Protein AF-0000000084527710 (afdb_homodimer)

Solvent-accessible surface area (backbone atoms only — not comparable to full-atom values): 75187 Å² total; per-residue (Å²): 84,29,57,52,81,48,73,66,50,50,49,49,43,54,51,50,48,59,47,60,75,67,56,60,97,62,52,63,65,54,36,20,74,70,44,63,38,11,31,56,35,61,63,93,45,42,30,55,54,53,66,53,49,28,44,54,30,17,50,41,19,40,65,64,58,66,73,47,54,51,47,24,29,40,29,30,45,31,48,43,70,74,40,33,41,74,66,53,33,68,66,42,50,63,37,30,23,61,55,77,37,37,40,14,48,37,66,59,42,85,50,50,75,76,73,76,24,35,43,43,81,47,101,88,44,32,27,29,35,37,62,26,60,66,18,55,38,38,63,71,33,53,29,33,41,36,53,26,30,37,97,90,40,59,36,42,27,43,36,51,74,81,38,61,46,50,46,77,45,71,44,41,32,59,56,36,65,11,11,32,39,37,32,54,64,15,63,32,42,69,42,40,87,59,72,44,66,66,59,50,53,52,24,49,44,45,28,48,21,31,48,40,22,16,48,42,18,33,45,51,39,44,52,52,52,41,53,54,46,28,62,64,43,55,52,86,90,36,38,45,55,72,40,53,50,54,28,41,51,52,23,50,41,51,44,42,49,52,40,33,46,21,22,23,50,49,10,35,71,20,58,88,36,83,90,45,18,63,32,31,28,20,26,21,43,22,48,33,36,56,42,46,52,50,43,42,52,49,36,29,57,78,47,36,74,59,27,49,17,62,86,41,72,54,32,60,47,42,34,38,53,52,44,56,30,50,54,97,51,32,27,68,54,19,37,52,47,18,45,72,55,51,60,59,77,61,47,71,75,86,66,40,75,38,87,40,58,90,83,46,65,40,53,24,32,32,63,70,56,42,49,48,43,51,48,50,44,52,47,50,72,72,67,58,50,67,68,47,34,49,39,31,71,39,41,42,56,87,56,37,57,66,72,58,18,36,53,53,33,34,56,30,31,76,75,39,60,55,40,53,87,36,54,50,92,78,59,15,65,56,55,52,71,65,52,44,50,42,49,48,33,46,39,31,62,70,36,56,52,46,40,86,42,51,30,58,55,25,46,41,59,44,34,72,73,50,34,50,73,66,53,38,69,66,44,47,63,36,30,54,46,39,75,44,36,41,15,56,32,64,32,24,96,79,6,62,93,37,50,65,66,50,72,28,32,37,43,81,55,88,68,22,25,38,27,38,41,54,29,34,72,14,50,46,43,87,74,24,53,27,30,47,30,60,31,30,64,44,86,59,78,59,65,48,49,10,18,20,32,37,52,40,62,49,81,41,69,45,52,46,75,42,85,40,49,30,55,48,58,44,73,50,33,18,35,37,38,30,53,62,24,74,33,53,53,86,38,40,44,57,51,87,36,41,18,45,64,51,48,57,59,30,51,51,38,71,74,38,93,67,75,58,44,25,44,55,33,32,52,49,21,55,41,42,56,53,28,64,32,80,46,45,87,41,41,40,49,73,37,68,67,50,39,52,52,53,32,51,50,49,38,49,48,52,14,48,37,36,47,52,48,37,41,48,32,34,39,75,72,71,45,76,66,54,69,51,54,54,32,44,52,50,46,48,50,23,52,51,53,34,50,51,28,45,53,38,23,77,61,52,32,58,60,63,40,78,79,67,68,66,52,58,78,48,82,88,67,58,68,66,60,49,50,32,63,30,24,44,34,22,30,52,38,32,64,48,49,48,37,57,88,61,28,45,67,55,33,30,47,54,35,20,37,72,74,72,98,86,28,57,54,80,47,70,66,50,50,49,49,42,54,54,50,48,57,46,61,74,67,54,60,95,62,51,65,64,56,37,20,74,70,44,61,38,11,31,56,36,61,63,93,45,44,31,55,53,54,65,52,49,29,43,53,28,17,51,41,20,38,66,64,60,68,74,46,53,52,46,23,31,40,28,27,45,33,48,42,71,74,40,34,41,72,68,55,33,68,65,43,51,62,37,31,22,62,56,76,36,37,40,13,48,36,67,58,43,85,51,50,76,76,73,76,25,36,41,43,82,46,103,89,43,31,25,30,34,38,63,26,61,66,18,55,38,39,64,71,32,53,28,33,40,36,52,24,29,37,97,91,40,58,37,40,25,44,35,51,74,80,37,62,48,50,48,76,44,72,46,40,32,61,56,38,66,11,12,30,39,38,32,54,65,14,63,32,41,71,41,41,84,61,72,44,64,64,57,50,51,52,24,49,45,46,26,48,21,32,48,40,22,17,48,43,18,33,45,51,38,43,51,52,51,41,52,55,45,28,64,66,43,55,51,86,90,37,38,45,55,73,40,52,50,55,29,41,50,52,23,49,42,51,44,43,48,52,41,32,45,21,22,23,49,49,11,34,70,20,57,87,36,83,90,45,19,63,33,32,28,20,26,21,42,22,48,33,34,56,42,46,53,50,44,41,52,48,37,29,56,76,48,39,73,61,27,49,17,63,85,41,71,54,32,60,47,43,32,39,52,53,44,56,29,51,55,98,51,33,26,67,54,19,38,52,48,18,45,70,55,52,60,58,77,62,48,71,73,85,67,40,75,39,89,40,59,90,84,48,67,42,52,23,31,32,63,69,56,43,50,48,41,51,50,50,46,52,48,48,70,72,66,57,51,66,68,50,35,49,37,33,72,37,41,42,55,86,58,37,56,66,74,57,20,37,54,52,34,34,57,30,31,76,73,39,59,53,39,53,86,37,53,50,93,78,59,14,65,56,56,53,72,67,53,43,51,42,49,48,33,44,40,31,62,68,35,56,52,46,39,87,42,51,28,57,54,26,46,42,59,44,34,72,73,52,33,50,71,67,55,37,69,68,44,46,62,36,29,54,46,39,76,43,36,40,14,57,32,64,31,26,95,78,7,61,93,38,49,62,66,49,70,28,32,38,44,82,55,88,68,23,26,39,28,37,42,52,28,32,74,15,51,46,45,89,73,25,53,28,30,46,29,58,32,28,66,45,86,57,77,60,64,48,48,10,18,20,32,38,52,38,61,50,81,40,70,45,52,43,76,41,84,39,50,30,54,48,58,44,74,51,33,18,36,37,38,32,53,62,24,75,32,52,53,86,37,42,46,58,51,88,34,43,16,44,64,51,48,56,58,30,50,52,37,70,76,37,92,67,75,59,46,26,46,54,34,31,52,49,22,54,40,42,57,54,27,63,33,78,46,46,86,39,41,40,49,74,38,69,68,52,39,50,52,53,32,52,51,48,38,50,48,52,14,50,36,36,48,52,48,36,40,48,30,33,39,74,73,70,44,74,68,53,68,51,55,52,32,42,50,51,46,49,51,23,51,50,52,34,48,53,28,44,50,35,23,76,61,50,32,57,60,64,39,77,79,64,71,67,50,58,77,47,81,89,66,58,68,66,60,49,51,33,63,32,24,45,33,21,30,53,37,33,62,49,51,47,37,57,90,60,26,45,69,55,34,29,48,53,36,20,38,73,75,71,97

InterPro domains:
  IPR006091 Acyl-CoA dehydrogenase/oxidase, middle domain [PF02770] (487-569)
  IPR009075 Acyl-CoA dehydrogenase/oxidase, C-terminal [PF00441] (202-334)
  IPR009075 Acyl-CoA dehydrogenase/oxidase, C-terminal [PF00441] (593-756)
  IPR009100 Acyl-CoA dehydrogenase/oxidase, N-terminal and middle domain superfamily [SSF56645] (1-182)
  IPR009100 Acyl-CoA dehydrogenase/oxidase, N-terminal and middle domain superfamily [SSF56645] (360-604)
  IPR013786 Acyl-CoA dehydrogenase/oxidase, N-terminal [PF02771] (22-99)
  IPR013786 Acyl-CoA dehydrogenase/oxidase, N-terminal [PF02771] (371-482)
  IPR036250 Acyl-CoA dehydrogenase-like, C-terminal [SSF47203] (207-340)
  IPR036250 Acyl-CoA dehydrogenase-like, C-terminal [SSF47203] (593-757)
  IPR037069 Acyl-CoA dehydrogenase/oxidase, N-terminal domain superfamily [G3DSA:1.10.540.10] (2-101)
  IPR037069 Acyl-CoA dehydrogenase/oxidase, N-terminal domain superfamily [G3DSA:1.10.540.10] (362-482)
  IPR046373 Acyl-CoA oxidase/dehydrogenase, middle domain superfamily [G3DSA:2.40.110.10] (104-199)
  IPR046373 Acyl-CoA oxidase/dehydrogenase, middle domain superfamily [G3DSA:2.40.110.10] (487-596)
  IPR052161 Mycobacterial Acyl-CoA Dehydrogenase [PTHR43292] (361-757)

pLDDT: mean 94.31, std 5.54, range [59.81, 98.88]

Sequence (1514 aa):
MRLVPTEAQVLLRDTLRRRLESPPADLWPALAEMGLLGLALPEAHGGASPAEIAVVAEELGRAVRREPWIATCILAAPLIAALGTKEQQAALLPEIAAGRVRPALAHDENPAGALATRAAPDSAGWRLSGTKPLIPGGAEAGLFLVTAATSAGPALFLVRPGAPGLTLTPCQAVDGPAADLTLAGTPAERLGDADPTDALSLAHDRANAAACADAVGTMDALLAATIAHLTTREQFGKPLSAFQALRHRVAEMAVMCREARASTLLATLSVHDPATRARAVSGARAKVGRLARQVAHEAIQLHGAMGVTEELPLGRALRRLYAFERRWGTTDGHLSGYADALDPVVADGLVRAGPADDEEMNLEIGPADAAFGDEVRAFLSASLPDELHRAERLTPGFLAEPAVGRRWQAILAAKGWAAPAWPAEHGGPGWSLTRRYLFDQECERAGEPHFRSAGLKMLAPVLMRYGTKDQQARHLPGILSGADLWAQGYSEPGAGSDLASLKTRAVRDGDDYVVTGTKIWTTHAHAASRMFALVRTSDEGKRQAGLSFLLIAMDAPGVTVRPITSIDGSHEFNQVFLDGVRVPVAERVGDEGQGWQIARYLLEFERGGSFAGGLLRALHARAHRLLAAPGPAGRPFDDPLVRARFARIGTDIDANDMLELTALGEAEAGGAPGAVAASVMKIERSRIRQAIAELTAHAAGDLRWEPHRPLHDLPPEDPLDEARKVAVPAYLASRAQSIFGGTNEIQLEIIARALLGMRLVPTEAQVLLRDTLRRRLESPPADLWPALAEMGLLGLALPEAHGGASPAEIAVVAEELGRAVRREPWIATCILAAPLIAALGTKEQQAALLPEIAAGRVRPALAHDENPAGALATRAAPDSAGWRLSGTKPLIPGGAEAGLFLVTAATSAGPALFLVRPGAPGLTLTPCQAVDGPAADLTLAGTPAERLGDADPTDALSLAHDRANAAACADAVGTMDALLAATIAHLTTREQFGKPLSAFQALRHRVAEMAVMCREARASTLLATLSVHDPATRARAVSGARAKVGRLARQVAHEAIQLHGAMGVTEELPLGRALRRLYAFERRWGTTDGHLSGYADALDPVVADGLVRAGPADDEEMNLEIGPADAAFGDEVRAFLSASLPDELHRAERLTPGFLAEPAVGRRWQAILAAKGWAAPAWPAEHGGPGWSLTRRYLFDQECERAGEPHFRSAGLKMLAPVLMRYGTKDQQARHLPGILSGADLWAQGYSEPGAGSDLASLKTRAVRDGDDYVVTGTKIWTTHAHAASRMFALVRTSDEGKRQAGLSFLLIAMDAPGVTVRPITSIDGSHEFNQVFLDGVRVPVAERVGDEGQGWQIARYLLEFERGGSFAGGLLRALHARAHRLLAAPGPAGRPFDDPLVRARFARIGTDIDANDMLELTALGEAEAGGAPGAVAASVMKIERSRIRQAIAELTAHAAGDLRWEPHRPLHDLPPEDPLDEARKVAVPAYLASRAQSIFGGTNEIQLEIIARALLG

Nearest PDB structures (foldseek):
  6wy8-assembly1_D  TM=8.794E-01  e=1.538E-23  Thermomonospora curvata DSM 43183
  6wy9-assembly1_A-2  TM=8.418E-01  e=7.696E-23  Thermomonospora curvata DSM 43183
  8hk0-assembly1_A  TM=8.622E-01  e=1.650E-19  Streptomyces ficellus
  8hk0-assembly1_B  TM=8.697E-01  e=6.683E-19  Streptomyces ficellus
  1rx0-assembly1_C  TM=7.602E-01  e=5.256E-17  Homo sapiens

Foldseek 3Di:
DFQDDDPVLVVLLVVVLVCLVDDDPDNLQVCLVVLNQQCCPPVVLSHHALSSLLSNLLSCLLSLHQDPSLQFRQQFLVLLVVAAD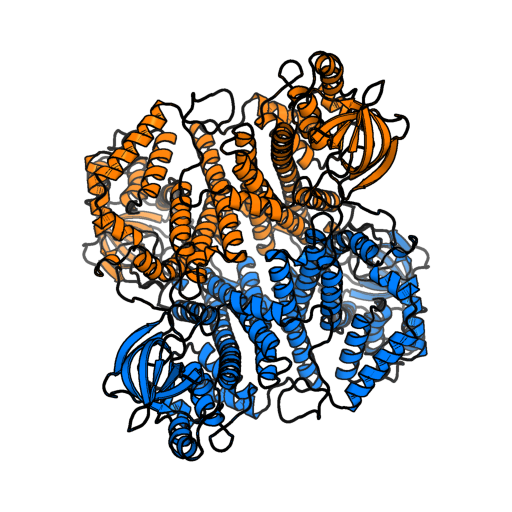PVSCVPPSNCRSNSNFTEWEQEADVPGDDFPWAWDADPVAIFIFDKGPFTRVQVVGQWYWYWHAYPVGIFTWIAGPPFPQWDWAWDADLQGITIMIGGDRGDIHTGHDDDCVVVNVLSLLSSLLSLLSSLLSLLVNLLVVLLVQQLPDDDPHHGNLVDLVLLLLSLVSVLLSLLLVLLSVLLSQCSPPPLCNQQSSLLSLLSSLVSSLVSLVSSLVSNPPVSPDVPDCSSSSNSSSVCSCPPSAHSLRSLVSNLVSDDLQDLDASADDDCDDPPDDHRHDYPVLVVLLVVLLVCLVPQPDPLLLLQLLLDLAQAGDLVSLLVLLQSCLVVLDNQQPDDVVLRHPHDALSSLQSNQLSCLLSRGGHHCALLRQFVLVLCVVFNDPVCSVPRSVCSNNSVFGEWEFQADPVPDPNSLPDAFAWEDDPQKTFTFDKGWQTFPLVPGQKYWHKHFHDPDDDSLQRIWIFIGGCPFPQWDWAWDAAPLQDTGIIMIGGDRGIGGPSRTGHDGRCRNVSVVRSLCRVLDDHQCLSNLSSLLSLLCVQQQDADPVGRLCPDPVLSSLSSSLVSLSSSLSSLVVSQSSQVSVVHHPDLLSSLSSLLSSLVSQLSSLVSSCVRRADPDADNDPPPSVDDDDDPNVSSNRSSVSSNRNSVCSQPPSAHNSRSSVVSSVVSND/DFQDDDPVLVVLLVVVLVCLVDDDPDNLQVCLVVLNQQCCPPVVLSHHALSSLLSNLLSCLLSLHQDPSLQFRQQFLVLLVVAADPVSCVPPSNCRSNSNFTEWEQEADVPGDDFPWAWDADPVAIFIFDKGPFTRVQVVGQWYWYWHAYPVGIFTWIAGPPFPQWDWAWDADLQGITIMIGGDRGDIHTGHDDDCVVVNVLSLLSSLLSLLSSLLSLLVSLLVVLLVQQLPDDDPHHGNLVDLVLLLLSLVSVLLSLLLVLLSVLLSQCSPPPLCNQQSSLLSLLSSLVSSLVSLVSSLVSNPPVSPDVPDCSSSSNSSSVCSCPPSAHSLRSLVSNLVSDPLQDLDASADDDCDDPPDDHRHDYPVLVVLLVVLLVCLVPQPDPLLLLQLLLDLAQAGDLVSQLVLLQSCLVVLDNAQPDDVVLRHPRDALSSLQSNQLSCLLSRGGHHCALLRQFVLVLCVVFNDPVVSVPRSVCSNNSVFGEWEFQADPVPDPNSLQDAFAWEDDPQKTFTFDKGWFTFPLVPGQKYWHKHFHDPDDDSLQRIWIFIAGCPFPQWDWAWDAAPLQDTGIIMIGGDRGIGGPSRTGHDRRCRNVSVVRRLCRVLDDHQCLSNLSSLLSLLCVQQQDADPVGRLCPDPVLSSLSSSLVSLSSSLSSLVVSQSSQVSVVHHPDLLSSLSSLLSSLVSQLSSLVSSCVRREDPDADNDPPPSVDDDDDPNVSSNRSSVSSNSNSVCSQPPSAHNSRSSVVSSVVSND

Structure (mmCIF, N/CA/C/O backbone):
data_AF-0000000084527710-model_v1
#
loop_
_entity.id
_entity.type
_entity.pdbx_description
1 polymer 'Acyl-CoA dehydrogenase'
#
loop_
_atom_site.group_PDB
_atom_site.id
_atom_site.type_symbol
_atom_site.label_atom_id
_atom_site.label_alt_id
_atom_site.label_comp_id
_atom_site.label_asym_id
_atom_site.label_entity_id
_atom_site.label_seq_id
_atom_site.pdbx_PDB_ins_code
_atom_site.Cartn_x
_atom_site.Cartn_y
_atom_site.Cartn_z
_atom_site.occupancy
_atom_site.B_iso_or_equiv
_atom_site.auth_seq_id
_atom_site.auth_comp_id
_atom_site.auth_asym_id
_atom_site.auth_atom_id
_atom_site.pdbx_PDB_model_num
ATOM 1 N N . MET A 1 1 ? 31.016 -12.25 -15.148 1 86.94 1 MET A N 1
ATOM 2 C CA . MET A 1 1 ? 30.188 -11.43 -14.273 1 86.94 1 MET A CA 1
ATOM 3 C C . MET A 1 1 ? 30.797 -11.312 -12.883 1 86.94 1 MET A C 1
ATOM 5 O O . MET A 1 1 ? 31.203 -12.312 -12.297 1 86.94 1 MET A O 1
ATOM 9 N N . ARG A 1 2 ? 31.016 -10.195 -12.43 1 85.81 2 ARG A N 1
ATOM 10 C CA . ARG A 1 2 ? 31.547 -9.914 -11.094 1 85.81 2 ARG A CA 1
ATOM 11 C C . ARG A 1 2 ? 30.672 -8.898 -10.367 1 85.81 2 ARG A C 1
ATOM 13 O O . ARG A 1 2 ? 30.547 -7.75 -10.812 1 85.81 2 ARG A O 1
ATOM 20 N N . LEU A 1 3 ? 30.125 -9.312 -9.258 1 90.62 3 LEU A N 1
ATOM 21 C CA . LEU A 1 3 ? 29.203 -8.414 -8.562 1 90.62 3 LEU A CA 1
ATOM 22 C C . LEU A 1 3 ? 29.609 -8.258 -7.102 1 90.62 3 LEU A C 1
ATOM 24 O O . LEU A 1 3 ? 28.828 -7.777 -6.281 1 90.62 3 LEU A O 1
ATOM 28 N N . VAL A 1 4 ? 30.781 -8.648 -6.805 1 89.06 4 VAL A N 1
ATOM 29 C CA . VAL A 1 4 ? 31.375 -8.422 -5.492 1 89.06 4 VAL A CA 1
ATOM 30 C C . VAL A 1 4 ? 32.312 -7.227 -5.551 1 89.06 4 VAL A C 1
ATOM 32 O O . VAL A 1 4 ? 33.094 -7.082 -6.508 1 89.06 4 VAL A O 1
ATOM 35 N N . PRO A 1 5 ? 32.25 -6.402 -4.609 1 90.88 5 PRO A N 1
ATOM 36 C CA . PRO A 1 5 ? 33.156 -5.25 -4.625 1 90.88 5 PRO A CA 1
ATOM 37 C C . PRO A 1 5 ? 34.625 -5.652 -4.609 1 90.88 5 PRO A C 1
ATOM 39 O O . PRO A 1 5 ? 35 -6.641 -3.967 1 90.88 5 PRO A O 1
ATOM 42 N N . THR A 1 6 ? 35.438 -4.934 -5.277 1 91.62 6 THR A N 1
ATOM 43 C CA . THR A 1 6 ? 36.906 -5.145 -5.246 1 91.62 6 THR A CA 1
ATOM 44 C C . THR A 1 6 ? 37.469 -4.711 -3.9 1 91.62 6 THR A C 1
ATOM 46 O O . THR A 1 6 ? 36.812 -4.012 -3.129 1 91.62 6 THR A O 1
ATOM 49 N N . GLU A 1 7 ? 38.656 -5.176 -3.672 1 91.38 7 GLU A N 1
ATOM 50 C CA . GLU A 1 7 ? 39.344 -4.762 -2.453 1 91.38 7 GLU A CA 1
ATOM 51 C C . GLU A 1 7 ? 39.531 -3.246 -2.4 1 91.38 7 GLU A C 1
ATOM 53 O O . GLU A 1 7 ? 39.406 -2.639 -1.333 1 91.38 7 GLU A O 1
ATOM 58 N N . ALA A 1 8 ? 39.812 -2.686 -3.523 1 92.25 8 ALA A N 1
ATOM 59 C CA . ALA A 1 8 ? 39.969 -1.239 -3.605 1 92.25 8 ALA A CA 1
ATOM 60 C C . ALA A 1 8 ? 38.688 -0.506 -3.252 1 92.25 8 ALA A C 1
ATOM 62 O O . ALA A 1 8 ? 38.719 0.521 -2.568 1 92.25 8 ALA A O 1
ATOM 63 N N . GLN A 1 9 ? 37.625 -0.976 -3.73 1 94.19 9 GLN A N 1
ATOM 64 C CA . GLN A 1 9 ? 36.344 -0.375 -3.457 1 94.19 9 GLN A CA 1
ATOM 65 C C . GLN A 1 9 ? 35.969 -0.488 -1.978 1 94.19 9 GLN A C 1
ATOM 67 O O . GLN A 1 9 ? 35.438 0.456 -1.388 1 94.19 9 GLN A O 1
ATOM 72 N N . VAL A 1 10 ? 36.25 -1.63 -1.391 1 95.5 10 VAL A N 1
ATOM 73 C CA . VAL A 1 10 ? 36 -1.844 0.031 1 95.5 10 VAL A CA 1
ATOM 74 C C . VAL A 1 10 ? 36.875 -0.896 0.857 1 95.5 10 VAL A C 1
ATOM 76 O O . VAL A 1 10 ? 36.406 -0.292 1.821 1 95.5 10 VAL A O 1
ATOM 79 N N . LEU A 1 11 ? 38.094 -0.852 0.465 1 96.31 11 LEU A N 1
ATOM 80 C CA . LEU A 1 11 ? 39.031 0.039 1.162 1 96.31 11 LEU A CA 1
ATOM 81 C C . LEU A 1 11 ? 38.562 1.489 1.049 1 96.31 11 LEU A C 1
ATOM 83 O O . LEU A 1 11 ? 38.656 2.246 2.02 1 96.31 11 LEU A O 1
ATOM 87 N N . LEU A 1 12 ? 38.156 1.9 -0.086 1 96.5 12 LEU A N 1
ATOM 88 C CA . LEU A 1 12 ? 37.625 3.248 -0.304 1 96.5 12 LEU A CA 1
ATOM 89 C C . LEU A 1 12 ? 36.438 3.527 0.608 1 96.5 12 LEU A C 1
ATOM 91 O O . LEU A 1 12 ? 36.375 4.578 1.251 1 96.5 12 LEU A O 1
ATOM 95 N N . ARG A 1 13 ? 35.469 2.645 0.631 1 97.19 13 ARG A N 1
ATOM 96 C CA . ARG A 1 13 ? 34.312 2.766 1.482 1 97.19 13 ARG A CA 1
ATOM 97 C C . ARG A 1 13 ? 34.688 2.951 2.943 1 97.19 13 ARG A C 1
ATOM 99 O O . ARG A 1 13 ? 34.25 3.889 3.602 1 97.19 13 ARG A O 1
ATOM 106 N N . ASP A 1 14 ? 35.562 2.053 3.443 1 97.19 14 ASP A N 1
ATOM 107 C CA . ASP A 1 14 ? 35.938 2.045 4.855 1 97.19 14 ASP A CA 1
ATOM 108 C C . ASP A 1 14 ? 36.688 3.307 5.23 1 97.19 14 ASP A C 1
ATOM 110 O O . ASP A 1 14 ? 36.5 3.869 6.309 1 97.19 14 ASP A O 1
ATOM 114 N N . THR A 1 15 ? 37.531 3.688 4.348 1 96.44 15 THR A N 1
ATOM 115 C CA . THR A 1 15 ? 38.344 4.891 4.586 1 96.44 15 THR A CA 1
ATOM 116 C C . THR A 1 15 ? 37.438 6.125 4.645 1 96.44 15 THR A C 1
ATOM 118 O O . THR A 1 15 ? 37.562 6.945 5.559 1 96.44 15 THR A O 1
ATOM 121 N N . LEU A 1 16 ? 36.594 6.25 3.688 1 96.94 16 LEU A N 1
ATOM 122 C CA . LEU A 1 16 ? 35.719 7.41 3.656 1 96.94 16 LEU A CA 1
ATOM 123 C C . LEU A 1 16 ? 34.75 7.387 4.844 1 96.94 16 LEU A C 1
ATOM 125 O O . LEU A 1 16 ? 34.5 8.43 5.441 1 96.94 16 LEU A O 1
ATOM 129 N N . ARG A 1 17 ? 34.219 6.246 5.16 1 96.06 17 ARG A N 1
ATOM 130 C CA . ARG A 1 17 ? 33.312 6.113 6.301 1 96.06 17 ARG A CA 1
ATOM 131 C C . ARG A 1 17 ? 33.969 6.602 7.582 1 96.06 17 ARG A C 1
ATOM 133 O O . ARG A 1 17 ? 33.375 7.348 8.359 1 96.06 17 ARG A O 1
ATOM 140 N N . ARG A 1 18 ? 35.188 6.188 7.801 1 94.88 18 ARG A N 1
ATOM 141 C CA . ARG A 1 18 ? 35.938 6.609 8.984 1 94.88 18 ARG A CA 1
ATOM 142 C C . ARG A 1 18 ? 36.156 8.117 8.984 1 94.88 18 ARG A C 1
ATOM 144 O O . ARG A 1 18 ? 36.031 8.766 10.031 1 94.88 18 ARG A O 1
ATOM 151 N N . ARG A 1 19 ? 36.406 8.594 7.832 1 94.56 19 ARG A N 1
ATOM 152 C CA . ARG A 1 19 ? 36.625 10.023 7.715 1 94.56 19 ARG A CA 1
ATOM 153 C C . ARG A 1 19 ? 35.344 10.812 8.031 1 94.56 19 ARG A C 1
ATOM 155 O O . ARG A 1 19 ? 35.406 11.906 8.594 1 94.56 19 ARG A O 1
ATOM 162 N N . LEU A 1 20 ? 34.25 10.305 7.633 1 95.5 20 LEU A N 1
ATOM 163 C CA . LEU A 1 20 ? 32.969 11 7.77 1 95.5 20 LEU A CA 1
ATOM 164 C C . LEU A 1 20 ? 32.406 10.844 9.18 1 95.5 20 LEU A C 1
ATOM 166 O O . LEU A 1 20 ? 31.484 11.547 9.57 1 95.5 20 LEU A O 1
ATOM 170 N N . GLU A 1 21 ? 32.875 9.945 9.977 1 91.62 21 GLU A N 1
ATOM 171 C CA . GLU A 1 21 ? 32.5 9.812 11.375 1 91.62 21 GLU A CA 1
ATOM 172 C C . GLU A 1 21 ? 32.938 11.016 12.195 1 91.62 21 GLU A C 1
ATOM 174 O O . GLU A 1 21 ? 32.281 11.383 13.18 1 91.62 21 GLU A O 1
ATOM 179 N N . SER A 1 22 ? 34.062 11.586 11.891 1 90 22 SER A N 1
ATOM 180 C CA . SER A 1 22 ? 34.562 12.836 12.461 1 90 22 SER A CA 1
ATOM 181 C C . SER A 1 22 ? 35 13.805 11.375 1 90 22 SER A C 1
ATOM 183 O O . SER A 1 22 ? 36.188 14.078 11.234 1 90 22 SER A O 1
ATOM 185 N N . PRO A 1 23 ? 34 14.297 10.734 1 84.38 23 PRO A N 1
ATOM 186 C CA . PRO A 1 23 ? 34.375 15.117 9.57 1 84.38 23 PRO A CA 1
ATOM 187 C C . PRO A 1 23 ? 34.969 16.469 9.953 1 84.38 23 PRO A C 1
ATOM 189 O O . PRO A 1 23 ? 34.594 17.047 10.977 1 84.38 23 PRO A O 1
ATOM 192 N N . PRO A 1 24 ? 35.844 16.922 9.102 1 85.88 24 PRO A N 1
ATOM 193 C CA . PRO A 1 24 ? 36.312 18.297 9.305 1 85.88 24 PRO A CA 1
ATOM 194 C C . PRO A 1 24 ? 35.219 19.344 9.062 1 85.88 24 PRO A C 1
ATOM 196 O O . PRO A 1 24 ? 34.156 19.016 8.531 1 85.88 24 PRO A O 1
ATOM 199 N N . ALA A 1 25 ? 35.531 20.531 9.531 1 83.75 25 ALA A N 1
ATOM 200 C CA . ALA A 1 25 ? 34.562 21.625 9.359 1 83.75 25 ALA A CA 1
ATOM 201 C C . ALA A 1 25 ? 34.281 21.875 7.887 1 83.75 25 ALA A C 1
ATOM 203 O O . ALA A 1 25 ? 33.156 22.109 7.496 1 83.75 25 ALA A O 1
ATOM 204 N N . ASP A 1 26 ? 35.344 21.844 7.145 1 88.5 26 ASP A N 1
ATOM 205 C CA . ASP A 1 26 ? 35.219 21.938 5.695 1 88.5 26 ASP A CA 1
ATOM 206 C C . ASP A 1 26 ? 35.594 20.625 5.02 1 88.5 26 ASP A C 1
ATOM 208 O O . ASP A 1 26 ? 36.75 20.234 4.977 1 88.5 26 ASP A O 1
ATOM 212 N N . LEU A 1 27 ? 34.656 19.984 4.473 1 93.69 27 LEU A N 1
ATOM 213 C CA . LEU A 1 27 ? 34.844 18.641 3.959 1 93.69 27 LEU A CA 1
ATOM 214 C C . LEU A 1 27 ? 35.406 18.656 2.547 1 93.69 27 LEU A C 1
ATOM 216 O O . LEU A 1 27 ? 36.062 17.703 2.111 1 93.69 27 LEU A O 1
ATOM 220 N N . TRP A 1 28 ? 35.219 19.75 1.805 1 94.81 28 TRP A N 1
ATOM 221 C CA . TRP A 1 28 ? 35.531 19.797 0.384 1 94.81 28 TRP A CA 1
ATOM 222 C C . TRP A 1 28 ? 37.031 19.625 0.159 1 94.81 28 TRP A C 1
ATOM 224 O O . TRP A 1 28 ? 37.438 18.766 -0.625 1 94.81 28 TRP A O 1
ATOM 234 N N . PRO A 1 29 ? 37.906 20.328 0.923 1 94.62 29 PRO A N 1
ATOM 235 C CA . PRO A 1 29 ? 39.344 20.094 0.761 1 94.62 29 PRO A CA 1
ATOM 236 C C . PRO A 1 29 ? 39.75 18.672 1.12 1 94.62 29 PRO A C 1
ATOM 238 O O . PRO A 1 29 ? 40.688 18.125 0.517 1 94.62 29 PRO A O 1
ATOM 241 N N . ALA A 1 30 ? 39.094 18.141 2.102 1 94.69 30 ALA A N 1
ATOM 242 C CA . ALA A 1 30 ? 39.406 16.781 2.5 1 94.69 30 ALA A CA 1
ATOM 243 C C . ALA A 1 30 ? 39.062 15.789 1.38 1 94.69 30 ALA A C 1
ATOM 245 O O . ALA A 1 30 ? 39.812 14.844 1.14 1 94.69 30 ALA A O 1
ATOM 246 N N . LEU A 1 31 ? 37.969 16 0.681 1 96.44 31 LEU A N 1
ATOM 247 C CA . LEU A 1 31 ? 37.594 15.156 -0.448 1 96.44 31 LEU A CA 1
ATOM 248 C C . LEU A 1 31 ? 38.594 15.297 -1.59 1 96.44 31 LEU A C 1
ATOM 250 O O . LEU A 1 31 ? 38.906 14.32 -2.268 1 96.44 31 LEU A O 1
ATOM 254 N N . ALA A 1 32 ? 39.094 16.5 -1.789 1 96.31 32 ALA A N 1
ATOM 255 C CA . ALA A 1 32 ? 40.094 16.75 -2.807 1 96.31 32 ALA A CA 1
ATOM 256 C C . ALA A 1 32 ? 41.375 15.984 -2.496 1 96.31 32 ALA A C 1
ATOM 258 O O . ALA A 1 32 ? 41.969 15.367 -3.383 1 96.31 32 ALA A O 1
ATOM 259 N N . GLU A 1 33 ? 41.75 16.047 -1.249 1 94.69 33 GLU A N 1
ATOM 260 C CA . GLU A 1 33 ? 42.969 15.367 -0.809 1 94.69 33 GLU A CA 1
ATOM 261 C C . GLU A 1 33 ? 42.875 13.859 -1.013 1 94.69 33 GLU A C 1
ATOM 263 O O . GLU A 1 33 ? 43.844 13.188 -1.297 1 94.69 33 GLU A O 1
ATOM 268 N N . MET A 1 34 ? 41.656 13.406 -0.893 1 94.62 34 MET A N 1
ATOM 269 C CA . MET A 1 34 ? 41.438 11.977 -1.057 1 94.62 34 MET A CA 1
ATOM 270 C C . MET A 1 34 ? 41.25 11.617 -2.529 1 94.62 34 MET A C 1
ATOM 272 O O . MET A 1 34 ? 41.062 10.453 -2.871 1 94.62 34 MET A O 1
ATOM 276 N N . GLY A 1 35 ? 41.281 12.641 -3.383 1 95.5 35 GLY A N 1
ATOM 277 C CA . GLY A 1 35 ? 41.156 12.406 -4.812 1 95.5 35 GLY A CA 1
ATOM 278 C C . GLY A 1 35 ? 39.75 12.086 -5.25 1 95.5 35 GLY A C 1
ATOM 279 O O . GLY A 1 35 ? 39.531 11.43 -6.27 1 95.5 35 GLY A O 1
ATOM 280 N N . LEU A 1 36 ? 38.75 12.531 -4.52 1 97.56 36 LEU A N 1
ATOM 281 C CA . LEU A 1 36 ? 37.406 12.078 -4.738 1 97.56 36 LEU A CA 1
ATOM 282 C C . LEU A 1 36 ? 36.625 13.078 -5.602 1 97.56 36 LEU A C 1
ATOM 284 O O . LEU A 1 36 ? 35.469 12.828 -5.98 1 97.56 36 LEU A O 1
ATOM 288 N N . LEU A 1 37 ? 37.219 14.195 -6.016 1 97.81 37 LEU A N 1
ATOM 289 C CA . LEU A 1 37 ? 36.5 15.234 -6.742 1 97.81 37 LEU A CA 1
ATOM 290 C C . LEU A 1 37 ? 36.594 15.016 -8.25 1 97.81 37 LEU A C 1
ATOM 292 O O . LEU A 1 37 ? 35.844 15.609 -9.016 1 97.81 37 LEU A O 1
ATOM 296 N N . GLY A 1 38 ? 37.531 14.195 -8.719 1 97.38 38 GLY A N 1
ATOM 297 C CA . GLY A 1 38 ? 37.75 13.984 -10.141 1 97.38 38 GLY A CA 1
ATOM 298 C C . GLY A 1 38 ? 37.25 12.633 -10.625 1 97.38 38 GLY A C 1
ATOM 299 O O . GLY A 1 38 ? 37.625 12.195 -11.719 1 97.38 38 GLY A O 1
ATOM 300 N N . LEU A 1 39 ? 36.438 11.93 -9.906 1 96.5 39 LEU A N 1
ATOM 301 C CA . LEU A 1 39 ? 36.094 10.531 -10.164 1 96.5 39 LEU A CA 1
ATOM 302 C C . LEU A 1 39 ? 35.406 10.367 -11.508 1 96.5 39 LEU A C 1
ATOM 304 O O . LEU A 1 39 ? 35.5 9.32 -12.148 1 96.5 39 LEU A O 1
ATOM 308 N N . ALA A 1 40 ? 34.656 11.391 -11.914 1 96.25 40 ALA A N 1
ATOM 309 C CA . ALA A 1 40 ? 33.906 11.289 -13.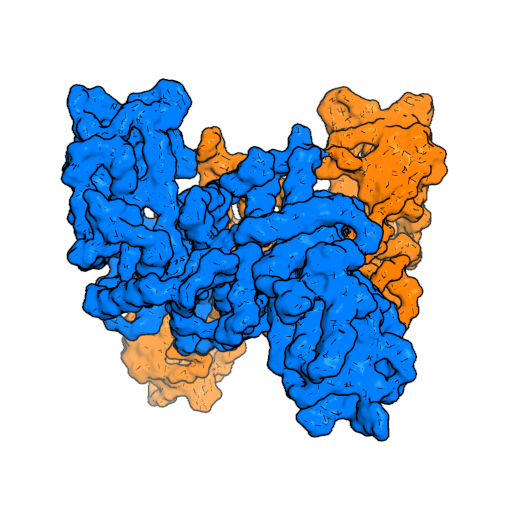18 1 96.25 40 ALA A CA 1
ATOM 310 C C . ALA A 1 40 ? 34.688 11.938 -14.312 1 96.25 40 ALA A C 1
ATOM 312 O O . ALA A 1 40 ? 34.156 12.109 -15.422 1 96.25 40 ALA A O 1
ATOM 313 N N . LEU A 1 41 ? 35.906 12.344 -14.062 1 97.25 41 LEU A N 1
ATOM 314 C CA . LEU A 1 41 ? 36.812 12.906 -15.07 1 97.25 41 LEU A CA 1
ATOM 315 C C . LEU A 1 41 ? 37.656 11.82 -15.711 1 97.25 41 LEU A C 1
ATOM 317 O O . LEU A 1 41 ? 37.625 10.664 -15.281 1 97.25 41 LEU A O 1
ATOM 321 N N . PRO A 1 42 ? 38.344 12.195 -16.812 1 94.81 42 PRO A N 1
ATOM 322 C CA . PRO A 1 42 ? 39.281 11.219 -17.406 1 94.81 42 PRO A CA 1
ATOM 323 C C . PRO A 1 42 ? 40.312 10.727 -16.406 1 94.81 42 PRO A C 1
ATOM 325 O O . PRO A 1 42 ? 40.625 11.43 -15.445 1 94.81 42 PRO A O 1
ATOM 328 N N . GLU A 1 43 ? 40.844 9.633 -16.656 1 92.69 43 GLU A N 1
ATOM 329 C CA . GLU A 1 43 ? 41.781 8.945 -15.758 1 92.69 43 GLU A CA 1
ATOM 330 C C . GLU A 1 43 ? 42.938 9.852 -15.359 1 92.69 43 GLU A C 1
ATOM 332 O O . GLU A 1 43 ? 43.438 9.781 -14.227 1 92.69 43 GLU A O 1
ATOM 337 N N . ALA A 1 44 ? 43.344 10.641 -16.281 1 91.69 44 ALA A N 1
ATOM 338 C CA . ALA A 1 44 ? 44.469 11.539 -16.031 1 91.69 44 ALA A CA 1
ATOM 339 C C . ALA A 1 44 ? 44.156 12.531 -14.914 1 91.69 44 ALA A C 1
ATOM 341 O O . ALA A 1 44 ? 45.062 13.133 -14.336 1 91.69 44 ALA A O 1
ATOM 342 N N . HIS A 1 45 ? 42.938 12.633 -14.594 1 92.5 45 HIS A N 1
ATOM 343 C CA . HIS A 1 45 ? 42.5 13.602 -13.586 1 92.5 45 HIS A CA 1
ATOM 344 C C . HIS A 1 45 ? 41.781 12.914 -12.438 1 92.5 45 HIS A C 1
ATOM 346 O O . HIS A 1 45 ? 40.969 13.539 -11.742 1 92.5 45 HIS A O 1
ATOM 352 N N . GLY A 1 46 ? 41.969 11.562 -12.273 1 88.19 46 GLY A N 1
ATOM 353 C CA . GLY A 1 46 ? 41.406 10.867 -11.125 1 88.19 46 GLY A CA 1
ATOM 354 C C . GLY A 1 46 ? 40.219 9.969 -11.484 1 88.19 46 GLY A C 1
ATOM 355 O O . GLY A 1 46 ? 39.531 9.453 -10.594 1 88.19 46 GLY A O 1
ATOM 356 N N . GLY A 1 47 ? 39.969 9.844 -12.688 1 92.62 47 GLY A N 1
ATOM 357 C CA . GLY A 1 47 ? 38.844 9.07 -13.148 1 92.62 47 GLY A CA 1
ATOM 358 C C . GLY A 1 47 ? 38.75 7.695 -12.523 1 92.62 47 GLY A C 1
ATOM 359 O O . GLY A 1 47 ? 39.781 7.043 -12.305 1 92.62 47 GLY A O 1
ATOM 360 N N . ALA A 1 48 ? 37.469 7.316 -12.172 1 91.75 48 ALA A N 1
ATOM 361 C CA . ALA A 1 48 ? 37.188 6.031 -11.523 1 91.75 48 ALA A CA 1
ATOM 362 C C . ALA A 1 48 ? 35.969 5.344 -12.156 1 91.75 48 ALA A C 1
ATOM 364 O O . ALA A 1 48 ? 35.312 5.914 -13.023 1 91.75 48 ALA A O 1
ATOM 365 N N . SER A 1 49 ? 35.75 4.152 -11.758 1 91.12 49 SER A N 1
ATOM 366 C CA . SER A 1 49 ? 34.625 3.375 -12.266 1 91.12 49 SER A CA 1
ATOM 367 C C . SER A 1 49 ? 33.312 3.861 -11.672 1 91.12 49 SER A C 1
ATOM 369 O O . SER A 1 49 ? 33.312 4.504 -10.625 1 91.12 49 SER A O 1
ATOM 371 N N . PRO A 1 50 ? 32.188 3.572 -12.344 1 94 50 PRO A N 1
ATOM 372 C CA . PRO A 1 50 ? 30.891 3.904 -11.781 1 94 50 PRO A CA 1
ATOM 373 C C . PRO A 1 50 ? 30.672 3.297 -10.398 1 94 50 PRO A C 1
ATOM 375 O O . PRO A 1 50 ? 30.016 3.908 -9.547 1 94 50 PRO A O 1
ATOM 378 N N . ALA A 1 51 ? 31.203 2.154 -10.156 1 95 51 ALA A N 1
ATOM 379 C CA . ALA A 1 51 ? 31.062 1.5 -8.859 1 95 51 ALA A CA 1
ATOM 380 C C . ALA A 1 51 ? 31.75 2.305 -7.758 1 95 51 ALA A C 1
ATOM 382 O O . ALA A 1 51 ? 31.234 2.404 -6.645 1 95 51 ALA A O 1
ATOM 383 N N . GLU A 1 52 ? 32.906 2.797 -8.055 1 95.94 52 GLU A N 1
ATOM 384 C CA . GLU A 1 52 ? 33.625 3.621 -7.078 1 95.94 52 GLU A CA 1
ATOM 385 C C . GLU A 1 52 ? 32.875 4.918 -6.801 1 95.94 52 GLU A C 1
ATOM 387 O O . GLU A 1 52 ? 32.812 5.379 -5.66 1 95.94 52 GLU A O 1
ATOM 392 N N . ILE A 1 53 ? 32.312 5.508 -7.852 1 97.5 53 ILE A N 1
ATOM 393 C CA . ILE A 1 53 ? 31.469 6.691 -7.688 1 97.5 53 ILE A CA 1
ATOM 394 C C . ILE A 1 53 ? 30.297 6.375 -6.762 1 97.5 53 ILE A C 1
ATOM 396 O O . ILE A 1 53 ? 29.984 7.152 -5.859 1 97.5 53 ILE A O 1
ATOM 400 N N . ALA A 1 54 ? 29.688 5.25 -6.98 1 97.94 54 ALA A N 1
ATOM 401 C CA . ALA A 1 54 ? 28.547 4.836 -6.168 1 97.94 54 ALA A CA 1
ATOM 402 C C . ALA A 1 54 ? 28.953 4.664 -4.707 1 97.94 54 ALA A C 1
ATOM 404 O O . ALA A 1 54 ? 28.188 5.008 -3.801 1 97.94 54 ALA A O 1
ATOM 405 N N . VAL A 1 55 ? 30.125 4.117 -4.469 1 97.75 55 VAL A N 1
ATOM 406 C CA . VAL A 1 55 ? 30.609 3.92 -3.109 1 97.75 55 VAL A CA 1
ATOM 407 C C . VAL A 1 55 ? 30.703 5.266 -2.393 1 97.75 55 VAL A C 1
ATOM 409 O O . VAL A 1 55 ? 30.234 5.402 -1.259 1 97.75 55 VAL A O 1
ATOM 412 N N . VAL A 1 56 ? 31.281 6.223 -3.031 1 98.12 56 VAL A N 1
ATOM 413 C CA . VAL A 1 56 ? 31.453 7.543 -2.438 1 98.12 56 VAL A CA 1
ATOM 414 C C . VAL A 1 56 ? 30.094 8.188 -2.199 1 98.12 56 VAL A C 1
ATOM 416 O O . VAL A 1 56 ? 29.828 8.719 -1.116 1 98.12 56 VAL A O 1
ATOM 419 N N . ALA A 1 57 ? 29.219 8.141 -3.213 1 98.5 57 ALA A N 1
ATOM 420 C CA . ALA A 1 57 ? 27.875 8.711 -3.09 1 98.5 57 ALA A CA 1
ATOM 421 C C . ALA A 1 57 ? 27.125 8.094 -1.915 1 98.5 57 ALA A C 1
ATOM 423 O O . ALA A 1 57 ? 26.453 8.805 -1.155 1 98.5 57 ALA A O 1
ATOM 424 N N . GLU A 1 58 ? 27.188 6.781 -1.784 1 98.38 58 GLU A N 1
ATOM 425 C CA . GLU A 1 58 ? 26.484 6.074 -0.717 1 98.38 58 GLU A CA 1
ATOM 426 C C . GLU A 1 58 ? 26.969 6.531 0.658 1 98.38 58 GLU A C 1
ATOM 428 O O . GLU A 1 58 ? 26.156 6.746 1.563 1 98.38 58 GLU A O 1
ATOM 433 N N . GLU A 1 59 ? 28.297 6.648 0.806 1 98 59 GLU A N 1
ATOM 434 C CA . GLU A 1 59 ? 28.844 7.047 2.1 1 98 59 GLU A CA 1
ATOM 435 C C . GLU A 1 59 ? 28.484 8.492 2.426 1 98 59 GLU A C 1
ATOM 437 O O . GLU A 1 59 ? 28.25 8.836 3.584 1 98 59 GLU A O 1
ATOM 442 N N . LEU A 1 60 ? 28.484 9.344 1.455 1 97.5 60 LEU A N 1
ATOM 443 C CA . LEU A 1 60 ? 28.062 10.727 1.671 1 97.5 60 LEU A CA 1
ATOM 444 C C . LEU A 1 60 ? 26.594 10.789 2.057 1 97.5 60 LEU A C 1
ATOM 446 O O . LEU A 1 60 ? 26.203 11.578 2.918 1 97.5 60 LEU A O 1
ATOM 450 N N . GLY A 1 61 ? 25.781 9.977 1.4 1 97.44 61 GLY A N 1
ATOM 451 C CA . GLY A 1 61 ? 24.375 9.875 1.761 1 97.44 61 GLY A CA 1
ATOM 452 C C . GLY A 1 61 ? 24.156 9.367 3.174 1 97.44 61 GLY A C 1
ATOM 453 O O . GLY A 1 61 ? 23.328 9.906 3.91 1 97.44 61 GLY A O 1
ATOM 454 N N . ARG A 1 62 ? 24.875 8.352 3.512 1 97.38 62 ARG A N 1
ATOM 455 C CA . ARG A 1 62 ? 24.766 7.758 4.84 1 97.38 62 ARG A CA 1
ATOM 456 C C . ARG A 1 62 ? 25.078 8.789 5.926 1 97.38 62 ARG A C 1
ATOM 458 O O . ARG A 1 62 ? 24.438 8.797 6.977 1 97.38 62 ARG A O 1
ATOM 465 N N . ALA A 1 63 ? 26.047 9.664 5.648 1 95.88 63 ALA A N 1
ATOM 466 C CA . ALA A 1 63 ? 26.438 10.695 6.602 1 95.88 63 ALA A CA 1
ATOM 467 C C . ALA A 1 63 ? 25.547 11.93 6.48 1 95.88 63 ALA A C 1
ATOM 469 O O . ALA A 1 63 ? 25.719 12.898 7.215 1 95.88 63 ALA A O 1
ATOM 470 N N . VAL A 1 64 ? 24.625 11.953 5.543 1 93.19 64 VAL A N 1
ATOM 471 C CA . VAL A 1 64 ? 23.672 13.031 5.281 1 93.19 64 VAL A CA 1
ATOM 472 C C . VAL A 1 64 ? 24.438 14.336 5.066 1 93.19 64 VAL A C 1
ATOM 474 O O . VAL A 1 64 ? 24.141 15.352 5.699 1 93.19 64 VAL A O 1
ATOM 477 N N . ARG A 1 65 ? 25.422 14.25 4.309 1 90.25 65 ARG A N 1
ATOM 478 C CA . ARG A 1 65 ? 26.266 15.414 4.031 1 90.25 65 ARG A CA 1
ATOM 479 C C . ARG A 1 65 ? 25.578 16.359 3.047 1 90.25 65 ARG A C 1
ATOM 481 O O . ARG A 1 65 ? 24.812 15.922 2.184 1 90.25 65 ARG A O 1
ATOM 488 N N . ARG A 1 66 ? 25.969 17.609 3.041 1 87.06 66 ARG A N 1
ATOM 489 C CA . ARG A 1 66 ? 25.266 18.625 2.275 1 87.06 66 ARG A CA 1
ATOM 490 C C . ARG A 1 66 ? 26.094 19.094 1.084 1 87.06 66 ARG A C 1
ATOM 492 O O . ARG A 1 66 ? 25.594 19.859 0.247 1 87.06 66 ARG A O 1
ATOM 499 N N . GLU A 1 67 ? 27.344 18.672 1.018 1 90.88 67 GLU A N 1
ATOM 500 C CA . GLU A 1 67 ? 28.188 19.094 -0.096 1 90.88 67 GLU A CA 1
ATOM 501 C C . GLU A 1 67 ? 27.562 18.734 -1.437 1 90.88 67 GLU A C 1
ATOM 503 O O . GLU A 1 67 ? 27 17.641 -1.59 1 90.88 67 GLU A O 1
ATOM 508 N N . PRO A 1 68 ? 27.656 19.609 -2.375 1 93.94 68 PRO A N 1
ATOM 509 C CA . PRO A 1 68 ? 27.047 19.328 -3.676 1 93.94 68 PRO A CA 1
ATOM 510 C C . PRO A 1 68 ? 27.938 18.453 -4.559 1 93.94 68 PRO A C 1
ATOM 512 O O . PRO A 1 68 ? 28.109 18.75 -5.746 1 93.94 68 PRO A O 1
ATOM 515 N N . TRP A 1 69 ? 28.438 17.406 -4.023 1 97 69 TRP A N 1
ATOM 516 C CA . TRP A 1 69 ? 29.406 16.531 -4.676 1 97 69 TRP A CA 1
ATOM 517 C C . TRP A 1 69 ? 28.844 15.984 -5.98 1 97 69 TRP A C 1
ATOM 519 O O . TRP A 1 69 ? 29.516 16.016 -7.016 1 97 69 TRP A O 1
ATOM 529 N N . ILE A 1 70 ? 27.594 15.547 -6.027 1 97.88 70 ILE A N 1
ATOM 530 C CA . ILE A 1 70 ? 27 14.961 -7.227 1 97.88 70 ILE A CA 1
ATOM 531 C C . ILE A 1 70 ? 26.766 16.047 -8.273 1 97.88 70 ILE A C 1
ATOM 533 O O . ILE A 1 70 ? 27.125 15.875 -9.445 1 97.88 70 ILE A O 1
ATOM 537 N N . ALA A 1 71 ? 26.203 17.172 -7.887 1 97.25 71 ALA A N 1
ATOM 538 C CA . ALA A 1 71 ? 25.891 18.266 -8.812 1 97.25 71 ALA A CA 1
ATOM 539 C C . ALA A 1 71 ? 27.156 18.828 -9.453 1 97.25 71 ALA A C 1
ATOM 541 O O . ALA A 1 71 ? 27.172 19.141 -10.641 1 97.25 71 ALA A O 1
ATOM 542 N N . THR A 1 72 ? 28.25 18.875 -8.664 1 97.25 72 THR A N 1
ATOM 543 C CA . THR A 1 72 ? 29.469 19.5 -9.117 1 97.25 72 THR A CA 1
ATOM 544 C C . THR A 1 72 ? 30.375 18.5 -9.828 1 97.25 72 THR A C 1
ATOM 546 O O . THR A 1 72 ? 30.75 18.719 -10.984 1 97.25 72 THR A O 1
ATOM 549 N N . CYS A 1 73 ? 30.641 17.391 -9.188 1 97.75 73 CYS A N 1
ATOM 550 C CA . CYS A 1 73 ? 31.688 16.5 -9.625 1 97.75 73 CYS A CA 1
ATOM 551 C C . CYS A 1 73 ? 31.156 15.469 -10.617 1 97.75 73 CYS A C 1
ATOM 553 O O . CYS A 1 73 ? 31.891 15 -11.492 1 97.75 73 CYS A O 1
ATOM 555 N N . ILE A 1 74 ? 29.906 15.086 -10.461 1 98.06 74 ILE A N 1
ATOM 556 C CA . ILE A 1 74 ? 29.375 13.984 -11.25 1 98.06 74 ILE A CA 1
ATOM 557 C C . ILE A 1 74 ? 28.547 14.523 -12.414 1 98.06 74 ILE A C 1
ATOM 559 O O . ILE A 1 74 ? 28.516 13.93 -13.492 1 98.06 74 ILE A O 1
ATOM 563 N N . LEU A 1 75 ? 27.875 15.625 -12.188 1 98.06 75 LEU A N 1
ATOM 564 C CA . LEU A 1 75 ? 26.984 16.188 -13.203 1 98.06 75 LEU A CA 1
ATOM 565 C C . LEU A 1 75 ? 27.719 17.25 -14.039 1 98.06 75 LEU A C 1
ATOM 567 O O . LEU A 1 75 ? 27.938 17.047 -15.234 1 98.06 75 LEU A O 1
ATOM 571 N N . ALA A 1 76 ? 28.281 18.281 -13.469 1 98.25 76 ALA A N 1
ATOM 572 C CA . ALA A 1 76 ? 28.781 19.469 -14.18 1 98.25 76 ALA A CA 1
ATOM 573 C C . ALA A 1 76 ? 30.172 19.219 -14.75 1 98.25 76 ALA A C 1
ATOM 575 O O . ALA A 1 76 ? 30.406 19.438 -15.938 1 98.25 76 ALA A O 1
ATOM 576 N N . ALA A 1 77 ? 31.094 18.703 -13.992 1 98.06 77 ALA A N 1
ATOM 577 C CA . ALA A 1 77 ? 32.5 18.625 -14.336 1 98.06 77 ALA A CA 1
ATOM 578 C C . ALA A 1 77 ? 32.719 17.781 -15.586 1 98.06 77 ALA A C 1
ATOM 580 O O . ALA A 1 77 ? 33.469 18.172 -16.484 1 98.06 77 ALA A O 1
ATOM 581 N N . PRO A 1 78 ? 32.031 16.656 -15.672 1 97.44 78 PRO A N 1
ATOM 582 C CA . PRO A 1 78 ? 32.312 15.812 -16.844 1 97.44 78 PRO A CA 1
ATOM 583 C C . PRO A 1 78 ? 31.859 16.469 -18.141 1 97.44 78 PRO A C 1
ATOM 585 O O . PRO A 1 78 ? 32.312 16.047 -19.219 1 97.44 78 PRO A O 1
ATOM 588 N N . LEU A 1 79 ? 31 17.406 -18.094 1 98.38 79 LEU A N 1
ATOM 589 C CA . LEU A 1 79 ? 30.594 18.109 -19.297 1 98.38 79 LEU A CA 1
ATOM 590 C C . LEU A 1 79 ? 31.766 18.859 -19.922 1 98.38 79 LEU A C 1
ATOM 592 O O . LEU A 1 79 ? 31.828 19 -21.141 1 98.38 79 LEU A O 1
ATOM 596 N N . ILE A 1 80 ? 32.656 19.359 -19.109 1 98.44 80 ILE A N 1
ATOM 597 C CA . ILE A 1 80 ? 33.844 20.062 -19.594 1 98.44 80 ILE A CA 1
ATOM 598 C C . ILE A 1 80 ? 34.781 19.062 -20.297 1 98.44 80 ILE A C 1
ATOM 600 O O . ILE A 1 80 ? 35.344 19.391 -21.344 1 98.44 80 ILE A O 1
ATOM 604 N N . ALA A 1 81 ? 34.906 17.922 -19.719 1 97.44 81 ALA A N 1
ATOM 605 C CA . ALA A 1 81 ? 35.719 16.875 -20.328 1 97.44 81 ALA A CA 1
ATOM 606 C C . ALA A 1 81 ? 35.125 16.422 -21.656 1 97.44 81 ALA A C 1
ATOM 608 O O . ALA A 1 81 ? 35.875 16.125 -22.609 1 97.44 81 ALA A O 1
ATOM 609 N N . ALA A 1 82 ? 33.844 16.359 -21.797 1 97.12 82 ALA A N 1
ATOM 610 C CA . ALA A 1 82 ? 33.156 15.812 -22.953 1 97.12 82 ALA A CA 1
ATOM 611 C C . ALA A 1 82 ? 33.062 16.828 -24.078 1 97.12 82 ALA A C 1
ATOM 613 O O . ALA A 1 82 ? 33.125 16.469 -25.266 1 97.12 82 ALA A O 1
ATOM 614 N N . LEU A 1 83 ? 32.938 18.109 -23.734 1 98.06 83 LEU A N 1
ATOM 615 C CA . LEU A 1 83 ? 32.562 19.078 -24.75 1 98.06 83 LEU A CA 1
ATOM 616 C C . LEU A 1 83 ? 33.656 20.125 -24.938 1 98.06 83 LEU A C 1
ATOM 618 O O . LEU A 1 83 ? 33.688 20.828 -25.953 1 98.06 83 LEU A O 1
ATOM 622 N N . GLY A 1 84 ? 34.5 20.328 -23.969 1 98.25 84 GLY A N 1
ATOM 623 C CA . GLY A 1 84 ? 35.469 21.406 -23.969 1 98.25 84 GLY A CA 1
ATOM 624 C C . GLY A 1 84 ? 36.531 21.234 -25.031 1 98.25 84 GLY A C 1
ATOM 625 O O . GLY A 1 84 ? 36.875 20.109 -25.391 1 98.25 84 GLY A O 1
ATOM 626 N N . THR A 1 85 ? 37.125 22.359 -25.453 1 97.56 85 THR A N 1
ATOM 627 C CA . THR A 1 85 ? 38.312 22.328 -26.281 1 97.56 85 THR A CA 1
ATOM 628 C C . THR A 1 85 ? 39.5 21.812 -25.469 1 97.56 85 THR A C 1
ATOM 630 O O . THR A 1 85 ? 39.438 21.75 -24.25 1 97.56 85 THR A O 1
ATOM 633 N N . LYS A 1 86 ? 40.562 21.5 -26.172 1 97.19 86 LYS A N 1
ATOM 634 C CA . LYS A 1 86 ? 41.75 21.062 -25.484 1 97.19 86 LYS A CA 1
ATOM 635 C C . LYS A 1 86 ? 42.281 22.125 -24.516 1 97.19 86 LYS A C 1
ATOM 637 O O . LYS A 1 86 ? 42.75 21.812 -23.438 1 97.19 86 LYS A O 1
ATOM 642 N N . GLU A 1 87 ? 42.156 23.312 -24.906 1 97.44 87 GLU A N 1
ATOM 643 C CA . GLU A 1 87 ? 42.625 24.438 -24.078 1 97.44 87 GLU A CA 1
ATOM 644 C C . GLU A 1 87 ? 41.75 24.578 -22.844 1 97.44 87 GLU A C 1
ATOM 646 O O . GLU A 1 87 ? 42.25 24.781 -21.734 1 97.44 87 GLU A O 1
ATOM 651 N N . GLN A 1 88 ? 40.469 24.5 -23.016 1 97.75 88 GLN A N 1
ATOM 652 C CA . GLN A 1 88 ? 39.531 24.609 -21.922 1 97.75 88 GLN A CA 1
ATOM 653 C C . GLN A 1 88 ? 39.719 23.469 -20.922 1 97.75 88 GLN A C 1
ATOM 655 O O . GLN A 1 88 ? 39.719 23.703 -19.703 1 97.75 88 GLN A O 1
ATOM 660 N N . GLN A 1 89 ? 39.906 22.281 -21.391 1 98.06 89 GLN A N 1
ATOM 661 C CA . GLN A 1 89 ? 40.125 21.125 -20.547 1 98.06 89 GLN A CA 1
ATOM 662 C C . GLN A 1 89 ? 41.406 21.281 -19.734 1 98.06 89 GLN A C 1
ATOM 664 O O . GLN A 1 89 ? 41.406 21.062 -18.516 1 98.06 89 GLN A O 1
ATOM 669 N N . ALA A 1 90 ? 42.406 21.656 -20.453 1 97.5 90 ALA A N 1
ATOM 670 C CA . ALA A 1 90 ? 43.719 21.812 -19.812 1 97.5 90 ALA A CA 1
ATOM 671 C C . ALA A 1 90 ? 43.688 22.859 -18.719 1 97.5 90 ALA A C 1
ATOM 673 O O . ALA A 1 90 ? 44.375 22.734 -17.703 1 97.5 90 ALA A O 1
ATOM 674 N N . ALA A 1 91 ? 42.906 23.812 -18.875 1 97.56 91 ALA A N 1
ATOM 675 C CA . ALA A 1 91 ? 42.812 24.938 -17.953 1 97.56 91 ALA A CA 1
ATOM 676 C C . ALA A 1 91 ? 41.938 24.594 -16.75 1 97.56 91 ALA A C 1
ATOM 678 O O . ALA A 1 91 ? 42.188 25.062 -15.633 1 97.56 91 ALA A O 1
ATOM 679 N N . LEU A 1 92 ? 40.938 23.812 -16.906 1 98.12 92 LEU A N 1
ATOM 680 C CA . LEU A 1 92 ? 39.875 23.719 -15.906 1 98.12 92 LEU A CA 1
ATOM 681 C C . LEU A 1 92 ? 39.938 22.391 -15.172 1 98.12 92 LEU A C 1
ATOM 683 O O . LEU A 1 92 ? 39.719 22.312 -13.969 1 98.12 92 LEU A O 1
ATOM 687 N N . LEU A 1 93 ? 40.188 21.266 -15.82 1 98.19 93 LEU A N 1
ATOM 688 C CA . LEU A 1 93 ? 40 19.922 -15.258 1 98.19 93 LEU A CA 1
ATOM 689 C C . LEU A 1 93 ? 40.938 19.719 -14.07 1 98.19 93 LEU A C 1
ATOM 691 O O . LEU A 1 93 ? 40.531 19.219 -13.023 1 98.19 93 LEU A O 1
ATOM 695 N N . PRO A 1 94 ? 42.25 20.109 -14.156 1 97.19 94 PRO A N 1
ATOM 696 C CA . PRO A 1 94 ? 43.094 19.953 -12.977 1 97.19 94 PRO A CA 1
ATOM 697 C C . PRO A 1 94 ? 42.625 20.781 -11.789 1 97.19 94 PRO A C 1
ATOM 699 O O . PRO A 1 94 ? 42.75 20.344 -10.641 1 97.19 94 PRO A O 1
ATOM 702 N N . GLU A 1 95 ? 42.125 21.984 -12.023 1 97.25 95 GLU A N 1
ATOM 703 C CA . GLU A 1 95 ? 41.656 22.859 -10.969 1 97.25 95 GLU A CA 1
ATOM 704 C C . GLU A 1 95 ? 40.406 22.297 -10.289 1 97.25 95 GLU A C 1
ATOM 706 O O . GLU A 1 95 ? 40.25 22.453 -9.078 1 97.25 95 GLU A O 1
ATOM 711 N N . ILE A 1 96 ? 39.625 21.656 -11.086 1 97.56 96 ILE A N 1
ATOM 712 C CA . ILE A 1 96 ? 38.406 21.016 -10.562 1 97.56 96 ILE A CA 1
ATOM 713 C C . ILE A 1 96 ? 38.812 19.812 -9.711 1 97.56 96 ILE A C 1
ATOM 715 O O . ILE A 1 96 ? 38.312 19.641 -8.594 1 97.56 96 ILE A O 1
ATOM 719 N N . ALA A 1 97 ? 39.656 18.969 -10.172 1 97.56 97 ALA A N 1
ATOM 720 C CA . ALA A 1 97 ? 40.125 17.781 -9.453 1 97.56 97 ALA A CA 1
ATOM 721 C C . ALA A 1 97 ? 40.781 18.156 -8.125 1 97.56 97 ALA A C 1
ATOM 723 O O . ALA A 1 97 ? 40.656 17.422 -7.141 1 97.56 97 ALA A O 1
ATOM 724 N N . ALA A 1 98 ? 41.375 19.344 -8.141 1 96.88 98 ALA A N 1
ATOM 725 C CA . ALA A 1 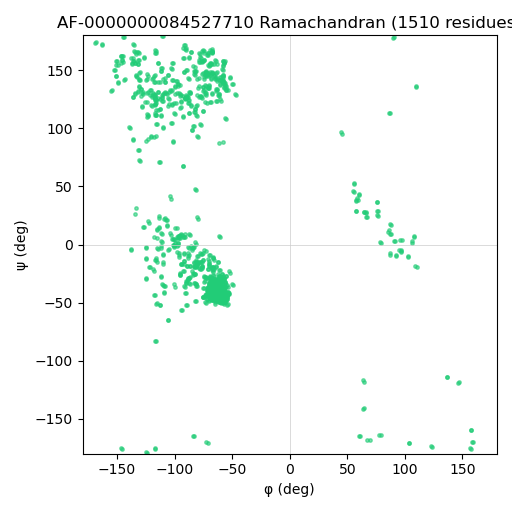98 ? 42.094 19.812 -6.941 1 96.88 98 ALA A CA 1
ATOM 726 C C . ALA A 1 98 ? 41.156 20.547 -6.004 1 96.88 98 ALA A C 1
ATOM 728 O O . ALA A 1 98 ? 41.5 20.875 -4.875 1 96.88 98 ALA A O 1
ATOM 729 N N . GLY A 1 99 ? 39.969 20.797 -6.41 1 96.38 99 GLY A N 1
ATOM 730 C CA . GLY A 1 99 ? 38.969 21.422 -5.578 1 96.38 99 GLY A CA 1
ATOM 731 C C . GLY A 1 99 ? 39.031 22.938 -5.59 1 96.38 99 GLY A C 1
ATOM 732 O O . GLY A 1 99 ? 38.312 23.594 -4.832 1 96.38 99 GLY A O 1
ATOM 733 N N . ARG A 1 100 ? 39.781 23.5 -6.473 1 96.62 100 ARG A N 1
ATOM 734 C CA . ARG A 1 100 ? 39.969 24.953 -6.508 1 96.62 100 ARG A CA 1
ATOM 735 C C . ARG A 1 100 ? 38.875 25.625 -7.32 1 96.62 100 ARG A C 1
ATOM 737 O O . ARG A 1 100 ? 38.562 26.797 -7.109 1 96.62 100 ARG A O 1
ATOM 744 N N . VAL A 1 101 ? 38.312 24.922 -8.281 1 96.88 101 VAL A N 1
ATOM 745 C CA . VAL A 1 101 ? 37.156 25.406 -9.047 1 96.88 101 VAL A CA 1
ATOM 746 C C . VAL A 1 101 ? 35.969 24.453 -8.875 1 96.88 101 VAL A C 1
ATOM 748 O O . VAL A 1 101 ? 36.125 23.234 -9.039 1 96.88 101 VAL A O 1
ATOM 751 N N . ARG A 1 102 ? 34.906 25 -8.508 1 97.19 102 ARG A N 1
ATOM 752 C CA . ARG A 1 102 ? 33.656 24.234 -8.367 1 97.19 102 ARG A CA 1
ATOM 753 C C . ARG A 1 102 ? 32.656 24.609 -9.453 1 97.19 102 ARG A C 1
ATOM 755 O O . ARG A 1 102 ? 31.938 25.609 -9.328 1 97.19 102 ARG A O 1
ATOM 762 N N . PRO A 1 103 ? 32.562 23.812 -10.453 1 98.06 103 PRO A N 1
ATOM 763 C CA . PRO A 1 103 ? 31.578 24.125 -11.477 1 98.06 103 PRO A CA 1
ATOM 764 C C . PRO A 1 103 ? 30.141 23.797 -11.039 1 98.06 103 PRO A C 1
ATOM 766 O O . PRO A 1 103 ? 29.938 22.844 -10.281 1 98.06 103 PRO A O 1
ATOM 769 N N . ALA A 1 104 ? 29.172 24.5 -11.445 1 98.12 104 ALA A N 1
ATOM 770 C CA . ALA A 1 104 ? 27.734 24.25 -11.258 1 98.12 104 ALA A CA 1
ATOM 771 C C . ALA A 1 104 ? 26.984 24.344 -12.578 1 98.12 104 ALA A C 1
ATOM 773 O O . ALA A 1 104 ? 27.219 25.281 -13.359 1 98.12 104 ALA A O 1
ATOM 774 N N . LEU A 1 105 ? 26.141 23.391 -12.828 1 98 105 LEU A N 1
ATOM 775 C CA . LEU A 1 105 ? 25.359 23.391 -14.062 1 98 105 LEU A CA 1
ATOM 776 C C . LEU A 1 105 ? 24.094 24.219 -13.891 1 98 105 LEU A C 1
ATOM 778 O O . LEU A 1 105 ? 23.281 23.938 -13 1 98 105 LEU A O 1
ATOM 782 N N . ALA A 1 106 ? 23.922 25.219 -14.648 1 97.5 106 ALA A N 1
ATOM 783 C CA . ALA A 1 106 ? 22.703 26.016 -14.75 1 97.5 106 ALA A CA 1
ATOM 784 C C . ALA A 1 106 ? 21.906 25.625 -15.992 1 97.5 106 ALA A C 1
ATOM 786 O O . ALA A 1 106 ? 22.031 26.266 -17.047 1 97.5 106 ALA A O 1
ATOM 787 N N . HIS A 1 107 ? 21.078 24.688 -15.82 1 95.38 107 HIS A N 1
ATOM 788 C CA . HIS A 1 107 ? 20.375 24.078 -16.953 1 95.38 107 HIS A CA 1
ATOM 789 C C . HIS A 1 107 ? 18.859 24.281 -16.828 1 95.38 107 HIS A C 1
ATOM 791 O O . HIS A 1 107 ? 18.203 24.656 -17.797 1 95.38 107 HIS A O 1
ATOM 797 N N . ASP A 1 108 ? 18.297 24.094 -15.648 1 89.94 108 ASP A N 1
ATOM 798 C CA . ASP A 1 108 ? 16.859 24.078 -15.422 1 89.94 108 ASP A CA 1
ATOM 799 C C . ASP A 1 108 ? 16.281 25.5 -15.477 1 89.94 108 ASP A C 1
ATOM 801 O O . ASP A 1 108 ? 16.953 26.453 -15.078 1 89.94 108 ASP A O 1
ATOM 805 N N . GLU A 1 109 ? 15.117 25.578 -16.031 1 90.81 109 GLU A N 1
ATOM 806 C CA . GLU A 1 109 ? 14.391 26.844 -16.078 1 90.81 109 GLU A CA 1
ATOM 807 C C . GLU A 1 109 ? 12.945 26.656 -15.633 1 90.81 109 GLU A C 1
ATOM 809 O O . GLU A 1 109 ? 12.492 25.531 -15.406 1 90.81 109 GLU A O 1
ATOM 814 N N . ASN A 1 110 ? 12.227 27.672 -15.336 1 78.31 110 ASN A N 1
ATOM 815 C CA . ASN A 1 110 ? 10.82 27.688 -14.945 1 78.31 110 ASN A CA 1
ATOM 816 C C . ASN A 1 110 ? 10 28.594 -15.859 1 78.31 110 ASN A C 1
ATOM 818 O O . ASN A 1 110 ? 10.148 29.828 -15.82 1 78.31 110 ASN A O 1
ATOM 822 N N . PRO A 1 111 ? 9.125 27.906 -16.625 1 73 111 PRO A N 1
ATOM 823 C CA . PRO A 1 111 ? 8.75 26.5 -16.641 1 73 111 PRO A CA 1
ATOM 824 C C . PRO A 1 111 ? 9.781 25.625 -17.359 1 73 111 PRO A C 1
ATOM 826 O O . PRO A 1 111 ? 10.578 26.125 -18.156 1 73 111 PRO A O 1
ATOM 829 N N . ALA A 1 112 ? 9.633 24.328 -16.938 1 69.19 112 ALA A N 1
ATOM 830 C CA . ALA A 1 112 ? 10.539 23.359 -17.562 1 69.19 112 ALA A CA 1
ATOM 831 C C . ALA A 1 112 ? 10.188 23.156 -19.031 1 69.19 112 ALA A C 1
ATOM 833 O O . ALA A 1 112 ? 9.039 23.344 -19.438 1 69.19 112 ALA A O 1
ATOM 834 N N . GLY A 1 113 ? 11.195 22.875 -19.875 1 67.75 113 GLY A N 1
ATOM 835 C CA . GLY A 1 113 ? 10.961 22.594 -21.281 1 67.75 113 GLY A CA 1
ATOM 836 C C . GLY A 1 113 ? 11.945 23.281 -22.203 1 67.75 113 GLY A C 1
ATOM 837 O O . GLY A 1 113 ? 13.156 23.25 -21.984 1 67.75 113 GLY A O 1
ATOM 838 N N . ALA A 1 114 ? 11.305 24.219 -22.969 1 72.69 114 ALA A N 1
ATOM 839 C CA . ALA A 1 114 ? 12.086 24.891 -24 1 72.69 114 ALA A CA 1
ATOM 840 C C . ALA A 1 114 ? 13.062 25.891 -23.391 1 72.69 114 ALA A C 1
ATOM 842 O O . ALA A 1 114 ? 12.719 26.609 -22.438 1 72.69 114 ALA A O 1
ATOM 843 N N . LEU A 1 115 ? 14.25 25.859 -23.703 1 87.81 115 LEU A N 1
ATOM 844 C CA . LEU A 1 115 ? 15.32 26.75 -23.266 1 87.81 115 LEU A CA 1
ATOM 845 C C . LEU A 1 115 ? 14.977 28.203 -23.578 1 87.81 115 LEU A C 1
ATOM 847 O O . LEU A 1 115 ? 14.914 28.609 -24.75 1 87.81 115 LEU A O 1
ATOM 851 N N . ALA A 1 116 ? 14.672 29 -22.516 1 91.25 116 ALA A N 1
ATOM 852 C CA . ALA A 1 116 ? 14.328 30.406 -22.656 1 91.25 116 ALA A CA 1
ATOM 853 C C . ALA A 1 116 ? 15.57 31.297 -22.625 1 91.25 116 ALA A C 1
ATOM 855 O O . ALA A 1 116 ? 15.586 32.375 -23.203 1 91.25 116 ALA A O 1
ATOM 856 N N . THR A 1 117 ? 16.594 30.828 -21.922 1 97.12 117 THR A N 1
ATOM 857 C CA . THR A 1 117 ? 17.859 31.562 -21.906 1 97.12 117 THR A CA 1
ATOM 858 C C . THR A 1 117 ? 18.469 31.609 -23.297 1 97.12 117 THR A C 1
ATOM 860 O O . THR A 1 117 ? 18.578 30.594 -23.969 1 97.12 117 THR A O 1
ATOM 863 N N . ARG A 1 118 ? 18.906 32.844 -23.734 1 97.38 118 ARG A N 1
ATOM 864 C CA . ARG A 1 118 ? 19.406 33.031 -25.078 1 97.38 118 ARG A CA 1
ATOM 865 C C . ARG A 1 118 ? 20.859 33.469 -25.078 1 97.38 118 ARG A C 1
ATOM 867 O O . ARG A 1 118 ? 21.312 34.156 -24.156 1 97.38 118 ARG A O 1
ATOM 874 N N . ALA A 1 119 ? 21.547 33 -26.047 1 97.69 119 ALA A N 1
ATOM 875 C CA . ALA A 1 119 ? 22.922 33.406 -26.297 1 97.69 119 ALA A CA 1
ATOM 876 C C . ALA A 1 119 ? 23.062 34.062 -27.672 1 97.69 119 ALA A C 1
ATOM 878 O O . ALA A 1 119 ? 22.594 33.531 -28.672 1 97.69 119 ALA A O 1
ATOM 879 N N . ALA A 1 120 ? 23.688 35.219 -27.688 1 96.62 120 ALA A N 1
ATOM 880 C CA . ALA A 1 120 ? 23.969 35.938 -28.922 1 96.62 120 ALA A CA 1
ATOM 881 C C . ALA A 1 120 ? 25.453 36.25 -29.062 1 96.62 120 ALA A C 1
ATOM 883 O O . ALA A 1 120 ? 26.125 36.562 -28.078 1 96.62 120 ALA A O 1
ATOM 884 N N . PRO A 1 121 ? 25.938 36.125 -30.344 1 94.38 121 PRO A N 1
ATOM 885 C CA . PRO A 1 121 ? 27.359 36.438 -30.531 1 94.38 121 PRO A CA 1
ATOM 886 C C . PRO A 1 121 ? 27.656 37.938 -30.344 1 94.38 121 PRO A C 1
ATOM 888 O O . PRO A 1 121 ? 26.797 38.781 -30.625 1 94.38 121 PRO A O 1
ATOM 891 N N . ASP A 1 122 ? 28.797 38.125 -29.844 1 88 122 ASP A N 1
ATOM 892 C CA . ASP A 1 122 ? 29.312 39.5 -29.719 1 88 122 ASP A CA 1
ATOM 893 C C . ASP A 1 122 ? 30.766 39.594 -30.172 1 88 122 ASP A C 1
ATOM 895 O O . ASP A 1 122 ? 31.375 38.562 -30.5 1 88 122 ASP A O 1
ATOM 899 N N . SER A 1 123 ? 31.297 40.844 -30.375 1 85.69 123 SER A N 1
ATOM 900 C CA . SER A 1 123 ? 32.656 41.062 -30.875 1 85.69 123 SER A CA 1
ATOM 901 C C . SER A 1 123 ? 33.688 40.312 -30.047 1 85.69 123 SER A C 1
ATOM 903 O O . SER A 1 123 ? 34.719 39.906 -30.562 1 85.69 123 SER A O 1
ATOM 905 N N . ALA A 1 124 ? 33.406 39.969 -28.828 1 83.19 124 ALA A N 1
ATOM 906 C CA . ALA A 1 124 ? 34.375 39.375 -27.938 1 83.19 124 ALA A CA 1
ATOM 907 C C . ALA A 1 124 ? 33.969 37.969 -27.516 1 83.19 124 ALA A C 1
ATOM 909 O O . ALA A 1 124 ? 34.656 37.312 -26.719 1 83.19 124 ALA A O 1
ATOM 910 N N . GLY A 1 125 ? 32.938 37.531 -28.109 1 91.38 125 GLY A N 1
ATOM 911 C CA . GLY A 1 125 ? 32.5 36.219 -27.719 1 91.38 125 GLY A CA 1
ATOM 912 C C . GLY A 1 125 ? 30.984 36.031 -27.781 1 91.38 125 GLY A C 1
ATOM 913 O O . GLY A 1 125 ? 30.391 36.188 -28.844 1 91.38 125 GLY A O 1
ATOM 914 N N . TRP A 1 126 ? 30.359 35.75 -26.625 1 96.88 126 TRP A N 1
ATOM 915 C CA . TRP A 1 126 ? 28.906 35.562 -26.547 1 96.88 126 TRP A CA 1
ATOM 916 C C . TRP A 1 126 ? 28.312 36.375 -25.406 1 96.88 126 TRP A C 1
ATOM 918 O O . TRP A 1 126 ? 29.016 36.719 -24.453 1 96.88 126 TRP A O 1
ATOM 928 N N . ARG A 1 127 ? 27.062 36.719 -25.469 1 97.88 127 ARG A N 1
ATOM 929 C CA . ARG A 1 127 ? 26.266 37.344 -24.406 1 97.88 127 ARG A CA 1
ATOM 930 C C . ARG A 1 127 ? 25.031 36.5 -24.094 1 97.88 127 ARG A C 1
ATOM 932 O O . ARG A 1 127 ? 24.297 36.094 -25 1 97.88 127 ARG A O 1
ATOM 939 N N . LEU A 1 128 ? 24.859 36.281 -22.812 1 98.19 128 LEU A N 1
ATOM 940 C CA . LEU A 1 128 ? 23.734 35.469 -22.391 1 98.19 128 LEU A CA 1
ATOM 941 C C . LEU A 1 128 ? 22.688 36.312 -21.672 1 98.19 128 LEU A C 1
ATOM 943 O O . LEU A 1 128 ? 23.031 37.219 -20.922 1 98.19 128 LEU A O 1
ATOM 947 N N . SER A 1 129 ? 21.391 36.031 -21.875 1 98.31 129 SER A N 1
ATOM 948 C CA . SER A 1 129 ? 20.266 36.656 -21.172 1 98.31 129 SER A CA 1
ATOM 949 C C . SER A 1 129 ? 19.234 35.594 -20.766 1 98.31 129 SER A C 1
ATOM 951 O O . SER A 1 129 ? 18.781 34.812 -21.594 1 98.31 129 SER A O 1
ATOM 953 N N . GLY A 1 130 ? 18.922 35.594 -19.562 1 97.12 130 GLY A N 1
ATOM 954 C CA . GLY A 1 130 ? 17.938 34.656 -19.047 1 97.12 130 GLY A CA 1
ATOM 955 C C . GLY A 1 130 ? 18.078 34.406 -17.562 1 97.12 130 GLY A C 1
ATOM 956 O O . GLY A 1 130 ? 18.766 35.156 -16.859 1 97.12 130 GLY A O 1
ATOM 957 N N . THR A 1 131 ? 17.281 33.469 -17 1 96.12 131 THR A N 1
ATOM 958 C CA . THR A 1 131 ? 17.266 33.125 -15.578 1 96.12 131 THR A CA 1
ATOM 959 C C . THR A 1 131 ? 17.359 31.625 -15.375 1 96.12 131 THR A C 1
ATOM 961 O O . THR A 1 131 ? 16.75 30.859 -16.109 1 96.12 131 THR A O 1
ATOM 964 N N . LYS A 1 132 ? 18.156 31.234 -14.477 1 96.25 132 LYS A N 1
ATOM 965 C CA . LYS A 1 132 ? 18.312 29.859 -14.016 1 96.25 132 LYS A CA 1
ATOM 966 C C . LYS A 1 132 ? 18.078 29.75 -12.516 1 96.25 132 LYS A C 1
ATOM 968 O O . LYS A 1 132 ? 18.891 30.203 -11.719 1 96.25 132 LYS A O 1
ATOM 973 N N . PRO A 1 133 ? 16.984 29.125 -12.125 1 93 133 PRO A N 1
ATOM 974 C CA . PRO A 1 133 ? 16.641 29.109 -10.695 1 93 133 PRO A CA 1
ATOM 975 C C . PRO A 1 133 ? 17.25 27.906 -9.969 1 93 133 PRO A C 1
ATOM 977 O O . PRO A 1 133 ? 17.453 26.844 -10.57 1 93 133 PRO A O 1
ATOM 980 N N . LEU A 1 134 ? 17.547 28.047 -8.727 1 93 134 LEU A N 1
ATOM 981 C CA . LEU A 1 134 ? 17.797 27 -7.734 1 93 134 LEU A CA 1
ATOM 982 C C . LEU A 1 134 ? 18.906 26.062 -8.195 1 93 134 LEU A C 1
ATOM 984 O O . LEU A 1 134 ? 18.719 24.844 -8.242 1 93 134 LEU A O 1
ATOM 988 N N . ILE A 1 135 ? 19.984 26.578 -8.539 1 96.31 135 ILE A N 1
ATOM 989 C CA . ILE A 1 135 ? 21.125 25.812 -9 1 96.31 135 ILE A CA 1
ATOM 990 C C . ILE A 1 135 ? 21.812 25.141 -7.809 1 96.31 135 ILE A C 1
ATOM 992 O O . ILE A 1 135 ? 22.391 25.812 -6.953 1 96.31 135 ILE A O 1
ATOM 996 N N . PRO A 1 136 ? 21.797 23.797 -7.77 1 94.5 136 PRO A N 1
ATOM 997 C CA . PRO A 1 136 ? 22.516 23.141 -6.676 1 94.5 136 PRO A CA 1
ATOM 998 C C . PRO A 1 136 ? 24.016 23.438 -6.688 1 94.5 136 PRO A C 1
ATOM 1000 O O . PRO A 1 136 ? 24.656 23.375 -7.746 1 94.5 136 PRO A O 1
ATOM 1003 N N . GLY A 1 137 ? 24.578 23.859 -5.562 1 91.69 137 GLY A N 1
ATOM 1004 C CA . GLY A 1 137 ? 26 24.203 -5.465 1 91.69 137 GLY A CA 1
ATOM 1005 C C . GLY A 1 137 ? 26.297 25.578 -6.023 1 91.69 137 GLY A C 1
ATOM 1006 O O . GLY A 1 137 ? 27.453 26.016 -6.023 1 91.69 137 GLY A O 1
ATOM 1007 N N . GLY A 1 138 ? 25.297 26.281 -6.477 1 94.5 138 GLY A N 1
ATOM 1008 C CA . GLY A 1 138 ? 25.5 27.562 -7.133 1 94.5 138 GLY A CA 1
ATOM 1009 C C . GLY A 1 138 ? 26.047 28.625 -6.207 1 94.5 138 GLY A C 1
ATOM 1010 O O . GLY A 1 138 ? 26.797 29.516 -6.645 1 94.5 138 GLY A O 1
ATOM 1011 N N . ALA A 1 139 ? 25.734 28.531 -4.988 1 91.88 139 ALA A N 1
ATOM 1012 C CA . ALA A 1 139 ? 26.141 29.547 -4.031 1 91.88 139 ALA A CA 1
ATOM 1013 C C . ALA A 1 139 ? 27.656 29.562 -3.861 1 91.88 139 ALA A C 1
ATOM 1015 O O . ALA A 1 139 ? 28.25 30.594 -3.559 1 91.88 139 ALA A O 1
ATOM 1016 N N . GLU A 1 140 ? 28.297 28.438 -4.098 1 90.88 140 GLU A N 1
ATOM 1017 C CA . GLU A 1 140 ? 29.75 28.312 -3.908 1 90.88 140 GLU A CA 1
ATOM 1018 C C . GLU A 1 1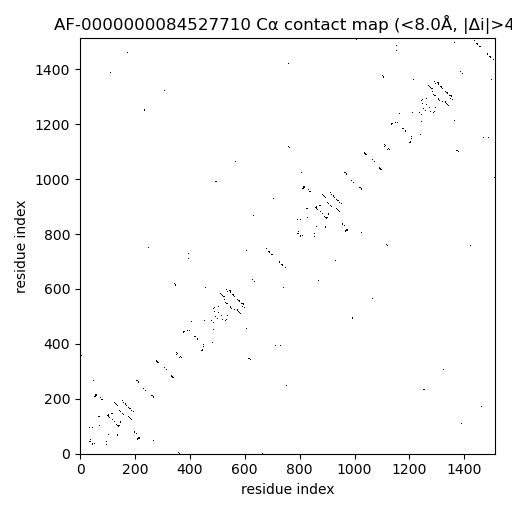40 ? 30.453 28.047 -5.23 1 90.88 140 GLU A C 1
ATOM 1020 O O . GLU A 1 140 ? 31.641 27.703 -5.246 1 90.88 140 GLU A O 1
ATOM 1025 N N . ALA A 1 141 ? 29.766 28.234 -6.238 1 96.38 141 ALA A N 1
ATOM 1026 C CA . ALA A 1 141 ? 30.328 27.875 -7.543 1 96.38 141 ALA A CA 1
ATOM 1027 C C . ALA A 1 141 ? 31.391 28.875 -7.969 1 96.38 141 ALA A C 1
ATOM 1029 O O . ALA A 1 141 ? 31.25 30.094 -7.762 1 96.38 141 ALA A O 1
ATOM 1030 N N . GLY A 1 142 ? 32.469 28.391 -8.492 1 96.75 142 GLY A N 1
ATOM 1031 C CA . GLY A 1 142 ? 33.469 29.234 -9.094 1 96.75 142 GLY A CA 1
ATOM 1032 C C . GLY A 1 142 ? 33.344 29.359 -10.602 1 96.75 142 GLY A C 1
ATOM 1033 O O . GLY A 1 142 ? 34.031 30.172 -11.227 1 96.75 142 GLY A O 1
ATOM 1034 N N . LEU A 1 143 ? 32.5 28.578 -11.133 1 98.06 143 LEU A N 1
ATOM 1035 C CA . LEU A 1 143 ? 32.25 28.531 -12.562 1 98.06 143 LEU A CA 1
ATOM 1036 C C . LEU A 1 143 ? 30.844 28 -12.852 1 98.06 143 LEU A C 1
ATOM 1038 O O . LEU A 1 143 ? 30.422 26.984 -12.281 1 98.06 143 LEU A O 1
ATOM 1042 N N . PHE A 1 144 ? 30.125 28.688 -13.711 1 98.56 144 PHE A N 1
ATOM 1043 C CA . PHE A 1 144 ? 28.812 28.203 -14.133 1 98.56 144 PHE A CA 1
ATOM 1044 C C . PHE A 1 144 ? 28.875 27.672 -15.555 1 98.56 144 PHE A C 1
ATOM 1046 O O . PHE A 1 144 ? 29.469 28.297 -16.438 1 98.56 144 PHE A O 1
ATOM 1053 N N . LEU A 1 145 ? 28.375 26.5 -15.719 1 98.62 145 LEU A N 1
ATOM 1054 C CA . LEU A 1 145 ? 28.016 26 -17.047 1 98.62 145 LEU A CA 1
ATOM 1055 C C . LEU A 1 145 ? 26.562 26.297 -17.359 1 98.62 145 LEU A C 1
ATOM 1057 O O . LEU A 1 145 ? 25.656 25.688 -16.781 1 98.62 145 LEU A O 1
ATOM 1061 N N . VAL A 1 146 ? 26.281 27.188 -18.281 1 98.38 146 VAL A N 1
ATOM 1062 C CA . VAL A 1 146 ? 24.922 27.656 -18.547 1 98.38 146 VAL A CA 1
ATOM 1063 C C . VAL A 1 146 ? 24.453 27.141 -19.906 1 98.38 146 VAL A C 1
ATOM 1065 O O . VAL A 1 146 ? 25.094 27.391 -20.938 1 98.38 146 VAL A O 1
ATOM 1068 N N . THR A 1 147 ? 23.359 26.438 -19.969 1 97.75 147 THR A N 1
ATOM 1069 C CA . THR A 1 147 ? 22.734 26.078 -21.234 1 97.75 147 THR A CA 1
ATOM 1070 C C . THR A 1 147 ? 21.938 27.25 -21.797 1 97.75 147 THR A C 1
ATOM 1072 O O . THR A 1 147 ? 21.203 27.922 -21.062 1 97.75 147 THR A O 1
ATOM 1075 N N . ALA A 1 148 ? 22.062 27.484 -23.047 1 97.5 148 ALA A N 1
ATOM 1076 C CA . ALA A 1 148 ? 21.344 28.578 -23.703 1 97.5 148 ALA A CA 1
ATOM 1077 C C . ALA A 1 148 ? 21.062 28.25 -25.156 1 97.5 148 ALA A C 1
ATOM 1079 O O . ALA A 1 148 ? 21.766 27.453 -25.781 1 97.5 148 ALA A O 1
ATOM 1080 N N . ALA A 1 149 ? 20.047 28.844 -25.703 1 96.75 149 ALA A N 1
ATOM 1081 C CA . ALA A 1 149 ? 19.688 28.672 -27.109 1 96.75 149 ALA A CA 1
ATOM 1082 C C . ALA A 1 149 ? 20.438 29.656 -27.984 1 96.75 149 ALA A C 1
ATOM 1084 O O . ALA A 1 149 ? 20.516 30.859 -27.672 1 96.75 149 ALA A O 1
ATOM 1085 N N . THR A 1 150 ? 21.016 29.141 -29 1 96 150 THR A N 1
ATOM 1086 C CA . THR A 1 150 ? 21.609 29.953 -30.062 1 96 150 THR A CA 1
ATOM 1087 C C . THR A 1 150 ? 20.797 29.828 -31.344 1 96 150 THR A C 1
ATOM 1089 O O . THR A 1 150 ? 19.828 29.062 -31.406 1 96 150 THR A O 1
ATOM 1092 N N . SER A 1 151 ? 21.219 30.531 -32.406 1 93.81 151 SER A N 1
ATOM 1093 C CA . SER A 1 151 ? 20.578 30.422 -33.688 1 93.81 151 SER A CA 1
ATOM 1094 C C . SER A 1 151 ? 20.781 29.031 -34.312 1 93.81 151 SER A C 1
ATOM 1096 O O . SER A 1 151 ? 19.984 28.578 -35.125 1 93.81 151 SER A O 1
ATOM 1098 N N . ALA A 1 152 ? 21.828 28.359 -33.844 1 94.19 152 ALA A N 1
ATOM 1099 C CA . ALA A 1 152 ? 22.156 27.047 -34.406 1 94.19 152 ALA A CA 1
ATOM 1100 C C . ALA A 1 152 ? 21.656 25.922 -33.5 1 94.19 152 ALA A C 1
ATOM 1102 O O . ALA A 1 152 ? 21.844 24.75 -33.781 1 94.19 152 ALA A O 1
ATOM 1103 N N . GLY A 1 153 ? 21.062 26.312 -32.438 1 94.44 153 GLY A N 1
ATOM 1104 C CA . GLY A 1 153 ? 20.609 25.297 -31.484 1 94.44 153 GLY A CA 1
ATOM 1105 C C . GLY A 1 153 ? 21.172 25.516 -30.094 1 94.44 153 GLY A C 1
ATOM 1106 O O . GLY A 1 153 ? 21.828 26.516 -29.828 1 94.44 153 GLY A O 1
ATOM 1107 N N . PRO A 1 154 ? 20.906 24.562 -29.188 1 96.44 154 PRO A N 1
ATOM 1108 C CA . PRO A 1 154 ? 21.406 24.703 -27.812 1 96.44 154 PRO A CA 1
ATOM 1109 C C . PRO A 1 154 ? 22.922 24.609 -27.719 1 96.44 154 PRO A C 1
ATOM 1111 O O . PRO A 1 154 ? 23.562 23.891 -28.5 1 96.44 154 PRO A O 1
ATOM 1114 N N . ALA A 1 155 ? 23.453 25.297 -26.812 1 97.5 155 ALA A N 1
ATOM 1115 C CA . ALA A 1 155 ? 24.891 25.266 -26.516 1 97.5 155 ALA A CA 1
ATOM 1116 C C . ALA A 1 155 ? 25.141 25.469 -25.016 1 97.5 155 ALA A C 1
ATOM 1118 O O . ALA A 1 155 ? 24.234 25.844 -24.281 1 97.5 155 ALA A O 1
ATOM 1119 N N . LEU A 1 156 ? 26.344 25.094 -24.609 1 98.12 156 LEU A N 1
ATOM 1120 C CA . LEU A 1 156 ? 26.797 25.297 -23.234 1 98.12 156 LEU A CA 1
ATOM 1121 C C . LEU A 1 156 ? 27.859 26.391 -23.156 1 98.12 156 LEU A C 1
ATOM 1123 O O . LEU A 1 156 ? 28.75 26.453 -24 1 98.12 156 LEU A O 1
ATOM 1127 N N . PHE A 1 157 ? 27.75 27.203 -22.109 1 98.31 157 PHE A N 1
ATOM 1128 C CA . PHE A 1 157 ? 28.641 28.344 -21.984 1 98.31 157 PHE A CA 1
ATOM 1129 C C . PHE A 1 157 ? 29.266 28.391 -20.594 1 98.31 157 PHE A C 1
ATOM 1131 O O . PHE A 1 157 ? 28.656 27.969 -19.625 1 98.31 157 PHE A O 1
ATOM 1138 N N . LEU A 1 158 ? 30.484 28.891 -20.5 1 98.25 158 LEU A N 1
ATOM 1139 C CA . LEU A 1 158 ? 31.188 29.156 -19.25 1 98.25 158 LEU A CA 1
ATOM 1140 C C . LEU A 1 158 ? 31 30.609 -18.828 1 98.25 158 LEU A C 1
ATOM 1142 O O . LEU A 1 158 ? 31.281 31.531 -19.594 1 98.25 158 LEU A O 1
ATOM 1146 N N . VAL A 1 159 ? 30.5 30.75 -17.641 1 98.06 159 VAL A N 1
ATOM 1147 C CA . VAL A 1 159 ? 30.312 32.062 -17.062 1 98.06 159 VAL A CA 1
ATOM 1148 C C . VAL A 1 159 ? 30.922 32.125 -15.664 1 98.06 159 VAL A C 1
ATOM 1150 O O . VAL A 1 159 ? 30.641 31.25 -14.836 1 98.06 159 VAL A O 1
ATOM 1153 N N . ARG A 1 160 ? 31.734 33.062 -15.367 1 95.75 160 ARG A N 1
ATOM 1154 C CA . ARG A 1 160 ? 32.312 33.188 -14.039 1 95.75 160 ARG A CA 1
ATOM 1155 C C . ARG A 1 160 ? 31.484 34.094 -13.148 1 95.75 160 ARG A C 1
ATOM 1157 O O . ARG A 1 160 ? 30.859 35.031 -13.625 1 95.75 160 ARG A O 1
ATOM 1164 N N . PRO A 1 161 ? 31.578 33.688 -11.859 1 95.44 161 PRO A N 1
ATOM 1165 C CA . PRO A 1 161 ? 30.891 34.594 -10.938 1 95.44 161 PRO A CA 1
ATOM 1166 C C . PRO A 1 161 ? 31.422 36.031 -11.008 1 95.44 161 PRO A C 1
ATOM 1168 O O . PRO A 1 161 ? 32.625 36.219 -11.164 1 95.44 161 PRO A O 1
ATOM 1171 N N . GLY A 1 162 ? 30.594 37.062 -10.914 1 94.06 162 GLY A N 1
ATOM 1172 C CA . GLY A 1 162 ? 31.016 38.438 -10.93 1 94.06 162 GLY A CA 1
ATOM 1173 C C . GLY A 1 162 ? 31.016 39.062 -12.32 1 94.06 162 GLY A C 1
ATOM 1174 O O . GLY A 1 162 ? 31.234 40.25 -12.477 1 94.06 162 GLY A O 1
ATOM 1175 N N . ALA A 1 163 ? 30.828 38.188 -13.305 1 96.44 163 ALA A N 1
ATOM 1176 C CA . ALA A 1 163 ? 30.75 38.719 -14.656 1 96.44 163 ALA A CA 1
ATOM 1177 C C . ALA A 1 163 ? 29.719 39.844 -14.742 1 96.44 163 ALA A C 1
ATOM 1179 O O . ALA A 1 163 ? 28.672 39.781 -14.07 1 96.44 163 ALA A O 1
ATOM 1180 N N . PRO A 1 164 ? 30.031 40.875 -15.57 1 96.69 164 PRO A N 1
ATOM 1181 C CA . PRO A 1 164 ? 29.047 41.969 -15.727 1 96.69 164 PRO A CA 1
ATOM 1182 C C . PRO A 1 164 ? 27.688 41.438 -16.203 1 96.69 164 PRO A C 1
ATOM 1184 O O . PRO A 1 164 ? 27.625 40.625 -17.109 1 96.69 164 PRO A O 1
ATOM 1187 N N . GLY A 1 165 ? 26.688 41.969 -15.531 1 97.62 165 GLY A N 1
ATOM 1188 C CA . GLY A 1 165 ? 25.344 41.594 -15.922 1 97.62 165 GLY A CA 1
ATOM 1189 C C . GLY A 1 165 ? 24.844 40.344 -15.242 1 97.62 165 GLY A C 1
ATOM 1190 O O . GLY A 1 165 ? 23.703 39.938 -15.438 1 97.62 165 GLY A O 1
ATOM 1191 N N . LEU A 1 166 ? 25.734 39.656 -14.531 1 97.81 166 LEU A N 1
ATOM 1192 C CA . LEU A 1 166 ? 25.344 38.438 -13.789 1 97.81 166 LEU A CA 1
ATOM 1193 C C . LEU A 1 166 ? 24.922 38.812 -12.367 1 97.81 166 LEU A C 1
ATOM 1195 O O . LEU A 1 166 ? 25.641 39.5 -11.656 1 97.81 166 LEU A O 1
ATOM 1199 N N . THR A 1 167 ? 23.703 38.406 -11.93 1 98.12 167 THR A N 1
ATOM 1200 C CA . THR A 1 167 ? 23.25 38.5 -10.539 1 98.12 167 THR A CA 1
ATOM 1201 C C . THR A 1 167 ? 23.094 37.094 -9.938 1 98.12 167 THR A C 1
ATOM 1203 O O . THR A 1 167 ? 22.312 36.281 -10.438 1 98.12 167 THR A O 1
ATOM 1206 N N . LEU A 1 168 ? 23.844 36.844 -9 1 97.19 168 LEU A N 1
ATOM 1207 C CA . LEU A 1 168 ? 23.766 35.594 -8.242 1 97.19 168 LEU A CA 1
ATOM 1208 C C . LEU A 1 168 ? 23.062 35.812 -6.902 1 97.19 168 LEU A C 1
ATOM 1210 O O . LEU A 1 168 ? 23.516 36.625 -6.09 1 97.19 168 LEU A O 1
ATOM 1214 N N . THR A 1 169 ? 21.969 35.125 -6.637 1 96.75 169 THR A N 1
ATOM 1215 C CA . THR A 1 169 ? 21.219 35.25 -5.391 1 96.75 169 THR A CA 1
ATOM 1216 C C . THR A 1 169 ? 21.234 33.938 -4.621 1 96.75 169 THR A C 1
ATOM 1218 O O . THR A 1 169 ? 20.516 33 -4.973 1 96.75 169 THR A O 1
ATOM 1221 N N . PRO A 1 170 ? 22.031 33.875 -3.604 1 95.12 170 PRO A N 1
ATOM 1222 C CA . PRO A 1 170 ? 21.984 32.656 -2.773 1 95.12 170 PRO A CA 1
ATOM 1223 C C . PRO A 1 170 ? 20.594 32.406 -2.207 1 95.12 170 PRO A C 1
ATOM 1225 O O . PRO A 1 170 ? 19.875 33.312 -1.843 1 95.12 170 PRO A O 1
ATOM 1228 N N . CYS A 1 171 ? 20.156 31.219 -2.186 1 93.94 171 CYS A N 1
ATOM 1229 C CA . CYS A 1 171 ? 18.875 30.797 -1.626 1 93.94 171 CYS A CA 1
ATOM 1230 C C . CYS A 1 171 ? 18.984 29.422 -0.977 1 93.94 171 CYS A C 1
ATOM 1232 O O . CYS A 1 171 ? 20.078 28.844 -0.902 1 93.94 171 CYS A O 1
ATOM 1234 N N . GLN A 1 172 ? 17.875 28.984 -0.416 1 93.38 172 GLN A N 1
ATOM 1235 C CA . GLN A 1 172 ? 17.859 27.688 0.261 1 93.38 172 GLN A CA 1
ATOM 1236 C C . GLN A 1 172 ? 16.891 26.734 -0.424 1 93.38 172 GLN A C 1
ATOM 1238 O O . GLN A 1 172 ? 15.75 27.094 -0.706 1 93.38 172 GLN A O 1
ATOM 1243 N N . ALA A 1 173 ? 17.422 25.578 -0.747 1 93.94 173 ALA A N 1
ATOM 1244 C CA . ALA A 1 173 ? 16.578 24.453 -1.122 1 93.94 173 ALA A CA 1
ATOM 1245 C C . ALA A 1 173 ? 16.234 23.594 0.091 1 93.94 173 ALA A C 1
ATOM 1247 O O . ALA A 1 173 ? 16.766 23.812 1.183 1 93.94 173 ALA A O 1
ATOM 1248 N N . VAL A 1 174 ? 15.359 22.672 -0.104 1 93.44 174 VAL A N 1
ATOM 1249 C CA . VAL A 1 174 ? 14.867 21.828 0.981 1 93.44 174 VAL A CA 1
ATOM 1250 C C . VAL A 1 174 ? 16.016 21.031 1.574 1 93.44 174 VAL A C 1
ATOM 1252 O O . VAL A 1 174 ? 16.031 20.734 2.771 1 93.44 174 VAL A O 1
ATOM 1255 N N . ASP A 1 175 ? 17.031 20.688 0.779 1 91.31 175 ASP A N 1
ATOM 1256 C CA . ASP A 1 175 ? 18.109 19.812 1.251 1 91.31 175 ASP A CA 1
ATOM 1257 C C . ASP A 1 175 ? 19.422 20.562 1.375 1 91.31 175 ASP A C 1
ATOM 1259 O O . ASP A 1 175 ? 20.484 19.953 1.578 1 91.31 175 ASP A O 1
ATOM 1263 N N . GLY A 1 176 ? 19.422 21.875 1.109 1 88.75 176 GLY A N 1
ATOM 1264 C CA . GLY A 1 176 ? 20.688 22.578 1.281 1 88.75 176 GLY A CA 1
ATOM 1265 C C . GLY A 1 176 ? 20.766 23.875 0.494 1 88.75 176 GLY A C 1
ATOM 1266 O O . GLY A 1 176 ? 19.75 24.344 -0.046 1 88.75 176 GLY A O 1
ATOM 1267 N N . PRO A 1 177 ? 21.969 24.453 0.452 1 92 177 PRO A N 1
ATOM 1268 C CA . PRO A 1 177 ? 22.156 25.734 -0.223 1 92 177 PRO A CA 1
ATOM 1269 C C . PRO A 1 177 ? 22.062 25.625 -1.743 1 92 177 PRO A C 1
ATOM 1271 O O . PRO A 1 177 ? 22.5 24.625 -2.32 1 92 177 PRO A O 1
ATOM 1274 N N . ALA A 1 178 ? 21.531 26.625 -2.395 1 95.62 178 ALA A N 1
ATOM 1275 C CA . ALA A 1 178 ? 21.406 26.797 -3.842 1 95.62 178 ALA A CA 1
ATOM 1276 C C . ALA A 1 178 ? 21.531 28.266 -4.246 1 95.62 178 ALA A C 1
ATOM 1278 O O . ALA A 1 178 ? 21.906 29.109 -3.432 1 95.62 178 ALA A O 1
ATOM 1279 N N . ALA A 1 179 ? 21.359 28.547 -5.523 1 96.75 179 ALA A N 1
ATOM 1280 C CA . ALA A 1 179 ? 21.391 29.938 -5.969 1 96.75 179 ALA A CA 1
ATOM 1281 C C . ALA A 1 179 ? 20.531 30.141 -7.219 1 96.75 179 ALA A C 1
ATOM 1283 O O . ALA A 1 179 ? 20.359 29.203 -8.016 1 96.75 179 ALA A O 1
ATOM 1284 N N . ASP A 1 180 ? 20.031 31.297 -7.332 1 96.5 180 ASP A N 1
ATOM 1285 C CA . ASP A 1 180 ? 19.406 31.766 -8.562 1 96.5 180 ASP A CA 1
ATOM 1286 C C . ASP A 1 180 ? 20.375 32.594 -9.406 1 96.5 180 ASP A C 1
ATOM 1288 O O . ASP A 1 180 ? 21.172 33.375 -8.859 1 96.5 180 ASP A O 1
ATOM 1292 N N . LEU A 1 181 ? 20.297 32.312 -10.672 1 97.19 181 LEU A N 1
ATOM 1293 C CA . LEU A 1 181 ? 21.172 33.031 -11.602 1 97.19 181 LEU A CA 1
ATOM 1294 C C . LEU A 1 181 ? 20.344 33.875 -12.586 1 97.19 181 LEU A C 1
ATOM 1296 O O . LEU A 1 181 ? 19.453 33.344 -13.242 1 97.19 181 LEU A O 1
ATOM 1300 N N . THR A 1 182 ? 20.609 35.156 -12.641 1 98.06 182 THR A N 1
ATOM 1301 C CA . THR A 1 182 ? 20.016 36.031 -13.641 1 98.06 182 THR A CA 1
ATOM 1302 C C . THR A 1 182 ? 21.109 36.625 -14.531 1 98.06 182 THR A C 1
ATOM 1304 O O . THR A 1 182 ? 22.078 37.219 -14.031 1 98.06 182 THR A O 1
ATOM 1307 N N . LEU A 1 183 ? 20.922 36.5 -15.805 1 98.19 183 LEU A N 1
ATOM 1308 C CA . LEU A 1 183 ? 21.891 36.969 -16.797 1 98.19 183 LEU A CA 1
ATOM 1309 C C . LEU A 1 183 ? 21.281 38.062 -17.656 1 98.19 183 LEU A C 1
ATOM 1311 O O . LEU A 1 183 ? 20.234 37.875 -18.297 1 98.19 183 LEU A O 1
ATOM 1315 N N . ALA A 1 184 ? 21.938 39.188 -17.703 1 98.19 184 ALA A N 1
ATOM 1316 C CA . ALA A 1 184 ? 21.516 40.344 -18.516 1 98.19 184 ALA A CA 1
ATOM 1317 C C . ALA A 1 184 ? 22.641 40.781 -19.453 1 98.19 184 ALA A C 1
ATOM 1319 O O . ALA A 1 184 ? 23.375 41.719 -19.172 1 98.19 184 ALA A O 1
ATOM 1320 N N . GLY A 1 185 ? 22.641 40.156 -20.656 1 97.31 185 GLY A N 1
ATOM 1321 C CA . GLY A 1 185 ? 23.734 40.438 -21.578 1 97.31 185 GLY A CA 1
ATOM 1322 C C . GLY A 1 185 ? 25.094 40.094 -21.031 1 97.31 185 GLY A C 1
ATOM 1323 O O . GLY A 1 185 ? 26.047 40.875 -21.172 1 97.31 185 GLY A O 1
ATOM 1324 N N . THR A 1 186 ? 25.203 39.031 -20.328 1 98.06 186 THR A N 1
ATOM 1325 C CA . THR A 1 186 ? 26.406 38.625 -19.609 1 98.06 186 THR A CA 1
ATOM 1326 C C . THR A 1 186 ? 27.422 38 -20.562 1 98.06 186 THR A C 1
ATOM 1328 O O . THR A 1 186 ? 27.094 37.062 -21.312 1 98.06 186 THR A O 1
ATOM 1331 N N . PRO A 1 187 ? 28.641 38.5 -20.547 1 97.69 187 PRO A N 1
ATOM 1332 C CA . PRO A 1 187 ? 29.656 37.875 -21.375 1 97.69 187 PRO A CA 1
ATOM 1333 C C . PRO A 1 187 ? 29.922 36.406 -21 1 97.69 187 PRO A C 1
ATOM 1335 O O . PRO A 1 187 ? 29.938 36.062 -19.828 1 97.69 187 PRO A O 1
ATOM 1338 N N . ALA A 1 188 ? 30.141 35.594 -22 1 97.56 188 ALA A N 1
ATOM 1339 C CA . ALA A 1 188 ? 30.344 34.156 -21.766 1 97.56 188 ALA A CA 1
ATOM 1340 C C . ALA A 1 188 ? 31.25 33.562 -22.844 1 97.56 188 ALA A C 1
ATOM 1342 O O . ALA A 1 188 ? 31.406 34.125 -23.922 1 97.56 188 ALA A O 1
ATOM 1343 N N . GLU A 1 189 ? 31.797 32.5 -22.469 1 96.88 189 GLU A N 1
ATOM 1344 C CA . GLU A 1 189 ? 32.594 31.688 -23.391 1 96.88 189 GLU A CA 1
ATOM 1345 C C . GLU A 1 189 ? 31.891 30.375 -23.75 1 96.88 189 GLU A C 1
ATOM 1347 O O . GLU A 1 189 ? 31.438 29.656 -22.859 1 96.88 189 GLU A O 1
ATOM 1352 N N . ARG A 1 190 ? 31.812 30.094 -25.016 1 97.38 190 ARG A N 1
ATOM 1353 C CA . ARG A 1 190 ? 31.172 28.844 -25.438 1 97.38 190 ARG A CA 1
ATOM 1354 C C . ARG A 1 190 ? 32.031 27.656 -25.062 1 97.38 190 ARG A C 1
ATOM 1356 O O . ARG A 1 190 ? 33.281 27.688 -25.219 1 97.38 190 ARG A O 1
ATOM 1363 N N . LEU A 1 191 ? 31.453 26.641 -24.516 1 98.12 191 LEU A N 1
ATOM 1364 C CA . LEU A 1 191 ? 32.156 25.391 -24.219 1 98.12 191 LEU A CA 1
ATOM 1365 C C . LEU A 1 191 ? 32.188 24.484 -25.438 1 98.12 191 LEU A C 1
ATOM 1367 O O . LEU A 1 191 ? 31.234 23.781 -25.719 1 98.12 191 LEU A O 1
ATOM 1371 N N . GLY A 1 192 ? 33.281 24.531 -26.109 1 96.75 192 GLY A N 1
ATOM 1372 C CA . GLY A 1 192 ? 33.406 23.766 -27.344 1 96.75 192 GLY A CA 1
ATOM 1373 C C . GLY A 1 192 ? 32.375 24.172 -28.391 1 96.75 192 GLY A C 1
ATOM 1374 O O . GLY A 1 192 ? 31.766 25.234 -28.297 1 96.75 192 GLY A O 1
ATOM 1375 N N . ASP A 1 193 ? 32.188 23.281 -29.484 1 93.88 193 ASP A N 1
ATOM 1376 C CA . ASP A 1 193 ? 31.328 23.641 -30.594 1 93.88 193 ASP A CA 1
ATOM 1377 C C . ASP A 1 193 ? 30.25 22.578 -30.812 1 93.88 193 ASP A C 1
ATOM 1379 O O . ASP A 1 193 ? 29.328 22.781 -31.609 1 93.88 193 ASP A O 1
ATOM 1383 N N . ALA A 1 194 ? 30.266 21.516 -30.047 1 94.75 194 ALA A N 1
ATOM 1384 C CA . ALA A 1 194 ? 29.375 20.391 -30.281 1 94.75 194 ALA A CA 1
ATOM 1385 C C . ALA A 1 194 ? 28 20.641 -29.641 1 94.75 194 ALA A C 1
ATOM 1387 O O . ALA A 1 194 ? 27.875 21.453 -28.719 1 94.75 194 ALA A O 1
ATOM 1388 N N . ASP A 1 195 ? 26.953 20.016 -30.203 1 96.06 195 ASP A N 1
ATOM 1389 C CA . ASP A 1 195 ? 25.641 19.969 -29.578 1 96.06 195 ASP A CA 1
ATOM 1390 C C . ASP A 1 195 ? 25.703 19.266 -28.219 1 96.06 195 ASP A C 1
ATOM 1392 O O . ASP A 1 195 ? 26.172 18.125 -28.125 1 96.06 195 ASP A O 1
ATOM 1396 N N . PRO A 1 196 ? 25.234 19.969 -27.219 1 97.06 196 PRO A N 1
ATOM 1397 C CA . PRO A 1 196 ? 25.453 19.438 -25.859 1 97.06 196 PRO A CA 1
ATOM 1398 C C . PRO A 1 196 ? 24.375 18.406 -25.469 1 97.06 196 PRO A C 1
ATOM 1400 O O . PRO A 1 196 ? 24.453 17.828 -24.391 1 97.06 196 PRO A O 1
ATOM 1403 N N . THR A 1 197 ? 23.375 18.109 -26.297 1 94.94 197 THR A N 1
ATOM 1404 C CA . THR A 1 197 ? 22.188 17.344 -25.922 1 94.94 197 THR A CA 1
ATOM 1405 C C . THR A 1 197 ? 22.578 15.961 -25.422 1 94.94 197 THR A C 1
ATOM 1407 O O . THR A 1 197 ? 22.156 15.547 -24.328 1 94.94 197 THR A O 1
ATOM 1410 N N . ASP A 1 198 ? 23.375 15.25 -26.109 1 95 198 ASP A N 1
ATOM 1411 C CA . ASP A 1 198 ? 23.75 13.891 -25.734 1 95 198 ASP A CA 1
ATOM 1412 C C . ASP A 1 198 ? 24.641 13.883 -24.5 1 95 198 ASP A C 1
ATOM 1414 O O . ASP A 1 198 ? 24.484 13.023 -23.625 1 95 198 ASP A O 1
ATOM 1418 N N . ALA A 1 199 ? 25.547 14.828 -24.453 1 96.69 199 ALA A N 1
ATOM 1419 C CA . ALA A 1 199 ? 26.422 14.922 -23.297 1 96.69 199 ALA A CA 1
ATOM 1420 C C . ALA A 1 199 ? 25.641 15.242 -22.031 1 96.69 199 ALA A C 1
ATOM 1422 O O . ALA A 1 199 ? 25.938 14.711 -20.969 1 96.69 199 ALA A O 1
ATOM 1423 N N . LEU A 1 200 ? 24.656 16.094 -22.172 1 96.38 200 LEU A N 1
ATOM 1424 C CA . LEU A 1 200 ? 23.797 16.438 -21.047 1 96.38 200 LEU A CA 1
ATOM 1425 C C . LEU A 1 200 ? 23 15.227 -20.578 1 96.38 200 LEU A C 1
ATOM 1427 O O . LEU A 1 200 ? 22.859 14.992 -19.375 1 96.38 200 LEU A O 1
ATOM 1431 N N . SER A 1 201 ? 22.5 14.508 -21.516 1 95.19 201 SER A N 1
ATOM 1432 C CA . SER A 1 201 ? 21.734 13.305 -21.188 1 95.19 201 SER A CA 1
ATOM 1433 C C . SER A 1 201 ? 22.594 12.312 -20.406 1 95.19 201 SER A C 1
ATOM 1435 O O . SER A 1 201 ? 22.156 11.789 -19.375 1 95.19 201 SER A O 1
ATOM 1437 N N . LEU A 1 202 ? 23.766 12.078 -20.875 1 96.56 202 LEU A N 1
ATOM 1438 C CA . LEU A 1 202 ? 24.672 11.156 -20.188 1 96.56 202 LEU A CA 1
ATOM 1439 C C . LEU A 1 202 ? 25.047 11.672 -18.812 1 96.56 202 LEU A C 1
ATOM 1441 O O . LEU A 1 202 ? 25.078 10.898 -17.844 1 96.56 202 LEU A O 1
ATOM 1445 N N . ALA A 1 203 ? 25.344 12.945 -18.719 1 97.06 203 ALA A N 1
ATOM 1446 C CA . ALA A 1 203 ? 25.703 13.547 -17.438 1 97.06 203 ALA A CA 1
ATOM 1447 C C . ALA A 1 203 ? 24.578 13.398 -16.422 1 97.06 203 ALA A C 1
ATOM 1449 O O . ALA A 1 203 ? 24.812 13.07 -15.258 1 97.06 203 ALA A O 1
ATOM 1450 N N . HIS A 1 204 ? 23.391 13.609 -16.906 1 97 204 HIS A N 1
ATOM 1451 C CA . HIS A 1 204 ? 22.234 13.477 -16.016 1 97 204 HIS A CA 1
ATOM 1452 C C . HIS A 1 204 ? 22.031 12.031 -15.586 1 97 204 HIS A C 1
ATOM 1454 O O . HIS A 1 204 ? 21.688 11.766 -14.43 1 97 204 HIS A O 1
ATOM 1460 N N . ASP A 1 205 ? 22.156 11.133 -16.453 1 97.75 205 ASP A N 1
ATOM 1461 C CA . ASP A 1 205 ? 22.016 9.727 -16.094 1 97.75 205 ASP A CA 1
ATOM 1462 C C . ASP A 1 205 ? 23.062 9.297 -15.07 1 97.75 205 ASP A C 1
ATOM 1464 O O . ASP A 1 205 ? 22.766 8.555 -14.133 1 97.75 205 ASP A O 1
ATOM 1468 N N . ARG A 1 206 ? 24.266 9.75 -15.266 1 97.56 206 ARG A N 1
ATOM 1469 C CA . ARG A 1 206 ? 25.328 9.461 -14.305 1 97.56 206 ARG A CA 1
ATOM 1470 C C . ARG A 1 206 ? 25 10.047 -12.938 1 97.56 206 ARG A C 1
ATOM 1472 O O . ARG A 1 206 ? 25.188 9.391 -11.914 1 97.56 206 ARG A O 1
ATOM 1479 N N . ALA A 1 207 ? 24.547 11.273 -12.961 1 98.12 207 ALA A N 1
ATOM 1480 C CA . ALA A 1 207 ? 24.172 11.945 -11.719 1 98.12 207 ALA A CA 1
ATOM 1481 C C . ALA A 1 207 ? 23.016 11.219 -11.031 1 98.12 207 ALA A C 1
ATOM 1483 O O . ALA A 1 207 ? 23 11.07 -9.812 1 98.12 207 ALA A O 1
ATOM 1484 N N . ASN A 1 208 ? 22.078 10.82 -11.836 1 98.56 208 ASN A N 1
ATOM 1485 C CA . ASN A 1 208 ? 20.922 10.102 -11.297 1 98.56 208 ASN A CA 1
ATOM 1486 C C . ASN A 1 208 ? 21.328 8.766 -10.688 1 98.56 208 ASN A C 1
ATOM 1488 O O . ASN A 1 208 ? 20.812 8.367 -9.641 1 98.56 208 ASN A O 1
ATOM 1492 N N . ALA A 1 209 ? 22.188 8.055 -11.32 1 98.69 209 ALA A N 1
ATOM 1493 C CA . ALA A 1 209 ? 22.703 6.809 -10.742 1 98.69 209 ALA A CA 1
ATOM 1494 C C . ALA A 1 209 ? 23.406 7.062 -9.414 1 98.69 209 ALA A C 1
ATOM 1496 O O . ALA A 1 209 ? 23.172 6.355 -8.438 1 98.69 209 ALA A O 1
ATOM 1497 N N . ALA A 1 210 ? 24.25 8.078 -9.383 1 98.69 210 ALA A N 1
ATOM 1498 C CA . ALA A 1 210 ? 24.938 8.445 -8.148 1 98.69 210 ALA A CA 1
ATOM 1499 C C . ALA A 1 210 ? 23.953 8.883 -7.074 1 98.69 210 ALA A C 1
ATOM 1501 O O . ALA A 1 210 ? 24.125 8.578 -5.891 1 98.69 210 ALA A O 1
ATOM 1502 N N . ALA A 1 211 ? 22.922 9.633 -7.52 1 98.62 211 ALA A N 1
ATOM 1503 C CA . ALA A 1 211 ? 21.891 10.078 -6.582 1 98.62 211 ALA A CA 1
ATOM 1504 C C . ALA A 1 211 ? 21.172 8.891 -5.957 1 98.62 211 ALA A C 1
ATOM 1506 O O . ALA A 1 211 ? 20.797 8.93 -4.785 1 98.62 211 ALA A O 1
ATOM 1507 N N . CYS A 1 212 ? 20.906 7.852 -6.734 1 98.88 212 CYS A N 1
ATOM 1508 C CA . CYS A 1 212 ? 20.328 6.641 -6.18 1 98.88 212 CYS A CA 1
ATOM 1509 C C . CYS A 1 212 ? 21.219 6.043 -5.098 1 98.88 212 CYS A C 1
ATOM 1511 O O . CYS A 1 212 ? 20.719 5.637 -4.039 1 98.88 212 CYS A O 1
ATOM 1513 N N . ALA A 1 213 ? 22.484 6.008 -5.375 1 98.81 213 ALA A N 1
ATOM 1514 C CA . ALA A 1 213 ? 23.422 5.496 -4.375 1 98.81 213 ALA A CA 1
ATOM 1515 C C . ALA A 1 213 ? 23.406 6.352 -3.111 1 98.81 213 ALA A C 1
ATOM 1517 O O . ALA A 1 213 ? 23.406 5.82 -1.998 1 98.81 213 ALA A O 1
ATOM 1518 N N . ASP A 1 214 ? 23.438 7.645 -3.285 1 98.69 214 ASP A N 1
ATOM 1519 C CA . ASP A 1 214 ? 23.328 8.586 -2.174 1 98.69 214 ASP A CA 1
ATOM 1520 C C . ASP A 1 214 ? 22.078 8.328 -1.349 1 98.69 214 ASP A C 1
ATOM 1522 O O . ASP A 1 214 ? 22.125 8.273 -0.119 1 98.69 214 ASP A O 1
ATOM 1526 N N . ALA A 1 215 ? 20.906 8.148 -2.025 1 98.81 215 ALA A N 1
ATOM 1527 C CA . ALA A 1 215 ? 19.641 7.863 -1.363 1 98.81 215 ALA A CA 1
ATOM 1528 C C . ALA A 1 215 ? 19.703 6.555 -0.583 1 98.81 215 ALA A C 1
ATOM 1530 O O . ALA A 1 215 ? 19.188 6.465 0.534 1 98.81 215 ALA A O 1
ATOM 1531 N N . VAL A 1 216 ? 20.328 5.539 -1.154 1 98.81 216 VAL A N 1
ATOM 1532 C CA . VAL A 1 216 ? 20.469 4.254 -0.483 1 98.81 216 VAL A CA 1
ATOM 1533 C C . VAL A 1 216 ? 21.281 4.43 0.805 1 98.81 216 VAL A C 1
ATOM 1535 O O . VAL A 1 216 ? 20.938 3.848 1.839 1 98.81 216 VAL A O 1
ATOM 1538 N N . GLY A 1 217 ? 22.359 5.219 0.736 1 98.69 217 GLY A N 1
ATOM 1539 C CA . GLY A 1 217 ? 23.109 5.535 1.945 1 98.69 217 GLY A CA 1
ATOM 1540 C C . GLY A 1 217 ? 22.266 6.184 3.02 1 98.69 217 GLY A C 1
ATOM 1541 O O . GLY A 1 217 ? 22.344 5.82 4.191 1 98.69 217 GLY A O 1
ATOM 1542 N N . THR A 1 218 ? 21.453 7.141 2.602 1 98.62 218 THR A N 1
ATOM 1543 C CA . THR A 1 218 ? 20.547 7.832 3.521 1 98.62 218 THR A CA 1
ATOM 1544 C C . THR A 1 218 ? 19.531 6.863 4.121 1 98.62 218 THR A C 1
ATOM 1546 O O . THR A 1 218 ? 19.234 6.93 5.316 1 98.62 218 THR A O 1
ATOM 1549 N N . MET A 1 219 ? 18.984 5.965 3.336 1 98.81 219 MET A N 1
ATOM 1550 C CA . MET A 1 219 ? 18.062 4.941 3.801 1 98.81 219 MET A CA 1
ATOM 1551 C C . MET A 1 219 ? 18.703 4.055 4.859 1 98.81 219 MET A C 1
ATOM 1553 O O . MET A 1 219 ? 18.094 3.768 5.891 1 98.81 219 MET A O 1
ATOM 1557 N N . ASP A 1 220 ? 19.922 3.656 4.594 1 98.31 220 ASP A N 1
ATOM 1558 C CA . ASP A 1 220 ? 20.641 2.812 5.543 1 98.31 220 ASP A CA 1
ATOM 1559 C C . ASP A 1 220 ? 20.844 3.537 6.871 1 98.31 220 ASP A C 1
ATOM 1561 O O . ASP A 1 220 ? 20.766 2.924 7.938 1 98.31 220 ASP A O 1
ATOM 1565 N N . ALA A 1 221 ? 21.156 4.789 6.789 1 98.06 221 ALA A N 1
ATOM 1566 C CA . ALA A 1 221 ? 21.312 5.586 8 1 98.06 221 ALA A CA 1
ATOM 1567 C C . ALA A 1 221 ? 20.016 5.641 8.797 1 98.06 221 ALA A C 1
ATOM 1569 O O . ALA A 1 221 ? 20.016 5.551 10.023 1 98.06 221 ALA A O 1
ATOM 1570 N N . LEU A 1 222 ? 18.906 5.832 8.133 1 98.62 222 LEU A N 1
ATOM 1571 C CA . LEU A 1 222 ? 17.594 5.863 8.773 1 98.62 222 LEU A CA 1
ATOM 1572 C C . LEU A 1 222 ? 17.281 4.523 9.43 1 98.62 222 LEU A C 1
ATOM 1574 O O . LEU A 1 222 ? 16.781 4.48 10.555 1 98.62 222 LEU A O 1
ATOM 1578 N N . LEU A 1 223 ? 17.516 3.436 8.719 1 98.56 223 LEU A N 1
ATOM 1579 C CA . LEU A 1 223 ? 17.297 2.107 9.281 1 98.56 223 LEU A CA 1
ATOM 1580 C C . LEU A 1 223 ? 18.141 1.901 10.531 1 98.56 223 LEU A C 1
ATOM 1582 O O . LEU A 1 223 ? 17.641 1.441 11.562 1 98.56 223 LEU A O 1
ATOM 1586 N N . ALA A 1 224 ? 19.438 2.236 10.438 1 98 224 ALA A N 1
ATOM 1587 C CA . ALA A 1 224 ? 20.344 2.08 11.578 1 98 224 ALA A CA 1
ATOM 1588 C C . ALA A 1 224 ? 19.859 2.9 12.773 1 98 224 ALA A C 1
ATOM 1590 O O . ALA A 1 224 ? 19.875 2.418 13.906 1 98 224 ALA A O 1
ATOM 1591 N N . ALA A 1 225 ? 19.484 4.133 12.523 1 97.94 225 ALA A N 1
ATOM 1592 C CA . ALA A 1 225 ? 18.984 4.996 13.586 1 97.94 225 ALA A CA 1
ATOM 1593 C C . ALA A 1 225 ? 17.734 4.41 14.227 1 97.94 225 ALA A C 1
ATOM 1595 O O . ALA A 1 225 ? 17.562 4.484 15.445 1 97.94 225 ALA A O 1
ATOM 1596 N N . THR A 1 226 ? 16.875 3.861 13.453 1 98.5 226 THR A N 1
ATOM 1597 C CA . THR A 1 226 ? 15.625 3.285 13.945 1 98.5 226 THR A CA 1
ATOM 1598 C C . THR A 1 226 ? 15.898 2.057 14.805 1 98.5 226 THR A C 1
ATOM 1600 O O . THR A 1 226 ? 15.305 1.899 15.875 1 98.5 226 THR A O 1
ATOM 1603 N N . ILE A 1 227 ? 16.781 1.194 14.32 1 98.31 227 ILE A N 1
ATOM 1604 C CA . ILE A 1 227 ? 17.172 0.018 15.094 1 98.31 227 ILE A CA 1
ATOM 1605 C C . ILE A 1 227 ? 17.734 0.45 16.438 1 98.31 227 ILE A C 1
ATOM 1607 O O . ILE A 1 227 ? 17.344 -0.079 17.484 1 98.31 227 ILE A O 1
ATOM 1611 N N . ALA A 1 228 ? 18.641 1.441 16.422 1 97.62 228 ALA A N 1
ATOM 1612 C CA . ALA A 1 228 ? 19.234 1.943 17.656 1 97.62 228 ALA A CA 1
ATOM 1613 C C . ALA A 1 228 ? 18.172 2.48 18.609 1 97.62 228 ALA A C 1
ATOM 1615 O O . ALA A 1 228 ? 18.203 2.188 19.797 1 97.62 228 ALA A O 1
ATOM 1616 N N . HIS A 1 229 ? 17.25 3.209 18.094 1 97.06 229 HIS A N 1
ATOM 1617 C CA . HIS A 1 229 ? 16.188 3.803 18.906 1 97.06 229 HIS A CA 1
ATOM 1618 C C . HIS A 1 229 ? 15.297 2.73 19.516 1 97.06 229 HIS A C 1
ATOM 1620 O O . HIS A 1 229 ? 15.008 2.77 20.719 1 97.06 229 HIS A O 1
ATOM 1626 N N . LEU A 1 230 ? 14.859 1.776 18.75 1 97.38 230 LEU A N 1
ATOM 1627 C CA . LEU A 1 230 ? 13.914 0.763 19.219 1 97.38 230 LEU A CA 1
ATOM 1628 C C . LEU A 1 230 ? 14.562 -0.154 20.25 1 97.38 230 LEU A C 1
ATOM 1630 O O . LEU A 1 230 ? 13.891 -0.676 21.125 1 97.38 230 LEU A O 1
ATOM 1634 N N . THR A 1 231 ? 15.859 -0.344 20.109 1 97 231 THR A N 1
ATOM 1635 C CA . THR A 1 231 ? 16.562 -1.251 21.016 1 97 231 THR A CA 1
ATOM 1636 C C . THR A 1 231 ? 16.828 -0.57 22.359 1 97 231 THR A C 1
ATOM 1638 O O . THR A 1 231 ? 17.047 -1.242 23.375 1 97 231 THR A O 1
ATOM 1641 N N . THR A 1 232 ? 16.797 0.754 22.422 1 95 232 THR A N 1
ATOM 1642 C CA . THR A 1 232 ? 17.172 1.476 23.641 1 95 232 THR A CA 1
ATOM 1643 C C . THR A 1 232 ? 15.953 2.08 24.312 1 95 232 THR A C 1
ATOM 1645 O O . THR A 1 232 ? 15.867 2.098 25.547 1 95 232 THR A O 1
ATOM 1648 N N . ARG A 1 233 ? 15 2.539 23.562 1 94.06 233 ARG A N 1
ATOM 1649 C CA . ARG A 1 233 ? 13.805 3.17 24.125 1 94.06 233 ARG A CA 1
ATOM 1650 C C . ARG A 1 233 ? 12.891 2.135 24.75 1 94.06 233 ARG A C 1
ATOM 1652 O O . ARG A 1 233 ? 12.555 1.125 24.125 1 94.06 233 ARG A O 1
ATOM 1659 N N . GLU A 1 234 ? 12.469 2.432 26 1 93.56 234 GLU A N 1
ATOM 1660 C CA . GLU A 1 234 ? 11.617 1.489 26.719 1 93.56 234 GLU A CA 1
ATOM 1661 C C . GLU A 1 234 ? 10.227 2.074 26.953 1 93.56 234 GLU A C 1
ATOM 1663 O O . GLU A 1 234 ? 10.094 3.262 27.266 1 93.56 234 GLU A O 1
ATOM 1668 N N . GLN A 1 235 ? 9.211 1.397 26.672 1 89.25 235 GLN A N 1
ATOM 1669 C CA . GLN A 1 235 ? 7.82 1.628 27.047 1 89.25 235 GLN A CA 1
ATOM 1670 C C . GLN A 1 235 ? 7.172 0.345 27.562 1 89.25 235 GLN A C 1
ATOM 1672 O O . GLN A 1 235 ? 7.484 -0.748 27.078 1 89.25 235 GLN A O 1
ATOM 1677 N N . PHE A 1 236 ? 6.258 0.478 28.562 1 91.19 236 PHE A N 1
ATOM 1678 C CA . PHE A 1 236 ? 5.527 -0.636 29.156 1 91.19 236 PHE A CA 1
ATOM 1679 C C . PHE A 1 236 ? 6.488 -1.67 29.734 1 91.19 236 PHE A C 1
ATOM 1681 O O . PHE A 1 236 ? 6.262 -2.875 29.609 1 91.19 236 PHE A O 1
ATOM 1688 N N . GLY A 1 237 ? 7.602 -1.271 30.141 1 91.12 237 GLY A N 1
ATOM 1689 C CA . GLY A 1 237 ? 8.547 -2.084 30.891 1 91.12 237 GLY A CA 1
ATOM 1690 C C . GLY A 1 237 ? 9.477 -2.887 30 1 91.12 237 GLY A C 1
ATOM 1691 O O . GLY A 1 237 ? 10.227 -3.738 30.5 1 91.12 237 GLY A O 1
ATOM 1692 N N . LYS A 1 238 ? 9.461 -2.633 28.688 1 94 238 LYS A N 1
ATOM 1693 C CA . LYS A 1 238 ? 10.344 -3.359 27.781 1 94 238 LYS A CA 1
ATOM 1694 C C . LYS A 1 238 ? 10.797 -2.469 26.625 1 94 238 LYS A C 1
ATOM 1696 O O . LYS A 1 238 ? 10.148 -1.464 26.312 1 94 238 LYS A O 1
ATOM 1701 N N . PRO A 1 239 ? 11.938 -2.846 25.969 1 95.81 239 PRO A N 1
ATOM 1702 C CA . PRO A 1 239 ? 12.359 -2.084 24.797 1 95.81 239 PRO A CA 1
ATOM 1703 C C . PRO A 1 239 ? 11.352 -2.164 23.656 1 95.81 239 PRO A C 1
ATOM 1705 O O . PRO A 1 239 ? 10.68 -3.186 23.484 1 95.81 239 PRO A O 1
ATOM 1708 N N . LEU A 1 240 ? 11.273 -1.12 22.906 1 95.94 240 LEU A N 1
ATOM 1709 C CA . LEU A 1 240 ? 10.336 -1.099 21.781 1 95.94 240 LEU A CA 1
ATOM 1710 C C . LEU A 1 240 ? 10.617 -2.242 20.812 1 95.94 240 LEU A C 1
ATOM 1712 O O . LEU A 1 240 ? 9.703 -2.748 20.156 1 95.94 240 LEU A O 1
ATOM 1716 N N . SER A 1 241 ? 11.875 -2.727 20.734 1 96.62 241 SER A N 1
ATOM 1717 C CA . SER A 1 241 ? 12.289 -3.789 19.812 1 96.62 241 SER A CA 1
ATOM 1718 C C . SER A 1 241 ? 11.688 -5.133 20.219 1 96.62 241 SER A C 1
ATOM 1720 O O . SER A 1 241 ? 11.758 -6.105 19.469 1 96.62 241 SER A O 1
ATOM 1722 N N . ALA A 1 242 ? 11.086 -5.184 21.375 1 96.25 242 ALA A N 1
ATOM 1723 C CA . ALA A 1 242 ? 10.453 -6.422 21.828 1 96.25 242 ALA A CA 1
ATOM 1724 C C . ALA A 1 242 ? 9.055 -6.566 21.25 1 96.25 242 ALA A C 1
ATOM 1726 O O . ALA A 1 242 ? 8.469 -7.652 21.281 1 96.25 242 ALA A O 1
ATOM 1727 N N . PHE A 1 243 ? 8.43 -5.508 20.781 1 96.25 243 PHE A N 1
ATOM 1728 C CA . PHE A 1 243 ? 7.082 -5.535 20.219 1 96.25 243 PHE A CA 1
ATOM 1729 C C . PHE A 1 243 ? 7.109 -6.023 18.766 1 96.25 243 PHE A C 1
ATOM 1731 O O . PHE A 1 243 ? 7.691 -5.371 17.891 1 96.25 243 PHE A O 1
ATOM 1738 N N . GLN A 1 244 ? 6.406 -7.137 18.5 1 96.81 244 GLN A N 1
ATOM 1739 C CA . GLN A 1 244 ? 6.512 -7.855 17.234 1 96.81 244 GLN A CA 1
ATOM 1740 C C . GLN A 1 244 ? 6.051 -6.988 16.078 1 96.81 244 GLN A C 1
ATOM 1742 O O . GLN A 1 244 ? 6.613 -7.059 14.977 1 96.81 244 GLN A O 1
ATOM 1747 N N . ALA A 1 245 ? 5 -6.215 16.297 1 96.62 245 ALA A N 1
ATOM 1748 C CA . ALA A 1 245 ? 4.488 -5.348 15.234 1 96.62 245 ALA A CA 1
ATOM 1749 C C . ALA A 1 245 ? 5.559 -4.379 14.75 1 96.62 245 ALA A C 1
ATOM 1751 O O . ALA A 1 245 ? 5.672 -4.109 13.555 1 96.62 245 ALA A O 1
ATOM 1752 N N . LEU A 1 246 ? 6.348 -3.83 15.672 1 97.75 246 LEU A N 1
ATOM 1753 C CA . LEU A 1 246 ? 7.41 -2.895 15.328 1 97.75 246 LEU A CA 1
ATOM 1754 C C . LEU A 1 246 ? 8.594 -3.625 14.703 1 97.75 246 LEU A C 1
ATOM 1756 O O . LEU A 1 246 ? 9.219 -3.119 13.766 1 97.75 246 LEU A O 1
ATOM 1760 N N . ARG A 1 247 ? 8.891 -4.848 15.234 1 97.5 247 ARG A N 1
ATOM 1761 C CA . ARG A 1 247 ? 9.969 -5.668 14.68 1 97.5 247 ARG A CA 1
ATOM 1762 C C . ARG A 1 247 ? 9.734 -5.945 13.203 1 97.5 247 ARG A C 1
ATOM 1764 O O . ARG A 1 247 ? 10.664 -5.84 12.391 1 97.5 247 ARG A O 1
ATOM 1771 N N . HIS A 1 248 ? 8.516 -6.281 12.844 1 98.19 248 HIS A N 1
ATOM 1772 C CA . HIS A 1 248 ? 8.18 -6.574 11.453 1 98.19 248 HIS A CA 1
ATOM 1773 C C . HIS A 1 248 ? 8.344 -5.336 10.578 1 98.19 248 HIS A C 1
ATOM 1775 O O . HIS A 1 248 ? 8.727 -5.441 9.414 1 98.19 248 HIS A O 1
ATOM 1781 N N . ARG A 1 249 ? 8.062 -4.184 11.109 1 98.19 249 ARG A N 1
ATOM 1782 C CA . ARG A 1 249 ? 8.195 -2.955 10.336 1 98.19 249 ARG A CA 1
ATOM 1783 C C . ARG A 1 249 ? 9.664 -2.639 10.062 1 98.19 249 ARG A C 1
ATOM 1785 O O . ARG A 1 249 ? 10.016 -2.164 8.984 1 98.19 249 ARG A O 1
ATOM 1792 N N . VAL A 1 250 ? 10.523 -2.912 11.039 1 98.5 250 VAL A N 1
ATOM 1793 C CA . VAL A 1 250 ? 11.953 -2.74 10.828 1 98.5 250 VAL A CA 1
ATOM 1794 C C . VAL A 1 250 ? 12.445 -3.721 9.766 1 98.5 250 VAL A C 1
ATOM 1796 O O . VAL A 1 250 ? 13.242 -3.355 8.891 1 98.5 250 VAL A O 1
ATOM 1799 N N . ALA A 1 251 ? 11.953 -4.949 9.836 1 98.62 251 ALA A N 1
ATOM 1800 C CA . ALA A 1 251 ? 12.312 -5.941 8.828 1 98.62 251 ALA A CA 1
ATOM 1801 C C . ALA A 1 251 ? 11.875 -5.488 7.434 1 98.62 251 ALA A C 1
ATOM 1803 O O . ALA A 1 251 ? 12.617 -5.66 6.461 1 98.62 251 ALA A O 1
ATOM 1804 N N . GLU A 1 252 ? 10.727 -4.902 7.348 1 98.62 252 GLU A N 1
ATOM 1805 C CA . GLU A 1 252 ? 10.242 -4.371 6.074 1 98.62 252 GLU A CA 1
ATOM 1806 C C . GLU A 1 252 ? 11.148 -3.262 5.559 1 98.62 252 GLU A C 1
ATOM 1808 O O . GLU A 1 252 ? 11.422 -3.18 4.355 1 98.62 252 GLU A O 1
ATOM 1813 N N . MET A 1 253 ? 11.562 -2.379 6.434 1 98.69 253 MET A N 1
ATOM 1814 C CA . MET A 1 253 ? 12.516 -1.338 6.047 1 98.69 253 MET A CA 1
ATOM 1815 C C . MET A 1 253 ? 13.781 -1.947 5.453 1 98.69 253 MET A C 1
ATOM 1817 O O . MET A 1 253 ? 14.289 -1.466 4.441 1 98.69 253 MET A O 1
ATOM 1821 N N . ALA A 1 254 ? 14.219 -3.008 6.105 1 98.56 254 ALA A N 1
ATOM 1822 C CA . ALA A 1 254 ? 15.438 -3.664 5.637 1 98.56 254 ALA A CA 1
ATOM 1823 C C . ALA A 1 254 ? 15.242 -4.254 4.242 1 98.56 254 ALA A C 1
ATOM 1825 O O . ALA A 1 254 ? 16.125 -4.172 3.393 1 98.56 254 ALA A O 1
ATOM 1826 N N . VAL A 1 255 ? 14.109 -4.859 4.004 1 98.56 255 VAL A N 1
ATOM 1827 C CA . VAL A 1 255 ? 13.789 -5.398 2.688 1 98.56 255 VAL A CA 1
ATOM 1828 C C . VAL A 1 255 ? 13.828 -4.285 1.647 1 98.56 255 VAL A C 1
ATOM 1830 O O . VAL A 1 255 ? 14.453 -4.434 0.593 1 98.56 255 VAL A O 1
ATOM 1833 N N . MET A 1 256 ? 13.266 -3.143 1.971 1 98.75 256 MET A N 1
ATOM 1834 C CA . MET A 1 256 ? 13.219 -2.008 1.053 1 98.75 256 MET A CA 1
ATOM 1835 C C . MET A 1 256 ? 14.625 -1.479 0.772 1 98.75 256 MET A C 1
ATOM 1837 O O . MET A 1 256 ? 14.945 -1.143 -0.368 1 98.75 256 MET A O 1
ATOM 1841 N N . CYS A 1 257 ? 15.438 -1.406 1.784 1 98.69 257 CYS A N 1
ATOM 1842 C CA . CYS A 1 257 ? 16.812 -0.931 1.607 1 98.69 257 CYS A CA 1
ATOM 1843 C C . CYS A 1 257 ? 17.594 -1.849 0.673 1 98.69 257 CYS A C 1
ATOM 1845 O O . CYS A 1 257 ? 18.328 -1.377 -0.195 1 98.69 257 CYS A O 1
ATOM 1847 N N . ARG A 1 258 ? 17.375 -3.109 0.784 1 97.88 258 ARG A N 1
ATOM 1848 C CA . ARG A 1 258 ? 18.078 -4.066 -0.062 1 97.88 258 ARG A CA 1
ATOM 1849 C C . ARG A 1 258 ? 17.594 -3.984 -1.505 1 97.88 258 ARG A C 1
ATOM 1851 O O . ARG A 1 258 ? 18.391 -4.066 -2.439 1 97.88 258 ARG A O 1
ATOM 1858 N N . GLU A 1 259 ? 16.344 -3.857 -1.678 1 98.12 259 GLU A N 1
ATOM 1859 C CA . GLU A 1 259 ? 15.805 -3.678 -3.02 1 98.12 259 GLU A CA 1
ATOM 1860 C C . GLU A 1 259 ? 16.359 -2.418 -3.678 1 98.12 259 GLU A C 1
ATOM 1862 O O . GLU A 1 259 ? 16.719 -2.436 -4.855 1 98.12 259 GLU A O 1
ATOM 1867 N N . ALA A 1 260 ? 16.344 -1.358 -2.914 1 98.81 260 ALA A N 1
ATOM 1868 C CA . ALA A 1 260 ? 16.859 -0.092 -3.424 1 98.81 260 ALA A CA 1
ATOM 1869 C C . ALA A 1 260 ? 18.312 -0.229 -3.85 1 98.81 260 ALA A C 1
ATOM 1871 O O . ALA A 1 260 ? 18.719 0.265 -4.91 1 98.81 260 ALA A O 1
ATOM 1872 N N . ARG A 1 261 ? 19.078 -0.903 -3.035 1 98.12 261 ARG A N 1
ATOM 1873 C CA . ARG A 1 261 ? 20.5 -1.109 -3.33 1 98.12 261 ARG A CA 1
ATOM 1874 C C . ARG A 1 261 ? 20.672 -1.924 -4.609 1 98.12 261 ARG A C 1
ATOM 1876 O O . ARG A 1 261 ? 21.562 -1.629 -5.418 1 98.12 261 ARG A O 1
ATOM 1883 N N . ALA A 1 262 ? 19.844 -2.898 -4.758 1 97.88 262 ALA A N 1
ATOM 1884 C CA . ALA A 1 262 ? 19.906 -3.738 -5.953 1 97.88 262 ALA A CA 1
ATOM 1885 C C . ALA A 1 262 ? 19.594 -2.928 -7.207 1 97.88 262 ALA A C 1
ATOM 1887 O O . ALA A 1 262 ? 20.328 -3.016 -8.203 1 97.88 262 ALA A O 1
ATOM 1888 N N . SER A 1 263 ? 18.578 -2.125 -7.188 1 98.5 263 SER A N 1
ATOM 1889 C CA . SER A 1 263 ? 18.234 -1.276 -8.32 1 98.5 263 SER A CA 1
ATOM 1890 C C . SER A 1 263 ? 19.328 -0.267 -8.625 1 98.5 263 SER A C 1
ATOM 1892 O O . SER A 1 263 ? 19.625 0.011 -9.789 1 98.5 263 SER A O 1
ATOM 1894 N N . THR A 1 264 ? 19.875 0.283 -7.586 1 98.69 264 THR A N 1
ATOM 1895 C CA . THR A 1 264 ? 20.938 1.26 -7.723 1 98.69 264 THR A CA 1
ATOM 1896 C C . THR A 1 264 ? 22.156 0.636 -8.406 1 98.69 264 THR A C 1
ATOM 1898 O O . THR A 1 264 ? 22.781 1.261 -9.273 1 98.69 264 THR A O 1
ATOM 1901 N N . LEU A 1 265 ? 22.453 -0.57 -8.031 1 98.06 265 LEU A N 1
ATOM 1902 C CA . LEU A 1 265 ? 23.594 -1.254 -8.625 1 98.06 265 LEU A CA 1
ATOM 1903 C C . LEU A 1 265 ? 23.375 -1.47 -10.125 1 98.06 265 LEU A C 1
ATOM 1905 O O . LEU A 1 265 ? 24.312 -1.307 -10.922 1 98.06 265 LEU A O 1
ATOM 1909 N N . LEU A 1 266 ? 22.172 -1.829 -10.484 1 97.94 266 LEU A N 1
ATOM 1910 C CA . LEU A 1 266 ? 21.875 -1.988 -11.906 1 97.94 266 LEU A CA 1
ATOM 1911 C C . LEU A 1 266 ? 22.109 -0.685 -12.656 1 97.94 266 LEU A C 1
ATOM 1913 O O . LEU A 1 266 ? 22.719 -0.682 -13.727 1 97.94 266 LEU A O 1
ATOM 1917 N N . ALA A 1 267 ? 21.594 0.391 -12.148 1 98.44 267 ALA A N 1
ATOM 1918 C CA . ALA A 1 267 ? 21.797 1.694 -12.773 1 98.44 267 ALA A CA 1
ATOM 1919 C C . ALA A 1 267 ? 23.281 2.027 -12.891 1 98.44 267 ALA A C 1
ATOM 1921 O O . ALA A 1 267 ? 23.75 2.479 -13.938 1 98.44 267 ALA A O 1
ATOM 1922 N N . THR A 1 268 ? 24.016 1.763 -11.82 1 97.88 268 THR A N 1
ATOM 1923 C CA . THR A 1 268 ? 25.438 2.061 -11.742 1 97.88 268 THR A CA 1
ATOM 1924 C C . THR A 1 268 ? 26.203 1.321 -12.836 1 97.88 268 THR A C 1
ATOM 1926 O O . THR A 1 268 ? 27.016 1.921 -13.539 1 97.88 268 THR A O 1
ATOM 1929 N N . LEU A 1 269 ? 25.906 0.106 -13.016 1 95.75 269 LEU A N 1
ATOM 1930 C CA . LEU A 1 269 ? 26.641 -0.74 -13.945 1 95.75 269 LEU A CA 1
ATOM 1931 C C . LEU A 1 269 ? 26.188 -0.502 -15.383 1 95.75 269 LEU A C 1
ATOM 1933 O O . LEU A 1 269 ? 26.828 -0.957 -16.328 1 95.75 269 LEU A O 1
ATOM 1937 N N . SER A 1 270 ? 25.094 0.247 -15.516 1 96 270 SER A N 1
ATOM 1938 C CA . SER A 1 270 ? 24.531 0.428 -16.844 1 96 270 SER A CA 1
ATOM 1939 C C . SER A 1 270 ? 24.828 1.822 -17.391 1 96 270 SER A C 1
ATOM 1941 O O . SER A 1 270 ? 24.516 2.121 -18.547 1 96 270 SER A O 1
ATOM 1943 N N . VAL A 1 271 ? 25.438 2.686 -16.672 1 94.88 271 VAL A N 1
ATOM 1944 C CA . VAL A 1 271 ? 25.531 4.109 -16.984 1 94.88 271 VAL A CA 1
ATOM 1945 C C . VAL A 1 271 ? 26.25 4.297 -18.328 1 94.88 271 VAL A C 1
ATOM 1947 O O . VAL A 1 271 ? 25.938 5.215 -19.078 1 94.88 271 VAL A O 1
ATOM 1950 N N . HIS A 1 272 ? 27.156 3.469 -18.672 1 88.62 272 HIS A N 1
ATOM 1951 C CA . HIS A 1 272 ? 27.969 3.689 -19.859 1 88.62 272 HIS A CA 1
ATOM 1952 C C . HIS A 1 272 ? 27.5 2.828 -21.016 1 88.62 272 HIS A C 1
ATOM 1954 O O . HIS A 1 272 ? 28.141 2.785 -22.078 1 88.62 272 HIS A O 1
ATOM 1960 N N . ASP A 1 273 ? 26.406 2.125 -20.797 1 90.12 273 ASP A N 1
ATOM 1961 C CA . ASP A 1 273 ? 25.812 1.33 -21.875 1 90.12 273 ASP A CA 1
ATOM 1962 C C . ASP A 1 273 ? 24.594 2.027 -22.469 1 90.12 273 ASP A C 1
ATOM 1964 O O . ASP A 1 273 ? 23.516 1.984 -21.906 1 90.12 273 ASP A O 1
ATOM 1968 N N . PRO A 1 274 ? 24.719 2.598 -23.625 1 89.5 274 PRO A N 1
ATOM 1969 C CA . PRO A 1 274 ? 23.625 3.359 -24.219 1 89.5 274 PRO A CA 1
ATOM 1970 C C . PRO A 1 274 ? 22.359 2.518 -24.422 1 89.5 274 PRO A C 1
ATOM 1972 O O . PRO A 1 274 ? 21.25 3.053 -24.422 1 89.5 274 PRO A O 1
ATOM 1975 N N . ALA A 1 275 ? 22.562 1.251 -24.547 1 86.31 275 ALA A N 1
ATOM 1976 C CA . ALA A 1 275 ? 21.438 0.375 -24.844 1 86.31 275 ALA A CA 1
ATOM 1977 C C . ALA A 1 275 ? 20.547 0.184 -23.609 1 86.31 275 ALA A C 1
ATOM 1979 O O . ALA A 1 275 ? 19.344 -0.017 -23.734 1 86.31 275 ALA A O 1
ATOM 1980 N N . THR A 1 276 ? 21.141 0.301 -22.422 1 92.44 276 THR A N 1
ATOM 1981 C CA . THR A 1 276 ? 20.375 -0.091 -21.234 1 92.44 276 THR A CA 1
ATOM 1982 C C . THR A 1 276 ? 20.312 1.056 -20.234 1 92.44 276 THR A C 1
ATOM 1984 O O . THR A 1 276 ? 19.531 1.021 -19.297 1 92.44 276 THR A O 1
ATOM 1987 N N . ARG A 1 277 ? 21.094 2.064 -20.422 1 95 277 ARG A N 1
ATOM 1988 C CA . ARG A 1 277 ? 21.281 3.135 -19.453 1 95 277 ARG A CA 1
ATOM 1989 C C . ARG A 1 277 ? 19.953 3.789 -19.078 1 95 277 ARG A C 1
ATOM 1991 O O . ARG A 1 277 ? 19.625 3.891 -17.906 1 95 277 ARG A O 1
ATOM 1998 N N . ALA A 1 278 ? 19.172 4.113 -20.125 1 94.88 278 ALA A N 1
ATOM 1999 C CA . ALA A 1 278 ? 17.938 4.859 -19.906 1 94.88 278 ALA A CA 1
ATOM 2000 C C . ALA A 1 278 ? 16.969 4.062 -19.031 1 94.88 278 ALA A C 1
ATOM 2002 O O . ALA A 1 278 ? 16.406 4.582 -18.062 1 94.88 278 ALA A O 1
ATOM 2003 N N . ARG A 1 279 ? 16.812 2.824 -19.328 1 95.94 279 ARG A N 1
ATOM 2004 C CA . ARG A 1 279 ? 15.906 1.958 -18.594 1 95.94 279 ARG A CA 1
ATOM 2005 C C . ARG A 1 279 ? 16.391 1.739 -17.172 1 95.94 279 ARG A C 1
ATOM 2007 O O . ARG A 1 279 ? 15.625 1.885 -16.219 1 95.94 279 ARG A O 1
ATOM 2014 N N . ALA A 1 280 ? 17.656 1.423 -17.016 1 97.75 280 ALA A N 1
ATOM 2015 C CA . ALA A 1 280 ? 18.203 1.074 -15.719 1 97.75 280 ALA A CA 1
ATOM 2016 C C . ALA A 1 280 ? 18.188 2.275 -14.773 1 97.75 280 ALA A C 1
ATOM 2018 O O . ALA A 1 280 ? 17.797 2.154 -13.609 1 97.75 280 ALA A O 1
ATOM 2019 N N . VAL A 1 281 ? 18.594 3.418 -15.266 1 98.5 281 VAL A N 1
ATOM 2020 C CA . VAL A 1 281 ? 18.688 4.613 -14.43 1 98.5 281 VAL A CA 1
ATOM 2021 C C . VAL A 1 281 ? 17.281 5.102 -14.07 1 98.5 281 VAL A C 1
ATOM 2023 O O . VAL A 1 281 ? 17 5.371 -12.898 1 98.5 281 VAL A O 1
ATOM 2026 N N . SER A 1 282 ? 16.375 5.141 -15.055 1 98.38 282 SER A N 1
ATOM 2027 C CA . SER A 1 282 ? 15.008 5.551 -14.773 1 98.38 282 SER A CA 1
ATOM 2028 C C . SER A 1 282 ? 14.32 4.562 -13.836 1 98.38 282 SER A C 1
ATOM 2030 O O . SER A 1 282 ? 13.578 4.965 -12.938 1 98.38 282 SER A O 1
ATOM 2032 N N . GLY A 1 283 ? 14.578 3.324 -14.094 1 98.5 283 GLY A N 1
ATOM 2033 C CA . GLY A 1 283 ? 14.016 2.312 -13.211 1 98.5 283 GLY A CA 1
ATOM 2034 C C . GLY A 1 283 ? 14.469 2.461 -11.773 1 98.5 283 GLY A C 1
ATOM 2035 O O . GLY A 1 283 ? 13.656 2.363 -10.852 1 98.5 283 GLY A O 1
ATOM 2036 N N . ALA A 1 284 ? 15.727 2.682 -11.586 1 98.81 284 ALA A N 1
ATOM 2037 C CA . ALA A 1 284 ? 16.266 2.859 -10.242 1 98.81 284 ALA A CA 1
ATOM 2038 C C . ALA A 1 284 ? 15.695 4.105 -9.578 1 98.81 284 ALA A C 1
ATOM 2040 O O . ALA A 1 284 ? 15.305 4.07 -8.414 1 98.81 284 ALA A O 1
ATOM 2041 N N . ARG A 1 285 ? 15.648 5.207 -10.352 1 98.69 285 ARG A N 1
ATOM 2042 C CA . ARG A 1 285 ? 15.102 6.449 -9.812 1 98.69 285 ARG A CA 1
ATOM 2043 C C . ARG A 1 285 ? 13.656 6.266 -9.375 1 98.69 285 ARG A C 1
ATOM 2045 O O . ARG A 1 285 ? 13.258 6.738 -8.305 1 98.69 285 ARG A O 1
ATOM 2052 N N . ALA A 1 286 ? 12.891 5.566 -10.172 1 98.56 286 ALA A N 1
ATOM 2053 C CA . ALA A 1 286 ? 11.492 5.324 -9.852 1 98.56 286 ALA A CA 1
ATOM 2054 C C . ALA A 1 286 ? 11.359 4.441 -8.617 1 98.56 286 ALA A C 1
ATOM 2056 O O . ALA A 1 286 ? 10.594 4.758 -7.695 1 98.56 286 ALA A O 1
ATOM 2057 N N . LYS A 1 287 ? 12.086 3.402 -8.539 1 98.56 287 LYS A N 1
ATOM 2058 C CA . LYS A 1 287 ? 11.969 2.43 -7.453 1 98.56 287 LYS A CA 1
ATOM 2059 C C . LYS A 1 287 ? 12.539 2.984 -6.152 1 98.56 287 LYS A C 1
ATOM 2061 O O . LYS A 1 287 ? 11.891 2.908 -5.105 1 98.56 287 LYS A O 1
ATOM 2066 N N . VAL A 1 288 ? 13.75 3.51 -6.23 1 98.88 288 VAL A N 1
ATOM 2067 C CA . VAL A 1 288 ? 14.391 4.031 -5.031 1 98.88 288 VAL A CA 1
ATOM 2068 C C . VAL A 1 288 ? 13.578 5.195 -4.473 1 98.88 288 VAL A C 1
ATOM 2070 O O . VAL A 1 288 ? 13.438 5.34 -3.256 1 98.88 288 VAL A O 1
ATOM 2073 N N . GLY A 1 289 ? 13.094 6.059 -5.418 1 98.44 289 GLY A N 1
ATOM 2074 C CA . GLY A 1 289 ? 12.258 7.152 -4.957 1 98.44 289 GLY A CA 1
ATOM 2075 C C . GLY A 1 289 ? 11.07 6.688 -4.125 1 98.44 289 GLY A C 1
ATOM 2076 O O . GLY A 1 289 ? 10.828 7.219 -3.039 1 98.44 289 GLY A O 1
ATOM 2077 N N . ARG A 1 290 ? 10.383 5.688 -4.559 1 97.31 290 ARG A N 1
ATOM 2078 C CA . ARG A 1 290 ? 9.219 5.156 -3.854 1 97.31 290 ARG A CA 1
ATOM 2079 C C . ARG A 1 290 ? 9.633 4.52 -2.529 1 97.31 290 ARG A C 1
ATOM 2081 O O . ARG A 1 290 ? 9.008 4.773 -1.495 1 97.31 290 ARG A O 1
ATOM 2088 N N . LEU A 1 291 ? 10.664 3.709 -2.555 1 98.69 291 LEU A N 1
ATOM 2089 C CA . LEU A 1 291 ? 11.086 2.982 -1.362 1 98.69 291 LEU A CA 1
ATOM 2090 C C . LEU A 1 291 ? 11.664 3.938 -0.323 1 98.69 291 LEU A C 1
ATOM 2092 O O . LEU A 1 291 ? 11.43 3.773 0.876 1 98.69 291 LEU A O 1
ATOM 2096 N N . ALA A 1 292 ? 12.445 4.91 -0.813 1 98.69 292 ALA A N 1
ATOM 2097 C CA . ALA A 1 292 ? 13.078 5.855 0.1 1 98.69 292 ALA A CA 1
ATOM 2098 C C . ALA A 1 292 ? 12.039 6.652 0.878 1 98.69 292 ALA A C 1
ATOM 2100 O O . ALA A 1 292 ? 12.211 6.914 2.072 1 98.69 292 ALA A O 1
ATOM 2101 N N . ARG A 1 293 ? 10.992 7.07 0.24 1 97.94 293 ARG A N 1
ATOM 2102 C CA . ARG A 1 293 ? 9.906 7.777 0.907 1 97.94 293 ARG A CA 1
ATOM 2103 C C . ARG A 1 293 ? 9.305 6.93 2.025 1 97.94 293 ARG A C 1
ATOM 2105 O O . ARG A 1 293 ? 9.094 7.418 3.135 1 97.94 293 ARG A O 1
ATOM 2112 N N . GLN A 1 294 ? 9.07 5.676 1.703 1 98.44 294 GLN A N 1
ATOM 2113 C CA . GLN A 1 294 ? 8.469 4.777 2.676 1 98.44 294 GLN A CA 1
ATOM 2114 C C . GLN A 1 294 ? 9.383 4.559 3.875 1 98.44 294 GLN A C 1
ATOM 2116 O O . GLN A 1 294 ? 8.938 4.594 5.023 1 98.44 294 GLN A O 1
ATOM 2121 N N . VAL A 1 295 ? 10.633 4.328 3.584 1 98.81 295 VAL A N 1
ATOM 2122 C CA . VAL A 1 295 ? 11.602 4.102 4.652 1 98.81 295 VAL A CA 1
ATOM 2123 C C . VAL A 1 295 ? 11.688 5.34 5.543 1 98.81 295 VAL A C 1
ATOM 2125 O O . VAL A 1 295 ? 11.727 5.23 6.77 1 98.81 295 VAL A O 1
ATOM 2128 N N . ALA A 1 296 ? 11.703 6.504 4.945 1 98.69 296 ALA A N 1
ATOM 2129 C CA . ALA A 1 296 ? 11.766 7.742 5.715 1 98.69 296 ALA A CA 1
ATOM 2130 C C . ALA A 1 296 ? 10.523 7.914 6.586 1 98.69 296 ALA A C 1
ATOM 2132 O O . ALA A 1 296 ? 10.625 8.281 7.758 1 98.69 296 ALA A O 1
ATOM 2133 N N . HIS A 1 297 ? 9.344 7.66 6.016 1 98.62 297 HIS A N 1
ATOM 2134 C CA . HIS A 1 297 ? 8.102 7.75 6.77 1 98.62 297 HIS A CA 1
ATOM 2135 C C . HIS A 1 297 ? 8.109 6.801 7.965 1 98.62 297 HIS A C 1
ATOM 2137 O O . HIS A 1 297 ? 7.715 7.184 9.07 1 98.62 297 HIS A O 1
ATOM 2143 N N . GLU A 1 298 ? 8.57 5.594 7.711 1 98.44 298 GLU A N 1
ATOM 2144 C CA . GLU A 1 298 ? 8.609 4.59 8.773 1 98.44 298 GLU A CA 1
ATOM 2145 C C . GLU A 1 298 ? 9.57 5 9.883 1 98.44 298 GLU A C 1
ATOM 2147 O O . GLU A 1 298 ? 9.281 4.812 11.062 1 98.44 298 GLU A O 1
ATOM 2152 N N . ALA A 1 299 ? 10.727 5.504 9.453 1 98.69 299 ALA A N 1
ATOM 2153 C CA . ALA A 1 299 ? 11.703 5.941 10.445 1 98.69 299 ALA A CA 1
ATOM 2154 C C . ALA A 1 299 ? 11.117 7.012 11.359 1 98.69 299 ALA A C 1
ATOM 2156 O O . ALA A 1 299 ? 11.242 6.926 12.586 1 98.69 299 ALA A O 1
ATOM 2157 N N . ILE A 1 300 ? 10.461 7.965 10.766 1 98.44 300 ILE A N 1
ATOM 2158 C CA . ILE A 1 300 ? 9.859 9.039 11.547 1 98.44 300 ILE A CA 1
ATOM 2159 C C . ILE A 1 300 ? 8.789 8.461 12.477 1 98.44 300 ILE A C 1
ATOM 2161 O O . ILE A 1 300 ? 8.781 8.75 13.672 1 98.44 300 ILE A O 1
ATOM 2165 N N . GLN A 1 301 ? 7.941 7.637 11.969 1 98.44 301 GLN A N 1
ATOM 2166 C CA . GLN A 1 301 ? 6.84 7.07 12.742 1 98.44 301 GLN A CA 1
ATOM 2167 C C . GLN A 1 301 ? 7.363 6.262 13.93 1 98.44 301 GLN A C 1
ATOM 2169 O O . GLN A 1 301 ? 6.844 6.375 15.039 1 98.44 301 GLN A O 1
ATOM 2174 N N . LEU A 1 302 ? 8.352 5.461 13.719 1 98.06 302 LEU A N 1
ATOM 2175 C CA . LEU A 1 302 ? 8.828 4.527 14.727 1 98.06 302 LEU A CA 1
ATOM 2176 C C . LEU A 1 302 ? 9.633 5.254 15.805 1 98.06 302 LEU A C 1
ATOM 2178 O O . LEU A 1 302 ? 9.859 4.711 16.891 1 98.06 302 LEU A O 1
ATOM 2182 N N . HIS A 1 303 ? 10.016 6.5 15.547 1 97.5 303 HIS A N 1
ATOM 2183 C CA . HIS A 1 303 ? 10.695 7.305 16.562 1 97.5 303 HIS A CA 1
ATOM 2184 C C . HIS A 1 303 ? 9.695 8.117 17.375 1 97.5 303 HIS A C 1
ATOM 2186 O O . HIS A 1 303 ? 10.078 8.805 18.328 1 97.5 303 HIS A O 1
ATOM 2192 N N . GLY A 1 304 ? 8.398 8.133 16.969 1 95.38 304 GLY A N 1
ATOM 2193 C CA . GLY A 1 304 ? 7.398 8.914 17.672 1 95.38 304 GLY A CA 1
ATOM 2194 C C . GLY A 1 304 ? 7.652 10.406 17.609 1 95.38 304 GLY A C 1
ATOM 2195 O O . GLY A 1 304 ? 8.047 10.93 16.578 1 95.38 304 GLY A O 1
ATOM 2196 N N . ALA A 1 305 ? 7.422 11.07 18.641 1 94.62 305 ALA A N 1
ATOM 2197 C CA . ALA A 1 305 ? 7.555 12.523 18.688 1 94.62 305 ALA A CA 1
ATOM 2198 C C . ALA A 1 305 ? 8.992 12.945 18.391 1 94.62 305 ALA A C 1
ATOM 2200 O O . ALA A 1 305 ? 9.219 13.984 17.766 1 94.62 305 ALA A O 1
ATOM 2201 N N . MET A 1 306 ? 9.914 12.156 18.812 1 94.44 306 MET A N 1
ATOM 2202 C CA . MET A 1 306 ? 11.32 12.469 18.547 1 94.44 306 MET A CA 1
ATOM 2203 C C . MET A 1 306 ? 11.586 12.531 17.047 1 94.44 306 MET A C 1
ATOM 2205 O O . MET A 1 306 ? 12.445 13.289 16.594 1 94.44 306 MET A O 1
ATOM 2209 N N . GLY A 1 307 ? 10.836 11.789 16.297 1 96.19 307 GLY A N 1
ATOM 2210 C CA . GLY A 1 307 ? 11.023 11.703 14.867 1 96.19 307 GLY A CA 1
ATOM 2211 C C . GLY A 1 307 ? 10.641 12.984 14.141 1 96.19 307 GLY A C 1
ATOM 2212 O O . GLY A 1 307 ? 11.07 13.211 13.008 1 96.19 307 GLY A O 1
ATOM 2213 N N . VAL A 1 308 ? 9.883 13.828 14.773 1 95.62 308 VAL A N 1
ATOM 2214 C CA . VAL A 1 308 ? 9.422 15.031 14.102 1 95.62 308 VAL A CA 1
ATOM 2215 C C . VAL A 1 308 ? 10.133 16.25 14.68 1 95.62 308 VAL A C 1
ATOM 2217 O O . VAL A 1 308 ? 9.625 17.375 14.586 1 95.62 308 VAL A O 1
ATOM 2220 N N . THR A 1 309 ? 11.297 16.047 15.289 1 95.25 309 THR A N 1
ATOM 2221 C CA . THR A 1 309 ? 12.094 17.141 15.82 1 95.25 309 THR A CA 1
ATOM 2222 C C . THR A 1 309 ? 13.438 17.234 15.102 1 95.25 309 THR A C 1
ATOM 2224 O O . THR A 1 309 ? 13.844 16.297 14.422 1 95.25 309 THR A O 1
ATOM 2227 N N . GLU A 1 310 ? 14.086 18.297 15.266 1 92.69 310 GLU A N 1
ATOM 2228 C CA . GLU A 1 310 ? 15.414 18.5 14.68 1 92.69 310 GLU A CA 1
ATOM 2229 C C . GLU A 1 310 ? 16.5 17.969 15.602 1 92.69 310 GLU A C 1
ATOM 2231 O O . GLU A 1 310 ? 17.688 18.125 15.328 1 92.69 310 GLU A O 1
ATOM 2236 N N . GLU A 1 311 ? 16.062 17.266 16.641 1 88.88 311 GLU A N 1
ATOM 2237 C CA . GLU A 1 311 ? 17.031 16.719 17.594 1 88.88 311 GLU A CA 1
ATOM 2238 C C . GLU A 1 311 ? 17.797 15.539 16.984 1 88.88 311 GLU A C 1
ATOM 2240 O O . GLU A 1 311 ? 18.891 15.211 17.422 1 88.88 311 GLU A O 1
ATOM 2245 N N . LEU A 1 312 ? 17.219 14.859 16.125 1 90.31 312 LEU A N 1
ATOM 2246 C CA . LEU A 1 312 ? 17.828 13.773 15.367 1 90.31 312 LEU A CA 1
ATOM 2247 C C . LEU A 1 312 ? 17.906 14.125 13.883 1 90.31 312 LEU A C 1
ATOM 2249 O O . LEU A 1 312 ? 17.156 14.977 13.398 1 90.31 312 LEU A O 1
ATOM 2253 N N . PRO A 1 313 ? 18.797 13.508 13.219 1 91.31 313 PRO A N 1
ATOM 2254 C CA . PRO A 1 313 ? 18.953 13.898 11.812 1 91.31 313 PRO A CA 1
ATOM 2255 C C . PRO A 1 313 ? 17.906 13.258 10.906 1 91.31 313 PRO A C 1
ATOM 2257 O O . PRO A 1 313 ? 18.172 13.031 9.719 1 91.31 313 PRO A O 1
ATOM 2260 N N . LEU A 1 314 ? 16.781 12.867 11.438 1 96.94 314 LEU A N 1
ATOM 2261 C CA . LEU A 1 314 ? 15.75 12.203 10.648 1 96.94 314 LEU A CA 1
ATOM 2262 C C . LEU A 1 314 ? 15.062 13.195 9.711 1 96.94 314 LEU A C 1
ATOM 2264 O O . LEU A 1 314 ? 14.773 12.859 8.562 1 96.94 314 LEU A O 1
ATOM 2268 N N . GLY A 1 315 ? 14.844 14.391 10.25 1 96.12 315 GLY A N 1
ATOM 2269 C CA . GLY A 1 315 ? 14.219 15.422 9.43 1 96.12 315 GLY A CA 1
ATOM 2270 C C . GLY A 1 315 ? 15.055 15.805 8.227 1 96.12 315 GLY A C 1
ATOM 2271 O O . GLY A 1 315 ? 14.531 15.961 7.121 1 96.12 315 GLY A O 1
ATOM 2272 N N . ARG A 1 316 ? 16.344 15.977 8.438 1 95.38 316 ARG A N 1
ATOM 2273 C CA . ARG A 1 316 ? 17.266 16.297 7.344 1 95.38 316 ARG A CA 1
ATOM 2274 C C . ARG A 1 316 ? 17.281 15.188 6.301 1 95.38 316 ARG A C 1
ATOM 2276 O O . ARG A 1 316 ? 17.344 15.453 5.098 1 95.38 316 ARG A O 1
ATOM 2283 N N . ALA A 1 317 ? 17.266 13.93 6.805 1 97.94 317 ALA A N 1
ATOM 2284 C CA . ALA A 1 317 ? 17.25 12.789 5.891 1 97.94 317 ALA A CA 1
ATOM 2285 C C . ALA A 1 317 ? 15.961 12.781 5.066 1 97.94 317 ALA A C 1
ATOM 2287 O O . ALA A 1 317 ? 15.992 12.531 3.857 1 97.94 317 ALA A O 1
ATOM 2288 N N . LEU A 1 318 ? 14.82 13.023 5.711 1 97.81 318 LEU A N 1
ATOM 2289 C CA . LEU A 1 318 ? 13.547 13.07 5.004 1 97.81 318 LEU A CA 1
ATOM 2290 C C . LEU A 1 318 ? 13.555 14.156 3.936 1 97.81 318 LEU A C 1
ATOM 2292 O O . LEU A 1 318 ? 13.102 13.938 2.811 1 97.81 318 LEU A O 1
ATOM 2296 N N . ARG A 1 319 ? 14.008 15.328 4.234 1 96.38 319 ARG A N 1
ATOM 2297 C CA . ARG A 1 319 ? 14.07 16.438 3.287 1 96.38 319 ARG A CA 1
ATOM 2298 C C . ARG A 1 319 ? 15 16.109 2.121 1 96.38 319 ARG A C 1
ATOM 2300 O O . ARG A 1 319 ? 14.703 16.438 0.973 1 96.38 319 ARG A O 1
ATOM 2307 N N . ARG A 1 320 ? 16.125 15.461 2.451 1 96.88 320 ARG A N 1
ATOM 2308 C CA . ARG A 1 320 ? 17.078 15.039 1.42 1 96.88 320 ARG A CA 1
ATOM 2309 C C . ARG A 1 320 ? 16.406 14.062 0.448 1 96.88 320 ARG A C 1
ATOM 2311 O O . ARG A 1 320 ? 16.562 14.195 -0.769 1 96.88 320 ARG A O 1
ATOM 2318 N N . LEU A 1 321 ? 15.703 13.086 0.949 1 98.19 321 LEU A N 1
ATOM 2319 C CA . LEU A 1 321 ? 15.047 12.078 0.117 1 98.19 321 LEU A CA 1
ATOM 2320 C C . LEU A 1 321 ? 13.883 12.695 -0.656 1 98.19 321 LEU A C 1
ATOM 2322 O O . LEU A 1 321 ? 13.602 12.281 -1.785 1 98.19 321 LEU A O 1
ATOM 2326 N N . TYR A 1 322 ? 13.234 13.75 -0.084 1 97.19 322 TYR A N 1
ATOM 2327 C CA . TYR A 1 322 ? 12.234 14.508 -0.826 1 97.19 322 TYR A CA 1
ATOM 2328 C C . TYR A 1 322 ? 12.852 15.188 -2.041 1 97.19 322 TYR A C 1
ATOM 2330 O O . TYR A 1 322 ? 12.297 15.133 -3.141 1 97.19 322 TYR A O 1
ATOM 2338 N N . ALA A 1 323 ? 13.938 15.828 -1.842 1 96.56 323 ALA A N 1
ATOM 2339 C CA . ALA A 1 323 ? 14.633 16.484 -2.943 1 96.56 323 ALA A CA 1
ATOM 2340 C C . ALA A 1 323 ? 15.047 15.484 -4.012 1 96.56 323 ALA A C 1
ATOM 2342 O O . ALA A 1 323 ? 14.961 15.766 -5.207 1 96.56 323 ALA A O 1
ATOM 2343 N N . PHE A 1 324 ? 15.5 14.328 -3.555 1 97.12 324 PHE A N 1
ATOM 2344 C CA . PHE A 1 324 ? 15.867 13.242 -4.461 1 97.12 324 PHE A CA 1
ATOM 2345 C C . PHE A 1 324 ? 14.719 12.922 -5.41 1 97.12 324 PHE A C 1
ATOM 2347 O O . PHE A 1 324 ? 14.93 12.703 -6.602 1 97.12 324 PHE A O 1
ATOM 2354 N N . GLU A 1 325 ? 13.547 12.914 -4.938 1 96.69 325 GLU A N 1
ATOM 2355 C CA . GLU A 1 325 ? 12.391 12.492 -5.73 1 96.69 325 GLU A CA 1
ATOM 2356 C C . GLU A 1 325 ? 12.016 13.562 -6.758 1 96.69 325 GLU A C 1
ATOM 2358 O O . GLU A 1 325 ? 11.188 13.32 -7.633 1 96.69 325 GLU A O 1
ATOM 2363 N N . ARG A 1 326 ? 12.68 14.688 -6.723 1 92.94 326 ARG A N 1
ATOM 2364 C CA . ARG A 1 326 ? 12.234 15.781 -7.582 1 92.94 326 ARG A CA 1
ATOM 2365 C C . ARG A 1 326 ? 13.375 16.281 -8.477 1 92.94 326 ARG A C 1
ATOM 2367 O O . ARG A 1 326 ? 13.133 16.766 -9.578 1 92.94 326 ARG A O 1
ATOM 2374 N N . ARG A 1 327 ? 14.57 16.156 -8 1 93.06 327 ARG A N 1
ATOM 2375 C CA . ARG A 1 327 ? 15.727 16.688 -8.719 1 93.06 327 ARG A CA 1
ATOM 2376 C C . ARG A 1 327 ? 16.078 15.805 -9.914 1 93.06 327 ARG A C 1
ATOM 2378 O O . ARG A 1 327 ? 16.078 14.578 -9.812 1 93.06 327 ARG A O 1
ATOM 2385 N N . TRP A 1 328 ? 16.359 16.453 -11.055 1 93.81 328 TRP A N 1
ATOM 2386 C CA . TRP A 1 328 ? 16.781 15.805 -12.297 1 93.81 328 TRP A CA 1
ATOM 2387 C C . TRP A 1 328 ? 15.742 14.789 -12.75 1 93.81 328 TRP A C 1
ATOM 2389 O O . TRP A 1 328 ? 16.094 13.672 -13.156 1 93.81 328 TRP A O 1
ATOM 2399 N N . GLY A 1 329 ? 14.484 15.125 -12.57 1 91.94 329 GLY A N 1
ATOM 2400 C CA . GLY A 1 329 ? 13.359 14.273 -12.914 1 91.94 329 GLY A CA 1
ATOM 2401 C C . GLY A 1 329 ? 12.633 13.734 -11.695 1 91.94 329 GLY A C 1
ATOM 2402 O O . GLY A 1 329 ? 13.258 13.297 -10.734 1 91.94 329 GLY A O 1
ATOM 2403 N N . THR A 1 330 ? 11.32 13.766 -11.727 1 92.75 330 THR A N 1
ATOM 2404 C CA . THR A 1 330 ? 10.523 13.289 -10.602 1 92.75 330 THR A CA 1
ATOM 2405 C C . THR A 1 330 ? 10.469 11.766 -10.586 1 92.75 330 THR A C 1
ATOM 2407 O O . THR A 1 330 ? 10.711 11.117 -11.609 1 92.75 330 THR A O 1
ATOM 2410 N N . THR A 1 331 ? 10.141 11.18 -9.469 1 95.62 331 THR A N 1
ATOM 2411 C CA . THR A 1 331 ? 9.953 9.734 -9.336 1 95.62 331 THR A CA 1
ATOM 2412 C C . THR A 1 331 ? 8.93 9.227 -10.344 1 95.62 331 THR A C 1
ATOM 2414 O O . THR A 1 331 ? 9.172 8.227 -11.031 1 95.62 331 THR A O 1
ATOM 2417 N N . ASP A 1 332 ? 7.816 9.898 -10.555 1 93.31 332 ASP A N 1
ATOM 2418 C CA . ASP A 1 332 ? 6.789 9.5 -11.516 1 93.31 332 ASP A CA 1
ATOM 2419 C C . ASP A 1 332 ? 7.273 9.68 -12.953 1 93.31 332 ASP A C 1
ATOM 2421 O O . ASP A 1 332 ? 6.938 8.891 -13.828 1 93.31 332 ASP A O 1
ATOM 2425 N N . GLY A 1 333 ? 8.008 10.797 -13.164 1 93.31 333 GLY A N 1
ATOM 2426 C CA . GLY A 1 333 ? 8.586 10.992 -14.484 1 93.31 333 GLY A CA 1
ATOM 2427 C C . GLY A 1 333 ? 9.523 9.867 -14.898 1 93.31 333 GLY A C 1
ATOM 2428 O O . GLY A 1 333 ? 9.492 9.414 -16.047 1 93.31 333 GLY A O 1
ATOM 2429 N N . HIS A 1 334 ? 10.312 9.438 -13.93 1 97.25 334 HIS A N 1
ATOM 2430 C CA . HIS A 1 334 ? 11.242 8.344 -14.203 1 97.25 334 HIS A CA 1
ATOM 2431 C C . HIS A 1 334 ? 10.5 7.023 -14.398 1 97.25 334 HIS A C 1
ATOM 2433 O O . HIS A 1 334 ? 10.922 6.18 -15.195 1 97.25 334 HIS A O 1
ATOM 2439 N N . LEU A 1 335 ? 9.398 6.816 -13.711 1 97.75 335 LEU A N 1
ATOM 2440 C CA . LEU A 1 335 ? 8.586 5.633 -13.969 1 97.75 335 LEU A CA 1
ATOM 2441 C C . LEU A 1 335 ? 8.07 5.629 -15.398 1 97.75 335 LEU A C 1
ATOM 2443 O O . LEU A 1 335 ? 8.078 4.594 -16.062 1 97.75 335 LEU A O 1
ATOM 2447 N N . SER A 1 336 ? 7.598 6.773 -15.883 1 95.75 336 SER A N 1
ATOM 2448 C CA . SER A 1 336 ? 7.156 6.906 -17.266 1 95.75 336 SER A CA 1
ATOM 2449 C C . SER A 1 336 ? 8.305 6.641 -18.234 1 95.75 336 SER A C 1
ATOM 2451 O O . SER A 1 336 ? 8.117 5.973 -19.25 1 95.75 336 SER A O 1
ATOM 2453 N N . GLY A 1 337 ? 9.484 7.238 -17.891 1 96.31 337 GLY A N 1
ATOM 2454 C CA . GLY A 1 337 ? 10.648 6.977 -18.719 1 96.31 337 GLY A CA 1
ATOM 2455 C C . GLY A 1 337 ? 11.016 5.508 -18.797 1 96.31 337 GLY A C 1
ATOM 2456 O O . GLY A 1 337 ? 11.367 5 -19.859 1 96.31 337 GLY A O 1
ATOM 2457 N N . TYR A 1 338 ? 10.898 4.844 -17.641 1 97.5 338 TYR A N 1
ATOM 2458 C CA . TYR A 1 338 ? 11.141 3.402 -17.609 1 97.5 338 TYR A CA 1
ATOM 2459 C C . TYR A 1 338 ? 10.141 2.666 -18.5 1 97.5 338 TYR A C 1
ATOM 2461 O O . TYR A 1 338 ? 10.516 1.78 -19.266 1 97.5 338 TYR A O 1
ATOM 2469 N N . ALA A 1 339 ? 8.93 3.023 -18.375 1 96.38 339 ALA A N 1
ATOM 2470 C CA . ALA A 1 339 ? 7.875 2.398 -19.172 1 96.38 339 ALA A CA 1
ATOM 2471 C C . ALA A 1 339 ? 8.148 2.559 -20.656 1 96.38 339 ALA A C 1
ATOM 2473 O O . ALA A 1 339 ? 7.949 1.625 -21.438 1 96.38 339 ALA A O 1
ATOM 2474 N N . ASP A 1 340 ? 8.641 3.686 -21.047 1 95.25 340 ASP A N 1
ATOM 2475 C CA . ASP A 1 340 ? 8.93 3.977 -22.453 1 95.25 340 ASP A CA 1
ATOM 2476 C C . ASP A 1 340 ? 10.117 3.156 -22.953 1 95.25 340 ASP A C 1
ATOM 2478 O O . ASP A 1 340 ? 10.172 2.777 -24.125 1 95.25 340 ASP A O 1
ATOM 2482 N N . ALA A 1 341 ? 11.023 2.945 -22.031 1 94.69 341 ALA A N 1
ATOM 2483 C CA . ALA A 1 341 ? 12.266 2.271 -22.406 1 94.69 341 ALA A CA 1
ATOM 2484 C C . ALA A 1 341 ? 12.109 0.754 -22.328 1 94.69 341 ALA A C 1
ATOM 2486 O O . ALA A 1 341 ? 12.938 0.011 -22.859 1 94.69 341 ALA A O 1
ATOM 2487 N N . LEU A 1 342 ? 11.109 0.319 -21.625 1 91.75 342 LEU A N 1
ATOM 2488 C CA . LEU A 1 342 ? 10.914 -1.107 -21.391 1 91.75 342 LEU A CA 1
ATOM 2489 C C . LEU A 1 342 ? 10.406 -1.795 -22.656 1 91.75 342 LEU A C 1
ATOM 2491 O O . LEU A 1 342 ? 9.492 -1.301 -23.312 1 91.75 342 LEU A O 1
ATOM 2495 N N . ASP A 1 343 ? 11.141 -2.787 -23.109 1 87.81 343 ASP A N 1
ATOM 2496 C CA . ASP A 1 343 ? 10.578 -3.699 -24.094 1 87.81 343 ASP A CA 1
ATOM 2497 C C . ASP A 1 343 ? 9.75 -4.793 -23.422 1 87.81 343 ASP A C 1
ATOM 2499 O O . ASP A 1 343 ? 10.305 -5.77 -22.906 1 87.81 343 ASP A O 1
ATOM 2503 N N . PRO A 1 344 ? 8.547 -4.688 -23.438 1 81.75 344 PRO A N 1
ATOM 2504 C CA . PRO A 1 344 ? 7.711 -5.59 -22.641 1 81.75 344 PRO A CA 1
ATOM 2505 C C . PRO A 1 344 ? 7.57 -6.973 -23.266 1 81.75 344 PRO A C 1
ATOM 2507 O O . PRO A 1 344 ? 7.074 -7.898 -22.625 1 81.75 344 PRO A O 1
ATOM 2510 N N . VAL A 1 345 ? 8.047 -7.137 -24.484 1 78.06 345 VAL A N 1
ATOM 2511 C CA . VAL A 1 345 ? 7.883 -8.391 -25.219 1 78.06 345 VAL A CA 1
ATOM 2512 C C . VAL A 1 345 ? 9.039 -9.328 -24.891 1 78.06 345 VAL A C 1
ATOM 2514 O O . VAL A 1 345 ? 8.859 -10.547 -24.812 1 78.06 345 VAL A O 1
ATOM 2517 N N . VAL A 1 346 ? 10.172 -8.688 -24.594 1 72.31 346 VAL A N 1
ATOM 2518 C CA . VAL A 1 346 ? 11.383 -9.492 -24.438 1 72.31 346 VAL A CA 1
ATOM 2519 C C . VAL A 1 346 ? 11.602 -9.797 -22.953 1 72.31 346 VAL A C 1
ATOM 2521 O O . VAL A 1 346 ? 11.625 -8.891 -22.109 1 72.31 346 VAL A O 1
ATOM 2524 N N . ALA A 1 347 ? 11.805 -11.039 -22.766 1 77.38 347 ALA A N 1
ATOM 2525 C CA . ALA A 1 347 ? 12.039 -11.492 -21.391 1 77.38 347 ALA A CA 1
ATOM 2526 C C . ALA A 1 347 ? 13.516 -11.781 -21.156 1 77.38 347 ALA A C 1
ATOM 2528 O O . ALA A 1 347 ? 13.867 -12.719 -20.438 1 77.38 347 ALA A O 1
ATOM 2529 N N . ASP A 1 348 ? 14.32 -10.922 -21.672 1 78.06 348 ASP A N 1
ATOM 2530 C CA . ASP A 1 348 ? 15.75 -11.156 -21.5 1 78.06 348 ASP A CA 1
ATOM 2531 C C . ASP A 1 348 ? 16.219 -10.711 -20.125 1 78.06 348 ASP A C 1
ATOM 2533 O O . ASP A 1 348 ? 15.727 -9.711 -19.594 1 78.06 348 ASP A O 1
ATOM 2537 N N . GLY A 1 349 ? 17.109 -11.461 -19.578 1 83.69 349 GLY A N 1
ATOM 2538 C CA . GLY A 1 349 ? 17.719 -11.102 -18.312 1 83.69 349 GLY A CA 1
ATOM 2539 C C . GLY A 1 349 ? 18.656 -9.922 -18.406 1 83.69 349 GLY A C 1
ATOM 2540 O O . GLY A 1 349 ? 18.672 -9.211 -19.406 1 83.69 349 GLY A O 1
ATOM 2541 N N . LEU A 1 350 ? 19.359 -9.68 -17.375 1 90.31 350 LEU A N 1
ATOM 2542 C CA . LEU A 1 350 ? 20.172 -8.477 -17.25 1 90.31 350 LEU A CA 1
ATOM 2543 C C . LEU A 1 350 ? 21.609 -8.75 -17.688 1 90.31 350 LEU A C 1
ATOM 2545 O O . LEU A 1 350 ? 22.375 -7.816 -17.953 1 90.31 350 LEU A O 1
ATOM 2549 N N . VAL A 1 351 ? 22.016 -10.055 -17.781 1 90.62 351 VAL A N 1
ATOM 2550 C CA . VAL A 1 351 ? 23.375 -10.391 -18.125 1 90.62 351 VAL A CA 1
ATOM 2551 C C . VAL A 1 351 ? 23.562 -10.328 -19.641 1 90.62 351 VAL A C 1
ATOM 2553 O O . VAL A 1 351 ? 22.641 -10.648 -20.391 1 90.62 351 VAL A O 1
ATOM 2556 N N . ARG A 1 352 ? 24.844 -9.977 -20.047 1 88.19 352 ARG A N 1
ATOM 2557 C CA . ARG A 1 352 ? 25.141 -9.852 -21.469 1 88.19 352 ARG A CA 1
ATOM 2558 C C . ARG A 1 352 ? 26.484 -10.484 -21.812 1 88.19 352 ARG A C 1
ATOM 2560 O O . ARG A 1 352 ? 27.359 -10.578 -20.938 1 88.19 352 ARG A O 1
ATOM 2567 N N . ALA A 1 353 ? 26.547 -10.836 -23.047 1 88.69 353 ALA A N 1
ATOM 2568 C CA . ALA A 1 353 ? 27.828 -11.352 -23.531 1 88.69 353 ALA A CA 1
ATOM 2569 C C . ALA A 1 353 ? 28.859 -10.242 -23.625 1 88.69 353 ALA A C 1
ATOM 2571 O O . ALA A 1 353 ? 28.547 -9.125 -24.031 1 88.69 353 ALA A O 1
ATOM 2572 N N . GLY A 1 354 ? 30.031 -10.516 -23.156 1 85.25 354 GLY A N 1
ATOM 2573 C CA . GLY A 1 354 ? 31.125 -9.57 -23.219 1 85.25 354 GLY A CA 1
ATOM 2574 C C . GLY A 1 354 ? 32.469 -10.195 -22.875 1 85.25 354 GLY A C 1
ATOM 2575 O O . GLY A 1 354 ? 32.562 -11.414 -22.719 1 85.25 354 GLY A O 1
ATOM 2576 N N . PRO A 1 355 ? 33.625 -9.492 -23 1 81 355 PRO A N 1
ATOM 2577 C CA . PRO A 1 355 ? 34.969 -10.023 -22.75 1 81 355 PRO A CA 1
ATOM 2578 C C . PRO A 1 355 ? 35.156 -10.477 -21.297 1 81 355 PRO A C 1
ATOM 2580 O O . PRO A 1 355 ? 36.094 -11.211 -21 1 81 355 PRO A O 1
ATOM 2583 N N . ALA A 1 356 ? 34.281 -10.5 -20.562 1 66.25 356 ALA A N 1
ATOM 2584 C CA . ALA A 1 356 ? 34.312 -10.836 -19.141 1 66.25 356 ALA A CA 1
ATOM 2585 C C . ALA A 1 356 ? 35.5 -10.148 -18.453 1 66.25 356 ALA A C 1
ATOM 2587 O O . ALA A 1 356 ? 36.656 -10.398 -18.781 1 66.25 356 ALA A O 1
ATOM 2588 N N . ASP A 1 357 ? 35.312 -9.039 -17.828 1 72.19 357 ASP A N 1
ATOM 2589 C CA . ASP A 1 357 ? 36.312 -8.281 -17.109 1 72.19 357 ASP A CA 1
ATOM 2590 C C . ASP A 1 357 ? 36.312 -8.617 -15.617 1 72.19 357 ASP A C 1
ATOM 2592 O O . ASP A 1 357 ? 35.25 -8.484 -14.961 1 72.19 357 ASP A O 1
ATOM 2596 N N . ASP A 1 358 ? 37.406 -9.148 -15.109 1 74.69 358 ASP A N 1
ATOM 2597 C CA . ASP A 1 358 ? 37.469 -9.555 -13.711 1 74.69 358 ASP A CA 1
ATOM 2598 C C . ASP A 1 358 ? 38 -8.438 -12.836 1 74.69 358 ASP A C 1
ATOM 2600 O O . ASP A 1 358 ? 38.156 -8.609 -11.625 1 74.69 358 ASP A O 1
ATOM 2604 N N . GLU A 1 359 ? 38.156 -7.336 -13.461 1 80.12 359 GLU A N 1
ATOM 2605 C CA . GLU A 1 359 ? 38.781 -6.266 -12.695 1 80.12 359 GLU A CA 1
ATOM 2606 C C . GLU A 1 359 ? 37.719 -5.352 -12.07 1 80.12 359 GLU A C 1
ATOM 2608 O O . GLU A 1 359 ? 38 -4.715 -11.047 1 80.12 359 GLU A O 1
ATOM 2613 N N . GLU A 1 360 ? 36.562 -5.32 -12.695 1 86.75 360 GLU A N 1
ATOM 2614 C CA . GLU A 1 360 ? 35.5 -4.453 -12.195 1 86.75 360 GLU A CA 1
ATOM 2615 C C . GLU A 1 360 ? 34.156 -5.188 -12.148 1 86.75 360 GLU A C 1
ATOM 2617 O O . GLU A 1 360 ? 33.969 -6.172 -12.867 1 86.75 360 GLU A O 1
ATOM 2622 N N . MET A 1 361 ? 33.375 -4.664 -11.312 1 90.44 361 MET A N 1
ATOM 2623 C CA . MET A 1 361 ? 32.031 -5.223 -11.281 1 90.44 361 MET A CA 1
ATOM 2624 C C . MET A 1 361 ? 31.344 -5.047 -12.633 1 90.44 361 MET A C 1
ATOM 2626 O O . MET A 1 361 ? 31.453 -3.998 -13.266 1 90.44 361 MET A O 1
ATOM 2630 N N . ASN A 1 362 ? 30.688 -6.023 -13.055 1 91.12 362 ASN A N 1
ATOM 2631 C CA . ASN A 1 362 ? 29.984 -5.965 -14.328 1 91.12 362 ASN A CA 1
ATOM 2632 C C . ASN A 1 362 ? 28.938 -7.07 -14.453 1 91.12 362 ASN A C 1
ATOM 2634 O O . ASN A 1 362 ? 28.875 -7.965 -13.609 1 91.12 362 ASN A O 1
ATOM 2638 N N . LEU A 1 363 ? 28.141 -7.004 -15.516 1 92.5 363 LEU A N 1
ATOM 2639 C CA . LEU A 1 363 ? 27.078 -7.973 -15.781 1 92.5 363 LEU A CA 1
ATOM 2640 C C . LEU A 1 363 ? 27.391 -8.789 -17.031 1 92.5 363 LEU A C 1
ATOM 2642 O O . LEU A 1 363 ? 26.469 -9.32 -17.672 1 92.5 363 LEU A O 1
ATOM 2646 N N . GLU A 1 364 ? 28.609 -8.844 -17.359 1 91.69 364 GLU A N 1
ATOM 2647 C CA . GLU A 1 364 ? 28.984 -9.516 -18.594 1 91.69 364 GLU A CA 1
ATOM 2648 C C . GLU A 1 364 ? 29.391 -10.961 -18.328 1 91.69 364 GLU A C 1
ATOM 2650 O O . GLU A 1 364 ? 30.094 -11.25 -17.359 1 91.69 364 GLU A O 1
ATOM 2655 N N . ILE A 1 365 ? 28.906 -11.812 -19.203 1 90.81 365 ILE A N 1
ATOM 2656 C CA . ILE A 1 365 ? 29.344 -13.203 -19.156 1 90.81 365 ILE A CA 1
ATOM 2657 C C . ILE A 1 365 ? 30.297 -13.484 -20.312 1 90.81 365 ILE A C 1
ATOM 2659 O O . ILE A 1 365 ? 30.141 -12.93 -21.406 1 90.81 365 ILE A O 1
ATOM 2663 N N . GLY A 1 366 ? 31.281 -14.32 -20.156 1 90.69 366 GLY A N 1
ATOM 2664 C CA . GLY A 1 366 ? 32.281 -14.641 -21.172 1 90.69 366 GLY A CA 1
ATOM 2665 C C . GLY A 1 366 ? 31.688 -15.398 -22.359 1 90.69 366 GLY A C 1
ATOM 2666 O O . GLY A 1 366 ? 30.547 -15.867 -22.297 1 90.69 366 GLY A O 1
ATOM 2667 N N . PRO A 1 367 ? 32.438 -15.422 -23.391 1 92.31 367 PRO A N 1
ATOM 2668 C CA . PRO A 1 367 ? 31.969 -16.047 -24.625 1 92.31 367 PRO A CA 1
ATOM 2669 C C . PRO A 1 367 ? 31.578 -17.5 -24.438 1 92.31 367 PRO A C 1
ATOM 2671 O O . PRO A 1 367 ? 30.609 -17.984 -25.062 1 92.31 367 PRO A O 1
ATOM 2674 N N . ALA A 1 368 ? 32.281 -18.219 -23.641 1 94.44 368 ALA A N 1
ATOM 2675 C CA . ALA A 1 368 ? 31.969 -19.641 -23.391 1 94.44 368 ALA A CA 1
ATOM 2676 C C . ALA A 1 368 ? 30.594 -19.797 -22.75 1 94.44 368 ALA A C 1
ATOM 2678 O O . ALA A 1 368 ? 29.828 -20.672 -23.141 1 94.44 368 ALA A O 1
ATOM 2679 N N . ASP A 1 369 ? 30.312 -19 -21.812 1 94.62 369 ASP A N 1
ATOM 2680 C CA . ASP A 1 369 ? 29.016 -19.047 -21.141 1 94.62 369 ASP A CA 1
ATOM 2681 C C . ASP A 1 369 ? 27.906 -18.578 -22.078 1 94.62 369 ASP A C 1
ATOM 2683 O O . ASP A 1 369 ? 26.797 -19.125 -22.062 1 94.62 369 ASP A O 1
ATOM 2687 N N . ALA A 1 370 ? 28.234 -17.578 -22.828 1 94.44 370 ALA A N 1
ATOM 2688 C CA . ALA A 1 370 ? 27.25 -17.109 -23.812 1 94.44 370 ALA A CA 1
ATOM 2689 C C . ALA A 1 370 ? 26.906 -18.234 -24.797 1 94.44 370 ALA A C 1
ATOM 2691 O O . ALA A 1 370 ? 25.734 -18.406 -25.156 1 94.44 370 ALA A O 1
ATOM 2692 N N . ALA A 1 371 ? 27.938 -18.875 -25.25 1 96.25 371 ALA A N 1
ATOM 2693 C CA . ALA A 1 371 ? 27.734 -20 -26.156 1 96.25 371 ALA A CA 1
ATOM 2694 C C . ALA A 1 371 ? 26.891 -21.094 -25.5 1 96.25 371 ALA A C 1
ATOM 2696 O O . ALA A 1 371 ? 26.078 -21.75 -26.156 1 96.25 371 ALA A O 1
ATOM 2697 N N . PHE A 1 372 ? 27.141 -21.328 -24.312 1 96.88 372 PHE A N 1
ATOM 2698 C CA . PHE A 1 372 ? 26.328 -22.297 -23.547 1 96.88 372 PHE A CA 1
ATOM 2699 C C . PHE A 1 372 ? 24.875 -21.875 -23.531 1 96.88 372 PHE A C 1
ATOM 2701 O O . PHE A 1 372 ? 23.984 -22.703 -23.734 1 96.88 372 PHE A O 1
ATOM 2708 N N . GLY A 1 373 ? 24.594 -20.609 -23.234 1 95.81 373 GLY A N 1
ATOM 2709 C CA . GLY A 1 373 ? 23.234 -20.109 -23.312 1 95.81 373 GLY A CA 1
ATOM 2710 C C . GLY A 1 373 ? 22.562 -20.375 -24.641 1 95.81 373 GLY A C 1
ATOM 2711 O O . GLY A 1 373 ? 21.406 -20.812 -24.688 1 95.81 373 GLY A O 1
ATOM 2712 N N . ASP A 1 374 ? 23.297 -20.188 -25.672 1 96.5 374 ASP A N 1
ATOM 2713 C CA . ASP A 1 374 ? 22.797 -20.453 -27.016 1 96.5 374 ASP A CA 1
ATOM 2714 C C . ASP A 1 374 ? 22.5 -21.938 -27.203 1 96.5 374 ASP A C 1
ATOM 2716 O O . ASP A 1 374 ? 21.516 -22.297 -27.844 1 96.5 374 ASP A O 1
ATOM 2720 N N . GLU A 1 375 ? 23.375 -22.688 -26.703 1 97.88 375 GLU A N 1
ATOM 2721 C CA . GLU A 1 375 ? 23.188 -24.125 -26.781 1 97.88 375 GLU A CA 1
ATOM 2722 C C . GLU A 1 375 ? 21.891 -24.547 -26.078 1 97.88 375 GLU A C 1
ATOM 2724 O O . GLU A 1 375 ? 21.125 -25.359 -26.609 1 97.88 375 GLU A O 1
ATOM 2729 N N . VAL A 1 376 ? 21.672 -24.047 -24.922 1 97.81 376 VAL A N 1
ATOM 2730 C CA . VAL A 1 376 ? 20.484 -24.359 -24.156 1 97.81 376 VAL A CA 1
ATOM 2731 C C . VAL A 1 376 ? 19.234 -23.906 -24.922 1 97.81 376 VAL A C 1
ATOM 2733 O O . VAL A 1 376 ? 18.266 -24.656 -25.047 1 97.81 376 VAL A O 1
ATOM 2736 N N . ARG A 1 377 ? 19.281 -22.703 -25.422 1 96.44 377 ARG A N 1
ATOM 2737 C CA . ARG A 1 377 ? 18.172 -22.15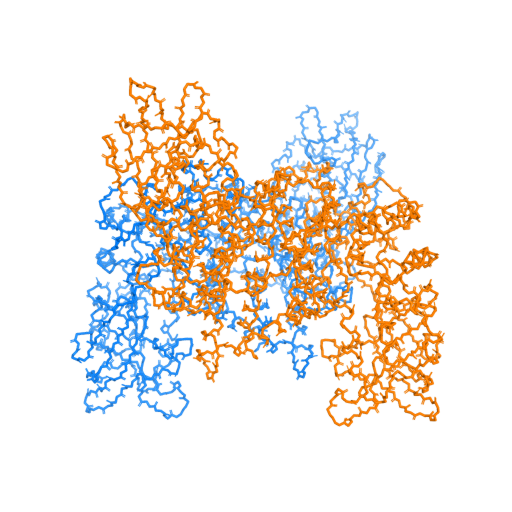6 -26.188 1 96.44 377 ARG A CA 1
ATOM 2738 C C . ARG A 1 377 ? 17.844 -23.062 -27.375 1 96.44 377 ARG A C 1
ATOM 2740 O O . ARG A 1 377 ? 16.672 -23.328 -27.656 1 96.44 377 ARG A O 1
ATOM 2747 N N . ALA A 1 378 ? 18.844 -23.469 -28.062 1 97.75 378 ALA A N 1
ATOM 2748 C CA . ALA A 1 378 ? 18.656 -24.328 -29.219 1 97.75 378 ALA A CA 1
ATOM 2749 C C . ALA A 1 378 ? 18.047 -25.672 -28.812 1 97.75 378 ALA A C 1
ATOM 2751 O O . ALA A 1 378 ? 17.156 -26.172 -29.5 1 97.75 378 ALA A O 1
ATOM 2752 N N . PHE A 1 379 ? 18.562 -26.25 -27.828 1 97.94 379 PHE A N 1
ATOM 2753 C CA . PHE A 1 379 ? 18.047 -27.516 -27.344 1 97.94 379 PHE A CA 1
ATOM 2754 C C . PHE A 1 379 ? 16.562 -27.406 -26.969 1 97.94 379 PHE A C 1
ATOM 2756 O O . PHE A 1 379 ? 15.758 -28.25 -27.344 1 97.94 379 PHE A O 1
ATOM 2763 N N . LEU A 1 380 ? 16.203 -26.344 -26.188 1 97.75 380 LEU A N 1
ATOM 2764 C CA . LEU A 1 380 ? 14.828 -26.141 -25.75 1 97.75 380 LEU A CA 1
ATOM 2765 C C . LEU A 1 380 ? 13.898 -25.938 -26.953 1 97.75 380 LEU A C 1
ATOM 2767 O O . LEU A 1 380 ? 12.805 -26.484 -26.984 1 97.75 380 LEU A O 1
ATOM 2771 N N . SER A 1 381 ? 14.32 -25.188 -27.938 1 97 381 SER A N 1
ATOM 2772 C CA . SER A 1 381 ? 13.539 -24.953 -29.141 1 97 381 SER A CA 1
ATOM 2773 C C . SER A 1 381 ? 13.289 -26.266 -29.891 1 97 381 SER A C 1
ATOM 2775 O O . SER A 1 381 ? 12.195 -26.484 -30.422 1 97 381 SER A O 1
ATOM 2777 N N . ALA A 1 382 ? 14.258 -27.094 -29.844 1 97.56 382 ALA A N 1
ATOM 2778 C CA . ALA A 1 382 ? 14.195 -28.344 -30.625 1 97.56 382 ALA A CA 1
ATOM 2779 C C . ALA A 1 382 ? 13.477 -29.438 -29.844 1 97.56 382 ALA A C 1
ATOM 2781 O O . ALA A 1 382 ? 12.828 -30.297 -30.438 1 97.56 382 ALA A O 1
ATOM 2782 N N . SER A 1 383 ? 13.633 -29.453 -28.547 1 97.75 383 SER A N 1
ATOM 2783 C CA . SER A 1 383 ? 13.32 -30.672 -27.797 1 97.75 383 SER A CA 1
ATOM 2784 C C . SER A 1 383 ? 12.07 -30.484 -26.938 1 97.75 383 SER A C 1
ATOM 2786 O O . SER A 1 383 ? 11.492 -31.453 -26.453 1 97.75 383 SER A O 1
ATOM 2788 N N . LEU A 1 384 ? 11.578 -29.266 -26.688 1 97.81 384 LEU A N 1
ATOM 2789 C CA . LEU A 1 384 ? 10.367 -29.047 -25.906 1 97.81 384 LEU A CA 1
ATOM 2790 C C . LEU A 1 384 ? 9.125 -29.25 -26.766 1 97.81 384 LEU A C 1
ATOM 2792 O O . LEU A 1 384 ? 8.828 -28.438 -27.641 1 97.81 384 LEU A O 1
ATOM 2796 N N . PRO A 1 385 ? 8.367 -30.25 -26.531 1 97.19 385 PRO A N 1
ATOM 2797 C CA . PRO A 1 385 ? 7.164 -30.484 -27.328 1 97.19 385 PRO A CA 1
ATOM 2798 C C . PRO A 1 385 ? 6.098 -29.406 -27.141 1 97.19 385 PRO A C 1
ATOM 2800 O O . PRO A 1 385 ? 5.906 -28.922 -26.031 1 97.19 385 PRO A O 1
ATOM 2803 N N . ASP A 1 386 ? 5.383 -29.109 -28.172 1 95.94 386 ASP A N 1
ATOM 2804 C CA . ASP A 1 386 ? 4.344 -28.078 -28.156 1 95.94 386 ASP A CA 1
ATOM 2805 C C . ASP A 1 386 ? 3.264 -28.406 -27.141 1 95.94 386 ASP A C 1
ATOM 2807 O O . ASP A 1 386 ? 2.719 -27.516 -26.484 1 95.94 386 ASP A O 1
ATOM 2811 N N . GLU A 1 387 ? 3.014 -29.641 -27.047 1 95.88 387 GLU A N 1
ATOM 2812 C CA . GLU A 1 387 ? 1.975 -30.078 -26.125 1 95.88 387 GLU A CA 1
ATOM 2813 C C . GLU A 1 387 ? 2.367 -29.781 -24.672 1 95.88 387 GLU A C 1
ATOM 2815 O O . GLU A 1 387 ? 1.523 -29.391 -23.859 1 95.88 387 GLU A O 1
ATOM 2820 N N . LEU A 1 388 ? 3.635 -29.984 -24.328 1 96.88 388 LEU A N 1
ATOM 2821 C CA . LEU A 1 388 ? 4.109 -29.703 -22.984 1 96.88 388 LEU A CA 1
ATOM 2822 C C . LEU A 1 388 ? 4.152 -28.188 -22.734 1 96.88 388 LEU A C 1
ATOM 2824 O O . LEU A 1 388 ? 3.85 -27.734 -21.625 1 96.88 388 LEU A O 1
ATOM 2828 N N . HIS A 1 389 ? 4.52 -27.5 -23.75 1 95.56 389 HIS A N 1
ATOM 2829 C CA . HIS A 1 389 ? 4.52 -26.047 -23.672 1 95.56 389 HIS A CA 1
ATOM 2830 C C . HIS A 1 389 ? 3.117 -25.5 -23.391 1 95.56 389 HIS A C 1
ATOM 2832 O O . HIS A 1 389 ? 2.938 -24.656 -22.531 1 95.56 389 HIS A O 1
ATOM 2838 N N . ARG A 1 390 ? 2.158 -25.969 -24.109 1 96.56 390 ARG A N 1
ATOM 2839 C CA . ARG A 1 390 ? 0.769 -25.562 -23.922 1 96.56 390 ARG A CA 1
ATOM 2840 C C . ARG A 1 390 ? 0.285 -25.922 -22.516 1 96.56 390 ARG A C 1
ATOM 2842 O O . ARG A 1 390 ? -0.386 -25.125 -21.859 1 96.56 390 ARG A O 1
ATOM 2849 N N . ALA A 1 391 ? 0.63 -27.125 -22.109 1 96.75 391 ALA A N 1
ATOM 2850 C CA . ALA A 1 391 ? 0.214 -27.578 -20.781 1 96.75 391 ALA A CA 1
ATOM 2851 C C . ALA A 1 391 ? 0.751 -26.641 -19.703 1 96.75 391 ALA A C 1
ATOM 2853 O O . ALA A 1 391 ? 0.034 -26.312 -18.75 1 96.75 391 ALA A O 1
ATOM 2854 N N . GLU A 1 392 ? 1.971 -26.219 -19.875 1 95.19 392 GLU A N 1
ATOM 2855 C CA . GLU A 1 392 ? 2.578 -25.312 -18.906 1 95.19 392 GLU A CA 1
ATOM 2856 C C . GLU A 1 392 ? 1.879 -23.953 -18.906 1 95.19 392 GLU A C 1
ATOM 2858 O O . GLU A 1 392 ? 1.593 -23.406 -17.844 1 95.19 392 GLU A O 1
ATOM 2863 N N . ARG A 1 393 ? 1.616 -23.469 -20.062 1 93.56 393 ARG A N 1
ATOM 2864 C CA . ARG A 1 393 ? 0.97 -22.172 -20.188 1 93.56 393 ARG A CA 1
ATOM 2865 C C . ARG A 1 393 ? -0.41 -22.172 -19.547 1 93.56 393 ARG A C 1
ATOM 2867 O O . ARG A 1 393 ? -0.885 -21.141 -19.078 1 93.56 393 ARG A O 1
ATOM 2874 N N . LEU A 1 394 ? -1.021 -23.297 -19.5 1 96.19 394 LEU A N 1
ATOM 2875 C CA . LEU A 1 394 ? -2.395 -23.406 -19.016 1 96.19 394 LEU A CA 1
ATOM 2876 C C . LEU A 1 394 ? -2.43 -23.891 -17.578 1 96.19 394 LEU A C 1
ATOM 2878 O O . LEU A 1 394 ? -3.504 -24.172 -17.031 1 96.19 394 LEU A O 1
ATOM 2882 N N . THR A 1 395 ? -1.246 -24.047 -16.984 1 94.69 395 THR A N 1
ATOM 2883 C CA . THR A 1 395 ? -1.165 -24.391 -15.57 1 94.69 395 THR A CA 1
ATOM 2884 C C . THR A 1 395 ? -1.321 -23.156 -14.695 1 94.69 395 THR A C 1
ATOM 2886 O O . THR A 1 395 ? -0.472 -22.266 -14.719 1 94.69 395 THR A O 1
ATOM 2889 N N . PRO A 1 396 ? -2.375 -23.078 -13.867 1 93.19 396 PRO A N 1
ATOM 2890 C CA . PRO A 1 396 ? -2.564 -21.891 -13.023 1 93.19 396 PRO A CA 1
ATOM 2891 C C . PRO A 1 396 ? -1.551 -21.812 -11.891 1 93.19 396 PRO A C 1
ATOM 2893 O O . PRO A 1 396 ? -1.104 -20.719 -11.531 1 93.19 396 PRO A O 1
ATOM 2896 N N . GLY A 1 397 ? -1.226 -22.922 -11.344 1 87.31 397 GLY A N 1
ATOM 2897 C CA . GLY A 1 397 ? -0.38 -22.984 -10.164 1 87.31 397 GLY A CA 1
ATOM 2898 C C . GLY A 1 397 ? 1.101 -22.922 -10.484 1 87.31 397 GLY A C 1
ATOM 2899 O O . GLY A 1 397 ? 1.487 -22.484 -11.57 1 87.31 397 GLY A O 1
ATOM 2900 N N . PHE A 1 398 ? 1.912 -23.281 -9.508 1 82.25 398 PHE A N 1
ATOM 2901 C CA . PHE A 1 398 ? 3.346 -23.062 -9.664 1 82.25 398 PHE A CA 1
ATOM 2902 C C . PHE A 1 398 ? 4.055 -24.359 -10.047 1 82.25 398 PHE A C 1
ATOM 2904 O O . PHE A 1 398 ? 5.266 -24.359 -10.273 1 82.25 398 PHE A O 1
ATOM 2911 N N . LEU A 1 399 ? 3.279 -25.469 -10.172 1 89.12 399 LEU A N 1
ATOM 2912 C CA . LEU A 1 399 ? 3.891 -26.719 -10.602 1 89.12 399 LEU A CA 1
ATOM 2913 C C . LEU A 1 399 ? 3.094 -27.359 -11.734 1 89.12 399 LEU A C 1
ATOM 2915 O O . LEU A 1 399 ? 1.861 -27.344 -11.711 1 89.12 399 LEU A O 1
ATOM 2919 N N . ALA A 1 400 ? 3.818 -27.906 -12.617 1 93.25 400 ALA A N 1
ATOM 2920 C CA . ALA A 1 400 ? 3.191 -28.656 -13.695 1 93.25 400 ALA A CA 1
ATOM 2921 C C . ALA A 1 400 ? 2.568 -29.953 -13.172 1 93.25 400 ALA A C 1
ATOM 2923 O O . ALA A 1 400 ? 3.012 -30.484 -12.156 1 93.25 400 ALA A O 1
ATOM 2924 N N . GLU A 1 401 ? 1.587 -30.438 -13.883 1 93 401 GLU A N 1
ATOM 2925 C CA . GLU A 1 401 ? 1.028 -31.75 -13.578 1 93 401 GLU A CA 1
ATOM 2926 C C . GLU A 1 401 ? 2.1 -32.844 -13.641 1 93 401 GLU A C 1
ATOM 2928 O O . GLU A 1 401 ? 2.994 -32.781 -14.492 1 93 401 GLU A O 1
ATOM 2933 N N . PRO A 1 402 ? 2.021 -33.812 -12.789 1 92.94 402 PRO A N 1
ATOM 2934 C CA . PRO A 1 402 ? 3.061 -34.844 -12.711 1 92.94 402 PRO A CA 1
ATOM 2935 C C . PRO A 1 402 ? 3.334 -35.5 -14.055 1 92.94 402 PRO A C 1
ATOM 2937 O O . PRO A 1 402 ? 4.492 -35.719 -14.422 1 92.94 402 PRO A O 1
ATOM 2940 N N . ALA A 1 403 ? 2.301 -35.812 -14.82 1 92.75 403 ALA A N 1
ATOM 2941 C CA . ALA A 1 403 ? 2.494 -36.469 -16.109 1 92.75 403 ALA A CA 1
ATOM 2942 C C . ALA A 1 403 ? 3.273 -35.594 -17.062 1 92.75 403 ALA A C 1
ATOM 2944 O O . ALA A 1 403 ? 4.145 -36.062 -17.797 1 92.75 403 ALA A O 1
ATOM 2945 N N . VAL A 1 404 ? 2.967 -34.312 -17.062 1 95.12 404 VAL A N 1
ATOM 2946 C CA . VAL A 1 404 ? 3.629 -33.344 -17.906 1 95.12 404 VAL A CA 1
ATOM 2947 C C . VAL A 1 404 ? 5.078 -33.156 -17.453 1 95.12 404 VAL A C 1
ATOM 2949 O O . VAL A 1 404 ? 6 -33.219 -18.281 1 95.12 404 VAL A O 1
ATOM 2952 N N . GLY A 1 405 ? 5.23 -33 -16.219 1 94.25 405 GLY A N 1
ATOM 2953 C CA . GLY A 1 405 ? 6.551 -32.781 -15.648 1 94.25 405 GLY A CA 1
ATOM 2954 C C . GLY A 1 405 ? 7.488 -33.969 -15.82 1 94.25 405 GLY A C 1
ATOM 2955 O O . GLY A 1 405 ? 8.664 -33.781 -16.141 1 94.25 405 GLY A O 1
ATOM 2956 N N . ARG A 1 406 ? 7.051 -35.156 -15.609 1 93.25 406 ARG A N 1
ATOM 2957 C CA . ARG A 1 406 ? 7.871 -36.344 -15.727 1 93.25 406 ARG A CA 1
ATOM 2958 C C . ARG A 1 406 ? 8.352 -36.562 -17.156 1 93.25 406 ARG A C 1
ATOM 2960 O O . ARG A 1 406 ? 9.5 -36.938 -17.391 1 93.25 406 ARG A O 1
ATOM 2967 N N . ARG A 1 407 ? 7.477 -36.312 -18.062 1 95 407 ARG A N 1
ATOM 2968 C CA . ARG A 1 407 ? 7.863 -36.438 -19.469 1 95 407 ARG A CA 1
ATOM 2969 C C . ARG A 1 407 ? 8.969 -35.438 -19.812 1 95 407 ARG A C 1
ATOM 2971 O O . ARG A 1 407 ? 9.953 -35.812 -20.469 1 95 407 ARG A O 1
ATOM 2978 N N . TRP A 1 408 ? 8.797 -34.25 -19.375 1 96.19 408 TRP A N 1
ATOM 2979 C CA . TRP A 1 408 ? 9.812 -33.219 -19.641 1 96.19 408 TRP A CA 1
ATOM 2980 C C . TRP A 1 408 ? 11.125 -33.594 -18.938 1 96.19 408 TRP A C 1
ATOM 2982 O O . TRP A 1 408 ? 12.195 -33.469 -19.531 1 96.19 408 TRP A O 1
ATOM 2992 N N . GLN A 1 409 ? 11.047 -34.031 -17.672 1 95.38 409 GLN A N 1
ATOM 2993 C CA . GLN A 1 409 ? 12.242 -34.438 -16.953 1 95.38 409 GLN A CA 1
ATOM 2994 C C . GLN A 1 409 ? 12.969 -35.562 -17.672 1 95.38 409 GLN A C 1
ATOM 2996 O O . GLN A 1 409 ? 14.203 -35.594 -17.703 1 95.38 409 GLN A O 1
ATOM 3001 N N . ALA A 1 410 ? 12.281 -36.469 -18.219 1 94.56 410 ALA A N 1
ATOM 3002 C CA . ALA A 1 410 ? 12.883 -37.562 -18.953 1 94.56 410 ALA A CA 1
ATOM 3003 C C . ALA A 1 410 ? 13.672 -37.062 -20.172 1 94.56 410 ALA A C 1
ATOM 3005 O O . ALA A 1 410 ? 14.758 -37.562 -20.453 1 94.56 410 ALA A O 1
ATOM 3006 N N . ILE A 1 411 ? 13.094 -36.094 -20.844 1 96.44 411 ILE A N 1
ATOM 3007 C CA . ILE A 1 411 ? 13.766 -35.5 -22 1 96.44 411 ILE A CA 1
ATOM 3008 C C . ILE A 1 411 ? 15.062 -34.844 -21.547 1 96.44 411 ILE A C 1
ATOM 3010 O O . ILE A 1 411 ? 16.109 -35.031 -22.156 1 96.44 411 ILE A O 1
ATOM 3014 N N . LEU A 1 412 ? 15.023 -34.125 -20.422 1 96.62 412 LEU A N 1
ATOM 3015 C CA . LEU A 1 412 ? 16.219 -33.469 -19.891 1 96.62 412 LEU A CA 1
ATOM 3016 C C . LEU A 1 412 ? 17.234 -34.5 -19.422 1 96.62 412 LEU A C 1
ATOM 3018 O O . LEU A 1 412 ? 18.438 -34.281 -19.578 1 96.62 412 LEU A O 1
ATOM 3022 N N . ALA A 1 413 ? 16.75 -35.562 -18.781 1 95.06 413 ALA A N 1
ATOM 3023 C CA . ALA A 1 413 ? 17.625 -36.594 -18.281 1 95.06 413 ALA A CA 1
ATOM 3024 C C . ALA A 1 413 ? 18.391 -37.25 -19.422 1 95.06 413 ALA A C 1
ATOM 3026 O O . ALA A 1 413 ? 19.578 -37.562 -19.297 1 95.06 413 ALA A O 1
ATOM 3027 N N . ALA A 1 414 ? 17.688 -37.5 -20.5 1 95.31 414 ALA A N 1
ATOM 3028 C CA . ALA A 1 414 ? 18.344 -38.094 -21.672 1 95.31 414 ALA A CA 1
ATOM 3029 C C . ALA A 1 414 ? 19.484 -37.219 -22.188 1 95.31 414 ALA A C 1
ATOM 3031 O O . ALA A 1 414 ? 20.484 -37.719 -22.672 1 95.31 414 ALA A O 1
ATOM 3032 N N . LYS A 1 415 ? 19.344 -35.906 -22.031 1 96.19 415 LYS A N 1
ATOM 3033 C CA . LYS A 1 415 ? 20.359 -34.938 -22.438 1 96.19 415 LYS A CA 1
ATOM 3034 C C . LYS A 1 415 ? 21.438 -34.812 -21.359 1 96.19 415 LYS A C 1
ATOM 3036 O O . LYS A 1 415 ? 22.531 -34.312 -21.641 1 96.19 415 LYS A O 1
ATOM 3041 N N . GLY A 1 416 ? 21.078 -35.281 -20.109 1 95.81 416 GLY A N 1
ATOM 3042 C CA . GLY A 1 416 ? 21.984 -35.125 -18.984 1 95.81 416 GLY A CA 1
ATOM 3043 C C . GLY A 1 416 ? 21.812 -33.812 -18.266 1 95.81 416 GLY A C 1
ATOM 3044 O O . GLY A 1 416 ? 22.734 -33.344 -17.562 1 95.81 416 GLY A O 1
ATOM 3045 N N . TRP A 1 417 ? 20.688 -33.062 -18.453 1 96.5 417 TRP A N 1
ATOM 3046 C CA . TRP A 1 417 ? 20.5 -31.703 -17.938 1 96.5 417 TRP A CA 1
ATOM 3047 C C . TRP A 1 417 ? 19.406 -31.672 -16.875 1 96.5 417 TRP A C 1
ATOM 3049 O O . TRP A 1 417 ? 18.969 -30.609 -16.469 1 96.5 417 TRP A O 1
ATOM 3059 N N . ALA A 1 418 ? 18.969 -32.844 -16.312 1 95.25 418 ALA A N 1
ATOM 3060 C CA . ALA A 1 418 ? 17.812 -32.906 -15.43 1 95.25 418 ALA A CA 1
ATOM 3061 C C . ALA A 1 418 ? 18.125 -32.312 -14.062 1 95.25 418 ALA A C 1
ATOM 3063 O O . ALA A 1 418 ? 17.234 -31.797 -13.383 1 95.25 418 ALA A O 1
ATOM 3064 N N . ALA A 1 419 ? 19.375 -32.375 -13.664 1 94.88 419 ALA A N 1
ATOM 3065 C CA . ALA A 1 419 ? 19.766 -31.938 -12.336 1 94.88 419 ALA A CA 1
ATOM 3066 C C . ALA A 1 419 ? 20.969 -31 -12.398 1 94.88 419 ALA A C 1
ATOM 3068 O O . ALA A 1 419 ? 22.078 -31.375 -12.008 1 94.88 419 ALA A O 1
ATOM 3069 N N . PRO A 1 420 ? 20.672 -29.75 -12.695 1 92.56 420 PRO A N 1
ATOM 3070 C CA . PRO A 1 420 ? 21.75 -28.781 -12.914 1 92.56 420 PRO A CA 1
ATOM 3071 C C . PRO A 1 420 ? 22.641 -28.625 -11.688 1 92.56 420 PRO A C 1
ATOM 3073 O O . PRO A 1 420 ? 23.844 -28.344 -11.82 1 92.56 420 PRO A O 1
ATOM 3076 N N . ALA A 1 421 ? 22.172 -28.844 -10.492 1 90.5 421 ALA A N 1
ATOM 3077 C CA . ALA A 1 421 ? 22.922 -28.547 -9.266 1 90.5 421 ALA A CA 1
ATOM 3078 C C . ALA A 1 421 ? 23.594 -29.797 -8.734 1 90.5 421 ALA A C 1
ATOM 3080 O O . ALA A 1 421 ? 24.359 -29.734 -7.766 1 90.5 421 ALA A O 1
ATOM 3081 N N . TRP A 1 422 ? 23.312 -30.984 -9.352 1 94.06 422 TRP A N 1
ATOM 3082 C CA . TRP A 1 422 ? 23.922 -32.219 -8.883 1 94.06 422 TRP A CA 1
ATOM 3083 C C . TRP A 1 422 ? 25.391 -32.281 -9.273 1 94.06 422 TRP A C 1
ATOM 3085 O O . TRP A 1 422 ? 25.766 -31.844 -10.359 1 94.06 422 TRP A O 1
ATOM 3095 N N . PRO A 1 423 ? 26.266 -32.906 -8.391 1 94.44 423 PRO A N 1
ATOM 3096 C CA . PRO A 1 423 ? 27.641 -33.188 -8.805 1 94.44 423 PRO A CA 1
ATOM 3097 C C . PRO A 1 423 ? 27.703 -34.219 -9.953 1 94.44 423 PRO A C 1
ATOM 3099 O O . PRO A 1 423 ? 26.797 -35.031 -10.109 1 94.44 423 PRO A O 1
ATOM 3102 N N . ALA A 1 424 ? 28.766 -34.125 -10.648 1 95.25 424 ALA A N 1
ATOM 3103 C CA . ALA A 1 424 ? 28.953 -35 -11.805 1 95.25 424 ALA A CA 1
ATOM 3104 C C . ALA A 1 424 ? 28.953 -36.469 -11.391 1 95.25 424 ALA A C 1
ATOM 3106 O O . ALA A 1 424 ? 28.469 -37.312 -12.133 1 95.25 424 ALA A O 1
ATOM 3107 N N . GLU A 1 425 ? 29.469 -36.75 -10.25 1 94.31 425 GLU A N 1
ATOM 3108 C CA . GLU A 1 425 ? 29.578 -38.125 -9.766 1 94.31 425 GLU A CA 1
ATOM 3109 C C . GLU A 1 425 ? 28.203 -38.75 -9.562 1 94.31 425 GLU A C 1
ATOM 3111 O O . GLU A 1 425 ? 28.062 -39.969 -9.555 1 94.31 425 GLU A O 1
ATOM 3116 N N . HIS A 1 426 ? 27.203 -37.938 -9.453 1 95.31 426 HIS A N 1
ATOM 3117 C CA . HIS A 1 426 ? 25.859 -38.438 -9.242 1 95.31 426 HIS A CA 1
ATOM 3118 C C . HIS A 1 426 ? 24.984 -38.188 -10.461 1 95.31 426 HIS A C 1
ATOM 3120 O O . HIS A 1 426 ? 23.75 -38.312 -10.383 1 95.31 426 HIS A O 1
ATOM 3126 N N . GLY A 1 427 ? 25.594 -37.781 -11.531 1 94.25 427 GLY A N 1
ATOM 3127 C CA . GLY A 1 427 ? 24.844 -37.688 -12.781 1 94.25 427 GLY A CA 1
ATOM 3128 C C . GLY A 1 427 ? 24.531 -36.25 -13.164 1 94.25 427 GLY A C 1
ATOM 3129 O O . GLY A 1 427 ? 23.812 -36 -14.141 1 94.25 427 GLY A O 1
ATOM 3130 N N . GLY A 1 428 ? 24.938 -35.25 -12.438 1 95.38 428 GLY A N 1
ATOM 3131 C CA . GLY A 1 428 ? 24.781 -33.875 -12.836 1 95.38 428 GLY A CA 1
ATOM 3132 C C . GLY A 1 428 ? 25.766 -33.438 -13.906 1 95.38 428 GLY A C 1
ATOM 3133 O O . GLY A 1 428 ? 26.719 -34.156 -14.211 1 95.38 428 GLY A O 1
ATOM 3134 N N . PRO A 1 429 ? 25.469 -32.312 -14.469 1 96.12 429 PRO A N 1
ATOM 3135 C CA . PRO A 1 429 ? 26.328 -31.859 -15.57 1 96.12 429 PRO A CA 1
ATOM 3136 C C . PRO A 1 429 ? 27.609 -31.188 -15.086 1 96.12 429 PRO A C 1
ATOM 3138 O O . PRO A 1 429 ? 28.516 -30.938 -15.883 1 96.12 429 PRO A O 1
ATOM 3141 N N . GLY A 1 430 ? 27.688 -30.828 -13.773 1 94.69 430 GLY A N 1
ATOM 3142 C CA . GLY A 1 430 ? 28.875 -30.172 -13.258 1 94.69 430 GLY A CA 1
ATOM 3143 C C . GLY A 1 430 ? 28.984 -28.719 -13.641 1 94.69 430 GLY A C 1
ATOM 3144 O O . GLY A 1 430 ? 30.078 -28.172 -13.766 1 94.69 430 GLY A O 1
ATOM 3145 N N . TRP A 1 431 ? 27.922 -28.109 -13.828 1 94.81 431 TRP A N 1
ATOM 3146 C CA . TRP A 1 431 ? 27.875 -26.719 -14.273 1 94.81 431 TRP A CA 1
ATOM 3147 C C . TRP A 1 431 ? 28.297 -25.766 -13.156 1 94.81 431 TRP A C 1
ATOM 3149 O O . TRP A 1 431 ? 28.078 -26.062 -11.977 1 94.81 431 TRP A O 1
ATOM 3159 N N . SER A 1 432 ? 28.922 -24.641 -13.578 1 91.94 432 SER A N 1
ATOM 3160 C CA . SER A 1 432 ? 29.125 -23.516 -12.664 1 91.94 432 SER A CA 1
ATOM 3161 C C . SER A 1 432 ? 27.797 -22.859 -12.289 1 91.94 432 SER A C 1
ATOM 3163 O O . SER A 1 432 ? 26.766 -23.141 -12.906 1 91.94 432 SER A O 1
ATOM 3165 N N . LEU A 1 433 ? 27.812 -22.062 -11.32 1 90 433 LEU A N 1
ATOM 3166 C CA . LEU A 1 433 ? 26.609 -21.359 -10.914 1 90 433 LEU A CA 1
ATOM 3167 C C . LEU A 1 433 ? 26.094 -20.469 -12.039 1 90 433 LEU A C 1
ATOM 3169 O O . LEU A 1 433 ? 24.891 -20.312 -12.219 1 90 433 LEU A O 1
ATOM 3173 N N . THR A 1 434 ? 26.969 -19.828 -12.781 1 91.81 434 THR A N 1
ATOM 3174 C CA . THR A 1 434 ? 26.594 -18.984 -13.898 1 91.81 434 THR A CA 1
ATOM 3175 C C . THR A 1 434 ? 25.844 -19.781 -14.961 1 91.81 434 THR A C 1
ATOM 3177 O O . THR A 1 434 ? 24.812 -19.344 -15.469 1 91.81 434 THR A O 1
ATOM 3180 N N . ARG A 1 435 ? 26.375 -20.906 -15.266 1 94.62 435 ARG A N 1
ATOM 3181 C CA . ARG A 1 435 ? 25.719 -21.734 -16.266 1 94.62 435 ARG A CA 1
ATOM 3182 C C . ARG A 1 435 ? 24.375 -22.234 -15.781 1 94.62 435 ARG A C 1
ATOM 3184 O O . ARG A 1 435 ? 23.422 -22.328 -16.562 1 94.62 435 ARG A O 1
ATOM 3191 N N . ARG A 1 436 ? 24.297 -22.562 -14.516 1 93.62 436 ARG A N 1
ATOM 3192 C CA . ARG A 1 436 ? 23 -22.938 -13.953 1 93.62 436 ARG A CA 1
ATOM 3193 C C . ARG A 1 436 ? 22 -21.797 -14.086 1 93.62 436 ARG A C 1
ATOM 3195 O O . ARG A 1 436 ? 20.828 -22.016 -14.422 1 93.62 436 ARG A O 1
ATOM 3202 N N . TYR A 1 437 ? 22.453 -20.594 -13.773 1 93.19 437 TYR A N 1
ATOM 3203 C CA . TYR A 1 437 ? 21.625 -19.391 -13.922 1 93.19 437 TYR A CA 1
ATOM 3204 C C . TYR A 1 437 ? 21.125 -19.234 -15.352 1 93.19 437 TYR A C 1
ATOM 3206 O O . TYR A 1 437 ? 19.938 -19 -15.594 1 93.19 437 TYR A O 1
ATOM 3214 N N . LEU A 1 438 ? 22.047 -19.375 -16.312 1 94.38 438 LEU A N 1
ATOM 3215 C CA . LEU A 1 438 ? 21.703 -19.234 -17.719 1 94.38 438 LEU A CA 1
ATOM 3216 C C . LEU A 1 438 ? 20.688 -20.297 -18.141 1 94.38 438 LEU A C 1
ATOM 3218 O O . LEU A 1 438 ? 19.766 -20.016 -18.906 1 94.38 438 LEU A O 1
ATOM 3222 N N . PHE A 1 439 ? 20.953 -21.5 -17.734 1 95.31 439 PHE A N 1
ATOM 3223 C CA . PHE A 1 439 ? 20.016 -22.594 -18.031 1 95.31 439 PHE A CA 1
ATOM 3224 C C . PHE A 1 439 ? 18.625 -22.266 -17.531 1 95.31 439 PHE A C 1
ATOM 3226 O O . PHE A 1 439 ? 17.641 -22.406 -18.266 1 95.31 439 PHE A O 1
ATOM 3233 N N . ASP A 1 440 ? 18.484 -21.766 -16.297 1 92.75 440 ASP A N 1
ATOM 3234 C CA . ASP A 1 440 ? 17.203 -21.406 -15.711 1 92.75 440 ASP A CA 1
ATOM 3235 C C . ASP A 1 440 ? 16.531 -20.297 -16.516 1 92.75 440 ASP A C 1
ATOM 3237 O O . ASP A 1 440 ? 15.32 -20.375 -16.766 1 92.75 440 ASP A O 1
ATOM 3241 N N . GLN A 1 441 ? 17.266 -19.312 -16.844 1 93.19 441 GLN A N 1
ATOM 3242 C CA . GLN A 1 441 ? 16.719 -18.203 -17.609 1 93.19 441 GLN A CA 1
ATOM 3243 C C . GLN A 1 441 ? 16.125 -18.688 -18.938 1 93.19 441 GLN A C 1
ATOM 3245 O O . GLN A 1 441 ? 15.016 -18.297 -19.297 1 93.19 441 GLN A O 1
ATOM 3250 N N . GLU A 1 442 ? 16.891 -19.531 -19.594 1 94.75 442 GLU A N 1
ATOM 3251 C CA . GLU A 1 442 ? 16.438 -20.016 -20.906 1 94.75 442 GLU A CA 1
ATOM 3252 C C . GLU A 1 442 ? 15.242 -20.938 -20.766 1 94.75 442 GLU A C 1
ATOM 3254 O O . GLU A 1 442 ? 14.352 -20.938 -21.625 1 94.75 442 GLU A O 1
ATOM 3259 N N . CYS A 1 443 ? 15.25 -21.734 -19.734 1 94.25 443 CYS A N 1
ATOM 3260 C CA . CYS A 1 443 ? 14.109 -22.609 -19.469 1 94.25 443 CYS A CA 1
ATOM 3261 C C . CYS A 1 443 ? 12.836 -21.797 -19.281 1 94.25 443 CYS A C 1
ATOM 3263 O O . CYS A 1 443 ? 11.797 -22.125 -19.844 1 94.25 443 CYS A O 1
ATOM 3265 N N . GLU A 1 444 ? 12.93 -20.781 -18.5 1 92.88 444 GLU A N 1
ATOM 3266 C CA . GLU A 1 444 ? 11.773 -19.938 -18.219 1 92.88 444 GLU A CA 1
ATOM 3267 C C . GLU A 1 444 ? 11.312 -19.203 -19.469 1 92.88 444 GLU A C 1
ATOM 3269 O O . GLU A 1 444 ? 10.109 -19.094 -19.734 1 92.88 444 GLU A O 1
ATOM 3274 N N . ARG A 1 445 ? 12.25 -18.688 -20.219 1 91.94 445 ARG A N 1
ATOM 3275 C CA . ARG A 1 445 ? 11.938 -18.016 -21.469 1 91.94 445 ARG A CA 1
ATOM 3276 C C . ARG A 1 445 ? 11.188 -18.938 -22.422 1 91.94 445 ARG A C 1
ATOM 3278 O O . ARG A 1 445 ? 10.258 -18.516 -23.109 1 91.94 445 ARG A O 1
ATOM 3285 N N . ALA A 1 446 ? 11.617 -20.203 -22.438 1 94.38 446 ALA A N 1
ATOM 3286 C CA . ALA A 1 446 ? 11.047 -21.188 -23.359 1 94.38 446 ALA A CA 1
ATOM 3287 C C . ALA A 1 446 ? 9.68 -21.656 -22.875 1 94.38 446 ALA A C 1
ATOM 3289 O O . ALA A 1 446 ? 8.906 -22.25 -23.641 1 94.38 446 ALA A O 1
ATOM 3290 N N . GLY A 1 447 ? 9.406 -21.422 -21.594 1 93.31 447 GLY A N 1
ATOM 3291 C CA . GLY A 1 447 ? 8.141 -21.875 -21.031 1 93.31 447 GLY A CA 1
ATOM 3292 C C . GLY A 1 447 ? 8.102 -23.375 -20.766 1 93.31 447 GLY A C 1
ATOM 3293 O O . GLY A 1 447 ? 7.098 -24.031 -21.047 1 93.31 447 GLY A O 1
ATOM 3294 N N . GLU A 1 448 ? 9.18 -23.906 -20.359 1 94.88 448 GLU A N 1
ATOM 3295 C CA . GLU A 1 448 ? 9.188 -25.344 -20.031 1 94.88 448 GLU A CA 1
ATOM 3296 C C . GLU A 1 448 ? 8.281 -25.641 -18.844 1 94.88 448 GLU A C 1
ATOM 3298 O O . GLU A 1 448 ? 7.977 -24.75 -18.047 1 94.88 448 GLU A O 1
ATOM 3303 N N . PRO A 1 449 ? 7.832 -26.859 -18.672 1 94.75 449 PRO A N 1
ATOM 3304 C CA . PRO A 1 449 ? 7.07 -27.25 -17.484 1 94.75 449 PRO A CA 1
ATOM 3305 C C . PRO A 1 449 ? 7.871 -27.094 -16.188 1 94.75 449 PRO A C 1
ATOM 3307 O O . PRO A 1 449 ? 9 -27.594 -16.094 1 94.75 449 PRO A O 1
ATOM 3310 N N . HIS A 1 450 ? 7.281 -26.406 -15.273 1 88.75 450 HIS A N 1
ATOM 3311 C CA . HIS A 1 450 ? 7.906 -26.266 -13.961 1 88.75 450 HIS A CA 1
ATOM 3312 C C . HIS A 1 450 ? 7.676 -27.5 -13.094 1 88.75 450 HIS A C 1
ATOM 3314 O O . HIS A 1 450 ? 6.633 -27.609 -12.445 1 88.75 450 HIS A O 1
ATOM 3320 N N . PHE A 1 451 ? 8.547 -28.438 -13.094 1 83.69 451 PHE A N 1
ATOM 3321 C CA . PHE A 1 451 ? 8.359 -29.703 -12.398 1 83.69 451 PHE A CA 1
ATOM 3322 C C . PHE A 1 451 ? 9.602 -30.062 -11.594 1 83.69 451 PHE A C 1
ATOM 3324 O O . PHE A 1 451 ? 9.742 -31.203 -11.133 1 83.69 451 PHE A O 1
ATOM 3331 N N . ARG A 1 452 ? 10.383 -29.094 -11.07 1 78.38 452 ARG A N 1
ATOM 3332 C CA . ARG A 1 452 ? 11.523 -29.469 -10.242 1 78.38 452 ARG A CA 1
ATOM 3333 C C . ARG A 1 452 ? 11.078 -30.234 -9 1 78.38 452 ARG A C 1
ATOM 3335 O O . ARG A 1 452 ? 10.906 -29.641 -7.93 1 78.38 452 ARG A O 1
ATOM 3342 N N . SER A 1 453 ? 10.984 -31.594 -9.25 1 86.81 453 SER A N 1
ATOM 3343 C CA . SER A 1 453 ? 10.344 -32.469 -8.258 1 86.81 453 SER A CA 1
ATOM 3344 C C . SER A 1 453 ? 11.047 -32.375 -6.91 1 86.81 453 SER A C 1
ATOM 3346 O O . SER A 1 453 ? 12.242 -32.062 -6.844 1 86.81 453 SER A O 1
ATOM 3348 N N . ALA A 1 454 ? 10.367 -32.625 -5.902 1 91.75 454 ALA A N 1
ATOM 3349 C CA . ALA A 1 454 ? 10.891 -32.594 -4.543 1 91.75 454 ALA A CA 1
ATOM 3350 C C . ALA A 1 454 ? 12.031 -33.625 -4.387 1 91.75 454 ALA A C 1
ATOM 3352 O O . ALA A 1 454 ? 12.977 -33.375 -3.637 1 91.75 454 ALA A O 1
ATOM 3353 N N . GLY A 1 455 ? 11.969 -34.719 -5.113 1 93.81 455 GLY A N 1
ATOM 3354 C CA . GLY A 1 455 ? 13.031 -35.688 -5.098 1 93.81 455 GLY A CA 1
ATOM 3355 C C . GLY A 1 455 ? 14.344 -35.156 -5.637 1 93.81 455 GLY A C 1
ATOM 3356 O O . GLY A 1 455 ? 15.398 -35.344 -5.027 1 93.81 455 GLY A O 1
ATOM 3357 N N . LEU A 1 456 ? 14.219 -34.531 -6.699 1 92.5 456 LEU A N 1
ATOM 3358 C CA . LEU A 1 456 ? 15.398 -34.031 -7.395 1 92.5 456 LEU A CA 1
ATOM 3359 C C . LEU A 1 456 ? 16.016 -32.844 -6.648 1 92.5 456 LEU A C 1
ATOM 3361 O O . LEU A 1 456 ? 17.219 -32.781 -6.441 1 92.5 456 LEU A O 1
ATOM 3365 N N . LYS A 1 457 ? 15.203 -31.969 -6.199 1 90.81 457 LYS A N 1
ATOM 3366 C CA . LYS A 1 457 ? 15.664 -30.688 -5.684 1 90.81 457 LYS A CA 1
ATOM 3367 C C . LYS A 1 457 ? 15.953 -30.766 -4.184 1 90.81 457 LYS A C 1
ATOM 3369 O O . LYS A 1 457 ? 16.859 -30.094 -3.684 1 90.81 457 LYS A O 1
ATOM 3374 N N . MET A 1 458 ? 15.227 -31.547 -3.498 1 93.38 458 MET A N 1
ATOM 3375 C CA . MET A 1 458 ? 15.273 -31.469 -2.039 1 93.38 458 MET A CA 1
ATOM 3376 C C . MET A 1 458 ? 15.82 -32.781 -1.455 1 93.38 458 MET A C 1
ATOM 3378 O O . MET A 1 458 ? 16.797 -32.75 -0.707 1 93.38 458 MET A O 1
ATOM 3382 N N . LEU A 1 459 ? 15.328 -33.875 -1.808 1 96.44 459 LEU A N 1
ATOM 3383 C CA . LEU A 1 459 ? 15.68 -35.156 -1.181 1 96.44 459 LEU A CA 1
ATOM 3384 C C . LEU A 1 459 ? 17.062 -35.625 -1.624 1 96.44 459 LEU A C 1
ATOM 3386 O O . LEU A 1 459 ? 17.859 -36.094 -0.808 1 96.44 459 LEU A O 1
ATOM 3390 N N . ALA A 1 460 ? 17.312 -35.531 -2.891 1 96.75 460 ALA A N 1
ATOM 3391 C CA . ALA A 1 460 ? 18.562 -36.062 -3.432 1 96.75 460 ALA A CA 1
ATOM 3392 C C . ALA A 1 460 ? 19.781 -35.469 -2.73 1 96.75 460 ALA A C 1
ATOM 3394 O O . ALA A 1 460 ? 20.672 -36.188 -2.285 1 96.75 460 ALA A O 1
ATOM 3395 N N . PRO A 1 461 ? 19.812 -34.125 -2.594 1 94.38 461 PRO A N 1
ATOM 3396 C CA . PRO A 1 461 ? 20.938 -33.562 -1.843 1 94.38 461 PRO A CA 1
ATOM 3397 C C . PRO A 1 461 ? 21.047 -34.125 -0.429 1 94.38 461 PRO A C 1
ATOM 3399 O O . PRO A 1 461 ? 22.156 -34.312 0.084 1 94.38 461 PRO A O 1
ATOM 3402 N N . VAL A 1 462 ? 19.984 -34.375 0.188 1 96.88 462 VAL A N 1
ATOM 3403 C CA . VAL A 1 462 ? 19.969 -34.969 1.521 1 96.88 462 VAL A CA 1
ATOM 3404 C C . VAL A 1 462 ? 20.594 -36.375 1.473 1 96.88 462 VAL A C 1
ATOM 3406 O O . VAL A 1 462 ? 21.438 -36.719 2.314 1 96.88 462 VAL A O 1
ATOM 3409 N N . LEU A 1 463 ? 20.219 -37.188 0.519 1 98.12 463 LEU A N 1
ATOM 3410 C CA . LEU A 1 463 ? 20.75 -38.531 0.384 1 98.12 463 LEU A CA 1
ATOM 3411 C C . LEU A 1 463 ? 22.25 -38.5 0.085 1 98.12 463 LEU A C 1
ATOM 3413 O O . LEU A 1 463 ? 23 -39.344 0.57 1 98.12 463 LEU A O 1
ATOM 3417 N N . MET A 1 464 ? 22.641 -37.562 -0.674 1 97.31 464 MET A N 1
ATOM 3418 C CA . MET A 1 464 ? 24.047 -37.438 -1.016 1 97.31 464 MET A CA 1
ATOM 3419 C C . MET A 1 464 ? 24.875 -37.094 0.222 1 97.31 464 MET A C 1
ATOM 3421 O O . MET A 1 464 ? 26.016 -37.562 0.346 1 97.31 464 MET A O 1
ATOM 3425 N N . ARG A 1 465 ? 24.312 -36.344 1.086 1 96.5 465 ARG A N 1
ATOM 3426 C CA . ARG A 1 465 ? 25.062 -35.875 2.252 1 96.5 465 ARG A CA 1
ATOM 3427 C C . ARG A 1 465 ? 24.906 -36.844 3.416 1 96.5 465 ARG A C 1
ATOM 3429 O O . ARG A 1 465 ? 25.891 -37.156 4.117 1 96.5 465 ARG A O 1
ATOM 3436 N N . TYR A 1 466 ? 23.719 -37.344 3.646 1 97.81 466 TYR A N 1
ATOM 3437 C CA . TYR A 1 466 ? 23.438 -38.062 4.887 1 97.81 466 TYR A CA 1
ATOM 3438 C C . TYR A 1 466 ? 23.109 -39.531 4.609 1 97.81 466 TYR A C 1
ATOM 3440 O O . TYR A 1 466 ? 23.062 -40.344 5.527 1 97.81 466 TYR A O 1
ATOM 3448 N N . GLY A 1 467 ? 22.828 -39.906 3.41 1 98 467 GLY A N 1
ATOM 3449 C CA . GLY A 1 467 ? 22.422 -41.25 3.072 1 98 467 GLY A CA 1
ATOM 3450 C C . GLY A 1 467 ? 23.578 -42.25 3.049 1 98 467 GLY A C 1
ATOM 3451 O O . GLY A 1 467 ? 24.734 -41.844 2.857 1 98 467 GLY A O 1
ATOM 3452 N N . THR A 1 468 ? 23.266 -43.5 3.213 1 97.44 468 THR A N 1
ATOM 3453 C CA . THR A 1 468 ? 24.25 -44.562 3.02 1 97.44 468 THR A CA 1
ATOM 3454 C C . THR A 1 468 ? 24.531 -44.781 1.535 1 97.44 468 THR A C 1
ATOM 3456 O O . THR A 1 468 ? 23.75 -44.344 0.684 1 97.44 468 THR A O 1
ATOM 3459 N N . LYS A 1 469 ? 25.578 -45.469 1.304 1 97.12 469 LYS A N 1
ATOM 3460 C CA . LYS A 1 469 ? 25.891 -45.812 -0.083 1 97.12 469 LYS A CA 1
ATOM 3461 C C . LYS A 1 469 ? 24.797 -46.656 -0.713 1 97.12 469 LYS A C 1
ATOM 3463 O O . LYS A 1 469 ? 24.484 -46.5 -1.894 1 97.12 469 LYS A O 1
ATOM 3468 N N . ASP A 1 470 ? 24.281 -47.5 0.07 1 97.69 470 ASP A N 1
ATOM 3469 C CA . ASP A 1 470 ? 23.188 -48.344 -0.413 1 97.69 470 ASP A CA 1
ATOM 3470 C C . ASP A 1 470 ? 21.969 -47.5 -0.754 1 97.69 470 ASP A C 1
ATOM 3472 O O . ASP A 1 470 ? 21.328 -47.719 -1.795 1 97.69 470 ASP A O 1
ATOM 3476 N N . GLN A 1 471 ? 21.594 -46.625 0.063 1 97.94 471 GLN A N 1
ATOM 3477 C CA . GLN A 1 471 ? 20.453 -45.719 -0.18 1 97.94 471 GLN A CA 1
ATOM 3478 C C . GLN A 1 471 ? 20.672 -44.906 -1.439 1 97.94 471 GLN A C 1
ATOM 3480 O O . GLN A 1 471 ? 19.766 -44.75 -2.248 1 97.94 471 GLN A O 1
ATOM 3485 N N . GLN A 1 472 ? 21.828 -44.344 -1.587 1 97.94 472 GLN A N 1
ATOM 3486 C CA . GLN A 1 472 ? 22.156 -43.531 -2.771 1 97.94 472 GLN A CA 1
ATOM 3487 C C . GLN A 1 472 ? 22.016 -44.375 -4.043 1 97.94 472 GLN A C 1
ATOM 3489 O O . GLN A 1 472 ? 21.375 -43.938 -5.004 1 97.94 472 GLN A O 1
ATOM 3494 N N . ALA A 1 473 ? 22.609 -45.562 -3.99 1 97 473 ALA A N 1
ATOM 3495 C CA . ALA A 1 473 ? 22.578 -46.469 -5.148 1 97 473 ALA A CA 1
ATOM 3496 C C . ALA A 1 473 ? 21.141 -46.844 -5.496 1 97 473 ALA A C 1
ATOM 3498 O O . ALA A 1 473 ? 20.797 -47 -6.672 1 97 473 ALA A O 1
ATOM 3499 N N . ARG A 1 474 ? 20.328 -46.969 -4.535 1 96.44 474 ARG A N 1
ATOM 3500 C CA . ARG A 1 474 ? 18.969 -47.438 -4.734 1 96.44 474 ARG A CA 1
ATOM 3501 C C . ARG A 1 474 ? 18.062 -46.312 -5.227 1 96.44 474 ARG A C 1
ATOM 3503 O O . ARG A 1 474 ? 17.141 -46.562 -6.012 1 96.44 474 ARG A O 1
ATOM 3510 N N . HIS A 1 475 ? 18.266 -45.125 -4.77 1 97.56 475 HIS A N 1
ATOM 3511 C CA . HIS A 1 475 ? 17.234 -44.125 -4.941 1 97.56 475 HIS A CA 1
ATOM 3512 C C . HIS A 1 475 ? 17.656 -43.031 -5.93 1 97.56 475 HIS A C 1
ATOM 3514 O O . HIS A 1 475 ? 16.828 -42.5 -6.66 1 97.56 475 HIS A O 1
ATOM 3520 N N . LEU A 1 476 ? 18.875 -42.625 -6.043 1 97.62 476 LEU A N 1
ATOM 3521 C CA . LEU A 1 476 ? 19.312 -41.469 -6.805 1 97.62 476 LEU A CA 1
ATOM 3522 C C . LEU A 1 476 ? 19.031 -41.656 -8.289 1 97.62 476 LEU A C 1
ATOM 3524 O O . LEU A 1 476 ? 18.547 -40.75 -8.961 1 97.62 476 LEU A O 1
ATOM 3528 N N . PRO A 1 477 ? 19.312 -42.875 -8.875 1 95.75 477 PRO A N 1
ATOM 3529 C CA . PRO A 1 477 ? 19.047 -43.031 -10.305 1 95.75 477 PRO A CA 1
ATOM 3530 C C . PRO A 1 477 ? 17.578 -42.844 -10.656 1 95.75 477 PRO A C 1
ATOM 3532 O O . PRO A 1 477 ? 17.25 -42.219 -11.656 1 95.75 477 PRO A O 1
ATOM 3535 N N . GLY A 1 478 ? 16.672 -43.438 -9.906 1 95.12 478 GLY A N 1
ATOM 3536 C CA . GLY A 1 478 ? 15.25 -43.25 -10.133 1 95.12 478 GLY A CA 1
ATOM 3537 C C . GLY A 1 478 ? 14.789 -41.812 -9.984 1 95.12 478 GLY A C 1
ATOM 3538 O O . GLY A 1 478 ? 13.914 -41.375 -10.719 1 95.12 478 GLY A O 1
ATOM 3539 N N . ILE A 1 479 ? 15.375 -41.094 -9.008 1 96.06 479 ILE A N 1
ATOM 3540 C CA . ILE A 1 479 ? 15.07 -39.656 -8.828 1 96.06 479 ILE A CA 1
ATOM 3541 C C . ILE A 1 479 ? 15.523 -38.875 -10.047 1 96.06 479 ILE A C 1
ATOM 3543 O O . ILE A 1 479 ? 14.773 -38.062 -10.578 1 96.06 479 ILE A O 1
ATOM 3547 N N . LEU A 1 480 ? 16.688 -39.094 -10.562 1 95.12 480 LEU A N 1
ATOM 3548 C CA . LEU A 1 480 ? 17.281 -38.375 -11.672 1 95.12 480 LEU A CA 1
ATOM 3549 C C . LEU A 1 480 ? 16.484 -38.594 -12.953 1 95.12 480 LEU A C 1
ATOM 3551 O O . LEU A 1 480 ? 16.203 -37.625 -13.68 1 95.12 480 LEU A O 1
ATOM 3555 N N . SER A 1 481 ? 16.078 -39.875 -13.211 1 92.25 481 SER A N 1
ATOM 3556 C CA . SER A 1 481 ? 15.398 -40.188 -14.453 1 92.25 481 SER A CA 1
ATOM 3557 C C . SER A 1 481 ? 13.938 -39.719 -14.422 1 92.25 481 SER A C 1
ATOM 3559 O O . SER A 1 481 ? 13.289 -39.625 -15.461 1 92.25 481 SER A O 1
ATOM 3561 N N . GLY A 1 482 ? 13.469 -39.531 -13.211 1 90.44 482 GLY A N 1
ATOM 3562 C CA . GLY A 1 482 ? 12.07 -39.156 -13.055 1 90.44 482 GLY A CA 1
ATOM 3563 C C . GLY A 1 482 ? 11.156 -40.375 -12.883 1 90.44 482 GLY A C 1
ATOM 3564 O O . GLY A 1 482 ? 9.938 -40.219 -12.773 1 90.44 482 GLY A O 1
ATOM 3565 N N . ALA A 1 483 ? 11.695 -41.5 -12.836 1 91.56 483 ALA A N 1
ATOM 3566 C CA . ALA A 1 483 ? 10.906 -42.688 -12.664 1 91.56 483 ALA A CA 1
ATOM 3567 C C . ALA A 1 483 ? 10.266 -42.75 -11.281 1 91.56 483 ALA A C 1
ATOM 3569 O O . ALA A 1 483 ? 9.148 -43.25 -11.125 1 91.56 483 ALA A O 1
ATOM 3570 N N . ASP A 1 484 ? 10.914 -42.25 -10.32 1 93.56 484 ASP A N 1
ATOM 3571 C CA . ASP A 1 484 ? 10.383 -42.188 -8.961 1 93.56 484 ASP A CA 1
ATOM 3572 C C . ASP A 1 484 ? 9.961 -40.781 -8.609 1 93.56 484 ASP A C 1
ATOM 3574 O O . ASP A 1 484 ? 10.773 -39.844 -8.68 1 93.56 484 ASP A O 1
ATOM 3578 N N . LEU A 1 485 ? 8.734 -40.625 -8.32 1 95.38 485 LEU A N 1
ATOM 3579 C CA . LEU A 1 485 ? 8.234 -39.375 -7.828 1 95.38 485 LEU A CA 1
ATOM 3580 C C . LEU A 1 485 ? 8.109 -39.375 -6.309 1 95.38 485 LEU A C 1
ATOM 3582 O O . LEU A 1 485 ? 7.562 -40.312 -5.734 1 95.38 485 LEU A O 1
ATOM 3586 N N . TRP A 1 486 ? 8.656 -38.344 -5.723 1 96.81 486 TRP A N 1
ATOM 3587 C CA . TRP A 1 486 ? 8.703 -38.281 -4.266 1 96.81 486 TRP A CA 1
ATOM 3588 C C . TRP A 1 486 ? 7.832 -37.125 -3.746 1 96.81 486 TRP A C 1
ATOM 3590 O O . TRP A 1 486 ? 7.801 -36.062 -4.336 1 96.81 486 TRP A O 1
ATOM 3600 N N . ALA A 1 487 ? 7.117 -37.344 -2.676 1 96.94 487 ALA A N 1
ATOM 3601 C CA . ALA A 1 487 ? 6.352 -36.312 -1.974 1 96.94 487 ALA A CA 1
ATOM 3602 C C . ALA A 1 487 ? 6.969 -36.031 -0.611 1 96.94 487 ALA A C 1
ATOM 3604 O O . ALA A 1 487 ? 7.652 -36.875 -0.027 1 96.94 487 ALA A O 1
ATOM 3605 N N . GLN A 1 488 ? 6.77 -34.812 -0.153 1 96.62 488 GLN A N 1
ATOM 3606 C CA . GLN A 1 488 ? 7.27 -34.375 1.152 1 96.62 488 GLN A CA 1
ATOM 3607 C C . GLN A 1 488 ? 6.227 -34.625 2.242 1 96.62 488 GLN A C 1
ATOM 3609 O O . GLN A 1 488 ? 5.074 -34.219 2.105 1 96.62 488 GLN A O 1
ATOM 3614 N N . GLY A 1 489 ? 6.621 -35.312 3.27 1 97.69 489 GLY A N 1
ATOM 3615 C CA . GLY A 1 489 ? 5.758 -35.562 4.414 1 97.69 489 GLY A CA 1
ATOM 3616 C C . GLY A 1 489 ? 6.238 -34.875 5.68 1 97.69 489 GLY A C 1
ATOM 3617 O O . GLY A 1 489 ? 6.602 -35.531 6.652 1 97.69 489 GLY A O 1
ATOM 3618 N N . TYR A 1 490 ? 6.125 -33.5 5.73 1 96.12 490 TYR A N 1
ATOM 3619 C CA . TYR A 1 490 ? 6.562 -32.688 6.867 1 96.12 490 TYR A CA 1
ATOM 3620 C C . TYR A 1 490 ? 5.371 -32.188 7.672 1 96.12 490 TYR A C 1
ATOM 3622 O O . TYR A 1 490 ? 5.074 -32.719 8.75 1 96.12 490 TYR A O 1
ATOM 3630 N N . SER A 1 491 ? 4.531 -31.344 7.059 1 95.56 491 SER A N 1
ATOM 3631 C CA . SER A 1 491 ? 3.451 -30.656 7.754 1 95.56 491 SER A CA 1
ATOM 3632 C C . SER A 1 491 ? 2.367 -31.625 8.203 1 95.56 491 SER A C 1
ATOM 3634 O O . SER A 1 491 ? 2.129 -32.656 7.547 1 95.56 491 SER A O 1
ATOM 3636 N N . GLU A 1 492 ? 1.842 -31.344 9.336 1 96.69 492 GLU A N 1
ATOM 3637 C CA . GLU A 1 492 ? 0.679 -32.031 9.906 1 96.69 492 GLU A CA 1
ATOM 3638 C C . GLU A 1 492 ? -0.406 -31.016 10.297 1 96.69 492 GLU A C 1
ATOM 3640 O O . GLU A 1 492 ? -0.157 -29.812 10.336 1 96.69 492 GLU A O 1
ATOM 3645 N N . PRO A 1 493 ? -1.629 -31.391 10.477 1 90.88 493 PRO A N 1
ATOM 3646 C CA . PRO A 1 493 ? -2.695 -30.453 10.836 1 90.88 493 PRO A CA 1
ATOM 3647 C C . PRO A 1 493 ? -2.322 -29.562 12.016 1 90.88 493 PRO A C 1
ATOM 3649 O O . PRO A 1 493 ? -2.656 -28.375 12.031 1 90.88 493 PRO A O 1
ATOM 3652 N N . GLY A 1 494 ? -1.63 -29.984 12.906 1 89.44 494 GLY A N 1
ATOM 3653 C CA . GLY A 1 494 ? -1.258 -29.219 14.078 1 89.44 494 GLY A CA 1
ATOM 3654 C C . GLY A 1 494 ? 0.146 -28.641 13.992 1 89.44 494 GLY A C 1
ATOM 3655 O O . GLY A 1 494 ? 0.587 -27.922 14.898 1 89.44 494 GLY A O 1
ATOM 3656 N N . ALA A 1 495 ? 0.881 -28.938 12.883 1 92.38 495 ALA A N 1
ATOM 3657 C CA . ALA A 1 495 ? 2.281 -28.547 12.758 1 92.38 495 ALA A CA 1
ATOM 3658 C C . ALA A 1 495 ? 2.592 -28.047 11.352 1 92.38 495 ALA A C 1
ATOM 3660 O O . ALA A 1 495 ? 2.828 -28.844 10.445 1 92.38 495 ALA A O 1
ATOM 3661 N N . GLY A 1 496 ? 2.639 -26.766 11.172 1 91.06 496 GLY A N 1
ATOM 3662 C CA . GLY A 1 496 ? 3.051 -26.109 9.945 1 91.06 496 GLY A CA 1
ATOM 3663 C C . GLY A 1 496 ? 4.312 -25.281 10.109 1 91.06 496 GLY A C 1
ATOM 3664 O O . GLY A 1 496 ? 5.422 -25.812 10.023 1 91.06 496 GLY A O 1
ATOM 3665 N N . SER A 1 497 ? 4.117 -24.047 10.602 1 87 497 SER A N 1
ATOM 3666 C CA . SER A 1 497 ? 5.27 -23.203 10.891 1 87 497 SER A CA 1
ATOM 3667 C C . SER A 1 497 ? 6.062 -23.734 12.078 1 87 497 SER A C 1
ATOM 3669 O O . SER A 1 497 ? 7.289 -23.594 12.125 1 87 497 SER A O 1
ATOM 3671 N N . ASP A 1 498 ? 5.383 -24.328 13 1 89.56 498 ASP A N 1
ATOM 3672 C CA . ASP A 1 498 ? 6.008 -25 14.125 1 89.56 498 ASP A CA 1
ATOM 3673 C C . ASP A 1 498 ? 6.223 -26.484 13.82 1 89.56 498 ASP A C 1
ATOM 3675 O O . ASP A 1 498 ? 5.723 -27.359 14.539 1 89.56 498 ASP A O 1
ATOM 3679 N N . LEU A 1 499 ? 7.051 -26.797 12.93 1 90.25 499 LEU A N 1
ATOM 3680 C CA . LEU A 1 499 ? 7.254 -28.141 12.398 1 90.25 499 LEU A CA 1
ATOM 3681 C C . LEU A 1 499 ? 7.777 -29.078 13.484 1 90.25 499 LEU A C 1
ATOM 3683 O O . LEU A 1 499 ? 7.441 -30.266 13.5 1 90.25 499 LEU A O 1
ATOM 3687 N N . ALA A 1 500 ? 8.516 -28.531 14.438 1 91.44 500 ALA A N 1
ATOM 3688 C CA . ALA A 1 500 ? 9.148 -29.359 15.469 1 91.44 500 ALA A CA 1
ATOM 3689 C C . ALA A 1 500 ? 8.102 -30 16.375 1 91.44 500 ALA A C 1
ATOM 3691 O O . ALA A 1 500 ? 8.406 -30.938 17.125 1 91.44 500 ALA A O 1
ATOM 3692 N N . SER A 1 501 ? 6.883 -29.594 16.297 1 92.44 501 SER A N 1
ATOM 3693 C CA . SER A 1 501 ? 5.828 -30.109 17.156 1 92.44 501 SER A CA 1
ATOM 3694 C C . SER A 1 501 ? 5.082 -31.266 16.5 1 92.44 501 SER A C 1
ATOM 3696 O O . SER A 1 501 ? 4.051 -31.719 17.016 1 92.44 501 SER A O 1
ATOM 3698 N N . LEU A 1 502 ? 5.574 -31.75 15.375 1 96.06 502 LEU A N 1
ATOM 3699 C CA . LEU A 1 502 ? 4.879 -32.812 14.656 1 96.06 502 LEU A CA 1
ATOM 3700 C C . LEU A 1 502 ? 4.676 -34.031 15.555 1 96.06 502 LEU A C 1
ATOM 3702 O O . LEU A 1 502 ? 5.441 -34.25 16.5 1 96.06 502 LEU A O 1
ATOM 3706 N N . LYS A 1 503 ? 3.623 -34.906 15.219 1 96.19 503 LYS A N 1
ATOM 3707 C CA . LYS A 1 503 ? 3.201 -35.969 16.125 1 96.19 503 LYS A CA 1
ATOM 3708 C C . LYS A 1 503 ? 3.295 -37.312 15.445 1 96.19 503 LYS A C 1
ATOM 3710 O O . LYS A 1 503 ? 3.254 -38.375 16.109 1 96.19 503 LYS A O 1
ATOM 3715 N N . THR A 1 504 ? 3.346 -37.375 14.109 1 98.38 504 THR A N 1
ATOM 3716 C CA . THR A 1 504 ? 3.5 -38.656 13.453 1 98.38 504 THR A CA 1
ATOM 3717 C C . THR A 1 504 ? 4.609 -39.469 14.117 1 98.38 504 THR A C 1
ATOM 3719 O O . THR A 1 504 ? 5.754 -39.031 14.195 1 98.38 504 THR A O 1
ATOM 3722 N N . ARG A 1 505 ? 4.293 -40.719 14.469 1 98.38 505 ARG A N 1
ATOM 3723 C CA . ARG A 1 505 ? 5.184 -41.5 15.328 1 98.38 505 ARG A CA 1
ATOM 3724 C C . ARG A 1 505 ? 5.695 -42.719 14.617 1 98.38 505 ARG A C 1
ATOM 3726 O O . ARG A 1 505 ? 4.938 -43.406 13.922 1 98.38 505 ARG A O 1
ATOM 3733 N N . ALA A 1 506 ? 6.941 -43 14.828 1 98.69 506 ALA A N 1
ATOM 3734 C CA . ALA A 1 506 ? 7.57 -44.25 14.375 1 98.69 506 ALA A CA 1
ATOM 3735 C C . ALA A 1 506 ? 8.133 -45.031 15.555 1 98.69 506 ALA A C 1
ATOM 3737 O O . ALA A 1 506 ? 9.023 -44.562 16.266 1 98.69 506 ALA A O 1
ATOM 3738 N N . VAL A 1 507 ? 7.625 -46.25 15.719 1 98.38 507 VAL A N 1
ATOM 3739 C CA . VAL A 1 507 ? 8.07 -47.125 16.797 1 98.38 507 VAL A CA 1
ATOM 3740 C C . VAL A 1 507 ? 8.852 -48.281 16.234 1 98.38 507 VAL A C 1
ATOM 3742 O O . VAL A 1 507 ? 8.375 -49 15.328 1 98.38 507 VAL A O 1
ATOM 3745 N N . ARG A 1 508 ? 10.031 -48.5 16.797 1 97.69 508 ARG A N 1
ATOM 3746 C CA . ARG A 1 508 ? 10.867 -49.594 16.344 1 97.69 508 ARG A CA 1
ATOM 3747 C C . ARG A 1 508 ? 10.234 -50.938 16.688 1 97.69 508 ARG A C 1
ATOM 3749 O O . ARG A 1 508 ? 9.781 -51.156 17.812 1 97.69 508 ARG A O 1
ATOM 3756 N N . ASP A 1 509 ? 10.133 -51.781 15.734 1 98 509 ASP A N 1
ATOM 3757 C CA . ASP A 1 509 ? 9.68 -53.188 15.867 1 98 509 ASP A CA 1
ATOM 3758 C C . ASP A 1 509 ? 10.562 -54.125 15.055 1 98 509 ASP A C 1
ATOM 3760 O O . ASP A 1 509 ? 10.242 -54.438 13.906 1 98 509 ASP A O 1
ATOM 3764 N N . GLY A 1 510 ? 11.602 -54.656 15.656 1 96.94 510 GLY A N 1
ATOM 3765 C CA . GLY A 1 510 ? 12.578 -55.438 14.945 1 96.94 510 GLY A CA 1
ATOM 3766 C C . GLY A 1 510 ? 13.344 -54.688 13.898 1 96.94 510 GLY A C 1
ATOM 3767 O O . GLY A 1 510 ? 13.977 -53.656 14.203 1 96.94 510 GLY A O 1
ATOM 3768 N N . ASP A 1 511 ? 13.172 -55.094 12.695 1 97.25 511 ASP A N 1
ATOM 3769 C CA . ASP A 1 511 ? 13.914 -54.469 11.609 1 97.25 511 ASP A CA 1
ATOM 3770 C C . ASP A 1 511 ? 13.055 -53.438 10.883 1 97.25 511 ASP A C 1
ATOM 3772 O O . ASP A 1 511 ? 13.43 -52.969 9.812 1 97.25 511 ASP A O 1
ATOM 3776 N N . ASP A 1 512 ? 11.938 -53.125 11.586 1 98.38 512 ASP A N 1
ATOM 3777 C CA . ASP A 1 512 ? 11.031 -52.156 10.984 1 98.38 512 ASP A CA 1
ATOM 3778 C C . ASP A 1 512 ? 10.648 -51.062 11.984 1 98.38 512 ASP A C 1
ATOM 3780 O O . ASP A 1 512 ? 10.852 -51.219 13.188 1 98.38 512 ASP A O 1
ATOM 3784 N N . TYR A 1 513 ? 10.227 -49.969 11.406 1 98.69 513 TYR A N 1
ATOM 3785 C CA . TYR A 1 513 ? 9.414 -49 12.148 1 98.69 513 TYR A CA 1
ATOM 3786 C C . TYR A 1 513 ? 7.934 -49.188 11.859 1 98.69 513 TYR A C 1
ATOM 3788 O O . TYR A 1 513 ? 7.551 -49.5 10.727 1 98.69 513 TYR A O 1
ATOM 3796 N N . VAL A 1 514 ? 7.105 -49.062 12.836 1 98.81 514 VAL A N 1
ATOM 3797 C CA . VAL A 1 514 ? 5.664 -48.938 12.648 1 98.81 514 VAL A CA 1
ATOM 3798 C C . VAL A 1 514 ? 5.254 -47.5 12.773 1 98.81 514 VAL A C 1
ATOM 3800 O O . VAL A 1 514 ? 5.332 -46.906 13.859 1 98.81 514 VAL A O 1
ATOM 3803 N N . VAL A 1 515 ? 4.801 -46.938 11.625 1 98.88 515 VAL A N 1
ATOM 3804 C CA . VAL A 1 515 ? 4.57 -45.5 11.555 1 98.88 515 VAL A CA 1
ATOM 3805 C C . VAL A 1 515 ? 3.072 -45.188 11.578 1 98.88 515 VAL A C 1
ATOM 3807 O O . VAL A 1 515 ? 2.312 -45.75 10.781 1 98.88 515 VAL A O 1
ATOM 3810 N N . THR A 1 516 ? 2.621 -44.344 12.492 1 98.81 516 THR A N 1
ATOM 3811 C CA . THR A 1 516 ? 1.227 -43.938 12.602 1 98.81 516 THR A CA 1
ATOM 3812 C C . THR A 1 516 ? 1.122 -42.438 12.734 1 98.81 516 THR A C 1
ATOM 3814 O O . THR A 1 516 ? 1.842 -41.812 13.531 1 98.81 516 THR A O 1
ATOM 3817 N N . GLY A 1 517 ? 0.271 -41.875 11.953 1 98.44 517 GLY A N 1
ATOM 3818 C CA . GLY A 1 517 ? 0.044 -40.438 11.969 1 98.44 517 GLY A CA 1
ATOM 3819 C C . GLY A 1 517 ? -0.558 -39.906 10.672 1 98.44 517 GLY A C 1
ATOM 3820 O O . GLY A 1 517 ? -1.283 -40.625 9.984 1 98.44 517 GLY A O 1
ATOM 3821 N N . THR A 1 518 ? -0.433 -38.625 10.414 1 98.25 518 THR A N 1
ATOM 3822 C CA . THR A 1 518 ? -0.958 -38.031 9.195 1 98.25 518 THR A CA 1
ATOM 3823 C C . THR A 1 518 ? -0.091 -36.844 8.766 1 98.25 518 THR A C 1
ATOM 3825 O O . THR A 1 518 ? 0.461 -36.125 9.609 1 98.25 518 THR A O 1
ATOM 3828 N N . LYS A 1 519 ? 0.136 -36.75 7.512 1 98.31 519 LYS A N 1
ATOM 3829 C CA . LYS A 1 519 ? 0.774 -35.594 6.875 1 98.31 519 LYS A CA 1
ATOM 3830 C C . LYS A 1 519 ? -0.215 -34.844 5.992 1 98.31 519 LYS A C 1
ATOM 3832 O O . LYS A 1 519 ? -1.169 -35.406 5.477 1 98.31 519 LYS A O 1
ATOM 3837 N N . ILE A 1 520 ? -0.001 -33.531 5.895 1 96.94 520 ILE A N 1
ATOM 3838 C CA . ILE A 1 520 ? -0.924 -32.719 5.098 1 96.94 520 ILE A CA 1
ATOM 3839 C C . ILE A 1 520 ? -0.141 -31.734 4.246 1 96.94 520 ILE A C 1
ATOM 3841 O O . ILE A 1 520 ? 1.038 -31.484 4.504 1 96.94 520 ILE A O 1
ATOM 3845 N N . TRP A 1 521 ? -0.783 -31.219 3.188 1 96 521 TRP A N 1
ATOM 3846 C CA . TRP A 1 521 ? -0.211 -30.312 2.193 1 96 521 TRP A CA 1
ATOM 3847 C C . TRP A 1 521 ? 0.905 -31 1.412 1 96 521 TRP A C 1
ATOM 3849 O O . TRP A 1 521 ? 1.913 -30.375 1.078 1 96 521 TRP A O 1
ATOM 3859 N N . THR A 1 522 ? 0.814 -32.281 1.31 1 96.31 522 THR A N 1
ATOM 3860 C CA . THR A 1 522 ? 1.81 -33.062 0.586 1 96.31 522 THR A CA 1
ATOM 3861 C C . THR A 1 522 ? 1.598 -32.938 -0.921 1 96.31 522 THR A C 1
ATOM 3863 O O . THR A 1 522 ? 0.716 -33.594 -1.481 1 96.31 522 THR A O 1
ATOM 3866 N N . THR A 1 523 ? 2.416 -32.156 -1.517 1 94.56 523 THR A N 1
ATOM 3867 C CA . THR A 1 523 ? 2.283 -31.859 -2.936 1 94.56 523 THR A CA 1
ATOM 3868 C C . THR A 1 523 ? 2.459 -33.125 -3.787 1 94.56 523 THR A C 1
ATOM 3870 O O . THR A 1 523 ? 3.428 -33.844 -3.615 1 94.56 523 THR A O 1
ATOM 3873 N N . HIS A 1 524 ? 1.523 -33.5 -4.617 1 95.25 524 HIS A N 1
ATOM 3874 C CA . HIS A 1 524 ? 1.533 -34.531 -5.637 1 95.25 524 HIS A CA 1
ATOM 3875 C C . HIS A 1 524 ? 1.644 -35.906 -5.008 1 95.25 524 HIS A C 1
ATOM 3877 O O . HIS A 1 524 ? 2.096 -36.875 -5.66 1 95.25 524 HIS A O 1
ATOM 3883 N N . ALA A 1 525 ? 1.26 -36.062 -3.777 1 97.25 525 ALA A N 1
ATOM 3884 C CA . ALA A 1 525 ? 1.301 -37.344 -3.115 1 97.25 525 ALA A CA 1
ATOM 3885 C C . ALA A 1 525 ? 0.457 -38.375 -3.867 1 97.25 525 ALA A C 1
ATOM 3887 O O . ALA A 1 525 ? 0.774 -39.562 -3.871 1 97.25 525 ALA A O 1
ATOM 3888 N N . HIS A 1 526 ? -0.582 -37.938 -4.555 1 95.69 526 HIS A N 1
ATOM 3889 C CA . HIS A 1 526 ? -1.479 -38.844 -5.273 1 95.69 526 HIS A CA 1
ATOM 3890 C C . HIS A 1 526 ? -0.766 -39.5 -6.445 1 95.69 526 HIS A C 1
ATOM 3892 O O . HIS A 1 526 ? -1.216 -40.562 -6.941 1 95.69 526 HIS A O 1
ATOM 3898 N N . ALA A 1 527 ? 0.281 -38.938 -6.879 1 95.31 527 ALA A N 1
ATOM 3899 C CA . ALA A 1 527 ? 1.031 -39.469 -8 1 95.31 527 ALA A CA 1
ATOM 3900 C C . ALA A 1 527 ? 2.393 -40 -7.551 1 95.31 527 ALA A C 1
ATOM 3902 O O . ALA A 1 527 ? 3.137 -40.594 -8.344 1 95.31 527 ALA A O 1
ATOM 3903 N N . ALA A 1 528 ? 2.732 -39.875 -6.312 1 97.06 528 ALA A N 1
ATOM 3904 C CA . ALA A 1 528 ? 4.07 -40.219 -5.82 1 97.06 528 ALA A CA 1
ATOM 3905 C C . ALA A 1 528 ? 4.203 -41.688 -5.551 1 97.06 528 ALA A C 1
ATOM 3907 O O . ALA A 1 528 ? 3.258 -42.344 -5.086 1 97.06 528 ALA A O 1
ATOM 3908 N N . SER A 1 529 ? 5.387 -42.188 -5.789 1 96.62 529 SER A N 1
ATOM 3909 C CA . SER A 1 529 ? 5.684 -43.594 -5.453 1 96.62 529 SER A CA 1
ATOM 3910 C C . SER A 1 529 ? 6.273 -43.688 -4.051 1 96.62 529 SER A C 1
ATOM 3912 O O . SER A 1 529 ? 6.211 -44.75 -3.434 1 96.62 529 SER A O 1
ATOM 3914 N N . ARG A 1 530 ? 6.852 -42.594 -3.564 1 97.44 530 ARG A N 1
ATOM 3915 C CA . ARG A 1 530 ? 7.492 -42.594 -2.254 1 97.44 530 ARG A CA 1
ATOM 3916 C C . ARG A 1 530 ? 7.309 -41.219 -1.568 1 97.44 530 ARG A C 1
ATOM 3918 O O . ARG A 1 530 ? 6.957 -40.25 -2.217 1 97.44 530 ARG A O 1
ATOM 3925 N N . MET A 1 531 ? 7.523 -41.219 -0.268 1 98.5 531 MET A N 1
ATOM 3926 C CA . MET A 1 531 ? 7.477 -40.031 0.547 1 98.5 531 MET A CA 1
ATOM 3927 C C . MET A 1 531 ? 8.672 -39.969 1.497 1 98.5 531 MET A C 1
ATOM 3929 O O . MET A 1 531 ? 9.055 -40.969 2.08 1 98.5 531 MET A O 1
ATOM 3933 N N . PHE A 1 532 ? 9.375 -38.875 1.532 1 98.5 532 PHE A N 1
ATOM 3934 C CA . PHE A 1 532 ? 10.297 -38.594 2.631 1 98.5 532 PHE A CA 1
ATOM 3935 C C . PHE A 1 532 ? 9.609 -37.844 3.754 1 98.5 532 PHE A C 1
ATOM 3937 O O . PHE A 1 532 ? 8.969 -36.812 3.512 1 98.5 532 PHE A O 1
ATOM 3944 N N . ALA A 1 533 ? 9.703 -38.375 4.961 1 98.56 533 ALA A N 1
ATOM 3945 C CA . ALA A 1 533 ? 8.875 -37.844 6.047 1 98.56 533 ALA A CA 1
ATOM 3946 C C . ALA A 1 533 ? 9.703 -37.594 7.305 1 98.56 533 ALA A C 1
ATOM 3948 O O . ALA A 1 533 ? 10.672 -38.312 7.566 1 98.56 533 ALA A O 1
ATOM 3949 N N . LEU A 1 534 ? 9.336 -36.562 7.969 1 98.19 534 LEU A N 1
ATOM 3950 C CA . LEU A 1 534 ? 9.812 -36.312 9.328 1 98.19 534 LEU A CA 1
ATOM 3951 C C . LEU A 1 534 ? 8.883 -36.969 10.344 1 98.19 534 LEU A C 1
ATOM 3953 O O . LEU A 1 534 ? 7.668 -36.75 10.305 1 98.19 534 LEU A O 1
ATOM 3957 N N . VAL A 1 535 ? 9.477 -37.781 11.266 1 98.5 535 VAL A N 1
ATOM 3958 C CA . VAL A 1 535 ? 8.672 -38.531 12.227 1 98.5 535 VAL A CA 1
ATOM 3959 C C . VAL A 1 535 ? 9.289 -38.438 13.617 1 98.5 535 VAL A C 1
ATOM 3961 O O . VAL A 1 535 ? 10.469 -38.094 13.75 1 98.5 535 VAL A O 1
ATOM 3964 N N . ARG A 1 536 ? 8.461 -38.656 14.57 1 98.38 536 ARG A N 1
ATOM 3965 C CA . ARG A 1 536 ? 8.938 -38.625 15.945 1 98.38 536 ARG A CA 1
ATOM 3966 C C . ARG A 1 536 ? 9.273 -40.062 16.422 1 98.38 536 ARG A C 1
ATOM 3968 O O . ARG A 1 536 ? 8.43 -40.938 16.359 1 98.38 536 ARG A O 1
ATOM 3975 N N . THR A 1 537 ? 10.484 -40.281 16.953 1 98 537 THR A N 1
ATOM 3976 C CA . THR A 1 537 ? 10.922 -41.594 17.453 1 98 537 THR A CA 1
ATOM 3977 C C . THR A 1 537 ? 11.18 -41.531 18.953 1 98 537 THR A C 1
ATOM 3979 O O . THR A 1 537 ? 11.336 -42.594 19.594 1 98 537 THR A O 1
ATOM 3982 N N . SER A 1 538 ? 11.211 -40.344 19.453 1 96.44 538 SER A N 1
ATOM 3983 C CA . SER A 1 538 ? 11.414 -40.188 20.891 1 96.44 538 SER A CA 1
ATOM 3984 C C . SER A 1 538 ? 10.75 -38.906 21.406 1 96.44 538 SER A C 1
ATOM 3986 O O . SER A 1 538 ? 10.664 -37.938 20.688 1 96.44 538 SER A O 1
ATOM 3988 N N . ASP A 1 539 ? 10.258 -39.031 22.609 1 93.75 539 ASP A N 1
ATOM 3989 C CA . ASP A 1 539 ? 9.695 -37.844 23.266 1 93.75 539 ASP A CA 1
ATOM 3990 C C . ASP A 1 539 ? 10.656 -37.281 24.312 1 93.75 539 ASP A C 1
ATOM 3992 O O . ASP A 1 539 ? 10.305 -36.375 25.062 1 93.75 539 ASP A O 1
ATOM 3996 N N . GLU A 1 540 ? 11.828 -37.812 24.328 1 90.5 540 GLU A N 1
ATOM 3997 C CA . GLU A 1 540 ? 12.812 -37.406 25.328 1 90.5 540 GLU A CA 1
ATOM 3998 C C . GLU A 1 540 ? 13.609 -36.188 24.844 1 90.5 540 GLU A C 1
ATOM 4000 O O . GLU A 1 540 ? 13.859 -36.031 23.656 1 90.5 540 GLU A O 1
ATOM 4005 N N . GLY A 1 541 ? 13.891 -35.312 25.812 1 87.44 541 GLY A N 1
ATOM 4006 C CA . GLY A 1 541 ? 14.703 -34.156 25.516 1 87.44 541 GLY A CA 1
ATOM 4007 C C . GLY A 1 541 ? 13.93 -33.062 24.828 1 87.44 541 GLY A C 1
ATOM 4008 O O . GLY A 1 541 ? 12.727 -32.906 25.047 1 87.44 541 GLY A O 1
ATOM 4009 N N . LYS A 1 542 ? 14.758 -32.188 24.266 1 88.94 542 LYS A N 1
ATOM 4010 C CA . LYS A 1 542 ? 14.141 -31.109 23.484 1 88.94 542 LYS A CA 1
ATOM 4011 C C . LYS A 1 542 ? 13.297 -31.688 22.344 1 88.94 542 LYS A C 1
ATOM 4013 O O . LYS A 1 542 ? 13.609 -32.75 21.812 1 88.94 542 LYS A O 1
ATOM 4018 N N . ARG A 1 543 ? 12.312 -31.078 21.922 1 90.38 543 ARG A N 1
ATOM 4019 C CA . ARG A 1 543 ? 11.367 -31.547 20.906 1 90.38 543 ARG A CA 1
ATOM 4020 C C . ARG A 1 543 ? 12.086 -31.922 19.609 1 90.38 543 ARG A C 1
ATOM 4022 O O . ARG A 1 543 ? 11.719 -32.875 18.953 1 90.38 543 ARG A O 1
ATOM 4029 N N . GLN A 1 544 ? 13.055 -31.203 19.156 1 93.31 544 GLN A N 1
ATOM 4030 C CA . GLN A 1 544 ? 13.773 -31.359 17.906 1 93.31 544 GLN A CA 1
ATOM 4031 C C . GLN A 1 544 ? 14.625 -32.625 17.922 1 93.31 544 GLN A C 1
ATOM 4033 O O . GLN A 1 544 ? 14.812 -33.281 16.891 1 93.31 544 GLN A O 1
ATOM 4038 N N . ALA A 1 545 ? 15.07 -33.031 19.094 1 93.94 545 ALA A N 1
ATOM 4039 C CA . ALA A 1 545 ? 15.977 -34.156 19.234 1 93.94 545 ALA A CA 1
ATOM 4040 C C . ALA A 1 545 ? 15.234 -35.5 19.062 1 93.94 545 ALA A C 1
ATOM 4042 O O . ALA A 1 545 ? 15.852 -36.531 18.844 1 93.94 545 ALA A O 1
ATOM 4043 N N . GLY A 1 546 ? 13.984 -35.438 19.125 1 95.94 546 GLY A N 1
ATOM 4044 C CA . GLY A 1 546 ? 13.188 -36.656 19 1 95.94 546 GLY A CA 1
ATOM 4045 C C . GLY A 1 546 ? 12.773 -36.969 17.578 1 95.94 546 GLY A C 1
ATOM 4046 O O . GLY A 1 546 ? 12.016 -37.906 17.328 1 95.94 546 GLY A O 1
ATOM 4047 N N . LEU A 1 547 ? 13.273 -36.219 16.625 1 98 547 LEU A N 1
ATOM 4048 C CA . LEU A 1 547 ? 12.805 -36.344 15.242 1 98 547 LEU A CA 1
ATOM 4049 C C . LEU A 1 547 ? 13.789 -37.156 14.414 1 98 547 LEU A C 1
ATOM 4051 O O . LEU A 1 547 ? 15 -37.031 14.586 1 98 547 LEU A O 1
ATOM 4055 N N . SER A 1 548 ? 13.305 -37.938 13.57 1 98.44 548 SER A N 1
ATOM 4056 C CA . SER A 1 548 ? 14.078 -38.75 12.633 1 98.44 548 SER A CA 1
ATOM 4057 C C . SER A 1 548 ? 13.531 -38.625 11.211 1 98.44 548 SER A C 1
ATOM 4059 O O . SER A 1 548 ? 12.43 -38.125 11.008 1 98.44 548 SER A O 1
ATOM 4061 N N . PHE A 1 549 ? 14.281 -39.062 10.211 1 98.62 549 PHE A N 1
ATOM 4062 C CA . PHE A 1 549 ? 13.969 -38.906 8.797 1 98.62 549 PHE A CA 1
ATOM 4063 C C . PHE A 1 549 ? 13.781 -40.281 8.133 1 98.62 549 PHE A C 1
ATOM 4065 O O . PHE A 1 549 ? 14.711 -41.094 8.102 1 98.62 549 PHE A O 1
ATOM 4072 N N . LEU A 1 550 ? 12.594 -40.531 7.559 1 98.62 550 LEU A N 1
ATOM 4073 C CA . LEU A 1 550 ? 12.289 -41.844 6.996 1 98.62 550 LEU A CA 1
ATOM 4074 C C . LEU A 1 550 ? 11.875 -41.719 5.531 1 98.62 550 LEU A C 1
ATOM 4076 O O . LEU A 1 550 ? 11.188 -40.75 5.156 1 98.62 550 LEU A O 1
ATOM 4080 N N . LEU A 1 551 ? 12.219 -42.719 4.75 1 98.75 551 LEU A N 1
ATOM 4081 C CA . LEU A 1 551 ? 11.719 -42.906 3.395 1 98.75 551 LEU A CA 1
ATOM 4082 C C . LEU A 1 551 ? 10.609 -43.938 3.375 1 98.75 551 LEU A C 1
ATOM 4084 O O . LEU A 1 551 ? 10.828 -45.094 3.74 1 98.75 551 LEU A O 1
ATOM 4088 N N . ILE A 1 552 ? 9.422 -43.562 2.9 1 98.69 552 ILE A N 1
ATOM 4089 C CA . ILE A 1 552 ? 8.242 -44.406 3.02 1 98.69 552 ILE A CA 1
ATOM 4090 C C . ILE A 1 552 ? 7.699 -44.719 1.629 1 98.69 552 ILE A C 1
ATOM 4092 O O . ILE A 1 552 ? 7.547 -43.844 0.791 1 98.69 552 ILE A O 1
ATOM 4096 N N . ALA A 1 553 ? 7.406 -46 1.39 1 98.31 553 ALA A N 1
ATOM 4097 C CA . ALA A 1 553 ? 6.746 -46.406 0.151 1 98.31 553 ALA A CA 1
ATOM 4098 C C . ALA A 1 553 ? 5.262 -46.031 0.177 1 98.31 553 ALA A C 1
ATOM 4100 O O . ALA A 1 553 ? 4.559 -46.344 1.14 1 98.31 553 ALA A O 1
ATOM 4101 N N . MET A 1 554 ? 4.77 -45.438 -0.901 1 98.25 554 MET A N 1
ATOM 4102 C CA . MET A 1 554 ? 3.404 -44.906 -0.897 1 98.25 554 MET A CA 1
ATOM 4103 C C . MET A 1 554 ? 2.395 -46.031 -1.151 1 98.25 554 MET A C 1
ATOM 4105 O O . MET A 1 554 ? 1.198 -45.875 -0.917 1 98.25 554 MET A O 1
ATOM 4109 N N . ASP A 1 555 ? 2.842 -47.188 -1.623 1 97.62 555 ASP A N 1
ATOM 4110 C CA . ASP A 1 555 ? 1.955 -48.312 -1.853 1 97.62 555 ASP A CA 1
ATOM 4111 C C . ASP A 1 555 ? 1.977 -49.281 -0.667 1 97.62 555 ASP A C 1
ATOM 4113 O O . ASP A 1 555 ? 1.368 -50.344 -0.718 1 97.62 555 ASP A O 1
ATOM 4117 N N . ALA A 1 556 ? 2.633 -48.938 0.342 1 98.12 556 ALA A N 1
ATOM 4118 C CA . ALA A 1 556 ? 2.668 -49.781 1.53 1 98.12 556 ALA A CA 1
ATOM 4119 C C . ALA A 1 556 ? 1.284 -49.906 2.166 1 98.12 556 ALA A C 1
ATOM 4121 O O . ALA A 1 556 ? 0.524 -48.906 2.184 1 98.12 556 ALA A O 1
ATOM 4122 N N . PRO A 1 557 ? 0.961 -51.125 2.732 1 98.19 557 PRO A N 1
ATOM 4123 C CA . PRO A 1 557 ? -0.296 -51.25 3.477 1 98.19 557 PRO A CA 1
ATOM 4124 C C . PRO A 1 557 ? -0.407 -50.219 4.598 1 98.19 557 PRO A C 1
ATOM 4126 O O . PRO A 1 557 ? 0.564 -49.969 5.32 1 98.19 557 PRO A O 1
ATOM 4129 N N . GLY A 1 558 ? -1.595 -49.594 4.621 1 98.56 558 GLY A N 1
ATOM 4130 C CA . GLY A 1 558 ? -1.844 -48.625 5.68 1 98.56 558 GLY A CA 1
ATOM 4131 C C . GLY A 1 558 ? -1.72 -47.188 5.219 1 98.56 558 GLY A C 1
ATOM 4132 O O . GLY A 1 558 ? -2.088 -46.281 5.949 1 98.56 558 GLY A O 1
ATOM 4133 N N . VAL A 1 559 ? -1.193 -46.938 3.99 1 98.75 559 VAL A N 1
ATOM 4134 C CA . VAL A 1 559 ? -1.09 -45.594 3.445 1 98.75 559 VAL A CA 1
ATOM 4135 C C . VAL A 1 559 ? -2.371 -45.25 2.697 1 98.75 559 VAL A C 1
ATOM 4137 O O . VAL A 1 559 ? -2.836 -46 1.851 1 98.75 559 VAL A O 1
ATOM 4140 N N . THR A 1 560 ? -2.994 -44.125 3.035 1 98.56 560 THR A N 1
ATOM 4141 C CA . THR A 1 560 ? -4.152 -43.594 2.324 1 98.56 560 THR A CA 1
ATOM 4142 C C . THR A 1 560 ? -3.926 -42.125 1.935 1 98.56 560 THR A C 1
ATOM 4144 O O . THR A 1 560 ? -3.486 -41.344 2.758 1 98.56 560 THR A O 1
ATOM 4147 N N . VAL A 1 561 ? -4.188 -41.844 0.684 1 98.5 561 VAL A N 1
ATOM 4148 C CA . VAL A 1 561 ? -4.016 -40.469 0.172 1 98.5 561 VAL A CA 1
ATOM 4149 C C . VAL A 1 561 ? -5.379 -39.875 -0.149 1 98.5 561 VAL A C 1
ATOM 4151 O O . VAL A 1 561 ? -6.172 -40.469 -0.881 1 98.5 561 VAL A O 1
ATOM 4154 N N . ARG A 1 562 ? -5.684 -38.75 0.362 1 97.5 562 ARG A N 1
ATOM 4155 C CA . ARG A 1 562 ? -6.914 -38 0.09 1 97.5 562 ARG A CA 1
ATOM 4156 C C . ARG A 1 562 ? -6.617 -36.656 -0.565 1 97.5 562 ARG A C 1
ATOM 4158 O O . ARG A 1 562 ? -5.777 -35.906 -0.082 1 97.5 562 ARG A O 1
ATOM 4165 N N . PRO A 1 563 ? -7.281 -36.406 -1.644 1 96.06 563 PRO A N 1
ATOM 4166 C CA . PRO A 1 563 ? -7.016 -35.156 -2.35 1 96.06 563 PRO A CA 1
ATOM 4167 C C . PRO A 1 563 ? -7.539 -33.938 -1.596 1 96.06 563 PRO A C 1
ATOM 4169 O O . PRO A 1 563 ? -8.555 -34.031 -0.902 1 96.06 563 PRO A O 1
ATOM 4172 N N . ILE A 1 564 ? -6.855 -32.781 -1.699 1 95.88 564 ILE A N 1
ATOM 4173 C CA . ILE A 1 564 ? -7.301 -31.469 -1.267 1 95.88 564 ILE A CA 1
ATOM 4174 C C . ILE A 1 564 ? -7.445 -30.547 -2.477 1 95.88 564 ILE A C 1
ATOM 4176 O O . ILE A 1 564 ? -6.477 -30.312 -3.205 1 95.88 564 ILE A O 1
ATOM 4180 N N . THR A 1 565 ? -8.617 -30 -2.721 1 95.12 565 THR A N 1
ATOM 4181 C CA . THR A 1 565 ? -8.867 -29.109 -3.848 1 95.12 565 THR A CA 1
ATOM 4182 C C . THR A 1 565 ? -8.531 -27.656 -3.48 1 95.12 565 THR A C 1
ATOM 4184 O O . THR A 1 565 ? -8.945 -27.172 -2.426 1 95.12 565 THR A O 1
ATOM 4187 N N . SER A 1 566 ? -7.766 -26.984 -4.316 1 95.19 566 SER A N 1
ATOM 4188 C CA . SER A 1 566 ? -7.387 -25.594 -4.109 1 95.19 566 SER A CA 1
ATOM 4189 C C . SER A 1 566 ? -8.453 -24.641 -4.648 1 95.19 566 SER A C 1
ATOM 4191 O O . SER A 1 566 ? -9.297 -25.047 -5.449 1 95.19 566 SER A O 1
ATOM 4193 N N . ILE A 1 567 ? -8.391 -23.391 -4.281 1 95.62 567 ILE A N 1
ATOM 4194 C CA . ILE A 1 567 ? -9.414 -22.406 -4.609 1 95.62 567 ILE A CA 1
ATOM 4195 C C . ILE A 1 567 ? -9.375 -22.109 -6.102 1 95.62 567 ILE A C 1
ATOM 4197 O O . ILE A 1 567 ? -10.32 -21.531 -6.652 1 95.62 567 ILE A O 1
ATOM 4201 N N . ASP A 1 568 ? -8.312 -22.453 -6.824 1 94.75 568 ASP A N 1
ATOM 4202 C CA . ASP A 1 568 ? -8.25 -22.266 -8.273 1 94.75 568 ASP A CA 1
ATOM 4203 C C . ASP A 1 568 ? -8.828 -23.469 -9.008 1 94.75 568 ASP A C 1
ATOM 4205 O O . ASP A 1 568 ? -8.859 -23.5 -10.234 1 94.75 568 ASP A O 1
ATOM 4209 N N . GLY A 1 569 ? -9.219 -24.469 -8.266 1 93.19 569 GLY A N 1
ATOM 4210 C CA . GLY A 1 569 ? -9.844 -25.656 -8.82 1 93.19 569 GLY A CA 1
ATOM 4211 C C . GLY A 1 569 ? -8.875 -26.797 -9.031 1 93.19 569 GLY A C 1
ATOM 4212 O O . GLY A 1 569 ? -9.289 -27.922 -9.32 1 93.19 569 GLY A O 1
ATOM 4213 N N . SER A 1 570 ? -7.602 -26.594 -8.797 1 93.06 570 SER A N 1
ATOM 4214 C CA . SER A 1 570 ? -6.605 -27.641 -9.023 1 93.06 570 SER A CA 1
ATOM 4215 C C . SER A 1 570 ? -6.449 -28.531 -7.801 1 93.06 570 SER A C 1
ATOM 4217 O O . SER A 1 570 ? -6.949 -28.203 -6.719 1 93.06 570 SER A O 1
ATOM 4219 N N . HIS A 1 571 ? -5.895 -29.656 -8.094 1 91.94 571 HIS A N 1
ATOM 4220 C CA . HIS A 1 571 ? -5.562 -30.625 -7.062 1 91.94 571 HIS A CA 1
ATOM 4221 C C . HIS A 1 571 ? -4.066 -30.922 -7.051 1 91.94 571 HIS A C 1
ATOM 4223 O O . HIS A 1 571 ? -3.584 -31.75 -7.824 1 91.94 571 HIS A O 1
ATOM 4229 N N . GLU A 1 572 ? -3.361 -30.188 -6.238 1 91 572 GLU A N 1
ATOM 4230 C CA . GLU A 1 572 ? -1.926 -30.422 -6.098 1 91 572 GLU A CA 1
ATOM 4231 C C . GLU A 1 572 ? -1.587 -30.969 -4.715 1 91 572 GLU A C 1
ATOM 4233 O O . GLU A 1 572 ? -0.62 -31.719 -4.562 1 91 572 GLU A O 1
ATOM 4238 N N . PHE A 1 573 ? -2.404 -30.656 -3.732 1 94.12 573 PHE A N 1
ATOM 4239 C CA . PHE A 1 573 ? -2.121 -31 -2.342 1 94.12 573 PHE A CA 1
ATOM 4240 C C . PHE A 1 573 ? -2.93 -32.219 -1.901 1 94.12 573 PHE A C 1
ATOM 4242 O O . PHE A 1 573 ? -3.959 -32.531 -2.504 1 94.12 573 PHE A O 1
ATOM 4249 N N . ASN A 1 574 ? -2.381 -32.875 -0.868 1 97.06 574 ASN A N 1
ATOM 4250 C CA . ASN A 1 574 ? -3.018 -34.062 -0.329 1 97.06 574 ASN A CA 1
ATOM 4251 C C . ASN A 1 574 ? -2.828 -34.156 1.182 1 97.06 574 ASN A C 1
ATOM 4253 O O . ASN A 1 574 ? -1.927 -33.531 1.743 1 97.06 574 ASN A O 1
ATOM 4257 N N . GLN A 1 575 ? -3.707 -34.875 1.742 1 97.88 575 GLN A N 1
ATOM 4258 C CA . GLN A 1 575 ? -3.477 -35.406 3.078 1 97.88 575 GLN A CA 1
ATOM 4259 C C . GLN A 1 575 ? -3.141 -36.906 3.018 1 97.88 575 GLN A C 1
ATOM 4261 O O . GLN A 1 575 ? -3.775 -37.656 2.277 1 97.88 575 GLN A O 1
ATOM 4266 N N . VAL A 1 576 ? -2.123 -37.25 3.689 1 98.69 576 VAL A N 1
ATOM 4267 C CA . VAL A 1 576 ? -1.678 -38.625 3.713 1 98.69 576 VAL A CA 1
ATOM 4268 C C . VAL A 1 576 ? -1.86 -39.219 5.117 1 98.69 576 VAL A C 1
ATOM 4270 O O . VAL A 1 576 ? -1.376 -38.656 6.098 1 98.69 576 VAL A O 1
ATOM 4273 N N . PHE A 1 577 ? -2.545 -40.281 5.172 1 98.69 577 PHE A N 1
ATOM 4274 C CA . PHE A 1 577 ? -2.758 -41 6.43 1 98.69 577 PHE A CA 1
ATOM 4275 C C . PHE A 1 577 ? -1.869 -42.219 6.52 1 98.69 577 PHE A C 1
ATOM 4277 O O . PHE A 1 577 ? -1.726 -42.969 5.543 1 98.69 577 PHE A O 1
ATOM 4284 N N . LEU A 1 578 ? -1.244 -42.375 7.625 1 98.88 578 LEU A N 1
ATOM 4285 C CA . LEU A 1 578 ? -0.398 -43.531 7.93 1 98.88 578 LEU A CA 1
ATOM 4286 C C . LEU A 1 578 ? -0.958 -44.312 9.109 1 98.88 578 LEU A C 1
ATOM 4288 O O . LEU A 1 578 ? -0.905 -43.844 10.25 1 98.88 578 LEU A O 1
ATOM 4292 N N . ASP A 1 579 ? -1.391 -45.5 8.812 1 98.69 579 ASP A N 1
ATOM 4293 C CA . ASP A 1 579 ? -1.985 -46.344 9.844 1 98.69 579 ASP A CA 1
ATOM 4294 C C . ASP A 1 579 ? -1.166 -47.625 10.047 1 98.69 579 ASP A C 1
ATOM 4296 O O . ASP A 1 579 ? -1.442 -48.656 9.422 1 98.69 579 ASP A O 1
ATOM 4300 N N . GLY A 1 580 ? -0.261 -47.594 10.953 1 98.56 580 GLY A N 1
ATOM 4301 C CA . GLY A 1 580 ? 0.594 -48.719 11.25 1 98.56 580 GLY A CA 1
ATOM 4302 C C . GLY A 1 580 ? 1.432 -49.156 10.062 1 98.56 580 GLY A C 1
ATOM 4303 O O . GLY A 1 580 ? 1.515 -50.344 9.758 1 98.56 580 GLY A O 1
ATOM 4304 N N . VAL A 1 581 ? 1.992 -48.281 9.344 1 98.81 581 VAL A N 1
ATOM 4305 C CA . VAL A 1 581 ? 2.766 -48.562 8.141 1 98.81 581 VAL A CA 1
ATOM 4306 C C . VAL A 1 581 ? 4.141 -49.094 8.531 1 98.81 581 VAL A C 1
ATOM 4308 O O . VAL A 1 581 ? 4.871 -48.469 9.297 1 98.81 581 VAL A O 1
ATOM 4311 N N . ARG A 1 582 ? 4.496 -50.219 8.016 1 98.62 582 ARG A N 1
ATOM 4312 C CA . ARG A 1 582 ? 5.801 -50.781 8.305 1 98.62 582 ARG A CA 1
ATOM 4313 C C . ARG A 1 582 ? 6.859 -50.281 7.34 1 98.62 582 ARG A C 1
ATOM 4315 O O . ARG A 1 582 ? 6.688 -50.344 6.121 1 98.62 582 ARG A O 1
ATOM 4322 N N . VAL A 1 583 ? 7.895 -49.719 7.859 1 98.69 583 VAL A N 1
ATOM 4323 C CA . VAL A 1 583 ? 9.016 -49.156 7.105 1 98.69 583 VAL A CA 1
ATOM 4324 C C . VAL A 1 583 ? 10.32 -49.812 7.582 1 98.69 583 VAL A C 1
ATOM 4326 O O . VAL A 1 583 ? 10.672 -49.719 8.758 1 98.69 583 VAL A O 1
ATOM 4329 N N . PRO A 1 584 ? 11.047 -50.406 6.75 1 98.31 584 PRO A N 1
ATOM 4330 C CA . PRO A 1 584 ? 12.32 -51 7.172 1 98.31 584 PRO A CA 1
ATOM 4331 C C . PRO A 1 584 ? 13.266 -49.969 7.793 1 98.31 584 PRO A C 1
ATOM 4333 O O . PRO A 1 584 ? 13.344 -48.812 7.32 1 98.31 584 PRO A O 1
ATOM 4336 N N . VAL A 1 585 ? 14.047 -50.375 8.781 1 97.94 585 VAL A N 1
ATOM 4337 C CA . VAL A 1 585 ? 15.008 -49.531 9.453 1 97.94 585 VAL A CA 1
ATOM 4338 C C . VAL A 1 585 ? 16.047 -49.031 8.445 1 97.94 585 VAL A C 1
ATOM 4340 O O . VAL A 1 585 ? 16.547 -47.906 8.555 1 97.94 585 VAL A O 1
ATOM 4343 N N . ALA A 1 586 ? 16.297 -49.781 7.406 1 97.31 586 ALA A N 1
ATOM 4344 C CA . ALA A 1 586 ? 17.266 -49.438 6.367 1 97.31 586 ALA A CA 1
ATOM 4345 C C . ALA A 1 586 ? 16.812 -48.219 5.582 1 97.31 586 ALA A C 1
ATOM 4347 O O . ALA A 1 586 ? 17.609 -47.594 4.871 1 97.31 586 ALA A O 1
ATOM 4348 N N . GLU A 1 587 ? 15.586 -47.812 5.773 1 98.12 587 GLU A N 1
ATOM 4349 C CA . GLU A 1 587 ? 15.047 -46.656 5.062 1 98.12 587 GLU A CA 1
ATOM 4350 C C . GLU A 1 587 ? 15.133 -45.375 5.914 1 98.12 587 GLU A C 1
ATOM 4352 O O . GLU A 1 587 ? 14.695 -44.312 5.492 1 98.12 587 GLU A O 1
ATOM 4357 N N . ARG A 1 588 ? 15.664 -45.5 7.055 1 98.56 588 ARG A N 1
ATOM 4358 C CA . ARG A 1 588 ? 15.953 -44.312 7.848 1 98.56 588 ARG A CA 1
ATOM 4359 C C . ARG A 1 588 ? 17.219 -43.625 7.344 1 98.56 588 ARG A C 1
ATOM 4361 O O . ARG A 1 588 ? 18.25 -44.25 7.172 1 98.56 588 ARG A O 1
ATOM 4368 N N . VAL A 1 589 ? 17.141 -42.375 7.07 1 98.69 589 VAL A N 1
ATOM 4369 C CA . VAL A 1 589 ? 18.297 -41.594 6.688 1 98.69 589 VAL A CA 1
ATOM 4370 C C . VAL A 1 589 ? 18.969 -41 7.93 1 98.69 589 VAL A C 1
ATOM 4372 O O . VAL A 1 589 ? 18.312 -40.312 8.719 1 98.69 589 VAL A O 1
ATOM 4375 N N . GLY A 1 590 ? 20.281 -41.219 8.094 1 97.81 590 GLY A N 1
ATOM 4376 C CA . GLY A 1 590 ? 20.953 -40.812 9.312 1 97.81 590 GLY A CA 1
ATOM 4377 C C . GLY A 1 590 ? 20.516 -41.594 10.531 1 97.81 590 GLY A C 1
ATOM 4378 O O . GLY A 1 590 ? 19.781 -42.594 10.406 1 97.81 590 GLY A O 1
ATOM 4379 N N . ASP A 1 591 ? 20.922 -41.094 11.703 1 96.94 591 ASP A N 1
ATOM 4380 C CA . ASP A 1 591 ? 20.578 -41.781 12.945 1 96.94 591 ASP A CA 1
ATOM 4381 C C . ASP A 1 591 ? 19.281 -41.25 13.539 1 96.94 591 ASP A C 1
ATOM 4383 O O . ASP A 1 591 ? 18.797 -40.188 13.125 1 96.94 591 ASP A O 1
ATOM 4387 N N . GLU A 1 592 ? 18.719 -42.125 14.43 1 97 592 GLU A N 1
ATOM 4388 C CA . GLU A 1 592 ? 17.594 -41.625 15.195 1 97 592 GLU A CA 1
ATOM 4389 C C . GLU A 1 592 ? 17.953 -40.312 15.914 1 97 592 GLU A C 1
ATOM 4391 O O . GLU A 1 592 ? 19.047 -40.188 16.469 1 97 592 GLU A O 1
ATOM 4396 N N . GLY A 1 593 ? 17.062 -39.375 15.781 1 96.38 593 GLY A N 1
ATOM 4397 C CA . GLY A 1 593 ? 17.312 -38.094 16.469 1 96.38 593 GLY A CA 1
ATOM 4398 C C . GLY A 1 593 ? 17.984 -37.062 15.586 1 96.38 593 GLY A C 1
ATOM 4399 O O . GLY A 1 593 ? 18.047 -35.875 15.945 1 96.38 593 GLY A O 1
ATOM 4400 N N . GLN A 1 594 ? 18.344 -37.438 14.398 1 97.25 594 GLN A N 1
ATOM 4401 C CA . GLN A 1 594 ? 19.031 -36.5 13.516 1 97.25 594 GLN A CA 1
ATOM 4402 C C . GLN A 1 594 ? 18.062 -35.844 12.531 1 97.25 594 GLN A C 1
ATOM 4404 O O . GLN A 1 594 ? 18.469 -35.125 11.617 1 97.25 594 GLN A O 1
ATOM 4409 N N . GLY A 1 595 ? 16.844 -36.156 12.766 1 96.94 595 GLY A N 1
ATOM 4410 C CA . GLY A 1 595 ? 15.828 -35.719 11.812 1 96.94 595 GLY A CA 1
ATOM 4411 C C . GLY A 1 595 ? 15.781 -34.219 11.656 1 96.94 595 GLY A C 1
ATOM 4412 O O . GLY A 1 595 ? 15.609 -33.719 10.539 1 96.94 595 GLY A O 1
ATOM 4413 N N . TRP A 1 596 ? 15.938 -33.469 12.711 1 95.44 596 TRP A N 1
ATOM 4414 C CA . TRP A 1 596 ? 15.82 -32.031 12.664 1 95.44 596 TRP A CA 1
ATOM 4415 C C . TRP A 1 596 ? 16.984 -31.422 11.875 1 95.44 596 TRP A C 1
ATOM 4417 O O . TRP A 1 596 ? 16.766 -30.531 11.055 1 95.44 596 TRP A O 1
ATOM 4427 N N . GLN A 1 597 ? 18.125 -31.828 12.109 1 95.06 597 GLN A N 1
ATOM 4428 C CA . GLN A 1 597 ? 19.297 -31.375 11.359 1 95.06 597 GLN A CA 1
ATOM 4429 C C . GLN A 1 597 ? 19.125 -31.641 9.867 1 95.06 597 GLN A C 1
ATOM 4431 O O . GLN A 1 597 ? 19.422 -30.781 9.031 1 95.06 597 GLN A O 1
ATOM 4436 N N . ILE A 1 598 ? 18.656 -32.812 9.547 1 96.31 598 ILE A N 1
ATOM 4437 C CA . ILE A 1 598 ? 18.438 -33.219 8.164 1 96.31 598 ILE A CA 1
ATOM 4438 C C . ILE A 1 598 ? 17.344 -32.344 7.543 1 96.31 598 ILE A C 1
ATOM 4440 O O . ILE A 1 598 ? 17.469 -31.891 6.406 1 96.31 598 ILE A O 1
ATOM 4444 N N . ALA A 1 599 ? 16.328 -32.188 8.336 1 94.12 599 ALA A N 1
ATOM 4445 C CA . ALA A 1 599 ? 15.203 -31.391 7.855 1 94.12 599 ALA A CA 1
ATOM 4446 C C . ALA A 1 599 ? 15.656 -29.953 7.535 1 94.12 599 ALA A C 1
ATOM 4448 O O . ALA A 1 599 ? 15.258 -29.391 6.52 1 94.12 599 ALA A O 1
ATOM 4449 N N . ARG A 1 600 ? 16.391 -29.312 8.359 1 87.44 600 ARG A N 1
ATOM 4450 C CA . ARG A 1 600 ? 16.906 -27.969 8.133 1 87.44 600 ARG A CA 1
ATOM 4451 C C . ARG A 1 600 ? 17.75 -27.906 6.867 1 87.44 600 ARG A C 1
ATOM 4453 O O . ARG A 1 600 ? 17.656 -26.953 6.098 1 87.44 600 ARG A O 1
ATOM 4460 N N . TYR A 1 601 ? 18.594 -28.906 6.734 1 89.81 601 TYR A N 1
ATOM 4461 C CA . TYR A 1 601 ? 19.422 -29 5.531 1 89.81 601 TYR A CA 1
ATOM 4462 C C . TYR A 1 601 ? 18.547 -29.094 4.285 1 89.81 601 TYR A C 1
ATOM 4464 O O . TYR A 1 601 ? 18.797 -28.406 3.291 1 89.81 601 TYR A O 1
ATOM 4472 N N . LEU A 1 602 ? 17.547 -29.906 4.316 1 91.31 602 LEU A N 1
ATOM 4473 C CA . LEU A 1 602 ? 16.625 -30.094 3.193 1 91.31 602 LEU A CA 1
ATOM 4474 C C . LEU A 1 602 ? 15.938 -28.781 2.838 1 91.31 602 LEU A C 1
ATOM 4476 O O . LEU A 1 602 ? 15.828 -28.422 1.659 1 91.31 602 LEU A O 1
ATOM 4480 N N . LEU A 1 603 ? 15.484 -28.062 3.805 1 83.31 603 LEU A N 1
ATOM 4481 C CA . LEU A 1 603 ? 14.688 -26.859 3.596 1 83.31 603 LEU A CA 1
ATOM 4482 C C . LEU A 1 603 ? 15.523 -25.766 2.953 1 83.31 603 LEU A C 1
ATOM 4484 O O . LEU A 1 603 ? 14.977 -24.812 2.385 1 83.31 603 LEU A O 1
ATOM 4488 N N . GLU A 1 604 ? 16.828 -25.797 3.021 1 75.19 604 GLU A N 1
ATOM 4489 C CA . GLU A 1 604 ? 17.688 -24.859 2.301 1 75.19 604 GLU A CA 1
ATOM 4490 C C . GLU A 1 604 ? 17.484 -24.969 0.792 1 75.19 604 GLU A C 1
ATOM 4492 O O . GLU A 1 604 ? 17.641 -24 0.061 1 75.19 604 GLU A O 1
ATOM 4497 N N . PHE A 1 605 ? 17.094 -26.141 0.43 1 78.31 605 PHE A N 1
ATOM 4498 C CA . PHE A 1 605 ? 16.938 -26.391 -0.996 1 78.31 605 PHE A CA 1
ATOM 4499 C C . PHE A 1 605 ? 15.523 -26.047 -1.455 1 78.31 605 PHE A C 1
ATOM 4501 O O . PHE A 1 605 ? 15.273 -25.906 -2.652 1 78.31 605 PHE A O 1
ATOM 4508 N N . GLU A 1 606 ? 14.633 -25.969 -0.56 1 74 606 GLU A N 1
ATOM 4509 C CA . GLU A 1 606 ? 13.289 -25.516 -0.918 1 74 606 GLU A CA 1
ATOM 4510 C C . GLU A 1 606 ? 13.266 -24.016 -1.214 1 74 606 GLU A C 1
ATOM 4512 O O . GLU A 1 606 ? 12.617 -23.578 -2.164 1 74 606 GLU A O 1
ATOM 4517 N N . ARG A 1 607 ? 13.922 -23.219 -0.414 1 64.5 607 ARG A N 1
ATOM 4518 C CA . ARG A 1 607 ? 13.93 -21.766 -0.495 1 64.5 607 ARG A CA 1
ATOM 4519 C C . ARG A 1 607 ? 14.945 -21.281 -1.522 1 64.5 607 ARG A C 1
ATOM 4521 O O . ARG A 1 607 ? 14.82 -20.172 -2.051 1 64.5 607 ARG A O 1
ATOM 4528 N N . GLY A 1 608 ? 15.945 -22.234 -1.683 1 59.97 608 GLY A N 1
ATOM 4529 C CA . GLY A 1 608 ? 17.094 -21.797 -2.461 1 59.97 608 GLY A CA 1
ATOM 4530 C C . GLY A 1 608 ? 17.266 -22.578 -3.748 1 59.97 608 GLY A C 1
ATOM 4531 O O . GLY A 1 608 ? 16.438 -23.438 -4.086 1 59.97 608 GLY A O 1
ATOM 4532 N N . GLY A 1 609 ? 18.031 -22.156 -4.602 1 59.81 609 GLY A N 1
ATOM 4533 C CA . GLY A 1 609 ? 18.562 -22.938 -5.707 1 59.81 609 GLY A CA 1
ATOM 4534 C C . GLY A 1 609 ? 18.016 -22.516 -7.059 1 59.81 609 GLY A C 1
ATOM 4535 O O . GLY A 1 609 ? 18.469 -23 -8.094 1 59.81 609 GLY A O 1
ATOM 4536 N N . SER A 1 610 ? 16.906 -21.828 -6.93 1 67.19 610 SER A N 1
ATOM 4537 C CA . SER A 1 610 ? 16.438 -21.391 -8.234 1 67.19 610 SER A CA 1
ATOM 4538 C C . SER A 1 610 ? 16.359 -19.875 -8.32 1 67.19 610 SER A C 1
ATOM 4540 O O . SER A 1 610 ? 16.156 -19.203 -7.309 1 67.19 610 SER A O 1
ATOM 4542 N N . PHE A 1 611 ? 16.703 -19.484 -9.453 1 80.62 611 PHE A N 1
ATOM 4543 C CA . PHE A 1 611 ? 16.625 -18.062 -9.742 1 80.62 611 PHE A CA 1
ATOM 4544 C C . PHE A 1 611 ? 15.242 -17.688 -10.258 1 80.62 611 PHE A C 1
ATOM 4546 O O . PHE A 1 611 ? 14.75 -18.281 -11.219 1 80.62 611 PHE A O 1
ATOM 4553 N N . ALA A 1 612 ? 14.609 -16.797 -9.578 1 87.75 612 ALA A N 1
ATOM 4554 C CA . ALA A 1 612 ? 13.234 -16.453 -9.906 1 87.75 612 ALA A CA 1
ATOM 4555 C C . ALA A 1 612 ? 13.18 -15.43 -11.039 1 87.75 612 ALA A C 1
ATOM 4557 O O . ALA A 1 612 ? 12.133 -15.227 -11.656 1 87.75 612 ALA A O 1
ATOM 4558 N N . GLY A 1 613 ? 14.281 -14.797 -11.336 1 91 613 GLY A N 1
ATOM 4559 C CA . GLY A 1 613 ? 14.289 -13.695 -12.289 1 91 613 GLY A CA 1
ATOM 4560 C C . GLY A 1 613 ? 13.727 -14.078 -13.648 1 91 613 GLY A C 1
ATOM 4561 O O . GLY A 1 613 ? 12.867 -13.375 -14.188 1 91 613 GLY A O 1
ATOM 4562 N N . GLY A 1 614 ? 14.219 -15.211 -14.18 1 92.19 614 GLY A N 1
ATOM 4563 C CA . GLY A 1 614 ? 13.734 -15.672 -15.469 1 92.19 614 GLY A CA 1
ATOM 4564 C C . GLY A 1 614 ? 12.234 -15.922 -15.484 1 92.19 614 GLY A C 1
ATOM 4565 O O . GLY A 1 614 ? 11.547 -15.555 -16.438 1 92.19 614 GLY A O 1
ATOM 4566 N N . LEU A 1 615 ? 11.789 -16.547 -14.453 1 92.81 615 LEU A N 1
ATOM 4567 C CA . LEU A 1 615 ? 10.367 -16.828 -14.344 1 92.81 615 LEU A CA 1
ATOM 4568 C C . LEU A 1 615 ? 9.555 -15.531 -14.289 1 92.81 615 LEU A C 1
ATOM 4570 O O . LEU A 1 615 ? 8.555 -15.391 -14.992 1 92.81 615 LEU A O 1
ATOM 4574 N N . LEU A 1 616 ? 9.953 -14.594 -13.43 1 95.56 616 LEU A N 1
ATOM 4575 C CA . LEU A 1 616 ? 9.234 -13.336 -13.258 1 95.56 616 LEU A CA 1
ATOM 4576 C C . LEU A 1 616 ? 9.172 -12.562 -14.57 1 95.56 616 LEU A C 1
ATOM 4578 O O . LEU A 1 616 ? 8.133 -12.008 -14.922 1 95.56 616 LEU A O 1
ATOM 4582 N N . ARG A 1 617 ? 10.266 -12.562 -15.305 1 95.5 617 ARG A N 1
ATOM 4583 C CA . ARG A 1 617 ? 10.305 -11.875 -16.594 1 95.5 617 ARG A CA 1
ATOM 4584 C C . ARG A 1 617 ? 9.391 -12.555 -17.609 1 95.5 617 ARG A C 1
ATOM 4586 O O . ARG A 1 617 ? 8.719 -11.883 -18.406 1 95.5 617 ARG A O 1
ATOM 4593 N N . ALA A 1 618 ? 9.391 -13.859 -17.594 1 93.94 618 ALA A N 1
ATOM 4594 C CA . ALA A 1 618 ? 8.508 -14.594 -18.484 1 93.94 618 ALA A CA 1
ATOM 4595 C C . ALA A 1 618 ? 7.043 -14.312 -18.172 1 93.94 618 ALA A C 1
ATOM 4597 O O . ALA A 1 618 ? 6.234 -14.102 -19.078 1 93.94 618 ALA A O 1
ATOM 4598 N N . LEU A 1 619 ? 6.73 -14.352 -16.891 1 95.12 619 LEU A N 1
ATOM 4599 C CA . LEU A 1 619 ? 5.363 -14.062 -16.469 1 95.12 619 LEU A CA 1
ATOM 4600 C C . LEU A 1 619 ? 4.961 -12.641 -16.844 1 95.12 619 LEU A C 1
ATOM 4602 O O . LEU A 1 619 ? 3.834 -12.406 -17.281 1 95.12 619 LEU A O 1
ATOM 4606 N N . HIS A 1 620 ? 5.863 -11.711 -16.656 1 96.5 620 HIS A N 1
ATOM 4607 C CA . HIS A 1 620 ? 5.625 -10.312 -17 1 96.5 620 HIS A CA 1
ATOM 4608 C C . HIS A 1 620 ? 5.379 -10.133 -18.484 1 96.5 620 HIS A C 1
ATOM 4610 O O . HIS A 1 620 ? 4.461 -9.414 -18.891 1 96.5 620 HIS A O 1
ATOM 4616 N N . ALA A 1 621 ? 6.148 -10.797 -19.297 1 95.44 621 ALA A N 1
ATOM 4617 C CA . ALA A 1 621 ? 5.977 -10.75 -20.734 1 95.44 621 ALA A CA 1
ATOM 4618 C C . ALA A 1 621 ? 4.637 -11.352 -21.156 1 95.44 621 ALA A C 1
ATOM 4620 O O . ALA A 1 621 ? 3.961 -10.828 -22.047 1 95.44 621 ALA A O 1
ATOM 4621 N N . ARG A 1 622 ? 4.301 -12.461 -20.547 1 93.62 622 ARG A N 1
ATOM 4622 C CA . ARG A 1 622 ? 3.008 -13.078 -20.828 1 93.62 622 ARG A CA 1
ATOM 4623 C C . ARG A 1 622 ? 1.862 -12.141 -20.453 1 93.62 622 ARG A C 1
ATOM 4625 O O . ARG A 1 622 ? 0.872 -12.039 -21.188 1 93.62 622 ARG A O 1
ATOM 4632 N N . ALA A 1 623 ? 1.978 -11.508 -19.312 1 95.69 623 ALA A N 1
ATOM 4633 C CA . ALA A 1 623 ? 0.969 -10.531 -18.906 1 95.69 623 ALA A CA 1
ATOM 4634 C C . ALA A 1 623 ? 0.81 -9.43 -19.938 1 95.69 623 ALA A C 1
ATOM 4636 O O . ALA A 1 623 ? -0.311 -9.031 -20.266 1 95.69 623 ALA A O 1
ATOM 4637 N N . HIS A 1 624 ? 1.938 -8.945 -20.484 1 95.81 624 HIS A N 1
ATOM 4638 C CA . HIS A 1 624 ? 1.887 -7.875 -21.484 1 95.81 624 HIS A CA 1
ATOM 4639 C C . HIS A 1 624 ? 1.099 -8.305 -22.703 1 95.81 624 HIS A C 1
ATOM 4641 O O . HIS A 1 624 ? 0.346 -7.516 -23.281 1 95.81 624 HIS A O 1
ATOM 4647 N N . ARG A 1 625 ? 1.278 -9.508 -23.141 1 93.56 625 ARG A N 1
ATOM 4648 C CA . ARG A 1 625 ? 0.571 -9.992 -24.328 1 93.56 625 ARG A CA 1
ATOM 4649 C C . ARG A 1 625 ? -0.939 -9.883 -24.141 1 93.56 625 ARG A C 1
ATOM 4651 O O . ARG A 1 625 ? -1.655 -9.484 -25.062 1 93.56 625 ARG A O 1
ATOM 4658 N N . LEU A 1 626 ? -1.333 -10.234 -22.984 1 93.62 626 LEU A N 1
ATOM 4659 C CA . LEU A 1 626 ? -2.762 -10.172 -22.688 1 93.62 626 LEU A CA 1
ATOM 4660 C C . LEU A 1 626 ? -3.221 -8.727 -22.531 1 93.62 626 LEU A C 1
ATOM 4662 O O . LEU A 1 626 ? -4.293 -8.352 -23.016 1 93.62 626 LEU A O 1
ATOM 4666 N N . LEU A 1 627 ? -2.475 -7.906 -21.844 1 95.25 627 LEU A N 1
ATOM 4667 C CA . LEU A 1 627 ? -2.83 -6.52 -21.562 1 95.25 627 LEU A CA 1
ATOM 4668 C C . LEU A 1 627 ? -2.834 -5.684 -22.828 1 95.25 627 LEU A C 1
ATOM 4670 O O . LEU A 1 627 ? -3.574 -4.707 -22.938 1 95.25 627 LEU A O 1
ATOM 4674 N N . ALA A 1 628 ? -2 -6.117 -23.766 1 94.06 628 ALA A N 1
ATOM 4675 C CA . ALA A 1 628 ? -1.851 -5.363 -25 1 94.06 628 ALA A CA 1
ATOM 4676 C C . ALA A 1 628 ? -2.875 -5.812 -26.047 1 94.06 628 ALA A C 1
ATOM 4678 O O . ALA A 1 628 ? -3.039 -5.164 -27.078 1 94.06 628 ALA A O 1
ATOM 4679 N N . ALA A 1 629 ? -3.537 -6.887 -25.75 1 91.75 629 ALA A N 1
ATOM 4680 C CA . ALA A 1 629 ? -4.559 -7.379 -26.672 1 91.75 629 ALA A CA 1
ATOM 4681 C C . ALA A 1 629 ? -5.887 -6.656 -26.453 1 91.75 629 ALA A C 1
ATOM 4683 O O . ALA A 1 629 ? -6.188 -6.219 -25.344 1 91.75 629 ALA A O 1
ATOM 4684 N N . PRO A 1 630 ? -6.637 -6.523 -27.547 1 85.25 630 PRO A N 1
ATOM 4685 C CA . PRO A 1 630 ? -7.961 -5.918 -27.375 1 85.25 630 PRO A CA 1
ATOM 4686 C C . PRO A 1 630 ? -8.883 -6.754 -26.484 1 85.25 630 PRO A C 1
ATOM 4688 O O . PRO A 1 630 ? -8.867 -7.984 -26.547 1 85.25 630 PRO A O 1
ATOM 4691 N N . GLY A 1 631 ? -9.516 -6.121 -25.594 1 75.75 631 GLY A N 1
ATOM 4692 C CA . GLY A 1 631 ? -10.516 -6.742 -24.734 1 75.75 631 GLY A CA 1
ATOM 4693 C C . GLY A 1 631 ? -11.906 -6.16 -24.922 1 75.75 631 GLY A C 1
ATOM 4694 O O . GLY A 1 631 ? -12.133 -5.371 -25.844 1 75.75 631 GLY A O 1
ATOM 4695 N N . PRO A 1 632 ? -12.859 -6.629 -24.094 1 68.25 632 PRO A N 1
ATOM 4696 C CA . PRO A 1 632 ? -14.234 -6.137 -24.188 1 68.25 632 PRO A CA 1
ATOM 4697 C C . PRO A 1 632 ? -14.328 -4.621 -24.031 1 68.25 632 PRO A C 1
ATOM 4699 O O . PRO A 1 632 ? -15.172 -3.986 -24.672 1 68.25 632 PRO A O 1
ATOM 4702 N N . ALA A 1 633 ? -13.516 -4.031 -23.156 1 69.5 633 ALA A N 1
ATOM 4703 C CA . ALA A 1 633 ? -13.578 -2.598 -22.906 1 69.5 633 ALA A CA 1
ATOM 4704 C C . ALA A 1 633 ? -12.391 -1.874 -23.516 1 69.5 633 ALA A C 1
ATOM 4706 O O . ALA A 1 633 ? -12.016 -0.785 -23.078 1 69.5 633 ALA A O 1
ATOM 4707 N N . GLY A 1 634 ? -11.742 -2.543 -24.547 1 79.69 634 GLY A N 1
ATOM 4708 C CA . GLY A 1 634 ? -10.555 -1.976 -25.156 1 79.69 634 GLY A CA 1
ATOM 4709 C C . GLY A 1 634 ? -9.273 -2.658 -24.703 1 79.69 634 GLY A C 1
ATOM 4710 O O . GLY A 1 634 ? -9.312 -3.738 -24.109 1 79.69 634 GLY A O 1
ATOM 4711 N N . ARG A 1 635 ? -8.195 -1.973 -25.141 1 89.94 635 ARG A N 1
ATOM 4712 C CA . ARG A 1 635 ? -6.891 -2.5 -24.75 1 89.94 635 ARG A CA 1
ATOM 4713 C C . ARG A 1 635 ? -6.504 -2.023 -23.344 1 89.94 635 ARG A C 1
ATOM 4715 O O . ARG A 1 635 ? -6.273 -0.831 -23.141 1 89.94 635 ARG A O 1
ATOM 4722 N N . PRO A 1 636 ? -6.422 -2.938 -22.406 1 92.12 636 PRO A N 1
ATOM 4723 C CA . PRO A 1 636 ? -6.117 -2.529 -21.031 1 92.12 636 PRO A CA 1
ATOM 4724 C C . PRO A 1 636 ? -4.82 -1.729 -20.922 1 92.12 636 PRO A C 1
ATOM 4726 O O . PRO A 1 636 ? -4.723 -0.806 -20.109 1 92.12 636 PRO A O 1
ATOM 4729 N N . PHE A 1 637 ? -3.859 -2.014 -21.75 1 94.12 637 PHE A N 1
ATOM 4730 C CA . PHE A 1 637 ? -2.535 -1.41 -21.656 1 94.12 637 PHE A CA 1
ATOM 4731 C C . PHE A 1 637 ? -2.58 0.06 -22.062 1 94.12 637 PHE A C 1
ATOM 4733 O O . PHE A 1 637 ? -1.629 0.805 -21.812 1 94.12 637 PHE A O 1
ATOM 4740 N N . ASP A 1 638 ? -3.648 0.542 -22.656 1 93.38 638 ASP A N 1
ATOM 4741 C CA . ASP A 1 638 ? -3.809 1.946 -23.031 1 93.38 638 ASP A CA 1
ATOM 4742 C C . ASP A 1 638 ? -4.18 2.793 -21.812 1 93.38 638 ASP A C 1
ATOM 4744 O O . ASP A 1 638 ? -4.066 4.02 -21.844 1 93.38 638 ASP A O 1
ATOM 4748 N N . ASP A 1 639 ? -4.703 2.148 -20.812 1 93.44 639 ASP A N 1
ATOM 4749 C CA . ASP A 1 639 ? -4.988 2.84 -19.562 1 93.44 639 ASP A CA 1
ATOM 4750 C C . ASP A 1 639 ? -3.697 3.236 -18.844 1 93.44 639 ASP A C 1
ATOM 4752 O O . ASP A 1 639 ? -2.887 2.375 -18.5 1 93.44 639 ASP A O 1
ATOM 4756 N N . PRO A 1 640 ? -3.547 4.562 -18.578 1 93.88 640 PRO A N 1
ATOM 4757 C CA . PRO A 1 640 ? -2.303 5.016 -17.953 1 93.88 640 PRO A CA 1
ATOM 4758 C C . PRO A 1 640 ? -2.064 4.379 -16.594 1 93.88 640 PRO A C 1
ATOM 4760 O O . PRO A 1 640 ? -0.914 4.172 -16.188 1 93.88 640 PRO A O 1
ATOM 4763 N N . LEU A 1 641 ? -3.082 4.043 -15.875 1 94.56 641 LEU A N 1
ATOM 4764 C CA . LEU A 1 641 ? -2.924 3.418 -14.562 1 94.56 641 LEU A CA 1
ATOM 4765 C C . LEU A 1 641 ? -2.412 1.987 -14.703 1 94.56 641 LEU A C 1
ATOM 4767 O O . LEU A 1 641 ? -1.581 1.541 -13.906 1 94.56 641 LEU A O 1
ATOM 4771 N N . VAL A 1 642 ? -2.889 1.242 -15.68 1 95.81 642 VAL A N 1
ATOM 4772 C CA . VAL A 1 642 ? -2.441 -0.123 -15.938 1 95.81 642 VAL A CA 1
ATOM 4773 C C . VAL A 1 642 ? -0.981 -0.113 -16.391 1 95.81 642 VAL A C 1
ATOM 4775 O O . VAL A 1 642 ? -0.169 -0.897 -15.891 1 95.81 642 VAL A O 1
ATOM 4778 N N . ARG A 1 643 ? -0.677 0.83 -17.281 1 96.19 643 ARG A N 1
ATOM 4779 C CA . ARG A 1 643 ? 0.688 0.942 -17.781 1 96.19 643 ARG A CA 1
ATOM 4780 C C . ARG A 1 643 ? 1.662 1.267 -16.656 1 96.19 643 ARG A C 1
ATOM 4782 O O . ARG A 1 643 ? 2.764 0.716 -16.594 1 96.19 643 ARG A O 1
ATOM 4789 N N . ALA A 1 644 ? 1.279 2.168 -15.773 1 97.06 644 ALA A N 1
ATOM 4790 C CA . ALA A 1 644 ? 2.125 2.539 -14.641 1 97.06 644 ALA A CA 1
ATOM 4791 C C . ALA A 1 644 ? 2.346 1.351 -13.711 1 97.06 644 ALA A C 1
ATOM 4793 O O . ALA A 1 644 ? 3.463 1.126 -13.234 1 97.06 644 ALA A O 1
ATOM 4794 N N . ARG A 1 645 ? 1.297 0.605 -13.438 1 97.25 645 ARG A N 1
ATOM 4795 C CA . ARG A 1 645 ? 1.426 -0.568 -12.578 1 97.25 645 ARG A CA 1
ATOM 4796 C C . ARG A 1 645 ? 2.326 -1.618 -13.219 1 97.25 645 ARG A C 1
ATOM 4798 O O . ARG A 1 645 ? 3.15 -2.234 -12.539 1 97.25 645 ARG A O 1
ATOM 4805 N N . PHE A 1 646 ? 2.15 -1.817 -14.492 1 97.75 646 PHE A N 1
ATOM 4806 C CA . PHE A 1 646 ? 2.99 -2.746 -15.242 1 97.75 646 PHE A CA 1
ATOM 4807 C C . PHE A 1 646 ? 4.457 -2.35 -15.141 1 97.75 646 PHE A C 1
ATOM 4809 O O . PHE A 1 646 ? 5.32 -3.193 -14.891 1 97.75 646 PHE A O 1
ATOM 4816 N N . ALA A 1 647 ? 4.719 -1.072 -15.297 1 98.06 647 ALA A N 1
ATOM 4817 C CA . ALA A 1 647 ? 6.086 -0.559 -15.227 1 98.06 647 ALA A CA 1
ATOM 4818 C C . ALA A 1 647 ? 6.664 -0.726 -13.82 1 98.06 647 ALA A C 1
ATOM 4820 O O . ALA A 1 647 ? 7.836 -1.081 -13.664 1 98.06 647 ALA A O 1
ATOM 4821 N N . ARG A 1 648 ? 5.902 -0.466 -12.844 1 98.31 648 ARG A N 1
ATOM 4822 C CA . ARG A 1 648 ? 6.355 -0.634 -11.469 1 98.31 648 ARG A CA 1
ATOM 4823 C C . ARG A 1 648 ? 6.781 -2.074 -11.203 1 98.31 648 ARG A C 1
ATOM 4825 O O . ARG A 1 648 ? 7.805 -2.316 -10.562 1 98.31 648 ARG A O 1
ATOM 4832 N N . ILE A 1 649 ? 5.992 -3.021 -11.688 1 98.38 649 ILE A N 1
ATOM 4833 C CA . ILE A 1 649 ? 6.344 -4.43 -11.547 1 98.38 649 ILE A CA 1
ATOM 4834 C C . ILE A 1 649 ? 7.664 -4.711 -12.258 1 98.38 649 ILE A C 1
ATOM 4836 O O . ILE A 1 649 ? 8.5 -5.469 -11.766 1 98.38 649 ILE A O 1
ATOM 4840 N N . GLY A 1 650 ? 7.816 -4.055 -13.422 1 97.94 650 GLY A N 1
ATOM 4841 C CA . GLY A 1 650 ? 9.086 -4.191 -14.125 1 97.94 650 GLY A CA 1
ATOM 4842 C C . GLY A 1 650 ? 10.281 -3.762 -13.297 1 97.94 650 GLY A C 1
ATOM 4843 O O . GLY A 1 650 ? 11.305 -4.441 -13.281 1 97.94 650 GLY A O 1
ATOM 4844 N N . THR A 1 651 ? 10.141 -2.648 -12.578 1 98.25 651 THR A N 1
ATOM 4845 C CA . THR A 1 651 ? 11.234 -2.188 -11.727 1 98.25 651 THR A CA 1
ATOM 4846 C C . THR A 1 651 ? 11.477 -3.172 -10.586 1 98.25 651 THR A C 1
ATOM 4848 O O . THR A 1 651 ? 12.617 -3.359 -10.156 1 98.25 651 THR A O 1
ATOM 4851 N N . ASP A 1 652 ? 10.43 -3.793 -10.078 1 98.31 652 ASP A N 1
ATOM 4852 C CA . ASP A 1 652 ? 10.57 -4.805 -9.039 1 98.31 652 ASP A CA 1
ATOM 4853 C C . ASP A 1 652 ? 11.344 -6.016 -9.547 1 98.31 652 ASP A C 1
ATOM 4855 O O . ASP A 1 652 ? 12.188 -6.562 -8.836 1 98.31 652 ASP A O 1
ATOM 4859 N N . ILE A 1 653 ? 11.062 -6.41 -10.727 1 97.5 653 ILE A N 1
ATOM 4860 C CA . ILE A 1 653 ? 11.719 -7.566 -11.328 1 97.5 653 ILE A CA 1
ATOM 4861 C C . ILE A 1 653 ? 13.203 -7.27 -11.523 1 97.5 653 ILE A C 1
ATOM 4863 O O . ILE A 1 653 ? 14.055 -8.109 -11.227 1 97.5 653 ILE A O 1
ATOM 4867 N N . ASP A 1 654 ? 13.508 -6.047 -11.977 1 97.19 654 ASP A N 1
ATOM 4868 C CA . ASP A 1 654 ? 14.906 -5.645 -12.117 1 97.19 654 ASP A CA 1
ATOM 4869 C C . ASP A 1 654 ? 15.641 -5.734 -10.781 1 97.19 654 ASP A C 1
ATOM 4871 O O . ASP A 1 654 ? 16.766 -6.242 -10.719 1 97.19 654 ASP A O 1
ATOM 4875 N N . ALA A 1 655 ? 15.039 -5.211 -9.781 1 97.69 655 ALA A N 1
ATOM 4876 C CA . ALA A 1 655 ? 15.648 -5.258 -8.453 1 97.69 655 ALA A CA 1
ATOM 4877 C C . ALA A 1 655 ? 15.859 -6.699 -7.996 1 97.69 655 ALA A C 1
ATOM 4879 O O . ALA A 1 655 ? 16.906 -7.039 -7.457 1 97.69 655 ALA A O 1
ATOM 4880 N N . ASN A 1 656 ? 14.875 -7.527 -8.211 1 96.56 656 ASN A N 1
ATOM 4881 C CA . ASN A 1 656 ? 14.984 -8.93 -7.836 1 96.56 656 ASN A CA 1
ATOM 4882 C C . ASN A 1 656 ? 16.125 -9.625 -8.57 1 96.56 656 ASN A C 1
ATOM 4884 O O . ASN A 1 656 ? 16.875 -10.406 -7.977 1 96.56 656 ASN A O 1
ATOM 4888 N N . ASP A 1 657 ? 16.219 -9.367 -9.867 1 95.81 657 ASP A N 1
ATOM 4889 C CA . ASP A 1 657 ? 17.312 -9.938 -10.648 1 95.81 657 ASP A CA 1
ATOM 4890 C C . ASP A 1 657 ? 18.656 -9.586 -10.031 1 95.81 657 ASP A C 1
ATOM 4892 O O . ASP A 1 657 ? 19.531 -10.453 -9.883 1 95.81 657 ASP A O 1
ATOM 4896 N N . MET A 1 658 ? 18.75 -8.367 -9.656 1 96.56 658 MET A N 1
ATOM 4897 C CA . MET A 1 658 ? 20.031 -7.914 -9.109 1 96.56 658 MET A CA 1
ATOM 4898 C C . MET A 1 658 ? 20.281 -8.516 -7.734 1 96.56 658 MET A C 1
ATOM 4900 O O . MET A 1 658 ? 21.438 -8.805 -7.379 1 96.56 658 MET A O 1
ATOM 4904 N N . LEU A 1 659 ? 19.297 -8.68 -6.914 1 95.19 659 LEU A N 1
ATOM 4905 C CA . LEU A 1 659 ? 19.438 -9.367 -5.637 1 95.19 659 LEU A CA 1
ATOM 4906 C C . LEU A 1 659 ? 19.969 -10.789 -5.844 1 95.19 659 LEU A C 1
ATOM 4908 O O . LEU A 1 659 ? 20.906 -11.211 -5.164 1 95.19 659 LEU A O 1
ATOM 4912 N N . GLU A 1 660 ? 19.406 -11.477 -6.785 1 93.12 660 GLU A N 1
ATOM 4913 C CA . GLU A 1 660 ? 19.797 -12.852 -7.07 1 93.12 660 GLU A CA 1
ATOM 4914 C C . GLU A 1 660 ? 21.219 -12.914 -7.629 1 93.12 660 GLU A C 1
ATOM 4916 O O . GLU A 1 660 ? 22.016 -13.758 -7.215 1 93.12 660 GLU A O 1
ATOM 4921 N N . LEU A 1 661 ? 21.516 -12.016 -8.562 1 93.88 661 LEU A N 1
ATOM 4922 C CA . LEU A 1 661 ? 22.828 -12.008 -9.18 1 93.88 661 LEU A CA 1
ATOM 4923 C C . LEU A 1 661 ? 23.906 -11.648 -8.164 1 93.88 661 LEU A C 1
ATOM 4925 O O . LEU A 1 661 ? 25 -12.203 -8.195 1 93.8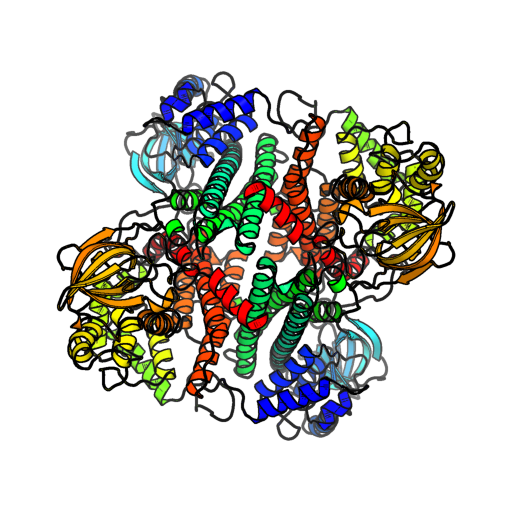8 661 LEU A O 1
ATOM 4929 N N . THR A 1 662 ? 23.609 -10.711 -7.285 1 93.19 662 THR A N 1
ATOM 4930 C CA . THR A 1 662 ? 24.562 -10.359 -6.242 1 93.19 662 THR A CA 1
ATOM 4931 C C . THR A 1 662 ? 24.781 -11.531 -5.293 1 93.19 662 THR A C 1
ATOM 4933 O O . THR A 1 662 ? 25.922 -11.805 -4.902 1 93.19 662 THR A O 1
ATOM 4936 N N . ALA A 1 663 ? 23.75 -12.203 -4.93 1 90.12 663 ALA A N 1
ATOM 4937 C CA . ALA A 1 663 ? 23.875 -13.391 -4.094 1 90.12 663 ALA A CA 1
ATOM 4938 C C . ALA A 1 663 ? 24.703 -14.469 -4.801 1 90.12 663 ALA A C 1
ATOM 4940 O O . ALA A 1 663 ? 25.516 -15.141 -4.176 1 90.12 663 ALA A O 1
ATOM 4941 N N . LEU A 1 664 ? 24.438 -14.625 -6.094 1 88.5 664 LEU A N 1
ATOM 4942 C CA . LEU A 1 664 ? 25.188 -15.562 -6.91 1 88.5 664 LEU A CA 1
ATOM 4943 C C . LEU A 1 664 ? 26.672 -15.203 -6.922 1 88.5 664 LEU A C 1
ATOM 4945 O O . LEU A 1 664 ? 27.531 -16.078 -6.773 1 88.5 664 LEU A O 1
ATOM 4949 N N . GLY A 1 665 ? 26.922 -13.938 -7.137 1 87.94 665 GLY A N 1
ATOM 4950 C CA . GLY A 1 665 ? 28.312 -13.477 -7.117 1 87.94 665 GLY A CA 1
ATOM 4951 C C . GLY A 1 665 ? 29 -13.742 -5.797 1 87.94 665 GLY A C 1
ATOM 4952 O O . GLY A 1 665 ? 30.156 -14.172 -5.773 1 87.94 665 GLY A O 1
ATOM 4953 N N . GLU A 1 666 ? 28.328 -13.523 -4.777 1 88.06 666 GLU A N 1
ATOM 4954 C CA . GLU A 1 666 ? 28.891 -13.789 -3.449 1 88.06 666 GLU A CA 1
ATOM 4955 C C . GLU A 1 666 ? 29.172 -15.273 -3.252 1 88.06 666 GLU A C 1
ATOM 4957 O O . GLU A 1 666 ? 30.203 -15.648 -2.701 1 88.06 666 GLU A O 1
ATOM 4962 N N . ALA A 1 667 ? 28.297 -16.062 -3.643 1 85.81 667 ALA A N 1
ATOM 4963 C CA . ALA A 1 667 ? 28.469 -17.516 -3.521 1 85.81 667 ALA A CA 1
ATOM 4964 C C . ALA A 1 667 ? 29.656 -18 -4.348 1 85.81 667 ALA A C 1
ATOM 4966 O O . ALA A 1 667 ? 30.422 -18.844 -3.891 1 85.81 667 ALA A O 1
ATOM 4967 N N . GLU A 1 668 ? 29.75 -17.516 -5.551 1 84.38 668 GLU A N 1
ATOM 4968 C CA . GLU A 1 668 ? 30.844 -17.891 -6.434 1 84.38 668 GLU A CA 1
ATOM 4969 C C . GLU A 1 668 ? 32.188 -17.469 -5.848 1 84.38 668 GLU A C 1
ATOM 4971 O O . GLU A 1 668 ? 33.188 -18.156 -6.051 1 84.38 668 GLU A O 1
ATOM 4976 N N . ALA A 1 669 ? 32.094 -16.391 -5.129 1 83.94 669 ALA A N 1
ATOM 4977 C CA . ALA A 1 669 ? 33.312 -15.891 -4.508 1 83.94 669 ALA A CA 1
ATOM 4978 C C . ALA A 1 669 ? 33.625 -16.641 -3.215 1 83.94 669 ALA A C 1
ATOM 4980 O O . ALA A 1 669 ? 34.594 -16.344 -2.525 1 83.94 669 ALA A O 1
ATOM 4981 N N . GLY A 1 670 ? 32.781 -17.625 -2.855 1 81.62 670 GLY A N 1
ATOM 4982 C CA . GLY A 1 670 ? 33.031 -18.469 -1.691 1 81.62 670 GLY A CA 1
ATOM 4983 C C . GLY A 1 670 ? 32.281 -18 -0.455 1 81.62 670 GLY A C 1
ATOM 4984 O O . GLY A 1 670 ? 32.469 -18.562 0.629 1 81.62 670 GLY A O 1
ATOM 4985 N N . GLY A 1 671 ? 31.531 -17.016 -0.698 1 80.06 671 GLY A N 1
ATOM 4986 C CA . GLY A 1 671 ? 30.766 -16.516 0.427 1 80.06 671 GLY A CA 1
ATOM 4987 C C . GLY A 1 671 ? 29.406 -17.188 0.56 1 80.06 671 GLY A C 1
ATOM 4988 O O . GLY A 1 671 ? 29.047 -18.031 -0.253 1 80.06 671 GLY A O 1
ATOM 4989 N N . ALA A 1 672 ? 28.75 -16.922 1.741 1 79.81 672 ALA A N 1
ATOM 4990 C CA . ALA A 1 672 ? 27.375 -17.344 1.997 1 79.81 672 ALA A CA 1
ATOM 4991 C C . ALA A 1 672 ? 26.469 -16.141 2.188 1 79.81 672 ALA A C 1
ATOM 4993 O O . ALA A 1 672 ? 26.609 -15.375 3.148 1 79.81 672 ALA A O 1
ATOM 4994 N N . PRO A 1 673 ? 25.578 -15.906 1.264 1 75.81 673 PRO A N 1
ATOM 4995 C CA . PRO A 1 673 ? 24.703 -14.727 1.372 1 75.81 673 PRO A CA 1
ATOM 4996 C C . PRO A 1 673 ? 23.938 -14.68 2.691 1 75.81 673 PRO A C 1
ATOM 4998 O O . PRO A 1 673 ? 23.594 -13.594 3.168 1 75.81 673 PRO A O 1
ATOM 5001 N N . GLY A 1 674 ? 23.672 -15.766 3.32 1 78.75 674 GLY A N 1
ATOM 5002 C CA . GLY A 1 674 ? 23.062 -15.805 4.641 1 78.75 674 GLY A CA 1
ATOM 5003 C C . GLY A 1 674 ? 21.547 -15.836 4.598 1 78.75 674 GLY A C 1
ATOM 5004 O O . GLY A 1 674 ? 20.938 -15.727 3.525 1 78.75 674 GLY A O 1
ATOM 5005 N N . ALA A 1 675 ? 20.969 -15.914 5.754 1 81.56 675 ALA A N 1
ATOM 5006 C CA . ALA A 1 675 ? 19.531 -16.141 5.918 1 81.56 675 ALA A CA 1
ATOM 5007 C C . ALA A 1 675 ? 18.734 -14.883 5.57 1 81.56 675 ALA A C 1
ATOM 5009 O O . ALA A 1 675 ? 17.641 -14.977 5 1 81.56 675 ALA A O 1
ATOM 5010 N N . VAL A 1 676 ? 19.266 -13.727 5.797 1 89.19 676 VAL A N 1
ATOM 5011 C CA . VAL A 1 676 ? 18.547 -12.477 5.551 1 89.19 676 VAL A CA 1
ATOM 5012 C C . VAL A 1 676 ? 18.359 -12.273 4.047 1 89.19 676 VAL A C 1
ATOM 5014 O O . VAL A 1 676 ? 17.266 -11.953 3.59 1 89.19 676 VAL A O 1
ATOM 5017 N N . ALA A 1 677 ? 19.438 -12.5 3.326 1 90.06 677 ALA A N 1
ATOM 5018 C CA . ALA A 1 677 ? 19.344 -12.352 1.875 1 90.06 677 ALA A CA 1
ATOM 5019 C C . ALA A 1 677 ? 18.297 -13.289 1.286 1 90.06 677 ALA A C 1
ATOM 5021 O O . ALA A 1 677 ? 17.516 -12.891 0.42 1 90.06 677 ALA A O 1
ATOM 5022 N N . ALA A 1 678 ? 18.281 -14.523 1.749 1 90 678 ALA A N 1
ATOM 5023 C CA . ALA A 1 678 ? 17.328 -15.516 1.271 1 90 678 ALA A CA 1
ATOM 5024 C C . ALA A 1 678 ? 15.898 -15.102 1.609 1 90 678 ALA A C 1
ATOM 5026 O O . ALA A 1 678 ? 14.992 -15.242 0.783 1 90 678 ALA A O 1
ATOM 5027 N N . SER A 1 679 ? 15.703 -14.562 2.848 1 93.38 679 SER A N 1
ATOM 5028 C CA . SER A 1 679 ? 14.383 -14.133 3.281 1 93.38 679 SER A CA 1
ATOM 5029 C C . SER A 1 679 ? 13.883 -12.945 2.457 1 93.38 679 SER A C 1
ATOM 5031 O O . SER A 1 679 ? 12.719 -12.898 2.072 1 93.38 679 SER A O 1
ATOM 5033 N N . VAL A 1 680 ? 14.781 -12.047 2.148 1 95 680 VAL A N 1
ATOM 5034 C CA . VAL A 1 680 ? 14.43 -10.883 1.353 1 95 680 VAL A CA 1
ATOM 5035 C C . VAL A 1 680 ? 13.953 -11.32 -0.031 1 95 680 VAL A C 1
ATOM 5037 O O . VAL A 1 680 ? 12.914 -10.867 -0.508 1 95 680 VAL A O 1
ATOM 5040 N N . MET A 1 681 ? 14.68 -12.172 -0.633 1 94 681 MET A N 1
ATOM 5041 C CA . MET A 1 681 ? 14.352 -12.617 -1.982 1 94 681 MET A CA 1
ATOM 5042 C C . MET A 1 681 ? 13.039 -13.398 -1.993 1 94 681 MET A C 1
ATOM 5044 O O . MET A 1 681 ? 12.242 -13.258 -2.92 1 94 681 MET A O 1
ATOM 5048 N N . LYS A 1 682 ? 12.836 -14.211 -0.967 1 93.81 682 LYS A N 1
ATOM 5049 C CA . LYS A 1 682 ? 11.586 -14.961 -0.871 1 93.81 682 LYS A CA 1
ATOM 5050 C C . LYS A 1 682 ? 10.391 -14.016 -0.773 1 93.81 682 LYS A C 1
ATOM 5052 O O . LYS A 1 682 ? 9.383 -14.203 -1.462 1 93.81 682 LYS A O 1
ATOM 5057 N N . ILE A 1 683 ? 10.477 -13 0.086 1 96.44 683 ILE A N 1
ATOM 5058 C CA . ILE A 1 683 ? 9.398 -12.031 0.256 1 96.44 683 ILE A CA 1
ATOM 5059 C C . ILE A 1 683 ? 9.141 -11.312 -1.064 1 96.44 683 ILE A C 1
ATOM 5061 O O . ILE A 1 683 ? 8 -11.227 -1.521 1 96.44 683 ILE A O 1
ATOM 5065 N N . GLU A 1 684 ? 10.188 -10.883 -1.728 1 95.88 684 GLU A N 1
ATOM 5066 C CA . GLU A 1 684 ? 10.062 -10.102 -2.955 1 95.88 684 GLU A CA 1
ATOM 5067 C C . GLU A 1 684 ? 9.469 -10.938 -4.082 1 95.88 684 GLU A C 1
ATOM 5069 O O . GLU A 1 684 ? 8.562 -10.484 -4.789 1 95.88 684 GLU A O 1
ATOM 5074 N N . ARG A 1 685 ? 9.977 -12.117 -4.238 1 95.25 685 ARG A N 1
ATOM 5075 C CA . ARG A 1 685 ? 9.5 -12.984 -5.309 1 95.25 685 ARG A CA 1
ATOM 5076 C C . ARG A 1 685 ? 8.008 -13.281 -5.152 1 95.25 685 ARG A C 1
ATOM 5078 O O . ARG A 1 685 ? 7.266 -13.289 -6.133 1 95.25 685 ARG A O 1
ATOM 5085 N N . SER A 1 686 ? 7.625 -13.594 -3.924 1 96.44 686 SER A N 1
ATOM 5086 C CA . SER A 1 686 ? 6.215 -13.891 -3.68 1 96.44 686 SER A CA 1
ATOM 5087 C C . SER A 1 686 ? 5.336 -12.688 -4.004 1 96.44 686 SER A C 1
ATOM 5089 O O . SER A 1 686 ? 4.305 -12.828 -4.664 1 96.44 686 SER A O 1
ATOM 5091 N N . ARG A 1 687 ? 5.797 -11.508 -3.613 1 97.75 687 ARG A N 1
ATOM 5092 C CA . ARG A 1 687 ? 5.023 -10.289 -3.846 1 97.75 687 ARG A CA 1
ATOM 5093 C C . ARG A 1 687 ? 4.941 -9.969 -5.336 1 97.75 687 ARG A C 1
ATOM 5095 O O . ARG A 1 687 ? 3.889 -9.562 -5.832 1 97.75 687 ARG A O 1
ATOM 5102 N N . ILE A 1 688 ? 6.023 -10.141 -6.086 1 98 688 ILE A N 1
ATOM 5103 C CA . ILE A 1 688 ? 6.066 -9.82 -7.508 1 98 688 ILE A CA 1
ATOM 5104 C C . ILE A 1 688 ? 5.16 -10.781 -8.281 1 98 688 ILE A C 1
ATOM 5106 O O . ILE A 1 688 ? 4.383 -10.352 -9.141 1 98 688 ILE A O 1
ATOM 5110 N N . ARG A 1 689 ? 5.203 -12.055 -7.961 1 97.44 689 ARG A N 1
ATOM 5111 C CA . ARG A 1 689 ? 4.348 -13.039 -8.625 1 97.44 689 ARG A CA 1
ATOM 5112 C C . ARG A 1 689 ? 2.875 -12.719 -8.391 1 97.44 689 ARG A C 1
ATOM 5114 O O . ARG A 1 689 ? 2.066 -12.781 -9.312 1 97.44 689 ARG A O 1
ATOM 5121 N N . GLN A 1 690 ? 2.561 -12.406 -7.16 1 98.31 690 GLN A N 1
ATOM 5122 C CA . GLN A 1 690 ? 1.185 -12.047 -6.836 1 98.31 690 GLN A CA 1
ATOM 5123 C C . GLN A 1 690 ? 0.76 -10.773 -7.57 1 98.31 690 GLN A C 1
ATOM 5125 O O . GLN A 1 690 ? -0.371 -10.68 -8.047 1 98.31 690 GLN A O 1
ATOM 5130 N N . ALA A 1 691 ? 1.674 -9.828 -7.66 1 98.44 691 ALA A N 1
ATOM 5131 C CA . ALA A 1 691 ? 1.359 -8.57 -8.328 1 98.44 691 ALA A CA 1
ATOM 5132 C C . ALA A 1 691 ? 1.097 -8.789 -9.812 1 98.44 691 ALA A C 1
ATOM 5134 O O . ALA A 1 691 ? 0.174 -8.195 -10.383 1 98.44 691 ALA A O 1
ATOM 5135 N N . ILE A 1 692 ? 1.904 -9.586 -10.477 1 97.75 692 ILE A N 1
ATOM 5136 C CA . ILE A 1 692 ? 1.727 -9.875 -11.898 1 97.75 692 ILE A CA 1
ATOM 5137 C C . ILE A 1 692 ? 0.365 -10.523 -12.125 1 97.75 692 ILE A C 1
ATOM 5139 O O . ILE A 1 692 ? -0.397 -10.102 -12.992 1 97.75 692 ILE A O 1
ATOM 5143 N N . ALA A 1 693 ? 0.073 -11.547 -11.328 1 97.88 693 ALA A N 1
ATOM 5144 C CA . ALA A 1 693 ? -1.182 -12.281 -11.477 1 97.88 693 ALA A CA 1
ATOM 5145 C C . ALA A 1 693 ? -2.381 -11.375 -11.211 1 97.88 693 ALA A C 1
ATOM 5147 O O . ALA A 1 693 ? -3.379 -11.43 -11.93 1 97.88 693 ALA A O 1
ATOM 5148 N N . GLU A 1 694 ? -2.287 -10.562 -10.18 1 97.81 694 GLU A N 1
ATOM 5149 C CA . GLU A 1 694 ? -3.361 -9.648 -9.82 1 97.81 694 GLU A CA 1
ATOM 5150 C C . GLU A 1 694 ? -3.635 -8.648 -10.945 1 97.81 694 GLU A C 1
ATOM 5152 O O . GLU A 1 694 ? -4.785 -8.453 -11.336 1 97.81 694 GLU A O 1
ATOM 5157 N N . LEU A 1 695 ? -2.57 -8.023 -11.438 1 97.38 695 LEU A N 1
ATOM 5158 C CA . LEU A 1 695 ? -2.727 -7.062 -12.531 1 97.38 695 LEU A CA 1
ATOM 5159 C C . LEU A 1 695 ? -3.375 -7.719 -13.742 1 97.38 695 LEU A C 1
ATOM 5161 O O . LEU A 1 695 ? -4.312 -7.164 -14.328 1 97.38 695 LEU A O 1
ATOM 5165 N N . THR A 1 696 ? -2.896 -8.906 -14.086 1 96.5 696 THR A N 1
ATOM 5166 C CA . THR A 1 696 ? -3.385 -9.602 -15.266 1 96.5 696 THR A CA 1
ATOM 5167 C C . THR A 1 696 ? -4.863 -9.945 -15.117 1 96.5 696 THR A C 1
ATOM 5169 O O . THR A 1 696 ? -5.664 -9.664 -16.016 1 96.5 696 THR A O 1
ATOM 5172 N N . ALA A 1 697 ? -5.227 -10.477 -13.977 1 96.19 697 ALA A N 1
ATOM 5173 C CA . ALA A 1 697 ? -6.605 -10.891 -13.742 1 96.19 697 ALA A CA 1
ATOM 5174 C C . ALA A 1 697 ? -7.543 -9.688 -13.711 1 96.19 697 ALA A C 1
ATOM 5176 O O . ALA A 1 697 ? -8.602 -9.695 -14.344 1 96.19 697 ALA A O 1
ATOM 5177 N N . HIS A 1 698 ? -7.191 -8.609 -13.07 1 93.75 698 HIS A N 1
ATOM 5178 C CA . HIS A 1 698 ? -8.102 -7.492 -12.852 1 93.75 698 HIS A CA 1
ATOM 5179 C C . HIS A 1 698 ? -8.164 -6.582 -14.07 1 93.75 698 HIS A C 1
ATOM 5181 O O . HIS A 1 698 ? -9.18 -5.922 -14.305 1 93.75 698 HIS A O 1
ATOM 5187 N N . ALA A 1 699 ? -7.113 -6.566 -14.867 1 92.25 699 ALA A N 1
ATOM 5188 C CA . ALA A 1 699 ? -7.109 -5.668 -16.016 1 92.25 699 ALA A CA 1
ATOM 5189 C C . ALA A 1 699 ? -7.582 -6.391 -17.281 1 92.25 699 ALA A C 1
ATOM 5191 O O . ALA A 1 699 ? -8.141 -5.77 -18.188 1 92.25 699 ALA A O 1
ATOM 5192 N N . ALA A 1 700 ? -7.371 -7.727 -17.281 1 86.94 700 ALA A N 1
ATOM 5193 C CA . ALA A 1 700 ? -7.621 -8.398 -18.562 1 86.94 700 ALA A CA 1
ATOM 5194 C C . ALA A 1 700 ? -8.359 -9.719 -18.359 1 86.94 700 ALA A C 1
ATOM 5196 O O . ALA A 1 700 ? -8.711 -10.398 -19.328 1 86.94 700 ALA A O 1
ATOM 5197 N N . GLY A 1 701 ? -8.57 -10.086 -17.156 1 79.75 701 GLY A N 1
ATOM 5198 C CA . GLY A 1 701 ? -9.203 -11.367 -16.891 1 79.75 701 GLY A CA 1
ATOM 5199 C C . GLY A 1 701 ? -10.68 -11.383 -17.266 1 79.75 701 GLY A C 1
ATOM 5200 O O . GLY A 1 701 ? -11.266 -10.336 -17.547 1 79.75 701 GLY A O 1
ATOM 5201 N N . ASP A 1 702 ? -11.211 -12.617 -17.344 1 80.62 702 ASP A N 1
ATOM 5202 C CA . ASP A 1 702 ? -12.602 -12.859 -17.719 1 80.62 702 ASP A CA 1
ATOM 5203 C C . ASP A 1 702 ? -13.445 -13.172 -16.484 1 80.62 702 ASP A C 1
ATOM 5205 O O . ASP A 1 702 ? -12.914 -13.625 -15.461 1 80.62 702 ASP A O 1
ATOM 5209 N N . LEU A 1 703 ? -14.711 -12.859 -16.516 1 90.06 703 LEU A N 1
ATOM 5210 C CA . LEU A 1 703 ? -15.641 -13.297 -15.469 1 90.06 703 LEU A CA 1
ATOM 5211 C C . LEU A 1 703 ? -16.078 -14.734 -15.711 1 90.06 703 LEU A C 1
ATOM 5213 O O . LEU A 1 703 ? -16.625 -15.383 -14.812 1 90.06 703 LEU A O 1
ATOM 5217 N N . ARG A 1 704 ? -15.859 -15.188 -16.922 1 92.25 704 ARG A N 1
ATOM 5218 C CA . ARG A 1 704 ? -16.203 -16.578 -17.203 1 92.25 704 ARG A CA 1
ATOM 5219 C C . ARG A 1 704 ? -15.258 -17.531 -16.5 1 92.25 704 ARG A C 1
ATOM 5221 O O . ARG A 1 704 ? -14.047 -17.312 -16.453 1 92.25 704 ARG A O 1
ATOM 5228 N N . TRP A 1 705 ? -15.781 -18.562 -15.93 1 93.31 705 TRP A N 1
ATOM 5229 C CA . TRP A 1 705 ? -15.016 -19.547 -15.172 1 93.31 705 TRP A CA 1
ATOM 5230 C C . TRP A 1 705 ? -15.07 -20.922 -15.844 1 93.31 705 TRP A C 1
ATOM 5232 O O . TRP A 1 705 ? -16.141 -21.484 -16.047 1 93.31 705 TRP A O 1
ATOM 5242 N N . GLU A 1 706 ? -13.992 -21.391 -16.281 1 92.88 706 GLU A N 1
ATOM 5243 C CA . GLU A 1 706 ? -13.867 -22.766 -16.75 1 92.88 706 GLU A CA 1
ATOM 5244 C C . GLU A 1 706 ? -13.531 -23.719 -15.602 1 92.88 706 GLU A C 1
ATOM 5246 O O . GLU A 1 706 ? -12.422 -23.672 -15.07 1 92.88 706 GLU A O 1
ATOM 5251 N N . PRO A 1 707 ? -14.445 -24.641 -15.227 1 91.69 707 PRO A N 1
ATOM 5252 C CA . PRO A 1 707 ? -14.242 -25.469 -14.031 1 91.69 707 PRO A CA 1
ATOM 5253 C C . PRO A 1 707 ? -13.328 -26.672 -14.289 1 91.69 707 PRO A C 1
ATOM 5255 O O . PRO A 1 707 ? -12.781 -27.234 -13.344 1 91.69 707 PRO A O 1
ATOM 5258 N N . HIS A 1 708 ? -13.141 -27.047 -15.555 1 94.5 708 HIS A N 1
ATOM 5259 C CA . HIS A 1 708 ? -12.375 -28.25 -15.875 1 94.5 708 HIS A CA 1
ATOM 5260 C C . HIS A 1 708 ? -10.922 -28.094 -15.453 1 94.5 708 HIS A C 1
ATOM 5262 O O . HIS A 1 708 ? -10.32 -27.031 -15.625 1 94.5 708 HIS A O 1
ATOM 5268 N N . ARG A 1 709 ? -10.375 -29.219 -14.961 1 94 709 ARG A N 1
ATOM 5269 C CA . ARG A 1 709 ? -8.953 -29.312 -14.625 1 94 709 ARG A CA 1
ATOM 5270 C C . ARG A 1 709 ? -8.398 -30.688 -14.961 1 94 709 ARG A C 1
ATOM 5272 O O . ARG A 1 709 ? -9.086 -31.703 -14.805 1 94 709 ARG A O 1
ATOM 5279 N N . PRO A 1 710 ? -7.195 -30.766 -15.438 1 95.44 710 PRO A N 1
ATOM 5280 C CA . PRO A 1 710 ? -6.367 -29.625 -15.836 1 95.44 710 PRO A CA 1
ATOM 5281 C C . PRO A 1 710 ? -6.895 -28.906 -17.078 1 95.44 710 PRO A C 1
ATOM 5283 O O . PRO A 1 710 ? -7.566 -29.531 -17.906 1 95.44 710 PRO A O 1
ATOM 5286 N N . LEU A 1 711 ? -6.578 -27.656 -17.266 1 95.5 711 LEU A N 1
ATOM 5287 C CA . LEU A 1 711 ? -7.125 -26.844 -18.359 1 95.5 711 LEU A CA 1
ATOM 5288 C C . LEU A 1 711 ? -6.598 -27.312 -19.703 1 95.5 711 LEU A C 1
ATOM 5290 O O . LEU A 1 711 ? -7.273 -27.156 -20.719 1 95.5 711 LEU A O 1
ATOM 5294 N N . HIS A 1 712 ? -5.434 -27.906 -19.734 1 95.56 712 HIS A N 1
ATOM 5295 C CA . HIS A 1 712 ? -4.836 -28.281 -21.016 1 95.56 712 HIS A CA 1
ATOM 5296 C C . HIS A 1 712 ? -5.512 -29.516 -21.594 1 95.56 712 HIS A C 1
ATOM 5298 O O . HIS A 1 712 ? -5.25 -29.906 -22.734 1 95.56 712 HIS A O 1
ATOM 5304 N N . ASP A 1 713 ? -6.418 -30.188 -20.828 1 95.81 713 ASP A N 1
ATOM 5305 C CA . ASP A 1 713 ? -7.23 -31.281 -21.359 1 95.81 713 ASP A CA 1
ATOM 5306 C C . ASP A 1 713 ? -8.289 -30.75 -22.328 1 95.81 713 ASP A C 1
ATOM 5308 O O . ASP A 1 713 ? -8.867 -31.531 -23.094 1 95.81 713 ASP A O 1
ATOM 5312 N N . LEU A 1 714 ? -8.578 -29.484 -22.203 1 96.38 714 LEU A N 1
ATOM 5313 C CA . LEU A 1 714 ? -9.57 -28.875 -23.094 1 96.38 714 LEU A CA 1
ATOM 5314 C C . LEU A 1 714 ? -9.039 -28.766 -24.516 1 96.38 714 LEU A C 1
ATOM 5316 O O . LEU A 1 714 ? -7.824 -28.672 -24.734 1 96.38 714 LEU A O 1
ATOM 5320 N N . PRO A 1 715 ? -9.938 -28.75 -25.516 1 96.38 715 PRO A N 1
ATOM 5321 C CA . PRO A 1 715 ? -9.477 -28.531 -26.891 1 96.38 715 PRO A CA 1
ATOM 5322 C C . PRO A 1 715 ? -8.727 -27.219 -27.062 1 96.38 715 PRO A C 1
ATOM 5324 O O . PRO A 1 715 ? -9.094 -26.203 -26.438 1 96.38 715 PRO A O 1
ATOM 5327 N N . PRO A 1 716 ? -7.641 -27.25 -27.875 1 95.62 716 PRO A N 1
ATOM 5328 C CA . PRO A 1 716 ? -6.871 -26.016 -28.078 1 95.62 716 PRO A CA 1
ATOM 5329 C C . PRO A 1 716 ? -7.715 -24.875 -28.656 1 95.62 716 PRO A C 1
ATOM 5331 O O . PRO A 1 716 ? -8.578 -25.125 -29.5 1 95.62 716 PRO A O 1
ATOM 5334 N N . GLU A 1 717 ? -7.473 -23.734 -28.172 1 94.31 717 GLU A N 1
ATOM 5335 C CA . GLU A 1 717 ? -8.047 -22.484 -28.672 1 94.31 717 GLU A CA 1
ATOM 5336 C C . GLU A 1 717 ? -6.953 -21.484 -29.031 1 94.31 717 GLU A C 1
ATOM 5338 O O . GLU A 1 717 ? -5.766 -21.812 -28.984 1 94.31 717 GLU A O 1
ATOM 5343 N N . ASP A 1 718 ? -7.43 -20.297 -29.469 1 93.06 718 ASP A N 1
ATOM 5344 C CA . ASP A 1 718 ? -6.48 -19.219 -29.688 1 93.06 718 ASP A CA 1
ATOM 5345 C C . ASP A 1 718 ? -5.676 -18.922 -28.422 1 93.06 718 ASP A C 1
ATOM 5347 O O . ASP A 1 718 ? -6.227 -18.922 -27.312 1 93.06 718 ASP A O 1
ATOM 5351 N N . PRO A 1 719 ? -4.355 -18.719 -28.594 1 89.94 719 PRO A N 1
ATOM 5352 C CA . PRO A 1 719 ? -3.49 -18.547 -27.422 1 89.94 719 PRO A CA 1
ATOM 5353 C C . PRO A 1 719 ? -3.957 -17.406 -26.516 1 89.94 719 PRO A C 1
ATOM 5355 O O . PRO A 1 719 ? -3.816 -17.5 -25.297 1 89.94 719 PRO A O 1
ATOM 5358 N N . LEU A 1 720 ? -4.449 -16.375 -27.078 1 91.38 720 LEU A N 1
ATOM 5359 C CA . LEU A 1 720 ? -4.918 -15.258 -26.266 1 91.38 720 LEU A CA 1
ATOM 5360 C C . LEU A 1 720 ? -6.156 -15.648 -25.469 1 91.38 720 LEU A C 1
ATOM 5362 O O . LEU A 1 720 ? -6.309 -15.234 -24.312 1 91.38 720 LEU A O 1
ATOM 5366 N N . ASP A 1 721 ? -7.023 -16.359 -26.047 1 91.56 721 ASP A N 1
ATOM 5367 C CA . ASP A 1 721 ? -8.211 -16.828 -25.359 1 91.56 721 ASP A CA 1
ATOM 5368 C C . ASP A 1 721 ? -7.844 -17.797 -24.234 1 91.56 721 ASP A C 1
ATOM 5370 O O . ASP A 1 721 ? -8.438 -17.75 -23.156 1 91.56 721 ASP A O 1
ATOM 5374 N N . GLU A 1 722 ? -6.875 -18.625 -24.531 1 93.81 722 GLU A N 1
ATOM 5375 C CA . GLU A 1 722 ? -6.395 -19.547 -23.516 1 93.81 722 GLU A CA 1
ATOM 5376 C C . GLU A 1 722 ? -5.754 -18.781 -22.344 1 93.81 722 GLU A C 1
ATOM 5378 O O . GLU A 1 722 ? -5.953 -19.141 -21.188 1 93.81 722 GLU A O 1
ATOM 5383 N N . ALA A 1 723 ? -4.977 -17.734 -22.75 1 92.94 723 ALA A N 1
ATOM 5384 C CA . ALA A 1 723 ? -4.352 -16.906 -21.719 1 92.94 723 ALA A CA 1
ATOM 5385 C C . ALA A 1 723 ? -5.402 -16.234 -20.844 1 92.94 723 ALA A C 1
ATOM 5387 O O . ALA A 1 723 ? -5.227 -16.109 -19.625 1 92.94 723 ALA A O 1
ATOM 5388 N N . ARG A 1 724 ? -6.43 -15.805 -21.391 1 91.69 724 ARG A N 1
ATOM 5389 C CA . ARG A 1 724 ? -7.512 -15.164 -20.641 1 91.69 724 ARG A CA 1
ATOM 5390 C C . ARG A 1 724 ? -8.195 -16.156 -19.703 1 91.69 724 ARG A C 1
ATOM 5392 O O . ARG A 1 724 ? -8.539 -15.805 -18.578 1 91.69 724 ARG A O 1
ATOM 5399 N N . LYS A 1 725 ? -8.344 -17.359 -20.172 1 91.81 725 LYS A N 1
ATOM 5400 C CA . LYS A 1 725 ? -9.008 -18.422 -19.406 1 91.81 725 LYS A CA 1
ATOM 5401 C C . LYS A 1 725 ? -8.219 -18.766 -18.141 1 91.81 725 LYS A C 1
ATOM 5403 O O . LYS A 1 725 ? -8.805 -19.125 -17.125 1 91.81 725 LYS A O 1
ATOM 5408 N N . VAL A 1 726 ? -6.957 -18.625 -18.219 1 94.81 726 VAL A N 1
ATOM 5409 C CA . VAL A 1 726 ? -6.113 -19.062 -17.109 1 94.81 726 VAL A CA 1
ATOM 5410 C C . VAL A 1 726 ? -5.883 -17.891 -16.156 1 94.81 726 VAL A C 1
ATOM 5412 O O . VAL A 1 726 ? -5.52 -18.109 -14.992 1 94.81 726 VAL A O 1
ATOM 5415 N N . ALA A 1 727 ? -6.164 -16.641 -16.5 1 95.44 727 ALA A N 1
ATOM 5416 C CA . ALA A 1 727 ? -5.777 -15.445 -15.758 1 95.44 727 ALA A CA 1
ATOM 5417 C C . ALA A 1 727 ? -6.359 -15.461 -14.352 1 95.44 727 ALA A C 1
ATOM 5419 O O . ALA A 1 727 ? -5.645 -15.227 -13.375 1 95.44 727 ALA A O 1
ATOM 5420 N N . VAL A 1 728 ? -7.602 -15.773 -14.172 1 96.56 728 VAL A N 1
ATOM 5421 C CA . VAL A 1 728 ? -8.25 -15.711 -12.867 1 96.56 728 VAL A CA 1
ATOM 5422 C C . VAL A 1 728 ? -7.805 -16.891 -12.016 1 96.56 728 VAL A C 1
ATOM 5424 O O . VAL A 1 728 ? -7.414 -16.719 -10.852 1 96.56 728 VAL A O 1
ATOM 5427 N N . PRO A 1 729 ? -7.766 -18.141 -12.586 1 96.56 729 PRO A N 1
ATOM 5428 C CA . PRO A 1 729 ? -7.219 -19.25 -11.789 1 96.56 729 PRO A CA 1
ATOM 5429 C C . PRO A 1 729 ? -5.797 -18.984 -11.305 1 96.56 729 PRO A C 1
ATOM 5431 O O . PRO A 1 729 ? -5.449 -19.312 -10.172 1 96.56 729 PRO A O 1
ATOM 5434 N N . ALA A 1 730 ? -4.984 -18.375 -12.172 1 96.75 730 ALA A N 1
ATOM 5435 C CA . ALA A 1 730 ? -3.611 -18.062 -11.797 1 96.75 730 ALA A CA 1
ATOM 5436 C C . ALA A 1 730 ? -3.5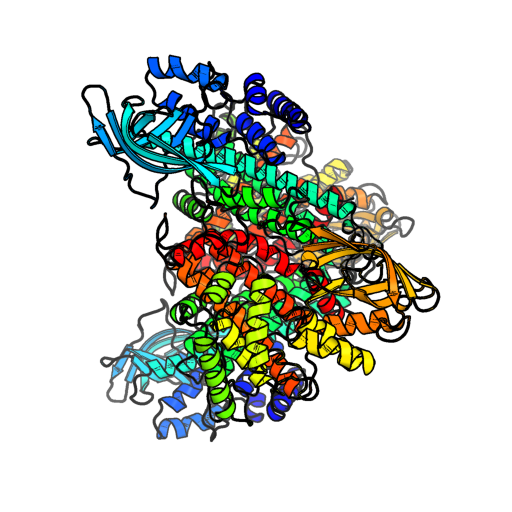76 -17.031 -10.664 1 96.75 730 ALA A C 1
ATOM 5438 O O . ALA A 1 730 ? -2.729 -17.109 -9.773 1 96.75 730 ALA A O 1
ATOM 5439 N N . TYR A 1 731 ? -4.473 -16.078 -10.719 1 97.62 731 TYR A N 1
ATOM 5440 C CA . TYR A 1 731 ? -4.605 -15.094 -9.656 1 97.62 731 TYR A CA 1
ATOM 5441 C C . TYR A 1 731 ? -4.965 -15.758 -8.336 1 97.62 731 TYR A C 1
ATOM 5443 O O . TYR A 1 731 ? -4.344 -15.484 -7.305 1 97.62 731 TYR A O 1
ATOM 5451 N N . LEU A 1 732 ? -5.871 -16.656 -8.328 1 97.25 732 LEU A N 1
ATOM 5452 C CA . LEU A 1 732 ? -6.277 -17.375 -7.125 1 97.25 732 LEU A CA 1
ATOM 5453 C C . LEU A 1 732 ? -5.141 -18.25 -6.602 1 97.25 732 LEU A C 1
ATOM 5455 O O . LEU A 1 732 ? -4.855 -18.25 -5.398 1 97.25 732 LEU A O 1
ATOM 5459 N N . ALA A 1 733 ? -4.473 -18.906 -7.5 1 96.75 733 ALA A N 1
ATOM 5460 C CA . ALA A 1 733 ? -3.375 -19.797 -7.121 1 96.75 733 ALA A CA 1
ATOM 5461 C C . ALA A 1 733 ? -2.205 -19.016 -6.543 1 96.75 733 ALA A C 1
ATOM 5463 O O . ALA A 1 733 ? -1.507 -19.484 -5.648 1 96.75 733 ALA A O 1
ATOM 5464 N N . SER A 1 734 ? -2.012 -17.797 -7.031 1 97.25 734 SER A N 1
ATOM 5465 C CA . SER A 1 734 ? -0.85 -17 -6.656 1 97.25 734 SER A CA 1
ATOM 5466 C C . SER A 1 734 ? -0.904 -16.609 -5.184 1 97.25 734 SER A C 1
ATOM 5468 O O . SER A 1 734 ? 0.116 -16.234 -4.594 1 97.25 734 SER A O 1
ATOM 5470 N N . ARG A 1 735 ? -2.045 -16.656 -4.543 1 97.5 735 ARG A N 1
ATOM 5471 C CA . ARG A 1 735 ? -2.184 -16.281 -3.141 1 97.5 735 ARG A CA 1
ATOM 5472 C C . ARG A 1 735 ? -1.322 -17.156 -2.242 1 97.5 735 ARG A C 1
ATOM 5474 O O . ARG A 1 735 ? -0.883 -16.719 -1.176 1 97.5 735 ARG A O 1
ATOM 5481 N N . ALA A 1 736 ? -0.956 -18.328 -2.699 1 96.38 736 ALA A N 1
ATOM 5482 C CA . ALA A 1 736 ? -0.195 -19.281 -1.901 1 96.38 736 ALA A CA 1
ATOM 5483 C C . ALA A 1 736 ? 1.283 -18.906 -1.855 1 96.38 736 ALA A C 1
ATOM 5485 O O . ALA A 1 736 ? 2.035 -19.422 -1.026 1 96.38 736 ALA A O 1
ATOM 5486 N N . GLN A 1 737 ? 1.743 -17.984 -2.762 1 96 737 GLN A N 1
ATOM 5487 C CA . GLN A 1 737 ? 3.16 -17.688 -2.926 1 96 737 GLN A CA 1
ATOM 5488 C C . GLN A 1 737 ? 3.758 -17.125 -1.634 1 96 737 GLN A C 1
ATOM 5490 O O . GLN A 1 737 ? 4.941 -17.328 -1.356 1 96 737 GLN A O 1
ATOM 5495 N N . SER A 1 738 ? 2.977 -16.469 -0.831 1 96.94 738 SER A N 1
ATOM 5496 C CA . SER A 1 738 ? 3.467 -15.852 0.399 1 96.94 738 SER A CA 1
ATOM 5497 C C . SER A 1 738 ? 3.236 -16.766 1.601 1 96.94 738 SER A C 1
ATOM 5499 O O . SER A 1 738 ? 3.441 -16.344 2.744 1 96.94 738 SER A O 1
ATOM 5501 N N . ILE A 1 739 ? 2.801 -17.984 1.348 1 95.5 739 ILE A N 1
ATOM 5502 C CA . ILE A 1 739 ? 2.41 -18.875 2.434 1 95.5 739 ILE A CA 1
ATOM 5503 C C . ILE A 1 739 ? 3.385 -20.047 2.516 1 95.5 739 ILE A C 1
ATOM 5505 O O . ILE A 1 739 ? 3.969 -20.312 3.57 1 95.5 739 ILE A O 1
ATOM 5509 N N . PHE A 1 740 ? 3.617 -20.734 1.399 1 90.94 740 PHE A N 1
ATOM 5510 C CA . PHE A 1 740 ? 4.453 -21.922 1.456 1 90.94 740 PHE A CA 1
ATOM 5511 C C . PHE A 1 740 ? 5.93 -21.547 1.513 1 90.94 740 PHE A C 1
ATOM 5513 O O . PHE A 1 740 ? 6.293 -20.406 1.265 1 90.94 740 PHE A O 1
ATOM 5520 N N . GLY A 1 741 ? 6.801 -22.5 1.896 1 85.94 741 GLY A N 1
ATOM 5521 C CA . GLY A 1 741 ? 8.227 -22.266 2.021 1 85.94 741 GLY A CA 1
ATOM 5522 C C . GLY A 1 741 ? 8.57 -21.297 3.143 1 85.94 741 GLY A C 1
ATOM 5523 O O . GLY A 1 741 ? 9.594 -20.609 3.086 1 85.94 741 GLY A O 1
ATOM 5524 N N . GLY A 1 742 ? 7.727 -21.25 4.176 1 89.69 742 GLY A N 1
ATOM 5525 C CA . GLY A 1 742 ? 7.828 -20.234 5.211 1 89.69 742 GLY A CA 1
ATOM 5526 C C . GLY A 1 742 ? 7.09 -18.953 4.859 1 89.69 742 GLY A C 1
ATOM 5527 O O . GLY A 1 742 ? 7.484 -18.234 3.936 1 89.69 742 GLY A O 1
ATOM 5528 N N . THR A 1 743 ? 6.039 -18.688 5.621 1 94.25 743 THR A N 1
ATOM 5529 C CA . THR A 1 743 ? 5.199 -17.531 5.316 1 94.25 743 THR A CA 1
ATOM 5530 C C . THR A 1 743 ? 6.027 -16.25 5.328 1 94.25 743 THR A C 1
ATOM 5532 O O . THR A 1 743 ? 7.125 -16.219 5.887 1 94.25 743 THR A O 1
ATOM 5535 N N . ASN A 1 744 ? 5.57 -15.227 4.664 1 96.38 744 ASN A N 1
ATOM 5536 C CA . ASN A 1 744 ? 6.258 -13.938 4.688 1 96.38 744 ASN A CA 1
ATOM 5537 C C . ASN A 1 744 ? 6.418 -13.414 6.109 1 96.38 744 ASN A C 1
ATOM 5539 O O . ASN A 1 744 ? 7.402 -12.75 6.426 1 96.38 744 ASN A O 1
ATOM 5543 N N . GLU A 1 745 ? 5.512 -13.734 7.043 1 96.69 745 GLU A N 1
ATOM 5544 C CA . GLU A 1 745 ? 5.625 -13.352 8.445 1 96.69 745 GLU A CA 1
ATOM 5545 C C . GLU A 1 745 ? 6.832 -14.016 9.102 1 96.69 745 GLU A C 1
ATOM 5547 O O . GLU A 1 745 ? 7.555 -13.375 9.875 1 96.69 745 GLU A O 1
ATOM 5552 N N . ILE A 1 746 ? 6.988 -15.312 8.766 1 94.69 746 ILE A N 1
ATOM 5553 C CA . ILE A 1 746 ? 8.141 -16.031 9.312 1 94.69 746 ILE A CA 1
ATOM 5554 C C . ILE A 1 746 ? 9.43 -15.445 8.742 1 94.69 746 ILE A C 1
ATOM 5556 O O . ILE A 1 746 ? 10.414 -15.273 9.469 1 94.69 746 ILE A O 1
ATOM 5560 N N . GLN A 1 747 ? 9.414 -15.102 7.414 1 95.56 747 GLN A N 1
ATOM 5561 C CA . GLN A 1 747 ? 10.586 -14.484 6.805 1 95.56 747 GLN A CA 1
ATOM 5562 C C . GLN A 1 747 ? 10.914 -13.148 7.461 1 95.56 747 GLN A C 1
ATOM 5564 O O . GLN A 1 747 ? 12.078 -12.844 7.707 1 95.56 747 GLN A O 1
ATOM 5569 N N . LEU A 1 748 ? 9.938 -12.336 7.734 1 97.75 748 LEU A N 1
ATOM 5570 C CA . LEU A 1 748 ? 10.141 -11.062 8.414 1 97.75 748 LEU A CA 1
ATOM 5571 C C . LEU A 1 748 ? 10.703 -11.273 9.812 1 97.75 748 LEU A C 1
ATOM 5573 O O . LEU A 1 748 ? 11.547 -10.5 10.266 1 97.75 748 LEU A O 1
ATOM 5577 N N . GLU A 1 749 ? 10.234 -12.328 10.477 1 95.69 749 GLU A N 1
ATOM 5578 C CA . GLU A 1 749 ? 10.766 -12.648 11.797 1 95.69 749 GLU A CA 1
ATOM 5579 C C . GLU A 1 749 ? 12.25 -12.984 11.734 1 95.69 749 GLU A C 1
ATOM 5581 O O . GLU A 1 749 ? 13.016 -12.617 12.633 1 95.69 749 GLU A O 1
ATOM 5586 N N . ILE A 1 750 ? 12.609 -13.719 10.734 1 94.31 750 ILE A N 1
ATOM 5587 C CA . ILE A 1 750 ? 14.016 -14.086 10.555 1 94.31 750 ILE A CA 1
ATOM 5588 C C . ILE A 1 750 ? 14.852 -12.828 10.375 1 94.31 750 ILE A C 1
ATOM 5590 O O . ILE A 1 750 ? 15.898 -12.672 11.016 1 94.31 750 ILE A O 1
ATOM 5594 N N . ILE A 1 751 ? 14.43 -11.914 9.547 1 97.19 751 ILE A N 1
ATOM 5595 C CA . ILE A 1 751 ? 15.141 -10.664 9.297 1 97.19 751 ILE A CA 1
ATOM 5596 C C . ILE A 1 751 ? 15.195 -9.836 10.586 1 97.19 751 ILE A C 1
ATOM 5598 O O . ILE A 1 751 ? 16.266 -9.336 10.961 1 97.19 751 ILE A O 1
ATOM 5602 N N . ALA A 1 752 ? 14.055 -9.719 11.234 1 97.81 752 ALA A N 1
ATOM 5603 C CA . ALA A 1 752 ? 13.984 -8.93 12.461 1 97.81 752 ALA A CA 1
ATOM 5604 C C . ALA A 1 752 ? 14.938 -9.477 13.523 1 97.81 752 ALA A C 1
ATOM 5606 O O . ALA A 1 752 ? 15.602 -8.711 14.219 1 97.81 752 ALA A O 1
ATOM 5607 N N . ARG A 1 753 ? 14.977 -10.789 13.672 1 96.06 753 ARG A N 1
ATOM 5608 C CA . ARG A 1 753 ? 15.859 -11.422 14.648 1 96.06 753 ARG A CA 1
ATOM 5609 C C . ARG A 1 753 ? 17.328 -11.117 14.344 1 96.06 753 ARG A C 1
ATOM 5611 O O . ARG A 1 753 ? 18.109 -10.859 15.258 1 96.06 753 ARG A O 1
ATOM 5618 N N . ALA A 1 754 ? 17.625 -11.141 13.141 1 95.25 754 ALA A N 1
ATOM 5619 C CA . ALA A 1 754 ? 19 -10.852 12.727 1 95.25 754 ALA A CA 1
ATOM 5620 C C . ALA A 1 754 ? 19.375 -9.398 13.039 1 95.25 754 ALA A C 1
ATOM 5622 O O . ALA A 1 754 ? 20.516 -9.109 13.367 1 95.25 754 ALA A O 1
ATOM 5623 N N . LEU A 1 755 ? 18.453 -8.5 12.938 1 95.81 755 LEU A N 1
ATOM 5624 C CA . LEU A 1 755 ? 18.734 -7.07 13.023 1 95.81 755 LEU A CA 1
ATOM 5625 C C . LEU A 1 755 ? 18.594 -6.574 14.461 1 95.81 755 LEU A C 1
ATOM 5627 O O . LEU A 1 755 ? 19.312 -5.672 14.883 1 95.81 755 LEU A O 1
ATOM 5631 N N . LEU A 1 756 ? 17.625 -7.141 15.188 1 96.06 756 LEU A N 1
ATOM 5632 C CA . LEU A 1 756 ? 17.234 -6.582 16.484 1 96.06 756 LEU A CA 1
ATOM 5633 C C . LEU A 1 756 ? 17.547 -7.555 17.609 1 96.06 756 LEU A C 1
ATOM 5635 O O . LEU A 1 756 ? 17.438 -7.203 18.781 1 96.06 756 LEU A O 1
ATOM 5639 N N . GLY A 1 757 ? 18.078 -8.82 17.328 1 90.69 757 GLY A N 1
ATOM 5640 C CA . GLY A 1 757 ? 18.297 -9.844 18.328 1 90.69 757 GLY A CA 1
ATOM 5641 C C . GLY A 1 757 ? 17.031 -10.625 18.672 1 90.69 757 GLY A C 1
ATOM 5642 O O . GLY A 1 757 ? 15.922 -10.141 18.453 1 90.69 757 GLY A O 1
ATOM 5643 N N . MET B 1 1 ? -31.5 14.656 10.086 1 87 1 MET B N 1
ATOM 5644 C CA . MET B 1 1 ? -30.547 13.594 9.719 1 87 1 MET B CA 1
ATOM 5645 C C . MET B 1 1 ? -30.734 12.383 10.625 1 87 1 MET B C 1
ATOM 5647 O O . MET B 1 1 ? -30.781 12.523 11.852 1 87 1 MET B O 1
ATOM 5651 N N . ARG B 1 2 ? -30.969 11.305 10.125 1 86.06 2 ARG B N 1
ATOM 5652 C CA . ARG B 1 2 ? -31.094 10.039 10.852 1 86.06 2 ARG B CA 1
ATOM 5653 C C . ARG B 1 2 ? -30.203 8.969 10.227 1 86.06 2 ARG B C 1
ATOM 5655 O O . ARG B 1 2 ? -30.406 8.578 9.078 1 86.06 2 ARG B O 1
ATOM 5662 N N . LEU B 1 3 ? -29.266 8.484 11.016 1 90.81 3 LEU B N 1
ATOM 5663 C CA . LEU B 1 3 ? -28.328 7.516 10.453 1 90.81 3 LEU B CA 1
ATOM 5664 C C . LEU B 1 3 ? -28.281 6.25 11.305 1 90.81 3 LEU B C 1
ATOM 5666 O O . LEU B 1 3 ? -27.359 5.441 11.164 1 90.81 3 LEU B O 1
ATOM 5670 N N . VAL B 1 4 ? -29.219 6.109 12.133 1 89.25 4 VAL B N 1
ATOM 5671 C CA . VAL B 1 4 ? -29.406 4.887 12.906 1 89.25 4 VAL B CA 1
ATOM 5672 C C . VAL B 1 4 ? -30.484 4.023 12.273 1 89.25 4 VAL B C 1
ATOM 5674 O O . VAL B 1 4 ? -31.531 4.535 11.852 1 89.25 4 VAL B O 1
ATOM 5677 N N . PRO B 1 5 ? -30.25 2.793 12.172 1 91 5 PRO B N 1
ATOM 5678 C CA . PRO B 1 5 ? -31.266 1.932 11.578 1 91 5 PRO B CA 1
ATOM 5679 C C . PRO B 1 5 ? -32.594 1.961 12.352 1 91 5 PRO B C 1
ATOM 5681 O O . PRO B 1 5 ? -32.594 2.055 13.578 1 91 5 PRO B O 1
ATOM 5684 N N . THR B 1 6 ? -33.688 1.878 11.688 1 91.62 6 THR B N 1
ATOM 5685 C CA . THR B 1 6 ? -35 1.772 12.312 1 91.62 6 THR B CA 1
ATOM 5686 C C . THR B 1 6 ? -35.188 0.396 12.945 1 91.62 6 THR B C 1
ATOM 5688 O O . THR B 1 6 ? -34.406 -0.532 12.656 1 91.62 6 THR B O 1
ATOM 5691 N N . GLU B 1 7 ? -36.156 0.34 13.797 1 91.31 7 GLU B N 1
ATOM 5692 C CA . GLU B 1 7 ? -36.469 -0.948 14.406 1 91.31 7 GLU B CA 1
ATOM 5693 C C . GLU B 1 7 ? -36.844 -1.981 13.344 1 91.31 7 GLU B C 1
ATOM 5695 O O . GLU B 1 7 ? -36.5 -3.156 13.469 1 91.31 7 GLU B O 1
ATOM 5700 N N . ALA B 1 8 ? -37.562 -1.531 12.359 1 92.31 8 ALA B N 1
ATOM 5701 C CA . ALA B 1 8 ? -37.969 -2.422 11.281 1 92.31 8 ALA B CA 1
ATOM 5702 C C . ALA B 1 8 ? -36.75 -2.965 10.531 1 92.31 8 ALA B C 1
ATOM 5704 O O . ALA B 1 8 ? -36.719 -4.141 10.156 1 92.31 8 ALA B O 1
ATOM 5705 N N . GLN B 1 9 ? -35.844 -2.152 10.273 1 94.25 9 GLN B N 1
ATOM 5706 C CA . GLN B 1 9 ? -34.625 -2.547 9.57 1 94.25 9 GLN B CA 1
ATOM 5707 C C . GLN B 1 9 ? -33.812 -3.537 10.398 1 94.25 9 GLN B C 1
ATOM 5709 O O . GLN B 1 9 ? -33.25 -4.508 9.859 1 94.25 9 GLN B O 1
ATOM 5714 N N . VAL B 1 10 ? -33.719 -3.281 11.688 1 95.56 10 VAL B N 1
ATOM 5715 C CA . VAL B 1 10 ? -33 -4.18 12.594 1 95.56 10 VAL B CA 1
ATOM 5716 C C . VAL B 1 10 ? -33.688 -5.539 12.625 1 95.56 10 VAL B C 1
ATOM 5718 O O . VAL B 1 10 ? -33.031 -6.582 12.578 1 95.56 10 VAL B O 1
ATOM 5721 N N . LEU B 1 11 ? -35 -5.461 12.75 1 96.31 11 LEU B N 1
ATOM 5722 C CA . LEU B 1 11 ? -35.75 -6.695 12.773 1 96.31 11 LEU B CA 1
ATOM 5723 C C . LEU B 1 11 ? -35.594 -7.469 11.469 1 96.31 11 LEU B C 1
ATOM 5725 O O . LEU B 1 11 ? -35.469 -8.695 11.484 1 96.31 11 LEU B O 1
ATOM 5729 N N . LEU B 1 12 ? -35.594 -6.809 10.367 1 96.5 12 LEU B N 1
ATOM 5730 C CA . LEU B 1 12 ? -35.375 -7.426 9.062 1 96.5 12 LEU B CA 1
ATOM 5731 C C . LEU B 1 12 ? -34.031 -8.109 9.008 1 96.5 12 LEU B C 1
ATOM 5733 O O . LEU B 1 12 ? -33.938 -9.258 8.57 1 96.5 12 LEU B O 1
ATOM 5737 N N . ARG B 1 13 ? -33 -7.418 9.398 1 97.19 13 ARG B N 1
ATOM 5738 C CA . ARG B 1 13 ? -31.641 -7.957 9.43 1 97.19 13 ARG B CA 1
ATOM 5739 C C . ARG B 1 13 ? -31.578 -9.242 10.25 1 97.19 13 ARG B C 1
ATOM 5741 O O . ARG B 1 13 ? -31.094 -10.266 9.781 1 97.19 13 ARG B O 1
ATOM 5748 N N . ASP B 1 14 ? -32.094 -9.172 11.492 1 97.19 14 ASP B N 1
ATOM 5749 C CA . ASP B 1 14 ? -31.984 -10.289 12.43 1 97.19 14 ASP B CA 1
ATOM 5750 C C . ASP B 1 14 ? -32.781 -11.5 11.93 1 97.19 14 ASP B C 1
ATOM 5752 O O . ASP B 1 14 ? -32.344 -12.641 12.062 1 97.19 14 ASP B O 1
ATOM 5756 N N . THR B 1 15 ? -33.906 -11.203 11.398 1 96.44 15 THR B N 1
ATOM 5757 C CA . THR B 1 15 ? -34.75 -12.266 10.883 1 96.44 15 THR B CA 1
ATOM 5758 C C . THR B 1 15 ? -34.062 -12.969 9.703 1 96.44 15 THR B C 1
ATOM 5760 O O . THR B 1 15 ? -34.031 -14.203 9.648 1 96.44 15 THR B O 1
ATOM 5763 N N . LEU B 1 16 ? -33.625 -12.203 8.781 1 97 16 LEU B N 1
ATOM 5764 C CA . LEU B 1 16 ? -32.969 -12.789 7.617 1 97 16 LEU B CA 1
ATOM 5765 C C . LEU B 1 16 ? -31.703 -13.516 8.016 1 97 16 LEU B C 1
ATOM 5767 O O . LEU B 1 16 ? -31.406 -14.602 7.492 1 97 16 LEU B O 1
ATOM 5771 N N . ARG B 1 17 ? -30.906 -12.945 8.891 1 96.12 17 ARG B N 1
ATOM 5772 C CA . ARG B 1 17 ? -29.688 -13.586 9.367 1 96.12 17 ARG B CA 1
ATOM 5773 C C . ARG B 1 17 ? -29.984 -14.969 9.945 1 96.12 17 ARG B C 1
ATOM 5775 O O . ARG B 1 17 ? -29.281 -15.938 9.633 1 96.12 17 ARG B O 1
ATOM 5782 N N . ARG B 1 18 ? -30.969 -15.055 10.758 1 94.88 18 ARG B N 1
ATOM 5783 C CA . ARG B 1 18 ? -31.359 -16.328 11.359 1 94.88 18 ARG B CA 1
ATOM 5784 C C . ARG B 1 18 ? -31.781 -17.328 10.289 1 94.88 18 ARG B C 1
ATOM 5786 O O . ARG B 1 18 ? -31.438 -18.5 10.359 1 94.88 18 ARG B O 1
ATOM 5793 N N . ARG B 1 19 ? -32.469 -16.781 9.352 1 94.62 19 ARG B N 1
ATOM 5794 C CA . ARG B 1 19 ? -32.938 -17.656 8.273 1 94.62 19 ARG B CA 1
ATOM 5795 C C . ARG B 1 19 ? -31.766 -18.203 7.461 1 94.62 19 ARG B C 1
ATOM 5797 O O . ARG B 1 19 ? -31.797 -19.328 6.98 1 94.62 19 ARG B O 1
ATOM 5804 N N . LEU B 1 20 ? -30.766 -17.422 7.262 1 95.56 20 LEU B N 1
ATOM 5805 C CA . LEU B 1 20 ? -29.625 -17.766 6.418 1 95.56 20 LEU B CA 1
ATOM 5806 C C . LEU B 1 20 ? -28.641 -18.656 7.176 1 95.56 20 LEU B C 1
ATOM 5808 O O . LEU B 1 20 ? -27.75 -19.266 6.57 1 95.56 20 LEU B O 1
ATOM 5812 N N . GLU B 1 21 ? -28.688 -18.75 8.461 1 91.62 21 GLU B N 1
ATOM 5813 C CA . GLU B 1 21 ? -27.859 -19.656 9.25 1 91.62 21 GLU B CA 1
ATOM 5814 C C . GLU B 1 21 ? -28.203 -21.109 8.961 1 91.62 21 GLU B C 1
ATOM 5816 O O . GLU B 1 21 ? -27.344 -21.984 9.047 1 91.62 21 GLU B O 1
ATOM 5821 N N . SER B 1 22 ? -29.438 -21.391 8.703 1 90 22 SER B N 1
ATOM 5822 C CA . SER B 1 22 ? -29.906 -22.703 8.258 1 90 22 SER B CA 1
ATOM 5823 C C . SER B 1 22 ? -30.812 -22.562 7.035 1 90 22 SER B C 1
ATOM 5825 O O . SER B 1 22 ? -32.031 -22.797 7.125 1 90 22 SER B O 1
ATOM 5827 N N . PRO B 1 23 ? -30.156 -22.266 5.988 1 84.44 23 PRO B N 1
ATOM 5828 C CA . PRO B 1 23 ? -30.984 -21.953 4.809 1 84.44 23 PRO B CA 1
ATOM 5829 C C . PRO B 1 23 ? -31.625 -23.203 4.203 1 84.44 23 PRO B C 1
ATOM 5831 O O . PRO B 1 23 ? -31.031 -24.281 4.238 1 84.44 23 PRO B O 1
ATOM 5834 N N . PRO B 1 24 ? -32.812 -22.984 3.641 1 86.19 24 PRO B N 1
ATOM 5835 C CA . PRO B 1 24 ? -33.375 -24.094 2.871 1 86.19 24 PRO B CA 1
ATOM 5836 C C . PRO B 1 24 ? -32.594 -24.406 1.605 1 86.19 24 PRO B C 1
ATOM 5838 O O . PRO B 1 24 ? -31.734 -23.641 1.204 1 86.19 24 PRO B O 1
ATOM 5841 N N . ALA B 1 25 ? -32.906 -25.578 1.072 1 84 25 ALA B N 1
ATOM 5842 C CA . ALA B 1 25 ? -32.219 -26 -0.148 1 84 25 ALA B CA 1
ATOM 5843 C C . ALA B 1 25 ? -32.469 -25.016 -1.286 1 84 25 ALA B C 1
ATOM 5845 O O . ALA B 1 25 ? -31.547 -24.703 -2.047 1 84 25 ALA B O 1
ATOM 5846 N N . ASP B 1 26 ? -33.688 -24.578 -1.353 1 88.56 26 ASP B N 1
ATOM 5847 C CA . ASP B 1 26 ? -34.031 -23.547 -2.309 1 88.56 26 ASP B CA 1
ATOM 5848 C C . ASP B 1 26 ? -34.375 -22.234 -1.594 1 88.56 26 ASP B C 1
ATOM 5850 O O . ASP B 1 26 ? -35.438 -22.125 -0.962 1 88.56 26 ASP B O 1
ATOM 5854 N N . LEU B 1 27 ? -33.594 -21.281 -1.711 1 93.69 27 LEU B N 1
ATOM 5855 C CA . LEU B 1 27 ? -33.719 -20.047 -0.934 1 93.69 27 LEU B CA 1
ATOM 5856 C C . LEU B 1 27 ? -34.719 -19.094 -1.595 1 93.69 27 LEU B C 1
ATOM 5858 O O . LEU B 1 27 ? -35.281 -18.25 -0.923 1 93.69 27 LEU B O 1
ATOM 5862 N N . TRP B 1 28 ? -34.906 -19.188 -2.91 1 94.81 28 TRP B N 1
ATOM 5863 C CA . TRP B 1 28 ? -35.656 -18.203 -3.678 1 94.81 28 TRP B CA 1
ATOM 5864 C C . TRP B 1 28 ? -37.125 -18.156 -3.205 1 94.81 28 TRP B C 1
ATOM 5866 O O . TRP B 1 28 ? -37.625 -17.078 -2.875 1 94.81 28 TRP B O 1
ATOM 5876 N N . PRO B 1 29 ? -37.812 -19.312 -3.01 1 94.62 29 PRO B N 1
ATOM 5877 C CA . PRO B 1 29 ? -39.156 -19.25 -2.479 1 94.62 29 PRO B CA 1
ATOM 5878 C C . PRO B 1 29 ? -39.219 -18.672 -1.067 1 94.62 29 PRO B C 1
ATOM 5880 O O . PRO B 1 29 ? -40.188 -18 -0.713 1 94.62 29 PRO B O 1
ATOM 5883 N N . ALA B 1 30 ? -38.219 -18.984 -0.324 1 94.69 30 ALA B N 1
ATOM 5884 C CA . ALA B 1 30 ? -38.188 -18.453 1.036 1 94.69 30 ALA B CA 1
ATOM 5885 C C . ALA B 1 30 ? -38.062 -16.938 1.027 1 94.69 30 ALA B C 1
ATOM 5887 O O . ALA B 1 30 ? -38.688 -16.266 1.837 1 94.69 30 ALA B O 1
ATOM 5888 N N . LEU B 1 31 ? -37.281 -16.375 0.132 1 96.44 31 LEU B N 1
ATOM 5889 C CA . LEU B 1 31 ? -37.156 -14.93 -0 1 96.44 31 LEU B CA 1
ATOM 5890 C C . LEU B 1 31 ? -38.469 -14.312 -0.455 1 96.44 31 LEU B C 1
ATOM 5892 O O . LEU B 1 31 ? -38.844 -13.219 -0.007 1 96.44 31 LEU B O 1
ATOM 5896 N N . ALA B 1 32 ? -39.188 -15.008 -1.33 1 96.31 32 ALA B N 1
ATOM 5897 C CA . ALA B 1 32 ? -40.469 -14.547 -1.784 1 96.31 32 ALA B CA 1
ATOM 5898 C C . ALA B 1 32 ? -41.469 -14.484 -0.625 1 96.31 32 ALA B C 1
ATOM 5900 O O . ALA B 1 32 ? -42.219 -13.508 -0.485 1 96.31 32 ALA B O 1
ATOM 5901 N N . GLU B 1 33 ? -41.469 -15.516 0.161 1 94.69 33 GLU B N 1
ATOM 5902 C CA . GLU B 1 33 ? -42.344 -15.594 1.31 1 94.69 33 GLU B CA 1
ATOM 5903 C C . GLU B 1 33 ? -42.094 -14.461 2.295 1 94.69 33 GLU B C 1
ATOM 5905 O O . GLU B 1 33 ? -43 -13.969 2.947 1 94.69 33 GLU B O 1
ATOM 5910 N N . MET B 1 34 ? -40.844 -14.086 2.334 1 94.69 34 MET B N 1
ATOM 5911 C CA . MET B 1 34 ? -40.469 -13.016 3.246 1 94.69 34 MET B CA 1
ATOM 5912 C C . MET B 1 34 ? -40.719 -11.648 2.613 1 94.69 34 MET B C 1
ATOM 5914 O O . MET B 1 34 ? -40.5 -10.617 3.246 1 94.69 34 MET B O 1
ATOM 5918 N N . GLY B 1 35 ? -41.156 -11.664 1.344 1 95.5 35 GLY B N 1
ATOM 5919 C CA . GLY B 1 35 ? -41.469 -10.414 0.662 1 95.5 35 GLY B CA 1
ATOM 5920 C C . GLY B 1 35 ? -40.219 -9.672 0.202 1 95.5 35 GLY B C 1
ATOM 5921 O O . GLY B 1 35 ? -40.25 -8.445 0.046 1 95.5 35 GLY B O 1
ATOM 5922 N N . LEU B 1 36 ? -39.125 -10.359 -0.007 1 97.62 36 LEU B N 1
ATOM 5923 C CA . LEU B 1 36 ? -37.844 -9.703 -0.224 1 97.62 36 LEU B CA 1
ATOM 5924 C C . LEU B 1 36 ? -37.531 -9.578 -1.713 1 97.62 36 LEU B C 1
ATOM 5926 O O . LEU B 1 36 ? -36.531 -8.977 -2.1 1 97.62 36 LEU B O 1
ATOM 5930 N N . LEU B 1 37 ? -38.406 -10.055 -2.617 1 97.88 37 LEU B N 1
ATOM 5931 C CA . LEU B 1 37 ? -38.094 -10.07 -4.047 1 97.88 37 LEU B CA 1
ATOM 5932 C C . LEU B 1 37 ? -38.625 -8.805 -4.719 1 97.88 37 LEU B C 1
ATOM 5934 O O . LEU B 1 37 ? -38.25 -8.492 -5.848 1 97.88 37 LEU B O 1
ATOM 5938 N N . GLY B 1 38 ? -39.531 -8.07 -4.082 1 97.44 38 GLY B N 1
ATOM 5939 C CA . GLY B 1 38 ? -40.156 -6.895 -4.68 1 97.44 38 GLY B CA 1
ATOM 5940 C C . GLY B 1 38 ? -39.656 -5.594 -4.09 1 97.44 38 GLY B C 1
ATOM 5941 O O . GLY B 1 38 ? -40.281 -4.539 -4.281 1 97.44 38 GLY B O 1
ATOM 5942 N N . LEU B 1 39 ? -38.562 -5.551 -3.404 1 96.56 39 LEU B N 1
ATOM 5943 C CA . LEU B 1 39 ? -38.125 -4.418 -2.596 1 96.56 39 LEU B CA 1
ATOM 5944 C C . LEU B 1 39 ? -37.844 -3.195 -3.471 1 96.56 39 LEU B C 1
ATOM 5946 O O . LEU B 1 39 ? -38 -2.059 -3.02 1 96.56 39 LEU B O 1
ATOM 5950 N N . ALA B 1 40 ? -37.438 -3.428 -4.711 1 96.38 40 ALA B N 1
ATOM 5951 C CA . ALA B 1 40 ? -37.125 -2.305 -5.594 1 96.38 40 ALA B CA 1
ATOM 5952 C C . ALA B 1 40 ? -38.312 -1.979 -6.496 1 96.38 40 ALA B C 1
ATOM 5954 O O . ALA B 1 40 ? -38.188 -1.174 -7.422 1 96.38 40 ALA B O 1
ATOM 5955 N N . LEU B 1 41 ? -39.438 -2.602 -6.273 1 97.31 41 LEU B N 1
ATOM 5956 C CA . LEU B 1 41 ? -40.656 -2.34 -7 1 97.31 41 LEU B CA 1
ATOM 5957 C C . LEU B 1 41 ? -41.5 -1.292 -6.281 1 97.31 41 LEU B C 1
ATOM 5959 O O . LEU B 1 41 ? -41.156 -0.863 -5.18 1 97.31 41 LEU B O 1
ATOM 5963 N N . PRO B 1 42 ? -42.562 -0.803 -6.992 1 94.94 42 PRO B N 1
ATOM 5964 C CA . PRO B 1 42 ? -43.469 0.125 -6.305 1 94.94 42 PRO B CA 1
ATOM 5965 C C . PRO B 1 42 ? -44.062 -0.469 -5.031 1 94.94 42 PRO B C 1
ATOM 5967 O O . PRO B 1 42 ? -44.156 -1.692 -4.902 1 94.94 42 PRO B O 1
ATOM 5970 N N . GLU B 1 43 ? -44.469 0.337 -4.172 1 92.81 43 GLU B N 1
ATOM 5971 C CA . GLU B 1 43 ? -44.938 -0.038 -2.846 1 92.81 43 GLU B CA 1
ATOM 5972 C C . GLU B 1 43 ? -46.062 -1.093 -2.934 1 92.81 43 GLU B C 1
ATOM 5974 O O . GLU B 1 43 ? -46.125 -1.979 -2.08 1 92.81 43 GLU B O 1
ATOM 5979 N N . ALA B 1 44 ? -46.844 -0.968 -3.928 1 91.94 44 ALA B N 1
ATOM 5980 C CA . ALA B 1 44 ? -47.969 -1.897 -4.113 1 91.94 44 ALA B CA 1
ATOM 5981 C C . ALA B 1 44 ? -47.438 -3.322 -4.316 1 91.94 44 ALA B C 1
ATOM 5983 O O . ALA B 1 44 ? -48.219 -4.285 -4.152 1 91.94 44 ALA B O 1
ATOM 5984 N N . HIS B 1 45 ? -46.219 -3.459 -4.594 1 92.69 45 HIS B N 1
ATOM 5985 C CA . HIS B 1 45 ? -45.656 -4.773 -4.871 1 92.69 45 HIS B CA 1
ATOM 5986 C C . HIS B 1 45 ? -44.5 -5.09 -3.922 1 92.69 45 HIS B C 1
ATOM 5988 O O . HIS B 1 45 ? -43.625 -5.891 -4.25 1 92.69 45 HIS B O 1
ATOM 5994 N N . GLY B 1 46 ? -44.438 -4.367 -2.752 1 88.81 46 GLY B N 1
ATOM 5995 C CA . GLY B 1 46 ? -43.438 -4.707 -1.742 1 88.81 46 GLY B CA 1
ATOM 5996 C C . GLY B 1 46 ? -42.312 -3.695 -1.645 1 88.81 46 GLY B C 1
ATOM 5997 O O . GLY B 1 46 ? -41.312 -3.932 -0.962 1 88.81 46 GLY B O 1
ATOM 5998 N N . GLY B 1 47 ? -42.438 -2.668 -2.312 1 92.81 47 GLY B N 1
ATOM 5999 C CA . GLY B 1 47 ? -41.406 -1.656 -2.361 1 92.81 47 GLY B CA 1
ATOM 6000 C C . GLY B 1 47 ? -40.906 -1.233 -0.988 1 92.81 47 GLY B C 1
ATOM 6001 O O . GLY B 1 47 ? -41.719 -1.128 -0.049 1 92.81 47 GLY B O 1
ATOM 6002 N N . ALA B 1 48 ? -39.531 -1.062 -0.895 1 91.94 48 ALA B N 1
ATOM 6003 C CA . ALA B 1 48 ? -38.906 -0.684 0.361 1 91.94 48 ALA B CA 1
ATOM 6004 C C . ALA B 1 48 ? -37.844 0.415 0.136 1 91.94 48 ALA B C 1
ATOM 6006 O O . ALA B 1 48 ? -37.594 0.805 -1.004 1 91.94 48 ALA B O 1
ATOM 6007 N N . SER B 1 49 ? -37.344 0.915 1.191 1 91.31 49 SER B N 1
ATOM 6008 C CA . SER B 1 49 ? -36.344 1.965 1.132 1 91.31 49 SER B CA 1
ATOM 6009 C C . SER B 1 49 ? -34.969 1.407 0.694 1 91.31 49 SER B C 1
ATOM 6011 O O . SER B 1 49 ? -34.719 0.207 0.816 1 91.31 49 SER B O 1
ATOM 6013 N N . PRO B 1 50 ? -34.094 2.266 0.178 1 94.06 50 PR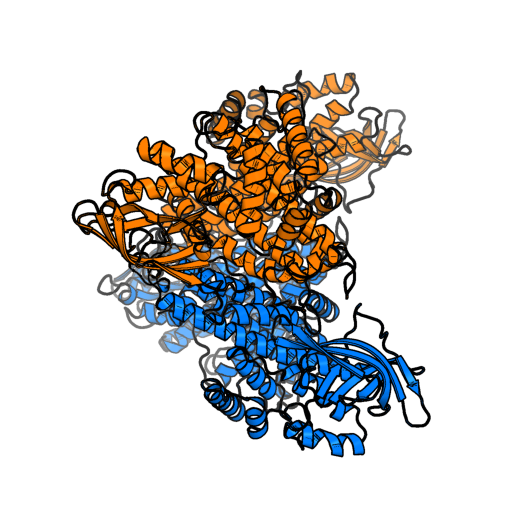O B N 1
ATOM 6014 C CA . PRO B 1 50 ? -32.75 1.831 -0.16 1 94.06 50 PRO B CA 1
ATOM 6015 C C . PRO B 1 50 ? -32.031 1.208 1.026 1 94.06 50 PRO B C 1
ATOM 6017 O O . PRO B 1 50 ? -31.234 0.275 0.85 1 94.06 50 PRO B O 1
ATOM 6020 N N . ALA B 1 51 ? -32.281 1.678 2.195 1 95.06 51 ALA B N 1
ATOM 6021 C CA . ALA B 1 51 ? -31.641 1.139 3.391 1 95.06 51 ALA B CA 1
ATOM 6022 C C . ALA B 1 51 ? -32.062 -0.309 3.633 1 95.06 51 ALA B C 1
ATOM 6024 O O . ALA B 1 51 ? -31.234 -1.139 4.039 1 95.06 51 ALA B O 1
ATOM 6025 N N . GLU B 1 52 ? -33.312 -0.576 3.463 1 96 52 GLU B N 1
ATOM 6026 C CA . GLU B 1 52 ? -33.781 -1.944 3.625 1 96 52 GLU B CA 1
ATOM 6027 C C . GLU B 1 52 ? -33.188 -2.869 2.57 1 96 52 GLU B C 1
ATOM 6029 O O . GLU B 1 52 ? -32.844 -4.016 2.865 1 96 52 GLU B O 1
ATOM 6034 N N . ILE B 1 53 ? -33.094 -2.377 1.34 1 97.56 53 ILE B N 1
ATOM 6035 C CA . ILE B 1 53 ? -32.438 -3.131 0.28 1 97.56 53 ILE B CA 1
ATOM 6036 C C . ILE B 1 53 ? -31 -3.451 0.691 1 97.56 53 ILE B C 1
ATOM 6038 O O . ILE B 1 53 ? -30.531 -4.582 0.525 1 97.56 53 ILE B O 1
ATOM 6042 N N . ALA B 1 54 ? -30.328 -2.471 1.223 1 97.94 54 ALA B N 1
ATOM 6043 C CA . ALA B 1 54 ? -28.938 -2.646 1.648 1 97.94 54 ALA B CA 1
ATOM 6044 C C . ALA B 1 54 ? -28.828 -3.699 2.748 1 97.94 54 ALA B C 1
ATOM 6046 O O . ALA B 1 54 ? -27.891 -4.492 2.77 1 97.94 54 ALA B O 1
ATOM 6047 N N . VAL B 1 55 ? -29.781 -3.709 3.662 1 97.81 55 VAL B N 1
ATOM 6048 C CA . VAL B 1 55 ? -29.781 -4.68 4.75 1 97.81 55 VAL B CA 1
ATOM 6049 C C . VAL B 1 55 ? -29.844 -6.098 4.176 1 97.81 55 VAL B C 1
ATOM 6051 O O . VAL B 1 55 ? -29.078 -6.969 4.582 1 97.81 55 VAL B O 1
ATOM 6054 N N . VAL B 1 56 ? -30.719 -6.309 3.27 1 98.12 56 VAL B N 1
ATOM 6055 C CA . VAL B 1 56 ? -30.906 -7.625 2.672 1 98.12 56 VAL B CA 1
ATOM 6056 C C . VAL B 1 56 ? -29.641 -8.016 1.896 1 98.12 56 VAL B C 1
ATOM 6058 O O . VAL B 1 56 ? -29.141 -9.133 2.039 1 98.12 56 VAL B O 1
ATOM 6061 N N . ALA B 1 57 ? -29.141 -7.094 1.074 1 98.5 57 ALA B N 1
ATOM 6062 C CA . ALA B 1 57 ? -27.938 -7.355 0.294 1 98.5 57 ALA B CA 1
ATOM 6063 C C . ALA B 1 57 ? -26.766 -7.734 1.201 1 98.5 57 ALA B C 1
ATOM 6065 O O . ALA B 1 57 ? -26.016 -8.664 0.899 1 98.5 57 ALA B O 1
ATOM 6066 N N . GLU B 1 58 ? -26.594 -6.996 2.287 1 98.38 58 GLU B N 1
ATOM 6067 C CA . GLU B 1 58 ? -25.484 -7.246 3.219 1 98.38 58 GLU B CA 1
ATOM 6068 C C . GLU B 1 58 ? -25.578 -8.648 3.818 1 98.38 58 GLU B C 1
ATOM 6070 O O . GLU B 1 58 ? -24.578 -9.344 3.924 1 98.38 58 GLU B O 1
ATOM 6075 N N . GLU B 1 59 ? -26.797 -9.039 4.227 1 98.06 59 GLU B N 1
ATOM 6076 C CA . GLU B 1 59 ? -26.953 -10.352 4.844 1 98.06 59 GLU B CA 1
ATOM 6077 C C . GLU B 1 59 ? -26.734 -11.469 3.828 1 98.06 59 GLU B C 1
ATOM 6079 O O . GLU B 1 59 ? -26.203 -12.523 4.164 1 98.06 59 GLU B O 1
ATOM 6084 N N . LEU B 1 60 ? -27.172 -11.281 2.633 1 97.5 60 LEU B N 1
ATOM 6085 C CA . LEU B 1 60 ? -26.906 -12.258 1.584 1 97.5 60 LEU B CA 1
ATOM 6086 C C . LEU B 1 60 ? -25.422 -12.367 1.3 1 97.5 60 LEU B C 1
ATOM 6088 O O . LEU B 1 60 ? -24.906 -13.469 1.084 1 97.5 60 LEU B O 1
ATOM 6092 N N . GLY B 1 61 ? -24.734 -11.234 1.277 1 97.44 61 GLY B N 1
ATOM 6093 C CA . GLY B 1 61 ? -23.297 -11.234 1.118 1 97.44 61 GLY B CA 1
ATOM 6094 C C . GLY B 1 61 ? -22.578 -11.938 2.246 1 97.44 61 GLY B C 1
ATOM 6095 O O . GLY B 1 61 ? -21.641 -12.719 2.006 1 97.44 61 GLY B O 1
ATOM 6096 N N . ARG B 1 62 ? -22.984 -11.648 3.436 1 97.44 62 ARG B N 1
ATOM 6097 C CA . ARG B 1 62 ? -22.375 -12.258 4.617 1 97.44 62 ARG B CA 1
ATOM 6098 C C . ARG B 1 62 ? -22.484 -13.781 4.562 1 97.44 62 ARG B C 1
ATOM 6100 O O . ARG B 1 62 ? -21.547 -14.477 4.957 1 97.44 62 ARG B O 1
ATOM 6107 N N . ALA B 1 63 ? -23.594 -14.273 4.043 1 95.88 63 ALA B N 1
ATOM 6108 C CA . ALA B 1 63 ? -23.828 -15.711 3.941 1 95.88 63 ALA B CA 1
ATOM 6109 C C . ALA B 1 63 ? -23.203 -16.281 2.664 1 95.88 63 ALA B C 1
ATOM 6111 O O . ALA B 1 63 ? -23.281 -17.484 2.408 1 95.88 63 ALA B O 1
ATOM 6112 N N . VAL B 1 64 ? -22.641 -15.438 1.809 1 93.25 64 VAL B N 1
ATOM 6113 C CA . VAL B 1 64 ? -22 -15.797 0.545 1 93.25 64 VAL B CA 1
ATOM 6114 C C . VAL B 1 64 ? -22.984 -16.578 -0.325 1 93.25 64 VAL B C 1
ATOM 6116 O O . VAL B 1 64 ? -22.656 -17.656 -0.822 1 93.25 64 VAL B O 1
ATOM 6119 N N . ARG B 1 65 ? -24.125 -16.109 -0.384 1 90.31 65 ARG B N 1
ATOM 6120 C CA . ARG B 1 65 ? -25.172 -16.766 -1.16 1 90.31 65 ARG B CA 1
ATOM 6121 C C . ARG B 1 65 ? -24.984 -16.531 -2.654 1 90.31 65 ARG B C 1
ATOM 6123 O O . ARG B 1 65 ? -24.469 -15.484 -3.059 1 90.31 65 ARG B O 1
ATOM 6130 N N . ARG B 1 66 ? -25.547 -17.391 -3.488 1 87.12 66 ARG B N 1
ATOM 6131 C CA . ARG B 1 66 ? -25.266 -17.359 -4.918 1 87.12 66 ARG B CA 1
ATOM 6132 C C . ARG B 1 66 ? -26.484 -16.875 -5.707 1 87.12 66 ARG B C 1
ATOM 6134 O O . ARG B 1 66 ? -26.406 -16.672 -6.918 1 87.12 66 ARG B O 1
ATOM 6141 N N . GLU B 1 67 ? -27.625 -16.734 -5.023 1 90.81 67 GLU B N 1
ATOM 6142 C CA . GLU B 1 67 ? -28.828 -16.297 -5.723 1 90.81 67 GLU B CA 1
ATOM 6143 C C . GLU B 1 67 ? -28.594 -14.961 -6.418 1 90.81 67 GLU B C 1
ATOM 6145 O O . GLU B 1 67 ? -27.953 -14.062 -5.859 1 90.81 67 GLU B O 1
ATOM 6150 N N . PRO B 1 68 ? -29.109 -14.828 -7.602 1 93.88 68 PRO B N 1
ATOM 6151 C CA . PRO B 1 68 ? -28.906 -13.578 -8.328 1 93.88 68 PRO B CA 1
ATOM 6152 C C . PRO B 1 68 ? -29.875 -12.477 -7.895 1 93.88 68 PRO B C 1
ATOM 6154 O O . PRO B 1 68 ? -30.453 -11.797 -8.742 1 93.88 68 PRO B O 1
ATOM 6157 N N . TRP B 1 69 ? -30.031 -12.297 -6.637 1 97 69 TRP B N 1
ATOM 6158 C CA . TRP B 1 69 ? -31.016 -11.391 -6.051 1 97 69 TRP B CA 1
ATOM 6159 C C . TRP B 1 69 ? -30.828 -9.969 -6.559 1 97 69 TRP B C 1
ATOM 6161 O O . TRP B 1 69 ? -31.781 -9.32 -6.98 1 97 69 TRP B O 1
ATOM 6171 N N . ILE B 1 70 ? -29.594 -9.469 -6.652 1 97.88 70 ILE B N 1
ATOM 6172 C CA . ILE B 1 70 ? -29.328 -8.094 -7.082 1 97.88 70 ILE B CA 1
ATOM 6173 C C . ILE B 1 70 ? -29.609 -7.965 -8.578 1 97.88 70 ILE B C 1
ATOM 6175 O O . ILE B 1 70 ? -30.281 -7.027 -9.016 1 97.88 70 ILE B O 1
ATOM 6179 N N . ALA B 1 71 ? -29.125 -8.891 -9.383 1 97.25 71 ALA B N 1
ATOM 6180 C CA . ALA B 1 71 ? -29.281 -8.844 -10.836 1 97.25 71 ALA B CA 1
ATOM 6181 C C . ALA B 1 71 ? -30.75 -8.914 -11.227 1 97.25 71 ALA B C 1
ATOM 6183 O O . ALA B 1 71 ? -31.188 -8.219 -12.148 1 97.25 71 ALA B O 1
ATOM 6184 N N . THR B 1 72 ? -31.516 -9.703 -10.477 1 97.25 72 THR B N 1
ATOM 6185 C CA . THR B 1 72 ? -32.906 -9.953 -10.828 1 97.25 72 THR B CA 1
ATOM 6186 C C . THR B 1 72 ? -33.844 -8.906 -10.203 1 97.25 72 THR B C 1
ATOM 6188 O O . THR B 1 72 ? -34.562 -8.227 -10.914 1 97.25 72 THR B O 1
ATOM 6191 N N . CYS B 1 73 ? -33.719 -8.727 -8.914 1 97.75 73 CYS B N 1
ATOM 6192 C CA . CYS B 1 73 ? -34.719 -7.973 -8.156 1 97.75 73 CYS B CA 1
ATOM 6193 C C . CYS B 1 73 ? -34.344 -6.488 -8.125 1 97.75 73 CYS B C 1
ATOM 6195 O O . CYS B 1 73 ? -35.25 -5.645 -8.039 1 97.75 73 CYS B O 1
ATOM 6197 N N . ILE B 1 74 ? -33.094 -6.18 -8.141 1 98.06 74 ILE B N 1
ATOM 6198 C CA . ILE B 1 74 ? -32.656 -4.797 -7.926 1 98.06 74 ILE B CA 1
ATOM 6199 C C . ILE B 1 74 ? -32.344 -4.145 -9.266 1 98.06 74 ILE B C 1
ATOM 6201 O O . ILE B 1 74 ? -32.562 -2.943 -9.445 1 98.06 74 ILE B O 1
ATOM 6205 N N . LEU B 1 75 ? -31.797 -4.91 -10.18 1 98.06 75 LEU B N 1
ATOM 6206 C CA . LEU B 1 75 ? -31.375 -4.375 -11.469 1 98.06 75 LEU B CA 1
ATOM 6207 C C . LEU B 1 75 ? -32.469 -4.531 -12.516 1 98.06 75 LEU B C 1
ATOM 6209 O O . LEU B 1 75 ? -33.031 -3.539 -12.984 1 98.06 75 LEU B O 1
ATOM 6213 N N . ALA B 1 76 ? -32.969 -5.707 -12.789 1 98.25 76 ALA B N 1
ATOM 6214 C CA . ALA B 1 76 ? -33.844 -6.004 -13.938 1 98.25 76 ALA B CA 1
ATOM 6215 C C . ALA B 1 76 ? -35.281 -5.625 -13.648 1 98.25 76 ALA B C 1
ATOM 6217 O O . ALA B 1 76 ? -35.906 -4.898 -14.422 1 98.25 76 ALA B O 1
ATOM 6218 N N . ALA B 1 77 ? -35.844 -6.008 -12.539 1 98.06 77 ALA B N 1
ATOM 6219 C CA . ALA B 1 77 ? -37.25 -5.914 -12.234 1 98.06 77 ALA B CA 1
ATOM 6220 C C . ALA B 1 77 ? -37.719 -4.461 -12.25 1 98.06 77 ALA B C 1
ATOM 6222 O O . ALA B 1 77 ? -38.75 -4.141 -12.844 1 98.06 77 ALA B O 1
ATOM 6223 N N . PRO B 1 78 ? -36.938 -3.572 -11.664 1 97.5 78 PRO B N 1
ATOM 6224 C CA . PRO B 1 78 ? -37.438 -2.191 -11.617 1 97.5 78 PRO B CA 1
ATOM 6225 C C . PRO B 1 78 ? -37.531 -1.551 -13 1 97.5 78 PRO B C 1
ATOM 6227 O O . PRO B 1 78 ? -38.219 -0.544 -13.164 1 97.5 78 PRO B O 1
ATOM 6230 N N . LEU B 1 79 ? -36.844 -2.064 -13.953 1 98.44 79 LEU B N 1
ATOM 6231 C CA . LEU B 1 79 ? -36.938 -1.536 -15.312 1 98.44 79 LEU B CA 1
ATOM 6232 C C . LEU B 1 79 ? -38.344 -1.728 -15.867 1 98.44 79 LEU B C 1
ATOM 6234 O O . LEU B 1 79 ? -38.812 -0.909 -16.656 1 98.44 79 LEU B O 1
ATOM 6238 N N . ILE B 1 80 ? -39 -2.795 -15.492 1 98.5 80 ILE B N 1
ATOM 6239 C CA . ILE B 1 80 ? -40.375 -3.053 -15.922 1 98.5 80 ILE B CA 1
ATOM 6240 C C . ILE B 1 80 ? -41.312 -2.033 -15.289 1 98.5 80 ILE B C 1
ATOM 6242 O O . ILE B 1 80 ? -42.219 -1.531 -15.945 1 98.5 80 ILE B O 1
ATOM 6246 N N . ALA B 1 81 ? -41.094 -1.752 -14.047 1 97.56 81 ALA B N 1
ATOM 6247 C CA . ALA B 1 81 ? -41.875 -0.746 -13.359 1 97.56 81 ALA B CA 1
ATOM 6248 C C . ALA B 1 81 ? -41.688 0.637 -13.969 1 97.56 81 ALA B C 1
ATOM 6250 O O . ALA B 1 81 ? -42.625 1.429 -14.062 1 97.56 81 ALA B O 1
ATOM 6251 N N . ALA B 1 82 ? -40.5 0.962 -14.398 1 97.12 82 ALA B N 1
ATOM 6252 C CA . ALA B 1 82 ? -40.125 2.297 -14.867 1 97.12 82 ALA B CA 1
ATOM 6253 C C . ALA B 1 82 ? -40.562 2.51 -16.312 1 97.12 82 ALA B C 1
ATOM 6255 O O . ALA B 1 82 ? -40.938 3.619 -16.688 1 97.12 82 ALA B O 1
ATOM 6256 N N . LEU B 1 83 ? -40.531 1.446 -17.109 1 98.06 83 LEU B N 1
ATOM 6257 C CA . LEU B 1 83 ? -40.656 1.659 -18.562 1 98.06 83 LEU B CA 1
ATOM 6258 C C . LEU B 1 83 ? -41.875 0.961 -19.109 1 98.06 83 LEU B C 1
ATOM 6260 O O . LEU B 1 83 ? -42.344 1.279 -20.219 1 98.06 83 LEU B O 1
ATOM 6264 N N . GLY B 1 84 ? -42.406 -0.026 -18.422 1 98.25 84 GLY B N 1
ATOM 6265 C CA . GLY B 1 84 ? -43.469 -0.855 -18.953 1 98.25 84 GLY B CA 1
ATOM 6266 C C . GLY B 1 84 ? -44.781 -0.111 -19.094 1 98.25 84 GLY B C 1
ATOM 6267 O O . GLY B 1 84 ? -45.062 0.829 -18.344 1 98.25 84 GLY B O 1
ATOM 6268 N N . THR B 1 85 ? -45.625 -0.588 -20.031 1 97.56 85 THR B N 1
ATOM 6269 C CA . THR B 1 85 ? -47 -0.12 -20.094 1 97.56 85 THR B CA 1
ATOM 6270 C C . THR B 1 85 ? -47.781 -0.584 -18.875 1 97.56 85 THR B C 1
ATOM 6272 O O . THR B 1 85 ? -47.344 -1.462 -18.125 1 97.56 85 THR B O 1
ATOM 6275 N N . LYS B 1 86 ? -48.938 -0.021 -18.719 1 97.12 86 LYS B N 1
ATOM 6276 C CA . LYS B 1 86 ? -49.781 -0.434 -17.609 1 97.12 86 LYS B CA 1
ATOM 6277 C C . LYS B 1 86 ? -50.125 -1.918 -17.703 1 97.12 86 LYS B C 1
ATOM 6279 O O . LYS B 1 86 ? -50.188 -2.611 -16.672 1 97.12 86 LYS B O 1
ATOM 6284 N N . GLU B 1 87 ? -50.344 -2.367 -18.844 1 97.44 87 GLU B N 1
ATOM 6285 C CA . GLU B 1 87 ? -50.656 -3.773 -19.078 1 97.44 87 GLU B CA 1
ATOM 6286 C C . GLU B 1 87 ? -49.469 -4.672 -18.734 1 97.44 87 GLU B C 1
ATOM 6288 O O . GLU B 1 87 ? -49.625 -5.711 -18.094 1 97.44 87 GLU B O 1
ATOM 6293 N N . GLN B 1 88 ? -48.344 -4.305 -19.188 1 97.81 88 GLN B N 1
ATOM 6294 C CA . GLN B 1 88 ? -47.125 -5.066 -18.922 1 97.81 88 GLN B CA 1
ATOM 6295 C C . GLN B 1 88 ? -46.812 -5.121 -17.422 1 97.81 88 GLN B C 1
ATOM 6297 O O . GLN B 1 88 ? -46.469 -6.176 -16.891 1 97.81 88 GLN B O 1
ATOM 6302 N N . GLN B 1 89 ? -46.938 -4.023 -16.75 1 98.12 89 GLN B N 1
ATOM 6303 C CA . GLN B 1 89 ? -46.719 -3.953 -15.312 1 98.12 89 GLN B CA 1
ATOM 6304 C C . GLN B 1 89 ? -47.719 -4.859 -14.562 1 98.12 89 GLN B C 1
ATOM 6306 O O . GLN B 1 89 ? -47.281 -5.633 -13.695 1 98.12 89 GLN B O 1
ATOM 6311 N N . ALA B 1 90 ? -48.938 -4.715 -14.953 1 97.56 90 ALA B N 1
ATOM 6312 C CA . ALA B 1 90 ? -49.969 -5.484 -14.281 1 97.56 90 ALA B CA 1
ATOM 6313 C C . ALA B 1 90 ? -49.75 -6.984 -14.461 1 97.56 90 ALA B C 1
ATOM 6315 O O . ALA B 1 90 ? -50.062 -7.777 -13.57 1 97.56 90 ALA B O 1
ATOM 6316 N N . ALA B 1 91 ? -49.188 -7.348 -15.516 1 97.56 91 ALA B N 1
ATOM 6317 C CA . ALA B 1 91 ? -49 -8.758 -15.852 1 97.56 91 ALA B CA 1
ATOM 6318 C C . ALA B 1 91 ? -47.75 -9.32 -15.172 1 97.56 91 ALA B C 1
ATOM 6320 O O . ALA B 1 91 ? -47.719 -10.492 -14.812 1 97.56 91 ALA B O 1
ATOM 6321 N N . LEU B 1 92 ? -46.75 -8.539 -14.992 1 98.19 92 LEU B N 1
ATOM 6322 C CA . LEU B 1 92 ? -45.438 -9.086 -14.672 1 98.19 92 LEU B CA 1
ATOM 6323 C C . LEU B 1 92 ? -45.062 -8.789 -13.227 1 98.19 92 LEU B C 1
ATOM 6325 O O . LEU B 1 92 ? -44.469 -9.625 -12.555 1 98.19 92 LEU B O 1
ATOM 6329 N N . LEU B 1 93 ? -45.312 -7.617 -12.672 1 98.19 93 LEU B N 1
ATOM 6330 C CA . LEU B 1 93 ? -44.781 -7.164 -11.391 1 98.19 93 LEU B CA 1
ATOM 6331 C C . LEU B 1 93 ? -45.25 -8.062 -10.258 1 98.19 93 LEU B C 1
ATOM 6333 O O . LEU B 1 93 ? -44.438 -8.477 -9.414 1 98.19 93 LEU B O 1
ATOM 6337 N N . PRO B 1 94 ? -46.562 -8.453 -10.195 1 97.25 94 PRO B N 1
ATOM 6338 C CA . PRO B 1 94 ? -46.969 -9.359 -9.125 1 97.25 94 PRO B CA 1
ATOM 6339 C C . PRO B 1 94 ? -46.281 -10.727 -9.219 1 97.25 94 PRO B C 1
ATOM 6341 O O . PRO B 1 94 ? -45.969 -11.32 -8.188 1 97.25 94 PRO B O 1
ATOM 6344 N N . GLU B 1 95 ? -46.062 -11.234 -10.414 1 97.25 95 GLU B N 1
ATOM 6345 C CA . GLU B 1 95 ? -45.438 -12.531 -10.617 1 97.25 95 GLU B CA 1
ATOM 6346 C C . GLU B 1 95 ? -43.969 -12.484 -10.188 1 97.25 95 GLU B C 1
ATOM 6348 O O . GLU B 1 95 ? -43.438 -13.477 -9.672 1 97.25 95 GLU B O 1
ATOM 6353 N N . ILE B 1 96 ? -43.375 -11.352 -10.422 1 97.56 96 ILE B N 1
ATOM 6354 C CA . ILE B 1 96 ? -41.969 -11.164 -10.016 1 97.56 96 ILE B CA 1
ATOM 6355 C C . ILE B 1 96 ? -41.906 -11.086 -8.492 1 97.56 96 ILE B C 1
ATOM 6357 O O . ILE B 1 96 ? -41.062 -11.758 -7.879 1 97.56 96 ILE B O 1
ATOM 6361 N N . ALA B 1 97 ? -42.719 -10.336 -7.855 1 97.56 97 ALA B N 1
ATOM 6362 C CA . ALA B 1 97 ? -42.75 -10.188 -6.402 1 97.56 97 ALA B CA 1
ATOM 6363 C C . ALA B 1 97 ? -43 -11.523 -5.715 1 97.56 97 ALA B C 1
ATOM 6365 O O . ALA B 1 97 ? -42.469 -11.781 -4.629 1 97.56 97 ALA B O 1
ATOM 6366 N N . ALA B 1 98 ? -43.75 -12.367 -6.422 1 96.88 98 ALA B N 1
ATOM 6367 C CA . ALA B 1 98 ? -44.125 -13.672 -5.863 1 96.88 98 ALA B CA 1
ATOM 6368 C C . ALA B 1 98 ? -43.031 -14.711 -6.176 1 96.88 98 ALA B C 1
ATOM 6370 O O . ALA B 1 98 ? -43.062 -15.828 -5.66 1 96.88 98 ALA B O 1
ATOM 6371 N N . GLY B 1 99 ? -42.125 -14.391 -6.957 1 96.38 99 GLY B N 1
ATOM 6372 C CA . GLY B 1 99 ? -41 -15.258 -7.266 1 96.38 99 GLY B CA 1
ATOM 6373 C C . GLY B 1 99 ? -41.281 -16.234 -8.391 1 96.38 99 GLY B C 1
ATOM 6374 O O . GLY B 1 99 ? -40.469 -17.109 -8.68 1 96.38 99 GLY B O 1
ATOM 6375 N N . ARG B 1 100 ? -42.344 -16.031 -9.102 1 96.56 100 ARG B N 1
ATOM 6376 C CA . ARG B 1 100 ? -42.75 -16.969 -10.156 1 96.56 100 ARG B CA 1
ATOM 6377 C C . ARG B 1 100 ? -42.062 -16.609 -11.477 1 96.56 100 ARG B C 1
ATOM 6379 O O . ARG B 1 100 ? -41.906 -17.484 -12.336 1 96.56 100 ARG B O 1
ATOM 6386 N N . VAL B 1 101 ? -41.75 -15.359 -11.68 1 96.88 101 VAL B N 1
ATOM 6387 C CA . VAL B 1 101 ? -40.969 -14.922 -12.844 1 96.88 101 VAL B CA 1
ATOM 6388 C C . VAL B 1 101 ? -39.688 -14.266 -12.398 1 96.88 101 VAL B C 1
ATOM 6390 O O . VAL B 1 101 ? -39.688 -13.383 -11.531 1 96.88 101 VAL B O 1
ATOM 6393 N N . ARG B 1 102 ? -38.625 -14.719 -12.938 1 97.25 102 ARG B N 1
ATOM 6394 C CA . ARG B 1 102 ? -37.312 -14.156 -12.664 1 97.25 102 ARG B CA 1
ATOM 6395 C C . ARG B 1 102 ? -36.781 -13.422 -13.891 1 97.25 102 ARG B C 1
ATOM 6397 O O . ARG B 1 102 ? -36.219 -14.047 -14.797 1 97.25 102 ARG B O 1
ATOM 6404 N N . PRO B 1 103 ? -36.875 -12.148 -13.883 1 98.06 103 PRO B N 1
ATOM 6405 C CA . PRO B 1 103 ? -36.312 -11.422 -15.023 1 98.06 103 PRO B CA 1
ATOM 6406 C C . PRO B 1 103 ? -34.781 -11.328 -14.969 1 98.06 103 PRO B C 1
ATOM 6408 O O . PRO B 1 103 ? -34.219 -11.258 -13.875 1 98.06 103 PRO B O 1
ATOM 6411 N N . ALA B 1 104 ? -34.094 -11.328 -16.031 1 98.12 104 ALA B N 1
ATOM 6412 C CA . ALA B 1 104 ? -32.656 -11.094 -16.188 1 98.12 104 ALA B CA 1
ATOM 6413 C C . ALA B 1 104 ? -32.406 -10.047 -17.266 1 98.12 104 ALA B C 1
ATOM 6415 O O . ALA B 1 104 ? -33 -10.086 -18.344 1 98.12 104 ALA B O 1
ATOM 6416 N N . LEU B 1 105 ? -31.547 -9.125 -16.953 1 98 105 LEU B N 1
ATOM 6417 C CA . LEU B 1 105 ? -31.188 -8.078 -17.906 1 98 105 LEU B CA 1
ATOM 6418 C C . LEU B 1 105 ? -30.062 -8.539 -18.828 1 98 105 LEU B C 1
ATOM 6420 O O . LEU B 1 105 ? -28.984 -8.906 -18.359 1 98 105 LEU B O 1
ATOM 6424 N N . ALA B 1 106 ? -30.297 -8.578 -20.062 1 97.5 106 ALA B N 1
ATOM 6425 C CA . ALA B 1 106 ? -29.312 -8.828 -21.109 1 97.5 106 ALA B CA 1
ATOM 6426 C C . ALA B 1 106 ? -28.891 -7.527 -21.781 1 97.5 106 ALA B C 1
ATOM 6428 O O . ALA B 1 106 ? -29.422 -7.168 -22.844 1 97.5 106 ALA B O 1
ATOM 6429 N N . HIS B 1 107 ? -27.922 -6.914 -21.234 1 95.31 107 HIS B N 1
ATOM 6430 C CA . HIS B 1 107 ? -27.531 -5.578 -21.641 1 95.31 107 HIS B CA 1
ATOM 6431 C C . HIS B 1 107 ? -26.109 -5.574 -22.203 1 95.31 107 HIS B C 1
ATOM 6433 O O . HIS B 1 107 ? -25.844 -4.98 -23.25 1 95.31 107 HIS B O 1
ATOM 6439 N N . ASP B 1 108 ? -25.188 -6.266 -21.547 1 90 108 ASP B N 1
ATOM 6440 C CA . ASP B 1 108 ? -23.75 -6.211 -21.859 1 90 108 ASP B CA 1
ATOM 6441 C C . ASP B 1 108 ? -23.453 -6.988 -23.141 1 90 108 ASP B C 1
ATOM 6443 O O . ASP B 1 108 ? -24.078 -8 -23.422 1 90 108 ASP B O 1
ATOM 6447 N N . GLU B 1 109 ? -22.516 -6.445 -23.875 1 90.94 109 GLU B N 1
ATOM 6448 C CA . GLU B 1 109 ? -22.047 -7.109 -25.094 1 90.94 109 GLU B CA 1
ATOM 6449 C C . GLU B 1 109 ? -20.516 -7.109 -25.141 1 90.94 109 GLU B C 1
ATOM 6451 O O . GLU B 1 109 ? -19.859 -6.496 -24.297 1 90.94 109 GLU B O 1
ATOM 6456 N N . ASN B 1 110 ? -19.891 -7.883 -25.938 1 78.5 110 ASN B N 1
ATOM 6457 C CA . ASN B 1 110 ? -18.453 -7.988 -26.172 1 78.5 110 ASN B CA 1
ATOM 6458 C C . ASN B 1 110 ? -18.109 -7.758 -27.641 1 78.5 110 ASN B C 1
ATOM 6460 O O . ASN B 1 110 ? -18.422 -8.586 -28.5 1 78.5 110 ASN B O 1
ATOM 6464 N N . PRO B 1 111 ? -17.422 -6.598 -27.844 1 73.69 111 PRO B N 1
ATOM 6465 C CA . PRO B 1 111 ? -16.859 -5.617 -26.906 1 73.69 111 PRO B CA 1
ATOM 6466 C C . PRO B 1 111 ? -17.922 -4.68 -26.344 1 73.69 111 PRO B C 1
ATOM 6468 O O . PRO B 1 111 ? -19 -4.52 -26.938 1 73.69 111 PRO B O 1
ATOM 6471 N N . ALA B 1 112 ? -17.484 -4.145 -25.141 1 69.19 112 ALA B N 1
ATOM 6472 C CA . ALA B 1 112 ? -18.375 -3.184 -24.516 1 69.19 112 ALA B CA 1
ATOM 6473 C C . ALA B 1 112 ? -18.484 -1.898 -25.328 1 69.19 112 ALA B C 1
ATOM 6475 O O . ALA B 1 112 ? -17.547 -1.547 -26.062 1 69.19 112 ALA B O 1
ATOM 6476 N N . GLY B 1 113 ? -19.656 -1.229 -25.297 1 68.19 113 GLY B N 1
ATOM 6477 C CA . GLY B 1 113 ? -19.828 0.045 -25.969 1 68.19 113 GLY B CA 1
ATOM 6478 C C . GLY B 1 113 ? -21.141 0.156 -26.719 1 68.19 113 GLY B C 1
ATOM 6479 O O . GLY B 1 113 ? -22.203 -0.166 -26.172 1 68.19 113 GLY B O 1
ATOM 6480 N N . ALA B 1 114 ? -20.922 0.241 -28.078 1 72.81 114 ALA B N 1
ATOM 6481 C CA . ALA B 1 114 ? -22.078 0.474 -28.922 1 72.81 114 ALA B CA 1
ATOM 6482 C C . ALA B 1 114 ? -22.953 -0.779 -29.031 1 72.81 114 ALA B C 1
ATOM 6484 O O . ALA B 1 114 ? -22.422 -1.894 -29.125 1 72.81 114 ALA B O 1
ATOM 6485 N N . LEU B 1 115 ? -24.172 -0.695 -28.812 1 87.81 115 LEU B N 1
ATOM 6486 C CA . LEU B 1 115 ? -25.172 -1.752 -28.906 1 87.81 115 LEU B CA 1
ATOM 6487 C C . LEU B 1 115 ? -25.156 -2.396 -30.297 1 87.81 115 LEU B C 1
ATOM 6489 O O . LEU B 1 115 ? -25.516 -1.756 -31.281 1 87.81 115 LEU B O 1
ATOM 6493 N N . ALA B 1 116 ? -24.641 -3.66 -30.359 1 91.31 116 ALA B N 1
ATOM 6494 C CA . ALA B 1 116 ? -24.578 -4.406 -31.625 1 91.31 116 ALA B CA 1
ATOM 6495 C C . ALA B 1 116 ? -25.859 -5.18 -31.875 1 91.31 116 ALA B C 1
ATOM 6497 O O . ALA B 1 116 ? -26.234 -5.441 -33.031 1 91.31 116 ALA B O 1
ATOM 6498 N N . THR B 1 117 ? -26.531 -5.578 -30.797 1 97.19 117 THR B N 1
ATOM 6499 C CA . THR B 1 117 ? -27.828 -6.25 -30.953 1 97.19 117 THR B CA 1
ATOM 6500 C C . THR B 1 117 ? -28.844 -5.316 -31.594 1 97.19 117 THR B C 1
ATOM 6502 O O . THR B 1 117 ? -29.016 -4.176 -31.172 1 97.19 117 THR B O 1
ATOM 6505 N N . ARG B 1 118 ? -29.578 -5.84 -32.625 1 97.38 118 ARG B N 1
ATOM 6506 C CA . ARG B 1 118 ? -30.5 -5.02 -33.406 1 97.38 118 ARG B CA 1
ATOM 6507 C C . ARG B 1 118 ? -31.938 -5.516 -33.25 1 97.38 118 ARG B C 1
ATOM 6509 O O . ARG B 1 118 ? -32.156 -6.715 -33.094 1 97.38 118 ARG B O 1
ATOM 6516 N N . ALA B 1 119 ? -32.812 -4.594 -33.281 1 97.69 119 ALA B N 1
ATOM 6517 C CA . ALA B 1 119 ? -34.25 -4.867 -33.281 1 97.69 119 ALA B CA 1
ATOM 6518 C C . ALA B 1 119 ? -34.906 -4.273 -34.531 1 97.69 119 ALA B C 1
ATOM 6520 O O . ALA B 1 119 ? -34.688 -3.102 -34.844 1 97.69 119 ALA B O 1
ATOM 6521 N N . ALA B 1 120 ? -35.656 -5.09 -35.219 1 96.62 120 ALA B N 1
ATOM 6522 C CA . ALA B 1 120 ? -36.438 -4.645 -36.375 1 96.62 120 ALA B CA 1
ATOM 6523 C C . ALA B 1 120 ? -37.906 -4.961 -36.219 1 96.62 120 ALA B C 1
ATOM 6525 O O . ALA B 1 120 ? -38.281 -6.016 -35.688 1 96.62 120 ALA B O 1
ATOM 6526 N N . PRO B 1 121 ? -38.75 -3.994 -36.719 1 94.38 121 PRO B N 1
ATOM 6527 C CA . PRO B 1 121 ? -40.188 -4.281 -36.625 1 94.38 121 PRO B CA 1
ATOM 6528 C C . PRO B 1 121 ? -40.625 -5.41 -37.562 1 94.38 121 PRO B C 1
ATOM 6530 O O . PRO B 1 121 ? -40.031 -5.602 -38.625 1 94.38 121 PRO B O 1
ATOM 6533 N N . ASP B 1 122 ? -41.562 -6.109 -37.062 1 88.06 122 ASP B N 1
ATOM 6534 C CA . ASP B 1 122 ? -42.188 -7.156 -37.844 1 88.06 122 ASP B CA 1
ATOM 6535 C C . ASP B 1 122 ? -43.719 -7.094 -37.719 1 88.06 122 ASP B C 1
ATOM 6537 O O . ASP B 1 122 ? -44.25 -6.293 -36.938 1 88.06 122 ASP B O 1
ATOM 6541 N N . SER B 1 123 ? -44.469 -7.816 -38.625 1 85.62 123 SER B N 1
ATOM 6542 C CA . SER B 1 123 ? -45.938 -7.797 -38.656 1 85.62 123 SER B CA 1
ATOM 6543 C C . SER B 1 123 ? -46.531 -8.102 -37.281 1 85.62 123 SER B C 1
ATOM 6545 O O . SER B 1 123 ? -47.625 -7.617 -36.969 1 85.62 123 SER B O 1
ATOM 6547 N N . ALA B 1 124 ? -45.844 -8.766 -36.438 1 83.25 124 ALA B N 1
ATOM 6548 C CA . ALA B 1 124 ? -46.375 -9.219 -35.156 1 83.25 124 ALA B CA 1
ATOM 6549 C C . ALA B 1 124 ? -45.656 -8.562 -33.969 1 83.25 124 ALA B C 1
ATOM 6551 O O . ALA B 1 124 ? -45.938 -8.859 -32.812 1 83.25 124 ALA B O 1
ATOM 6552 N N . GLY B 1 125 ? -44.812 -7.66 -34.312 1 91.44 125 GLY B N 1
ATOM 6553 C CA . GLY B 1 125 ? -44.062 -7.039 -33.219 1 91.44 125 GLY B CA 1
ATOM 6554 C C . GLY B 1 125 ? -42.656 -6.66 -33.594 1 91.44 125 GLY B C 1
ATOM 6555 O O . GLY B 1 125 ? -42.438 -5.855 -34.5 1 91.44 125 GLY B O 1
ATOM 6556 N N . TRP B 1 126 ? -41.656 -7.242 -32.906 1 96.81 126 TRP B N 1
ATOM 6557 C CA . TRP B 1 126 ? -40.25 -6.957 -33.188 1 96.81 126 TRP B CA 1
ATOM 6558 C C . TRP B 1 126 ? -39.438 -8.25 -33.312 1 96.81 126 TRP B C 1
ATOM 6560 O O . TRP B 1 126 ? -39.875 -9.297 -32.812 1 96.81 126 TRP B O 1
ATOM 6570 N N . ARG B 1 127 ? -38.344 -8.234 -34 1 97.88 127 ARG B N 1
ATOM 6571 C CA . ARG B 1 127 ? -37.375 -9.312 -34.094 1 97.88 127 ARG B CA 1
ATOM 6572 C C . ARG B 1 127 ? -35.969 -8.836 -33.688 1 97.88 127 ARG B C 1
ATOM 6574 O O . ARG B 1 127 ? -35.531 -7.781 -34.125 1 97.88 127 ARG B O 1
ATOM 6581 N N . LEU B 1 128 ? -35.406 -9.625 -32.812 1 98.19 128 LEU B N 1
ATOM 6582 C CA . LEU B 1 128 ? -34.062 -9.25 -32.312 1 98.19 128 LEU B CA 1
ATOM 6583 C C . LEU B 1 128 ? -33 -10.18 -32.875 1 98.19 128 LEU B C 1
ATOM 6585 O O . LEU B 1 128 ? -33.219 -11.391 -33.031 1 98.19 128 LEU B O 1
ATOM 6589 N N . SER B 1 129 ? -31.812 -9.648 -33.188 1 98.31 129 SER B N 1
ATOM 6590 C CA . SER B 1 129 ? -30.625 -10.406 -33.594 1 98.31 129 SER B CA 1
ATOM 6591 C C . SER B 1 129 ? -29.375 -9.898 -32.906 1 98.31 129 SER B C 1
ATOM 6593 O O . SER B 1 129 ? -29.078 -8.695 -32.938 1 98.31 129 SER B O 1
ATOM 6595 N N . GLY B 1 130 ? -28.703 -10.734 -32.312 1 97.19 130 GLY B N 1
ATOM 6596 C CA . GLY B 1 130 ? -27.484 -10.375 -31.594 1 97.19 130 GLY B CA 1
ATOM 6597 C C . GLY B 1 130 ? -27.109 -11.375 -30.516 1 97.19 130 GLY B C 1
ATOM 6598 O O . GLY B 1 130 ? -27.641 -12.484 -30.469 1 97.19 130 GLY B O 1
ATOM 6599 N N . THR B 1 131 ? -26.031 -11.078 -29.734 1 96.19 131 THR B N 1
ATOM 6600 C CA . THR B 1 131 ? -25.547 -11.938 -28.656 1 96.19 131 THR B CA 1
ATOM 6601 C C . THR B 1 131 ? -25.328 -11.141 -27.375 1 96.19 131 THR B C 1
ATOM 6603 O O . THR B 1 131 ? -24.875 -9.992 -27.422 1 96.19 131 THR B O 1
ATOM 6606 N N . LYS B 1 132 ? -25.734 -11.68 -26.312 1 96.31 132 LYS B N 1
ATOM 6607 C CA . LYS B 1 132 ? -25.531 -11.164 -24.969 1 96.31 132 LYS B CA 1
ATOM 6608 C C . LYS B 1 132 ? -24.828 -12.195 -24.078 1 96.31 132 LYS B C 1
ATOM 6610 O O . LYS B 1 132 ? -25.406 -13.211 -23.719 1 96.31 132 LYS B O 1
ATOM 6615 N N . PRO B 1 133 ? -23.578 -11.93 -23.734 1 92.94 133 PRO B N 1
ATOM 6616 C CA . PRO B 1 133 ? -22.812 -12.938 -23 1 92.94 133 PRO B CA 1
ATOM 6617 C C . PRO B 1 133 ? -22.969 -12.812 -21.484 1 92.94 133 PRO B C 1
ATOM 6619 O O . PRO B 1 133 ? -23.188 -11.711 -20.969 1 92.94 133 PRO B O 1
ATOM 6622 N N . LEU B 1 134 ? -22.875 -13.891 -20.781 1 93 134 LEU B N 1
ATOM 6623 C CA . LEU B 1 134 ? -22.641 -14.008 -19.344 1 93 134 LEU B CA 1
ATOM 6624 C C . LEU B 1 134 ? -23.688 -13.234 -18.547 1 93 134 LEU B C 1
ATOM 6626 O O . LEU B 1 134 ? -23.344 -12.391 -17.719 1 93 134 LEU B O 1
ATOM 6630 N N . ILE B 1 135 ? -24.891 -13.461 -18.797 1 96.31 135 ILE B N 1
ATOM 6631 C CA . ILE B 1 135 ? -26 -12.797 -18.125 1 96.31 135 ILE B CA 1
ATOM 6632 C C . ILE B 1 135 ? -26.172 -13.375 -16.719 1 96.31 135 ILE B C 1
ATOM 6634 O O . ILE B 1 135 ? -26.547 -14.539 -16.562 1 96.31 135 ILE B O 1
ATOM 6638 N N . PRO B 1 136 ? -25.938 -12.539 -15.68 1 94.44 136 PRO B N 1
ATOM 6639 C CA . PRO B 1 136 ? -26.172 -13.055 -14.328 1 94.44 136 PRO B CA 1
ATOM 6640 C C . PRO B 1 136 ? -27.625 -13.461 -14.094 1 94.44 136 PRO B C 1
ATOM 6642 O O . PRO B 1 136 ? -28.531 -12.719 -14.461 1 94.44 136 PRO B O 1
ATOM 6645 N N . GLY B 1 137 ? -27.875 -14.664 -13.586 1 91.75 137 GLY B N 1
ATOM 6646 C CA . GLY B 1 137 ? -29.203 -15.18 -13.359 1 91.75 137 GLY B CA 1
ATOM 6647 C C . GLY B 1 137 ? -29.875 -15.68 -14.625 1 91.75 137 GLY B C 1
ATOM 6648 O O . GLY B 1 137 ? -31.031 -16.125 -14.586 1 91.75 137 GLY B O 1
ATOM 6649 N N . GLY B 1 138 ? -29.188 -15.633 -15.719 1 94.56 138 GLY B N 1
ATOM 6650 C CA . GLY B 1 138 ? -29.766 -15.984 -17.016 1 94.56 138 GLY B CA 1
ATOM 6651 C C . GLY B 1 138 ? -30.156 -17.453 -17.109 1 94.56 138 GLY B C 1
ATOM 6652 O O . GLY B 1 138 ? -31.109 -17.797 -17.797 1 94.56 138 GLY B O 1
ATOM 6653 N N . ALA B 1 139 ? -29.453 -18.25 -16.422 1 92 139 ALA B N 1
ATOM 6654 C CA . ALA B 1 139 ? -29.703 -19.688 -16.516 1 92 139 ALA B CA 1
ATOM 6655 C C . ALA B 1 139 ? -31.062 -20.062 -15.953 1 92 139 ALA B C 1
ATOM 6657 O O . ALA B 1 139 ? -31.688 -21.031 -16.375 1 92 139 ALA B O 1
ATOM 6658 N N . GLU B 1 140 ? -31.578 -19.266 -15.039 1 90.94 140 GLU B N 1
ATOM 6659 C CA . GLU B 1 140 ? -32.844 -19.547 -14.383 1 90.94 140 GLU B CA 1
ATOM 6660 C C . GLU B 1 140 ? -33.906 -18.484 -14.727 1 90.94 140 GLU B C 1
ATOM 6662 O O . GLU B 1 140 ? -34.969 -18.422 -14.109 1 90.94 140 GLU B O 1
ATOM 6667 N N . ALA B 1 141 ? -33.594 -17.734 -15.664 1 96.38 141 ALA B N 1
ATOM 6668 C CA . ALA B 1 141 ? -34.469 -16.609 -15.977 1 96.38 141 ALA B CA 1
ATOM 6669 C C . ALA B 1 141 ? -35.75 -17.078 -16.641 1 96.38 141 ALA B C 1
ATOM 6671 O O . ALA B 1 141 ? -35.719 -17.984 -17.484 1 96.38 141 ALA B O 1
ATOM 6672 N N . GLY B 1 142 ? -36.844 -16.531 -16.234 1 96.81 142 GLY B N 1
ATOM 6673 C CA . GLY B 1 142 ? -38.125 -16.766 -16.906 1 96.81 142 GLY B CA 1
ATOM 6674 C C . GLY B 1 142 ? -38.469 -15.695 -17.906 1 96.81 142 GLY B C 1
ATOM 6675 O O . GLY B 1 142 ? -39.438 -15.844 -18.672 1 96.81 142 GLY B O 1
ATOM 6676 N N . LEU B 1 143 ? -37.75 -14.672 -17.891 1 98.06 143 LEU B N 1
ATOM 6677 C CA . LEU B 1 143 ? -37.938 -13.516 -18.766 1 98.06 143 LEU B CA 1
ATOM 6678 C C . LEU B 1 143 ? -36.625 -12.758 -18.969 1 98.06 143 LEU B C 1
ATOM 6680 O O . LEU B 1 143 ? -35.906 -12.477 -18 1 98.06 143 LEU B O 1
ATOM 6684 N N . PHE B 1 144 ? -36.344 -12.438 -20.203 1 98.56 144 PHE B N 1
ATOM 6685 C CA . PHE B 1 144 ? -35.156 -11.617 -20.484 1 98.56 144 PHE B CA 1
ATOM 6686 C C . PHE B 1 144 ? -35.594 -10.211 -20.891 1 98.56 144 PHE B C 1
ATOM 6688 O O . PHE B 1 144 ? -36.5 -10.031 -21.688 1 98.56 144 PHE B O 1
ATOM 6695 N N . LEU B 1 145 ? -35 -9.258 -20.266 1 98.62 145 LEU B N 1
ATOM 6696 C CA . LEU B 1 145 ? -35 -7.883 -20.766 1 98.62 145 LEU B CA 1
ATOM 6697 C C . LEU B 1 145 ? -33.781 -7.609 -21.625 1 98.62 145 LEU B C 1
ATOM 6699 O O . LEU B 1 145 ? -32.656 -7.516 -21.109 1 98.62 145 LEU B O 1
ATOM 6703 N N . VAL B 1 146 ? -33.938 -7.453 -22.906 1 98.38 146 VAL B N 1
ATOM 6704 C CA . VAL B 1 146 ? -32.812 -7.352 -23.844 1 98.38 146 VAL B CA 1
ATOM 6705 C C . VAL B 1 146 ? -32.719 -5.926 -24.375 1 98.38 146 VAL B C 1
ATOM 6707 O O . VAL B 1 146 ? -33.688 -5.406 -24.953 1 98.38 146 VAL B O 1
ATOM 6710 N N . THR B 1 147 ? -31.609 -5.27 -24.234 1 97.81 147 THR B N 1
ATOM 6711 C CA . THR B 1 147 ? -31.359 -3.988 -24.875 1 97.81 147 THR B CA 1
ATOM 6712 C C . THR B 1 147 ? -30.969 -4.188 -26.344 1 97.81 147 THR B C 1
ATOM 6714 O O . THR B 1 147 ? -30.156 -5.059 -26.656 1 97.81 147 THR B O 1
ATOM 6717 N N . ALA B 1 148 ? -31.531 -3.424 -27.203 1 97.5 148 ALA B N 1
ATOM 6718 C CA . ALA B 1 148 ? -31.219 -3.523 -28.625 1 97.5 148 ALA B CA 1
ATOM 6719 C C . ALA B 1 148 ? -31.359 -2.168 -29.312 1 97.5 148 ALA B C 1
ATOM 6721 O O . ALA B 1 148 ? -32.094 -1.298 -28.844 1 97.5 148 ALA B O 1
ATOM 6722 N N . ALA B 1 149 ? -30.672 -1.984 -30.375 1 96.81 149 ALA B N 1
ATOM 6723 C CA . ALA B 1 149 ? -30.75 -0.763 -31.172 1 96.81 149 ALA B CA 1
ATOM 6724 C C . ALA B 1 149 ? -31.875 -0.839 -32.188 1 96.81 149 ALA B C 1
ATOM 6726 O O . ALA B 1 149 ? -32.031 -1.849 -32.875 1 96.81 149 ALA B O 1
ATOM 6727 N N . THR B 1 150 ? -32.656 0.177 -32.219 1 96.06 150 THR B N 1
ATOM 6728 C CA . THR B 1 150 ? -33.656 0.373 -33.25 1 96.06 150 THR B CA 1
ATOM 6729 C C . THR B 1 150 ? -33.281 1.546 -34.156 1 96.06 150 THR B C 1
ATOM 6731 O O . THR B 1 150 ? -32.281 2.219 -33.906 1 96.06 150 THR B O 1
ATOM 6734 N N . SER B 1 151 ? -34.125 1.83 -35.156 1 93.88 151 SER B N 1
ATOM 6735 C CA . SER B 1 151 ? -33.906 2.986 -36 1 93.88 151 SER B CA 1
ATOM 6736 C C . SER B 1 151 ? -34.062 4.293 -35.25 1 93.88 151 SER B C 1
ATOM 6738 O O . SER B 1 151 ? -33.5 5.32 -35.625 1 93.88 151 SER B O 1
ATOM 6740 N N . ALA B 1 152 ? -34.812 4.223 -34.156 1 94.19 152 ALA B N 1
ATOM 6741 C CA . ALA B 1 152 ? -35.094 5.426 -33.375 1 94.19 152 ALA B CA 1
ATOM 6742 C C . ALA B 1 152 ? -34.188 5.523 -32.156 1 94.19 152 ALA B C 1
ATOM 6744 O O . ALA B 1 152 ? -34.25 6.477 -31.391 1 94.19 152 ALA B O 1
ATOM 6745 N N . GLY B 1 153 ? -33.344 4.582 -32.031 1 94.44 153 GLY B N 1
ATOM 6746 C CA . GLY B 1 153 ? -32.469 4.566 -30.875 1 94.44 153 GLY B CA 1
ATOM 6747 C C . GLY B 1 153 ? -32.594 3.299 -30.062 1 94.44 153 GLY B C 1
ATOM 6748 O O . GLY B 1 153 ? -33.25 2.352 -30.469 1 94.44 153 GLY B O 1
ATOM 6749 N N . PRO B 1 154 ? -31.922 3.258 -28.906 1 96.5 154 PRO B N 1
ATOM 6750 C CA . PRO B 1 154 ? -31.984 2.057 -28.062 1 96.5 154 PRO B CA 1
ATOM 6751 C C . PRO B 1 154 ? -33.375 1.812 -27.469 1 96.5 154 PRO B C 1
ATOM 6753 O O . PRO B 1 154 ? -34.094 2.764 -27.172 1 96.5 154 PRO B O 1
ATOM 6756 N N . ALA B 1 155 ? -33.688 0.608 -27.297 1 97.5 155 ALA B N 1
ATOM 6757 C CA . ALA B 1 155 ? -34.938 0.189 -26.656 1 97.5 155 ALA B CA 1
ATOM 6758 C C . ALA B 1 155 ? -34.719 -1.1 -25.859 1 97.5 155 ALA B C 1
ATOM 6760 O O . ALA B 1 155 ? -33.688 -1.768 -26 1 97.5 155 ALA B O 1
ATOM 6761 N N . LEU B 1 156 ? -35.656 -1.359 -24.969 1 98.19 156 LEU B N 1
ATOM 6762 C CA . LEU B 1 156 ? -35.688 -2.592 -24.188 1 98.19 156 LEU B CA 1
ATOM 6763 C C . LEU B 1 156 ? -36.812 -3.504 -24.625 1 98.19 156 LEU B C 1
ATOM 6765 O O . LEU B 1 156 ? -37.938 -3.037 -24.891 1 98.19 156 LEU B O 1
ATOM 6769 N N . PHE B 1 157 ? -36.531 -4.789 -24.672 1 98.31 157 PHE B N 1
ATOM 6770 C CA . PHE B 1 157 ? -37.5 -5.75 -25.188 1 98.31 157 PHE B CA 1
ATOM 6771 C C . PHE B 1 157 ? -37.656 -6.922 -24.219 1 98.31 157 PHE B C 1
ATOM 6773 O O . PHE B 1 157 ? -36.688 -7.301 -23.531 1 98.31 157 PHE B O 1
ATOM 6780 N N . LEU B 1 158 ? -38.844 -7.492 -24.156 1 98.25 158 LEU B N 1
ATOM 6781 C CA . LEU B 1 158 ? -39.156 -8.711 -23.406 1 98.25 158 LEU B CA 1
ATOM 6782 C C . LEU B 1 158 ? -39.062 -9.938 -24.312 1 98.25 158 LEU B C 1
ATOM 6784 O O . LEU B 1 158 ? -39.688 -9.984 -25.375 1 98.25 158 LEU B O 1
ATOM 6788 N N . VAL B 1 159 ? -38.219 -10.844 -23.906 1 98.06 159 VAL B N 1
ATOM 6789 C CA . VAL B 1 159 ? -38.062 -12.102 -24.625 1 98.06 159 VAL B CA 1
ATOM 6790 C C . VAL B 1 159 ? -38.219 -13.273 -23.656 1 98.06 159 VAL B C 1
ATOM 6792 O O . VAL B 1 159 ? -37.562 -13.297 -22.609 1 98.06 159 VAL B O 1
ATOM 6795 N N . ARG B 1 160 ? -39 -14.211 -23.938 1 95.81 160 ARG B N 1
ATOM 6796 C CA . ARG B 1 160 ? -39.188 -15.383 -23.094 1 95.81 160 ARG B CA 1
ATOM 6797 C C . ARG B 1 160 ? -38.219 -16.5 -23.516 1 95.81 160 ARG B C 1
ATOM 6799 O O . ARG B 1 160 ? -37.938 -16.656 -24.703 1 95.81 160 ARG B O 1
ATOM 6806 N N . PRO B 1 161 ? -37.875 -17.25 -22.453 1 95.44 161 PRO B N 1
ATOM 6807 C CA . PRO B 1 161 ? -37.062 -18.422 -22.828 1 95.44 161 PRO B CA 1
ATOM 6808 C C . PRO B 1 161 ? -37.812 -19.359 -23.781 1 95.44 161 PRO B C 1
ATOM 6810 O O . PRO B 1 161 ? -39.031 -19.562 -23.641 1 95.44 161 PRO B O 1
ATOM 6813 N N . GLY B 1 162 ? -37.156 -19.953 -24.766 1 94.12 162 GLY B N 1
ATOM 6814 C CA . GLY B 1 162 ? -37.75 -20.891 -25.688 1 94.12 162 GLY B CA 1
ATOM 6815 C C . GLY B 1 162 ? -38.281 -20.219 -26.953 1 94.12 162 GLY B C 1
ATOM 6816 O O . GLY B 1 162 ? -38.719 -20.906 -27.875 1 94.12 162 GLY B O 1
ATOM 6817 N N . ALA B 1 163 ? -38.281 -18.906 -26.906 1 96.5 163 ALA B N 1
ATOM 6818 C CA . ALA B 1 163 ? -38.719 -18.203 -28.125 1 96.5 163 ALA B CA 1
ATOM 6819 C C . ALA B 1 163 ? -37.938 -18.719 -29.328 1 96.5 163 ALA B C 1
ATOM 6821 O O . ALA B 1 163 ? -36.75 -19.031 -29.234 1 96.5 163 ALA B O 1
ATOM 6822 N N . PRO B 1 164 ? -38.656 -18.797 -30.5 1 96.69 164 PRO B N 1
ATOM 6823 C CA . PRO B 1 164 ? -37.938 -19.219 -31.703 1 96.69 164 PRO B CA 1
ATOM 6824 C C . PRO B 1 164 ? -36.75 -18.344 -32.031 1 96.69 164 PRO B C 1
ATOM 6826 O O . PRO B 1 164 ? -36.844 -17.109 -31.938 1 96.69 164 PRO B O 1
ATOM 6829 N N . GLY B 1 165 ? -35.688 -19.031 -32.344 1 97.62 165 GLY B N 1
ATOM 6830 C CA . GLY B 1 165 ? -34.469 -18.297 -32.719 1 97.62 165 GLY B CA 1
ATOM 6831 C C . GLY B 1 165 ? -33.625 -17.922 -31.531 1 97.62 165 GLY B C 1
ATOM 6832 O O . GLY B 1 165 ? -32.531 -17.359 -31.703 1 97.62 165 GLY B O 1
ATOM 6833 N N . LEU B 1 166 ? -34.125 -18.156 -30.312 1 97.81 166 LEU B N 1
ATOM 6834 C CA . LEU B 1 166 ? -33.344 -17.891 -29.109 1 97.81 166 LEU B CA 1
ATOM 6835 C C . LEU B 1 166 ? -32.562 -19.125 -28.688 1 97.81 166 LEU B C 1
ATOM 6837 O O . LEU B 1 166 ? -33.125 -20.219 -28.578 1 97.81 166 LEU B O 1
ATOM 6841 N N . THR B 1 167 ? -31.203 -19.031 -28.516 1 98.12 167 THR B N 1
ATOM 6842 C CA . THR B 1 167 ? -30.375 -20.062 -27.922 1 98.12 167 THR B CA 1
ATOM 6843 C C . THR B 1 167 ? -29.812 -19.594 -26.578 1 98.12 167 THR B C 1
ATOM 6845 O O . THR B 1 167 ? -29.109 -18.594 -26.5 1 98.12 167 THR B O 1
ATOM 6848 N N . LEU B 1 168 ? -30.188 -20.25 -25.594 1 97.25 168 LEU B N 1
ATOM 6849 C CA . LEU B 1 168 ? -29.703 -20.016 -24.25 1 97.25 168 LEU B CA 1
ATOM 6850 C C . LEU B 1 168 ? -28.656 -21.062 -23.859 1 97.25 168 LEU B C 1
ATOM 6852 O O . LEU B 1 168 ? -28.953 -22.266 -23.875 1 97.25 168 LEU B O 1
ATOM 6856 N N . THR B 1 169 ? -27.438 -20.656 -23.547 1 96.81 169 THR B N 1
ATOM 6857 C CA . THR B 1 169 ? -26.359 -21.578 -23.156 1 96.81 169 THR B CA 1
ATOM 6858 C C . THR B 1 169 ? -25.938 -21.312 -21.703 1 96.81 169 THR B C 1
ATOM 6860 O O . THR B 1 169 ? -25.234 -20.328 -21.422 1 96.81 169 THR B O 1
ATOM 6863 N N . PRO B 1 170 ? -26.359 -22.156 -20.828 1 95.12 170 PRO B N 1
ATOM 6864 C CA . PRO B 1 170 ? -25.875 -22 -19.453 1 95.12 170 PRO B CA 1
ATOM 6865 C C . PRO B 1 170 ? -24.359 -22.047 -19.359 1 95.12 170 PRO B C 1
ATOM 6867 O O . PRO B 1 170 ? -23.703 -22.797 -20.078 1 95.12 170 PRO B O 1
ATOM 6870 N N . CYS B 1 171 ? -23.766 -21.234 -18.594 1 93.94 171 CYS B N 1
ATOM 6871 C CA . CYS B 1 171 ? -22.328 -21.203 -18.344 1 93.94 171 CYS B CA 1
ATOM 6872 C C . CYS B 1 171 ? -22.016 -20.828 -16.906 1 93.94 171 CYS B C 1
ATOM 6874 O O . CYS B 1 171 ? -22.938 -20.688 -16.094 1 93.94 171 CYS B O 1
ATOM 6876 N N . GLN B 1 172 ? -20.75 -20.812 -16.594 1 93.31 172 GLN B N 1
ATOM 6877 C CA . GLN B 1 172 ? -20.328 -20.5 -15.242 1 93.31 172 GLN B CA 1
ATOM 6878 C C . GLN B 1 172 ? -19.484 -19.234 -15.203 1 93.31 172 GLN B C 1
ATOM 6880 O O . GLN B 1 172 ? -18.562 -19.062 -16 1 93.31 172 GLN B O 1
ATOM 6885 N N . ALA B 1 173 ? -19.922 -18.328 -14.359 1 93.94 173 ALA B N 1
ATOM 6886 C CA . ALA B 1 173 ? -19.062 -17.203 -13.992 1 93.94 173 ALA B CA 1
ATOM 6887 C C . ALA B 1 173 ? -18.234 -17.516 -12.758 1 93.94 173 ALA B C 1
ATOM 6889 O O . ALA B 1 173 ? -18.422 -18.547 -12.117 1 93.94 173 ALA B O 1
ATOM 6890 N N . VAL B 1 174 ? -17.328 -16.656 -12.445 1 93.38 174 VAL B N 1
ATOM 6891 C CA . VAL B 1 174 ? -16.406 -16.859 -11.336 1 93.38 174 VAL B CA 1
ATOM 6892 C C . VAL B 1 174 ? -17.188 -16.969 -10.023 1 93.38 174 VAL B C 1
ATOM 6894 O O . VAL B 1 174 ? -16.766 -17.688 -9.109 1 93.38 174 VAL B O 1
ATOM 6897 N N . ASP B 1 175 ? -18.328 -16.297 -9.914 1 91.19 175 ASP B N 1
ATOM 6898 C CA . ASP B 1 175 ? -19.047 -16.25 -8.641 1 91.19 175 ASP B CA 1
ATOM 6899 C C . ASP B 1 175 ? -20.359 -17.031 -8.734 1 91.19 175 ASP B C 1
ATOM 6901 O O . ASP B 1 175 ? -21.203 -16.953 -7.828 1 91.19 175 ASP B O 1
ATOM 6905 N N . GLY B 1 176 ? -20.656 -17.656 -9.867 1 88.75 176 GLY B N 1
ATOM 6906 C CA . GLY B 1 176 ? -21.891 -18.438 -9.906 1 88.75 176 GLY B CA 1
ATOM 6907 C C . GLY B 1 176 ? -22.391 -18.672 -11.312 1 88.75 176 GLY B C 1
ATOM 6908 O O . GLY B 1 176 ? -21.688 -18.406 -12.289 1 88.75 176 GLY B O 1
ATOM 6909 N N . PRO B 1 177 ? -23.625 -19.188 -11.391 1 92 177 PRO B N 1
ATOM 6910 C CA . PRO B 1 177 ? -24.203 -19.531 -12.695 1 92 177 PRO B CA 1
ATOM 6911 C C . PRO B 1 177 ? -24.578 -18.297 -13.516 1 92 177 PRO B C 1
ATOM 6913 O O . PRO B 1 177 ? -25.016 -17.297 -12.953 1 92 177 PRO B O 1
ATOM 6916 N N . ALA B 1 178 ? -24.438 -18.375 -14.82 1 95.62 178 ALA B N 1
ATOM 6917 C CA . ALA B 1 178 ? -24.797 -17.359 -15.812 1 95.62 178 ALA B CA 1
ATOM 6918 C C . ALA B 1 178 ? -25.266 -18.016 -17.109 1 95.62 178 ALA B C 1
ATOM 6920 O O . ALA B 1 178 ? -25.5 -19.219 -17.156 1 95.62 178 ALA B O 1
ATOM 6921 N N . ALA B 1 179 ? -25.531 -17.203 -18.125 1 96.75 179 ALA B N 1
ATOM 6922 C CA . ALA B 1 179 ? -25.922 -17.766 -19.422 1 96.75 179 ALA B CA 1
ATOM 6923 C C . ALA B 1 179 ? -25.531 -16.812 -20.562 1 96.75 179 ALA B C 1
ATOM 6925 O O . ALA B 1 179 ? -25.484 -15.602 -20.359 1 96.75 179 ALA B O 1
ATOM 6926 N N . ASP B 1 180 ? -25.266 -17.406 -21.656 1 96.5 180 ASP B N 1
ATOM 6927 C CA . ASP B 1 180 ? -25.141 -16.672 -22.922 1 96.5 180 ASP B CA 1
ATOM 6928 C C . ASP B 1 180 ? -26.438 -16.719 -23.719 1 96.5 180 ASP B C 1
ATOM 6930 O O . ASP B 1 180 ? -27.125 -17.734 -23.75 1 96.5 180 ASP B O 1
ATOM 6934 N N . LEU B 1 181 ? -26.734 -15.578 -24.266 1 97.19 181 LEU B N 1
ATOM 6935 C CA . LEU B 1 181 ? -27.938 -15.469 -25.062 1 97.19 181 LEU B CA 1
ATOM 6936 C C . LEU B 1 181 ? -27.594 -15.133 -26.516 1 97.19 181 LEU B C 1
ATOM 6938 O O . LEU B 1 181 ? -26.875 -14.164 -26.781 1 97.19 181 LEU B O 1
ATOM 6942 N N . THR B 1 182 ? -28.047 -15.945 -27.438 1 98.06 182 THR B N 1
ATOM 6943 C CA . THR B 1 182 ? -27.953 -15.672 -28.875 1 98.06 182 THR B CA 1
ATOM 6944 C C . THR B 1 182 ? -29.328 -15.547 -29.5 1 98.06 182 THR B C 1
ATOM 6946 O O . THR B 1 182 ? -30.172 -16.438 -29.344 1 98.06 182 THR B O 1
ATOM 6949 N N . LEU B 1 183 ? -29.547 -14.469 -30.188 1 98.19 183 LEU B N 1
ATOM 6950 C CA . LEU B 1 183 ? -30.828 -14.164 -30.812 1 98.19 183 LEU B CA 1
ATOM 6951 C C . LEU B 1 183 ? -30.688 -14.117 -32.344 1 98.19 183 LEU B C 1
ATOM 6953 O O . LEU B 1 183 ? -29.891 -13.359 -32.875 1 98.19 183 LEU B O 1
ATOM 6957 N N . ALA B 1 184 ? -31.484 -14.914 -33 1 98.19 184 ALA B N 1
ATOM 6958 C CA . ALA B 1 184 ? -31.531 -14.961 -34.469 1 98.19 184 ALA B CA 1
ATOM 6959 C C . ALA B 1 184 ? -32.938 -14.688 -34.969 1 98.19 184 ALA B C 1
ATOM 6961 O O . ALA B 1 184 ? -33.688 -15.625 -35.281 1 98.19 184 ALA B O 1
ATOM 6962 N N . GLY B 1 185 ? -33.219 -13.414 -35.219 1 97.31 185 GLY B N 1
ATOM 6963 C CA . GLY B 1 185 ? -34.562 -13.039 -35.625 1 97.31 185 GLY B CA 1
ATOM 6964 C C . GLY B 1 185 ? -35.625 -13.445 -34.594 1 97.31 185 GLY B C 1
ATOM 6965 O O . GLY B 1 185 ? -36.688 -13.977 -34.969 1 97.31 185 GLY B O 1
ATOM 6966 N N . THR B 1 186 ? -35.344 -13.297 -33.375 1 98.06 186 THR B N 1
ATOM 6967 C CA . THR B 1 186 ? -36.188 -13.773 -32.281 1 98.06 186 THR B CA 1
ATOM 6968 C C . THR B 1 186 ? -37.344 -12.805 -32.031 1 98.06 186 THR B C 1
ATOM 6970 O O . THR B 1 186 ? -37.125 -11.602 -31.859 1 98.06 186 THR B O 1
ATOM 6973 N N . PRO B 1 187 ? -38.531 -13.312 -32 1 97.69 187 PRO B N 1
ATOM 6974 C CA . PRO B 1 187 ? -39.688 -12.43 -31.703 1 97.69 187 PRO B CA 1
ATOM 6975 C C . PRO B 1 187 ? -39.594 -11.828 -30.297 1 97.69 187 PRO B C 1
ATOM 6977 O O . PRO B 1 187 ? -39.156 -12.508 -29.359 1 97.69 187 PRO B O 1
ATOM 6980 N N . ALA B 1 188 ? -39.969 -10.594 -30.188 1 97.56 188 ALA B N 1
ATOM 6981 C CA . ALA B 1 188 ? -39.875 -9.883 -28.906 1 97.56 188 ALA B CA 1
ATOM 6982 C C . ALA B 1 188 ? -40.969 -8.828 -28.797 1 97.56 188 ALA B C 1
ATOM 6984 O O . ALA B 1 188 ? -41.562 -8.406 -29.797 1 97.56 188 ALA B O 1
ATOM 6985 N N . GLU B 1 189 ? -41.219 -8.508 -27.594 1 96.88 189 GLU B N 1
ATOM 6986 C CA . GLU B 1 189 ? -42.125 -7.422 -27.266 1 96.88 189 GLU B CA 1
ATOM 6987 C C . GLU B 1 189 ? -41.375 -6.211 -26.719 1 96.88 189 GLU B C 1
ATOM 6989 O O . GLU B 1 189 ? -40.562 -6.34 -25.797 1 96.88 189 GLU B O 1
ATOM 6994 N N . ARG B 1 190 ? -41.688 -5.062 -27.266 1 97.31 190 ARG B N 1
ATOM 6995 C CA . ARG B 1 190 ? -41.031 -3.857 -26.75 1 97.31 190 ARG B CA 1
ATOM 6996 C C . ARG B 1 190 ? -41.531 -3.502 -25.359 1 97.31 190 ARG B C 1
ATOM 6998 O O . ARG B 1 190 ? -42.75 -3.598 -25.094 1 97.31 190 ARG B O 1
ATOM 7005 N N . LEU B 1 191 ? -40.656 -3.182 -24.469 1 98.19 191 LEU B N 1
ATOM 7006 C CA . LEU B 1 191 ? -41.031 -2.717 -23.141 1 98.19 191 LEU B CA 1
ATOM 7007 C C . LEU B 1 191 ? -41.312 -1.219 -23.141 1 98.19 191 LEU B C 1
ATOM 7009 O O . LEU B 1 191 ? -40.406 -0.405 -23.078 1 98.19 191 LEU B O 1
ATOM 7013 N N . GLY B 1 192 ? -42.562 -0.907 -23.219 1 96.75 192 GLY B N 1
ATOM 7014 C CA . GLY B 1 192 ? -42.938 0.494 -23.312 1 96.75 192 GLY B CA 1
ATOM 7015 C C . GLY B 1 192 ? -42.375 1.183 -24.547 1 96.75 192 GLY B C 1
ATOM 7016 O O . GLY B 1 192 ? -41.906 0.521 -25.469 1 96.75 192 GLY B O 1
ATOM 7017 N N . ASP B 1 193 ? -42.406 2.6 -24.562 1 93.88 193 ASP B N 1
ATOM 7018 C CA . ASP B 1 193 ? -42 3.342 -25.75 1 93.88 193 ASP B CA 1
ATOM 7019 C C . ASP B 1 193 ? -40.906 4.34 -25.422 1 93.88 193 ASP B C 1
ATOM 7021 O O . ASP B 1 193 ? -40.312 4.945 -26.312 1 93.88 193 ASP B O 1
ATOM 7025 N N . ALA B 1 194 ? -40.531 4.441 -24.172 1 94.81 194 ALA B N 1
ATOM 7026 C CA . ALA B 1 194 ? -39.562 5.465 -23.734 1 94.81 194 ALA B CA 1
ATOM 7027 C C . ALA B 1 194 ? -38.125 5.027 -23.984 1 94.81 194 ALA B C 1
ATOM 7029 O O . ALA B 1 194 ? -37.844 3.832 -24.094 1 94.81 194 ALA B O 1
ATOM 7030 N N . ASP B 1 195 ? -37.219 6.016 -24.172 1 96.06 195 ASP B N 1
ATOM 7031 C CA . ASP B 1 195 ? -35.781 5.773 -24.188 1 96.06 195 ASP B CA 1
ATOM 7032 C C . ASP B 1 195 ? -35.312 5.18 -22.859 1 96.06 195 ASP B C 1
ATOM 7034 O O . ASP B 1 195 ? -35.562 5.758 -21.797 1 96.06 195 ASP B O 1
ATOM 7038 N N . PRO B 1 196 ? -34.688 4.039 -22.938 1 97.12 196 PRO B N 1
ATOM 7039 C CA . PRO B 1 196 ? -34.375 3.34 -21.688 1 97.12 196 PRO B CA 1
ATOM 7040 C C . PRO B 1 196 ? -33.094 3.852 -21.031 1 97.12 196 PRO B C 1
ATOM 7042 O O . PRO B 1 196 ? -32.719 3.391 -19.938 1 97.12 196 PRO B O 1
ATOM 7045 N N . THR B 1 197 ? -32.344 4.809 -21.594 1 94.94 197 THR B N 1
ATOM 7046 C CA . THR B 1 197 ? -31.016 5.207 -21.188 1 94.94 197 THR B CA 1
ATOM 7047 C C . THR B 1 197 ? -31.016 5.648 -19.719 1 94.94 197 THR B C 1
ATOM 7049 O O . THR B 1 197 ? -30.234 5.148 -18.922 1 94.94 197 THR B O 1
ATOM 7052 N N . ASP B 1 198 ? -31.891 6.512 -19.328 1 95.06 198 ASP B N 1
ATOM 7053 C CA . ASP B 1 198 ? -31.922 7.043 -17.984 1 95.06 198 ASP B CA 1
ATOM 7054 C C . ASP B 1 198 ? -32.344 5.973 -16.984 1 95.06 198 ASP B C 1
ATOM 7056 O O . ASP B 1 198 ? -31.812 5.891 -15.875 1 95.06 198 ASP B O 1
ATOM 7060 N N . ALA B 1 199 ? -33.312 5.211 -17.391 1 96.75 199 ALA B N 1
ATOM 7061 C CA . ALA B 1 199 ? -33.812 4.145 -16.516 1 96.75 199 ALA B CA 1
ATOM 7062 C C . ALA B 1 199 ? -32.719 3.102 -16.266 1 96.75 199 ALA B C 1
ATOM 7064 O O . ALA B 1 199 ? -32.594 2.59 -15.148 1 96.75 199 ALA B O 1
ATOM 7065 N N . LEU B 1 200 ? -31.984 2.807 -17.297 1 96.44 200 LEU B N 1
ATOM 7066 C CA . LEU B 1 200 ? -30.875 1.859 -17.172 1 96.44 200 LEU B CA 1
ATOM 7067 C C . LEU B 1 200 ? -29.797 2.406 -16.25 1 96.44 200 LEU B C 1
ATOM 7069 O O . LEU B 1 200 ? -29.25 1.671 -15.422 1 96.44 200 LEU B O 1
ATOM 7073 N N . SER B 1 201 ? -29.516 3.648 -16.391 1 95.19 201 SER B N 1
ATOM 7074 C CA . SER B 1 201 ? -28.516 4.281 -15.539 1 95.19 201 SER B CA 1
ATOM 7075 C C . SER B 1 201 ? -28.922 4.199 -14.07 1 95.19 201 SER B C 1
ATOM 7077 O O . SER B 1 201 ? -28.109 3.824 -13.219 1 95.19 201 SER B O 1
ATOM 7079 N N . LEU B 1 202 ? -30.125 4.52 -13.789 1 96.56 202 LEU B N 1
ATOM 7080 C CA . LEU B 1 202 ? -30.625 4.469 -12.422 1 96.56 202 LEU B CA 1
ATOM 7081 C C . LEU B 1 202 ? -30.625 3.037 -11.891 1 96.56 202 LEU B C 1
ATOM 7083 O O . LEU B 1 202 ? -30.234 2.797 -10.742 1 96.56 202 LEU B O 1
ATOM 7087 N N . ALA B 1 203 ? -31.078 2.119 -12.703 1 97.06 203 ALA B N 1
ATOM 7088 C CA . ALA B 1 203 ? -31.094 0.715 -12.305 1 97.06 203 ALA B CA 1
ATOM 7089 C C . ALA B 1 203 ? -29.703 0.211 -11.969 1 97.06 203 ALA B C 1
ATOM 7091 O O . ALA B 1 203 ? -29.5 -0.487 -10.969 1 97.06 203 ALA B O 1
ATOM 7092 N N . HIS B 1 204 ? -28.766 0.607 -12.781 1 97.06 204 HIS B N 1
ATOM 7093 C CA . HIS B 1 204 ? -27.391 0.194 -12.531 1 97.06 204 HIS B CA 1
ATOM 7094 C C . HIS B 1 204 ? -26.844 0.824 -11.258 1 97.06 204 HIS B C 1
ATOM 7096 O O . HIS B 1 204 ? -26.125 0.174 -10.5 1 97.06 204 HIS B O 1
ATOM 7102 N N . ASP B 1 205 ? -27.109 2.047 -11.023 1 97.75 205 ASP B N 1
ATOM 7103 C CA . ASP B 1 205 ? -26.641 2.695 -9.805 1 97.75 205 ASP B CA 1
ATOM 7104 C C . ASP B 1 205 ? -27.234 2.037 -8.57 1 97.75 205 ASP B C 1
ATOM 7106 O O . ASP B 1 205 ? -26.547 1.846 -7.562 1 97.75 205 ASP B O 1
ATOM 7110 N N . ARG B 1 206 ? -28.5 1.713 -8.648 1 97.56 206 ARG B N 1
ATOM 7111 C CA . ARG B 1 206 ? -29.156 1.017 -7.543 1 97.56 206 ARG B CA 1
ATOM 7112 C C . ARG B 1 206 ? -28.516 -0.344 -7.301 1 97.56 206 ARG B C 1
ATOM 7114 O O . ARG B 1 206 ? -28.266 -0.721 -6.152 1 97.56 206 ARG B O 1
ATOM 7121 N N . ALA B 1 207 ? -28.281 -1.042 -8.375 1 98.12 207 ALA B N 1
ATOM 7122 C CA . ALA B 1 207 ? -27.641 -2.352 -8.281 1 98.12 207 ALA B CA 1
ATOM 7123 C C . ALA B 1 207 ? -26.219 -2.232 -7.703 1 98.12 207 ALA B C 1
ATOM 7125 O O . ALA B 1 207 ? -25.812 -3.051 -6.879 1 98.12 207 ALA B O 1
ATOM 7126 N N . ASN B 1 208 ? -25.531 -1.225 -8.164 1 98.56 208 ASN B N 1
ATOM 7127 C CA . ASN B 1 208 ? -24.172 -1.006 -7.668 1 98.56 208 ASN B CA 1
ATOM 7128 C C . ASN B 1 208 ? -24.172 -0.667 -6.18 1 98.56 208 ASN B C 1
ATOM 7130 O O . ASN B 1 208 ? -23.297 -1.126 -5.438 1 98.56 208 ASN B O 1
ATOM 7134 N N . ALA B 1 209 ? -25.062 0.135 -5.734 1 98.69 209 ALA B N 1
ATOM 7135 C CA . ALA B 1 209 ? -25.172 0.42 -4.309 1 98.69 209 ALA B CA 1
ATOM 7136 C C . ALA B 1 209 ? -25.453 -0.853 -3.514 1 98.69 209 ALA B C 1
ATOM 7138 O O . ALA B 1 209 ? -24.828 -1.104 -2.484 1 98.69 209 ALA B O 1
ATOM 7139 N N . ALA B 1 210 ? -26.391 -1.651 -3.998 1 98.69 210 ALA B N 1
ATOM 7140 C CA . ALA B 1 210 ? -26.703 -2.92 -3.352 1 98.69 210 ALA B CA 1
ATOM 7141 C C . ALA B 1 210 ? -25.5 -3.863 -3.369 1 98.69 210 ALA B C 1
ATOM 7143 O O . ALA B 1 210 ? -25.266 -4.59 -2.402 1 98.69 210 ALA B O 1
ATOM 7144 N N . ALA B 1 211 ? -24.797 -3.854 -4.512 1 98.62 211 ALA B N 1
ATOM 7145 C CA . ALA B 1 211 ? -23.609 -4.688 -4.629 1 98.62 211 ALA B CA 1
ATOM 7146 C C . ALA B 1 211 ? -22.562 -4.293 -3.596 1 98.62 211 ALA B C 1
ATOM 7148 O O . ALA B 1 211 ? -21.844 -5.148 -3.068 1 98.62 211 ALA B O 1
ATOM 7149 N N . CYS B 1 212 ? -22.406 -3.002 -3.342 1 98.88 212 CYS B N 1
ATOM 7150 C CA . CYS B 1 212 ? -21.5 -2.559 -2.291 1 98.88 212 CYS B CA 1
ATOM 7151 C C . CYS B 1 212 ? -21.906 -3.129 -0.938 1 98.88 212 CYS B C 1
ATOM 7153 O O . CYS B 1 212 ? -21.062 -3.59 -0.172 1 98.88 212 CYS B O 1
ATOM 7155 N N . ALA B 1 213 ? -23.188 -3.092 -0.674 1 98.81 213 ALA B N 1
ATOM 7156 C CA . ALA B 1 213 ? -23.672 -3.656 0.581 1 98.81 213 ALA B CA 1
ATOM 7157 C C . ALA B 1 213 ? -23.391 -5.152 0.658 1 98.81 213 ALA B C 1
ATOM 7159 O O . ALA B 1 213 ? -22.953 -5.656 1.701 1 98.81 213 ALA B O 1
ATOM 7160 N N . ASP B 1 214 ? -23.656 -5.848 -0.404 1 98.69 214 ASP B N 1
ATOM 7161 C CA . ASP B 1 214 ? -23.359 -7.273 -0.505 1 98.69 214 ASP B CA 1
ATOM 7162 C C . ASP B 1 214 ? -21.875 -7.543 -0.227 1 98.69 214 ASP B C 1
ATOM 7164 O O . ASP B 1 214 ? -21.547 -8.445 0.544 1 98.69 214 ASP B O 1
ATOM 7168 N N . ALA B 1 215 ? -20.969 -6.746 -0.841 1 98.81 215 ALA B N 1
ATOM 7169 C CA . ALA B 1 215 ? -19.531 -6.875 -0.645 1 98.81 215 ALA B CA 1
ATOM 7170 C C . ALA B 1 215 ? -19.156 -6.637 0.814 1 98.81 215 ALA B C 1
ATOM 7172 O O . ALA B 1 215 ? -18.312 -7.344 1.366 1 98.81 215 ALA B O 1
ATOM 7173 N N . VAL B 1 216 ? -19.766 -5.652 1.441 1 98.81 216 VAL B N 1
ATOM 7174 C CA . VAL B 1 216 ? -19.5 -5.355 2.848 1 98.81 216 VAL B CA 1
ATOM 7175 C C . VAL B 1 216 ? -19.875 -6.562 3.705 1 98.81 216 VAL B C 1
ATOM 7177 O O . VAL B 1 216 ? -19.156 -6.922 4.637 1 98.81 216 VAL B O 1
ATOM 7180 N N . GLY B 1 217 ? -21.047 -7.176 3.414 1 98.69 217 GLY B N 1
ATOM 7181 C CA . GLY B 1 217 ? -21.406 -8.398 4.105 1 98.69 217 GLY B CA 1
ATOM 7182 C C . GLY B 1 217 ? -20.375 -9.5 3.969 1 98.69 217 GLY B C 1
ATOM 7183 O O . GLY B 1 217 ? -20.031 -10.164 4.949 1 98.69 217 GLY B O 1
ATOM 7184 N N . THR B 1 218 ? -19.891 -9.672 2.758 1 98.62 218 THR B N 1
ATOM 7185 C CA . THR B 1 218 ? -18.859 -10.68 2.486 1 98.62 218 THR B CA 1
ATOM 7186 C C . THR B 1 218 ? -17.578 -10.359 3.246 1 98.62 218 THR B C 1
ATOM 7188 O O . THR B 1 218 ? -16.938 -11.258 3.795 1 98.62 218 THR B O 1
ATOM 7191 N N . MET B 1 219 ? -17.172 -9.109 3.291 1 98.81 219 MET B N 1
ATOM 7192 C CA . MET B 1 219 ? -16 -8.664 4.039 1 98.81 219 MET B CA 1
ATOM 7193 C C . MET B 1 219 ? -16.141 -8.992 5.52 1 98.81 219 MET B C 1
ATOM 7195 O O . MET B 1 219 ? -15.203 -9.492 6.145 1 98.81 219 MET B O 1
ATOM 7199 N N . ASP B 1 220 ? -17.297 -8.719 6.047 1 98.38 220 ASP B N 1
ATOM 7200 C CA . ASP B 1 220 ? -17.547 -9.008 7.457 1 98.38 220 ASP B CA 1
ATOM 7201 C C . ASP B 1 220 ? -17.438 -10.5 7.742 1 98.38 220 ASP B C 1
ATOM 7203 O O . ASP B 1 220 ? -16.953 -10.906 8.797 1 98.38 220 ASP B O 1
ATOM 7207 N N . ALA B 1 221 ? -17.953 -11.281 6.852 1 98.12 221 ALA B N 1
ATOM 7208 C CA . ALA B 1 221 ? -17.828 -12.734 7 1 98.12 221 ALA B CA 1
ATOM 7209 C C . ALA B 1 221 ? -16.375 -13.172 7.008 1 98.12 221 ALA B C 1
ATOM 7211 O O . ALA B 1 221 ? -15.984 -14.039 7.793 1 98.12 221 ALA B O 1
ATOM 7212 N N . LEU B 1 222 ? -15.57 -12.625 6.133 1 98.62 222 LEU B N 1
ATOM 7213 C CA . LEU B 1 222 ? -14.148 -12.938 6.074 1 98.62 222 LEU B CA 1
ATOM 7214 C C . LEU B 1 222 ? -13.445 -12.531 7.367 1 98.62 222 LEU B C 1
ATOM 7216 O O . LEU B 1 222 ? -12.617 -13.273 7.891 1 98.62 222 LEU B O 1
ATOM 7220 N N . LEU B 1 223 ? -13.734 -11.336 7.848 1 98.62 223 LEU B N 1
ATOM 7221 C CA . LEU B 1 223 ? -13.156 -10.875 9.109 1 98.62 223 LEU B CA 1
ATOM 7222 C C . LEU B 1 223 ? -13.523 -11.812 10.25 1 98.62 223 LEU B C 1
ATOM 7224 O O . LEU B 1 223 ? -12.664 -12.219 11.031 1 98.62 223 LEU B O 1
ATOM 7228 N N . ALA B 1 224 ? -14.812 -12.148 10.344 1 98 224 ALA B N 1
ATOM 7229 C CA . ALA B 1 224 ? -15.281 -13.047 11.398 1 98 224 ALA B CA 1
ATOM 7230 C C . ALA B 1 224 ? -14.578 -14.398 11.32 1 98 224 ALA B C 1
ATOM 7232 O O . ALA B 1 224 ? -14.156 -14.945 12.344 1 98 224 ALA B O 1
ATOM 7233 N N . ALA B 1 225 ? -14.484 -14.938 10.133 1 97.94 225 ALA B N 1
ATOM 7234 C CA . ALA B 1 225 ? -13.812 -16.219 9.938 1 97.94 225 ALA B CA 1
ATOM 7235 C C . ALA B 1 225 ? -12.352 -16.141 10.359 1 97.94 225 ALA B C 1
ATOM 7237 O O . ALA B 1 225 ? -11.812 -17.078 10.953 1 97.94 225 ALA B O 1
ATOM 7238 N N . THR B 1 226 ? -11.695 -15.078 10.047 1 98.5 226 THR B N 1
ATOM 7239 C CA . THR B 1 226 ? -10.289 -14.891 10.383 1 98.5 226 THR B CA 1
ATOM 7240 C C . THR B 1 226 ? -10.094 -14.805 11.891 1 98.5 226 THR B C 1
ATOM 7242 O O . THR B 1 226 ? -9.188 -15.422 12.445 1 98.5 226 THR B O 1
ATOM 7245 N N . ILE B 1 227 ? -10.945 -14.023 12.539 1 98.31 227 ILE B N 1
ATOM 7246 C CA . ILE B 1 227 ? -10.898 -13.906 13.992 1 98.31 227 ILE B CA 1
ATOM 7247 C C . ILE B 1 227 ? -11.07 -15.289 14.625 1 98.31 227 ILE B C 1
ATOM 7249 O O . ILE B 1 227 ? -10.297 -15.68 15.5 1 98.31 227 ILE B O 1
ATOM 7253 N N . ALA B 1 228 ? -12.07 -16.031 14.141 1 97.62 228 ALA B N 1
ATOM 7254 C CA . ALA B 1 228 ? -12.328 -17.375 14.664 1 97.62 228 ALA B CA 1
ATOM 7255 C C . ALA B 1 228 ? -11.109 -18.281 14.477 1 97.62 228 ALA B C 1
ATOM 7257 O O . ALA B 1 228 ? -10.711 -19 15.398 1 97.62 228 ALA B O 1
ATOM 7258 N N . HIS B 1 229 ? -10.516 -18.234 13.352 1 97.06 229 HIS B N 1
ATOM 7259 C CA . HIS B 1 229 ? -9.359 -19.047 13.039 1 97.06 229 HIS B CA 1
ATOM 7260 C C . HIS B 1 229 ? -8.164 -18.688 13.922 1 97.06 229 HIS B C 1
ATOM 7262 O O . HIS B 1 229 ? -7.527 -19.578 14.492 1 97.06 229 HIS B O 1
ATOM 7268 N N . LEU B 1 230 ? -7.848 -17.438 14.062 1 97.38 230 LEU B N 1
ATOM 7269 C CA . LEU B 1 230 ? -6.668 -17 14.805 1 97.38 230 LEU B CA 1
ATOM 7270 C C . LEU B 1 230 ? -6.82 -17.281 16.297 1 97.38 230 LEU B C 1
ATOM 7272 O O . LEU B 1 230 ? -5.832 -17.531 16.984 1 97.38 230 LEU B O 1
ATOM 7276 N N . THR B 1 231 ? -8.047 -17.266 16.766 1 97 231 THR B N 1
ATOM 7277 C CA . THR B 1 231 ? -8.281 -17.469 18.188 1 97 231 THR B CA 1
ATOM 7278 C C . THR B 1 231 ? -8.227 -18.953 18.531 1 97 231 THR B C 1
ATOM 7280 O O . THR B 1 231 ? -8.023 -19.312 19.688 1 97 231 THR B O 1
ATOM 7283 N N . THR B 1 232 ? -8.367 -19.844 17.562 1 95 232 THR B N 1
ATOM 7284 C CA . THR B 1 232 ? -8.461 -21.281 17.844 1 95 232 THR B CA 1
ATOM 7285 C C . THR B 1 232 ? -7.195 -22 17.391 1 95 232 THR B C 1
ATOM 7287 O O . THR B 1 232 ? -6.734 -22.922 18.062 1 95 232 THR B O 1
ATOM 7290 N N . ARG B 1 233 ? -6.598 -21.578 16.312 1 94.19 233 ARG B N 1
ATOM 7291 C CA . ARG B 1 233 ? -5.398 -22.219 15.789 1 94.19 233 ARG B CA 1
ATOM 7292 C C . ARG B 1 233 ? -4.18 -21.906 16.656 1 94.19 233 ARG B C 1
ATOM 7294 O O . ARG B 1 233 ? -3.912 -20.734 16.953 1 94.19 233 ARG B O 1
ATOM 7301 N N . GLU B 1 234 ? -3.439 -22.969 17.016 1 93.56 234 GLU B N 1
ATOM 7302 C CA . GLU B 1 234 ? -2.271 -22.781 17.875 1 93.56 234 GLU B CA 1
ATOM 7303 C C . GLU B 1 234 ? -0.983 -23.125 17.125 1 93.56 234 GLU B C 1
ATOM 7305 O O . GLU B 1 234 ? -0.939 -24.094 16.375 1 93.56 234 GLU B O 1
ATOM 7310 N N . GLN B 1 235 ? -0.017 -22.328 17.156 1 89.25 235 GLN B N 1
ATOM 7311 C CA . GLN B 1 235 ? 1.369 -22.562 16.766 1 89.25 235 GLN B CA 1
ATOM 7312 C C . GLN B 1 235 ? 2.336 -22.031 17.812 1 89.25 235 GLN B C 1
ATOM 7314 O O . GLN B 1 235 ? 2.062 -21.016 18.453 1 89.25 235 GLN B O 1
ATOM 7319 N N . PHE B 1 236 ? 3.484 -22.719 18 1 91.19 236 PHE B N 1
ATOM 7320 C CA . PHE B 1 236 ? 4.523 -22.344 18.953 1 91.19 236 PHE B CA 1
ATOM 7321 C C . PHE B 1 236 ? 3.961 -22.266 20.375 1 91.19 236 PHE B C 1
ATOM 7323 O O . PHE B 1 236 ? 4.312 -21.359 21.141 1 91.19 236 PHE B O 1
ATOM 7330 N N . GLY B 1 237 ? 2.977 -23 20.656 1 91.06 237 GLY B N 1
ATOM 7331 C CA . GLY B 1 237 ? 2.455 -23.203 22 1 91.06 237 GLY B CA 1
ATOM 7332 C C . GLY B 1 237 ? 1.423 -22.156 22.391 1 91.06 237 GLY B C 1
ATOM 7333 O O . GLY B 1 237 ? 1.011 -22.094 23.547 1 91.06 237 GLY B O 1
ATOM 7334 N N . LYS B 1 238 ? 0.981 -21.312 21.438 1 94 238 LYS B N 1
ATOM 7335 C CA . LYS B 1 238 ? -0.021 -20.297 21.734 1 94 238 LYS B CA 1
ATOM 7336 C C . LYS B 1 238 ? -0.939 -20.062 20.547 1 94 238 LYS B C 1
ATOM 7338 O O . LYS B 1 238 ? -0.58 -20.375 19.406 1 94 238 LYS B O 1
ATOM 7343 N N . PRO B 1 239 ? -2.15 -19.5 20.812 1 95.81 239 PRO B N 1
ATOM 7344 C CA . PRO B 1 239 ? -3.029 -19.172 19.688 1 95.81 239 PRO B CA 1
ATOM 7345 C C . PRO B 1 239 ? -2.434 -18.094 18.766 1 95.81 239 PRO B C 1
ATOM 7347 O O . PRO B 1 239 ? -1.702 -17.219 19.234 1 95.81 239 PRO B O 1
ATOM 7350 N N . LEU B 1 240 ? -2.748 -18.203 17.531 1 96 240 LEU B N 1
ATOM 7351 C CA . LEU B 1 240 ? -2.229 -17.234 16.562 1 96 240 LEU B CA 1
ATOM 7352 C C . LEU B 1 240 ? -2.625 -15.805 16.969 1 96 240 LEU B C 1
ATOM 7354 O O . LEU B 1 240 ? -1.896 -14.852 16.672 1 96 240 LEU B O 1
ATOM 7358 N N . SER B 1 241 ? -3.76 -15.617 17.672 1 96.69 241 SER B N 1
ATOM 7359 C CA . SER B 1 241 ? -4.273 -14.312 18.078 1 96.69 241 SER B CA 1
ATOM 7360 C C . SER B 1 241 ? -3.383 -13.672 19.141 1 96.69 241 SER B C 1
ATOM 7362 O O . SER B 1 241 ? -3.545 -12.492 19.453 1 96.69 241 SER B O 1
ATOM 7364 N N . ALA B 1 242 ? -2.441 -14.414 19.656 1 96.25 242 ALA B N 1
ATOM 7365 C CA . ALA B 1 242 ? -1.521 -13.867 20.641 1 96.25 242 ALA B CA 1
ATOM 7366 C C . ALA B 1 242 ? -0.366 -13.125 19.984 1 96.25 242 ALA B C 1
ATOM 7368 O O . ALA B 1 242 ? 0.355 -12.367 20.625 1 96.25 242 ALA B O 1
ATOM 7369 N N . PHE B 1 243 ? -0.092 -13.359 18.703 1 96.31 243 PHE B N 1
ATOM 7370 C CA . PHE B 1 243 ? 0.997 -12.719 17.984 1 96.31 243 PHE B CA 1
ATOM 7371 C C . PHE B 1 243 ? 0.594 -11.32 17.516 1 96.31 243 PHE B C 1
ATOM 7373 O O . PHE B 1 243 ? -0.32 -11.164 16.703 1 96.31 243 PHE B O 1
ATOM 7380 N N . GLN B 1 244 ? 1.337 -10.305 18 1 96.81 244 GLN B N 1
ATOM 7381 C CA . GLN B 1 244 ? 0.949 -8.906 17.828 1 96.81 244 GLN B CA 1
ATOM 7382 C C . GLN B 1 244 ? 0.891 -8.516 16.359 1 96.81 244 GLN B C 1
ATOM 7384 O O . GLN B 1 244 ? 0.035 -7.723 15.961 1 96.81 244 GLN B O 1
ATOM 7389 N N . ALA B 1 245 ? 1.839 -9.023 15.57 1 96.62 245 ALA B N 1
ATOM 7390 C CA . ALA B 1 245 ? 1.859 -8.703 14.148 1 96.62 245 ALA B CA 1
ATOM 7391 C C . ALA B 1 245 ? 0.557 -9.117 13.477 1 96.62 245 ALA B C 1
ATOM 7393 O O . ALA B 1 245 ? 0.04 -8.398 12.609 1 96.62 245 ALA B O 1
ATOM 7394 N N . LEU B 1 246 ? 0.015 -10.273 13.844 1 97.75 246 LEU B N 1
ATOM 7395 C CA . LEU B 1 246 ? -1.232 -10.766 13.273 1 97.75 246 LEU B CA 1
ATOM 7396 C C . LEU B 1 246 ? -2.428 -10.008 13.836 1 97.75 246 LEU B C 1
ATOM 7398 O O . LEU B 1 246 ? -3.381 -9.711 13.109 1 97.75 246 LEU B O 1
ATOM 7402 N N . ARG B 1 247 ? -2.355 -9.672 15.156 1 97.5 247 ARG B N 1
ATOM 7403 C CA . ARG B 1 247 ? -3.412 -8.891 15.797 1 97.5 247 ARG B CA 1
ATOM 7404 C C . ARG B 1 247 ? -3.621 -7.562 15.078 1 97.5 247 ARG B C 1
ATOM 7406 O O . ARG B 1 247 ? -4.758 -7.156 14.82 1 97.5 247 ARG B O 1
ATOM 7413 N N . HIS B 1 248 ? -2.541 -6.898 14.742 1 98.12 248 HIS B N 1
ATOM 7414 C CA . HIS B 1 248 ? -2.619 -5.613 14.062 1 98.12 248 HIS B CA 1
ATOM 7415 C C . HIS B 1 248 ? -3.227 -5.762 12.672 1 98.12 248 HIS B C 1
ATOM 7417 O O . HIS B 1 248 ? -3.938 -4.871 12.195 1 98.12 248 HIS B O 1
ATOM 7423 N N . ARG B 1 249 ? -2.973 -6.852 12.016 1 98.19 249 ARG B N 1
ATOM 7424 C CA . ARG B 1 249 ? -3.527 -7.07 10.688 1 98.19 249 ARG B CA 1
ATOM 7425 C C . ARG B 1 249 ? -5.035 -7.293 10.75 1 98.19 249 ARG B C 1
ATOM 7427 O O . ARG B 1 249 ? -5.773 -6.832 9.875 1 98.19 249 ARG B O 1
ATOM 7434 N N . VAL B 1 250 ? -5.484 -7.98 11.781 1 98.5 250 VAL B N 1
ATOM 7435 C CA . VAL B 1 250 ? -6.922 -8.148 11.984 1 98.5 250 VAL B CA 1
ATOM 7436 C C . VAL B 1 250 ? -7.566 -6.793 12.266 1 98.5 250 VAL B C 1
ATOM 7438 O O . VAL B 1 250 ? -8.641 -6.488 11.734 1 98.5 250 VAL B O 1
ATOM 7441 N N . ALA B 1 251 ? -6.898 -5.988 13.078 1 98.62 251 ALA B N 1
ATOM 7442 C CA . ALA B 1 251 ? -7.398 -4.645 13.352 1 98.62 251 ALA B CA 1
ATOM 7443 C C . ALA B 1 251 ? -7.496 -3.822 12.07 1 98.62 251 ALA B C 1
ATOM 7445 O O . ALA B 1 251 ? -8.469 -3.092 11.867 1 98.62 251 ALA B O 1
ATOM 7446 N N . GLU B 1 252 ? -6.539 -3.955 11.219 1 98.62 252 GLU B N 1
ATOM 7447 C CA . GLU B 1 252 ? -6.562 -3.262 9.938 1 98.62 252 GLU B CA 1
ATOM 7448 C C . GLU B 1 252 ? -7.742 -3.717 9.086 1 98.62 252 GLU B C 1
ATOM 7450 O O . GLU B 1 252 ? -8.383 -2.904 8.414 1 98.62 252 GLU B O 1
ATOM 7455 N N . MET B 1 253 ? -7.988 -5.004 9.055 1 98.69 253 MET B N 1
ATOM 7456 C CA . MET B 1 253 ? -9.156 -5.523 8.344 1 98.69 253 MET B CA 1
ATOM 7457 C C . MET B 1 253 ? -10.438 -4.875 8.852 1 98.69 253 MET B C 1
ATOM 7459 O O . MET B 1 253 ? -11.305 -4.496 8.062 1 98.69 253 MET B O 1
ATOM 7463 N N . ALA B 1 254 ? -10.484 -4.754 10.164 1 98.56 254 ALA B N 1
ATOM 7464 C CA . ALA B 1 254 ? -11.68 -4.16 10.773 1 98.56 254 ALA B CA 1
ATOM 7465 C C . ALA B 1 254 ? -11.836 -2.703 10.352 1 98.56 254 ALA B C 1
ATOM 7467 O O . ALA B 1 254 ? -12.953 -2.25 10.078 1 98.56 254 ALA B O 1
ATOM 7468 N N . VAL B 1 255 ? -10.758 -1.967 10.32 1 98.56 255 VAL B N 1
ATOM 7469 C CA . VAL B 1 255 ? -10.789 -0.581 9.867 1 98.56 255 VAL B CA 1
ATOM 7470 C C . VAL B 1 255 ? -11.32 -0.516 8.438 1 98.56 255 VAL B C 1
ATOM 7472 O O . VAL B 1 255 ? -12.219 0.281 8.133 1 98.56 255 VAL B O 1
ATOM 7475 N N . MET B 1 256 ? -10.859 -1.405 7.586 1 98.75 256 MET B N 1
ATOM 7476 C CA . MET B 1 256 ? -11.281 -1.431 6.188 1 98.75 256 MET B CA 1
ATOM 7477 C C . MET B 1 256 ? -12.758 -1.767 6.062 1 98.75 256 MET B C 1
ATOM 7479 O O . MET B 1 256 ? -13.477 -1.17 5.254 1 98.75 256 MET B O 1
ATOM 7483 N N . CYS B 1 257 ? -13.227 -2.693 6.848 1 98.69 257 CYS B N 1
ATOM 7484 C CA . CYS B 1 257 ? -14.633 -3.07 6.816 1 98.69 257 CYS B CA 1
ATOM 7485 C C . CYS B 1 257 ? -15.516 -1.896 7.215 1 98.69 257 CYS B C 1
ATOM 7487 O O . CYS B 1 257 ? -16.547 -1.654 6.586 1 98.69 257 CYS B O 1
ATOM 7489 N N . ARG B 1 258 ? -15.094 -1.152 8.164 1 97.88 258 ARG B N 1
ATOM 7490 C CA . ARG B 1 258 ? -15.875 -0.009 8.617 1 97.88 258 ARG B CA 1
ATOM 7491 C C . ARG B 1 258 ? -15.891 1.099 7.57 1 97.88 258 ARG B C 1
ATOM 7493 O O . ARG B 1 258 ? -16.922 1.735 7.344 1 97.88 258 ARG B O 1
ATOM 7500 N N . GLU B 1 259 ? -14.789 1.344 6.984 1 98.12 259 GLU B N 1
ATOM 7501 C CA . GLU B 1 259 ? -14.727 2.324 5.906 1 98.12 259 GLU B CA 1
ATOM 7502 C C . GLU B 1 259 ? -15.641 1.935 4.75 1 98.12 259 GLU B C 1
ATOM 7504 O O . GLU B 1 259 ? -16.344 2.779 4.195 1 98.12 259 GLU B O 1
ATOM 7509 N N . ALA B 1 260 ? -15.547 0.681 4.383 1 98.81 260 ALA B N 1
ATOM 7510 C CA . ALA B 1 260 ? -16.375 0.18 3.297 1 98.81 260 ALA B CA 1
ATOM 7511 C C . ALA B 1 260 ? -17.859 0.37 3.611 1 98.81 260 ALA B C 1
ATOM 7513 O O . ALA B 1 260 ? -18.641 0.795 2.75 1 98.81 260 ALA B O 1
ATOM 7514 N N . ARG B 1 261 ? -18.234 0.069 4.828 1 98.19 261 ARG B N 1
ATOM 7515 C CA . ARG B 1 261 ? -19.625 0.213 5.254 1 98.19 261 ARG B CA 1
ATOM 7516 C C . ARG B 1 261 ? -20.062 1.67 5.188 1 98.19 261 ARG B C 1
ATOM 7518 O O . ARG B 1 261 ? -21.188 1.963 4.77 1 98.19 261 ARG B O 1
ATOM 7525 N N . ALA B 1 262 ? -19.172 2.529 5.57 1 97.88 262 ALA B N 1
ATOM 7526 C CA . ALA B 1 262 ? -19.484 3.959 5.535 1 97.88 262 ALA B CA 1
ATOM 7527 C C . ALA B 1 262 ? -19.719 4.434 4.102 1 97.88 262 ALA B C 1
ATOM 7529 O O . ALA B 1 262 ? -20.688 5.129 3.824 1 97.88 262 ALA B O 1
ATOM 7530 N N . SER B 1 263 ? -18.875 4.062 3.195 1 98.56 263 SER B N 1
ATOM 7531 C CA . SER B 1 263 ? -19.016 4.426 1.791 1 98.56 263 SER B CA 1
ATOM 7532 C C . SER B 1 263 ? -20.297 3.846 1.2 1 98.56 263 SER B C 1
ATOM 7534 O O . SER B 1 263 ? -20.984 4.504 0.409 1 98.56 263 SER B O 1
ATOM 7536 N N . THR B 1 264 ? -20.562 2.629 1.55 1 98.69 264 THR B N 1
ATOM 7537 C CA . THR B 1 264 ? -21.766 1.948 1.069 1 98.69 264 THR B CA 1
ATOM 7538 C C . THR B 1 264 ? -23.016 2.682 1.523 1 98.69 264 THR B C 1
ATOM 7540 O O . THR B 1 264 ? -23.969 2.84 0.749 1 98.69 264 THR B O 1
ATOM 7543 N N . LEU B 1 265 ? -23 3.117 2.75 1 98.06 265 LEU B N 1
ATOM 7544 C CA . LEU B 1 265 ? -24.156 3.836 3.275 1 98.06 265 LEU B CA 1
ATOM 7545 C C . LEU B 1 265 ? -24.391 5.133 2.508 1 98.06 265 LEU B C 1
ATOM 7547 O O . LEU B 1 265 ? -25.531 5.492 2.213 1 98.06 265 LEU B O 1
ATOM 7551 N N . LEU B 1 266 ? -23.312 5.816 2.193 1 97.94 266 LEU B N 1
ATOM 7552 C CA . LEU B 1 266 ? -23.453 7.035 1.399 1 97.94 266 LEU B CA 1
ATOM 7553 C C . LEU B 1 266 ? -24.094 6.738 0.052 1 97.94 266 LEU B C 1
ATOM 7555 O O . LEU B 1 266 ? -25 7.449 -0.375 1 97.94 266 LEU B O 1
ATOM 7559 N N . ALA B 1 267 ? -23.625 5.738 -0.623 1 98.5 267 ALA B N 1
ATOM 7560 C CA . ALA B 1 267 ? -24.203 5.352 -1.906 1 98.5 267 ALA B CA 1
ATOM 7561 C C . ALA B 1 267 ? -25.672 5.004 -1.757 1 98.5 267 ALA B C 1
ATOM 7563 O O . ALA B 1 267 ? -26.516 5.445 -2.555 1 98.5 267 ALA B O 1
ATOM 7564 N N . THR B 1 268 ? -25.984 4.254 -0.717 1 97.94 268 THR B N 1
ATOM 7565 C CA . THR B 1 268 ? -27.344 3.791 -0.45 1 97.94 268 THR B CA 1
ATOM 7566 C C . THR B 1 268 ? -28.297 4.973 -0.286 1 97.94 268 THR B C 1
ATOM 7568 O O . THR B 1 268 ? -29.359 5.004 -0.893 1 97.94 268 THR B O 1
ATOM 7571 N N . LEU B 1 269 ? -27.891 5.934 0.427 1 95.81 269 LEU B N 1
ATOM 7572 C CA . LEU B 1 269 ? -28.75 7.062 0.762 1 95.81 269 LEU B CA 1
ATOM 7573 C C . LEU B 1 269 ? -28.812 8.062 -0.387 1 95.81 269 LEU B C 1
ATOM 7575 O O . LEU B 1 269 ? -29.641 8.977 -0.383 1 95.81 269 LEU B O 1
ATOM 7579 N N . SER B 1 270 ? -27.953 7.848 -1.373 1 96.12 270 SER B N 1
ATOM 7580 C CA . SER B 1 270 ? -27.859 8.82 -2.457 1 96.12 270 SER B CA 1
ATOM 7581 C C . SER B 1 270 ? -28.516 8.297 -3.729 1 96.12 270 SER B C 1
ATOM 7583 O O . SER B 1 270 ? -28.641 9.023 -4.715 1 96.12 270 SER B O 1
ATOM 7585 N N . VAL B 1 271 ? -28.984 7.098 -3.771 1 95 271 VAL B N 1
ATOM 7586 C CA . VAL B 1 271 ? -29.391 6.414 -4.992 1 95 271 VAL B CA 1
ATOM 7587 C C . VAL B 1 271 ? -30.516 7.199 -5.68 1 95 271 VAL B C 1
ATOM 7589 O O . VAL B 1 271 ? -30.594 7.23 -6.91 1 95 271 VAL B O 1
ATOM 7592 N N . HIS B 1 272 ? -31.359 7.848 -4.969 1 88.81 272 HIS B N 1
ATOM 7593 C CA . HIS B 1 272 ? -32.531 8.484 -5.566 1 88.81 272 HIS B CA 1
ATOM 7594 C C . HIS B 1 272 ? -32.312 9.984 -5.738 1 88.81 272 HIS B C 1
ATOM 7596 O O . HIS B 1 272 ? -33.219 10.711 -6.109 1 88.81 272 HIS B O 1
ATOM 7602 N N . ASP B 1 273 ? -31.094 10.438 -5.43 1 90.25 273 ASP B N 1
ATOM 7603 C CA . ASP B 1 273 ? -30.766 11.844 -5.633 1 90.25 273 ASP B CA 1
ATOM 7604 C C . ASP B 1 273 ? -29.922 12.031 -6.883 1 90.25 273 ASP B C 1
ATOM 7606 O O . ASP B 1 273 ? -28.703 11.789 -6.859 1 90.25 273 ASP B O 1
ATOM 7610 N N . PRO B 1 274 ? -30.469 12.508 -7.938 1 89.56 274 PRO B N 1
ATOM 7611 C CA . PRO B 1 274 ? -29.734 12.633 -9.203 1 89.56 274 PRO B CA 1
ATOM 7612 C C . PRO B 1 274 ? -28.5 13.508 -9.078 1 89.56 274 PRO B C 1
ATOM 7614 O O . PRO B 1 274 ? -27.531 13.336 -9.828 1 89.56 274 PRO B O 1
ATOM 7617 N N . ALA B 1 275 ? -28.531 14.391 -8.133 1 86.31 275 ALA B N 1
ATOM 7618 C CA . ALA B 1 275 ? -27.438 15.336 -8 1 86.31 275 ALA B CA 1
ATOM 7619 C C . ALA B 1 275 ? -26.188 14.664 -7.418 1 86.31 275 ALA B C 1
ATOM 7621 O O . ALA B 1 275 ? -25.062 15.062 -7.715 1 86.31 275 ALA B O 1
ATOM 7622 N N . THR B 1 276 ? -26.391 13.609 -6.637 1 92.44 276 THR B N 1
ATOM 7623 C CA . THR B 1 276 ? -25.25 13.078 -5.891 1 92.44 276 THR B CA 1
ATOM 7624 C C . THR B 1 276 ? -25.047 11.594 -6.195 1 92.44 276 THR B C 1
ATOM 7626 O O . THR B 1 276 ? -24.016 11.023 -5.871 1 92.44 276 THR B O 1
ATOM 7629 N N . ARG B 1 277 ? -25.984 10.984 -6.828 1 95 277 ARG B N 1
ATOM 7630 C CA . ARG B 1 277 ? -26.031 9.539 -7.012 1 95 277 ARG B CA 1
ATOM 7631 C C . ARG B 1 277 ? -24.766 9.039 -7.703 1 95 277 ARG B C 1
ATOM 7633 O O . ARG B 1 277 ? -24.094 8.133 -7.203 1 95 277 ARG B O 1
ATOM 7640 N N . ALA B 1 278 ? -24.406 9.734 -8.805 1 94.88 278 ALA B N 1
ATOM 7641 C CA . ALA B 1 278 ? -23.281 9.266 -9.617 1 94.88 278 ALA B CA 1
ATOM 7642 C C . ALA B 1 278 ? -21.984 9.273 -8.812 1 94.88 278 ALA B C 1
ATOM 7644 O O . ALA B 1 278 ? -21.234 8.289 -8.812 1 94.88 278 ALA B O 1
ATOM 7645 N N . ARG B 1 279 ? -21.75 10.312 -8.102 1 96 279 ARG B N 1
ATOM 7646 C CA . ARG B 1 279 ? -20.531 10.453 -7.309 1 96 279 ARG B CA 1
ATOM 7647 C C . ARG B 1 279 ? -20.516 9.445 -6.164 1 96 279 ARG B C 1
ATOM 7649 O O . ARG B 1 279 ? -19.516 8.75 -5.965 1 96 279 ARG B O 1
ATOM 7656 N N . ALA B 1 280 ? -21.594 9.352 -5.457 1 97.75 280 ALA B N 1
ATOM 7657 C CA . ALA B 1 280 ? -21.656 8.508 -4.266 1 97.75 280 ALA B CA 1
ATOM 7658 C C . ALA B 1 280 ? -21.531 7.031 -4.633 1 97.75 280 ALA B C 1
ATOM 7660 O O . ALA B 1 280 ? -20.766 6.293 -3.994 1 97.75 280 ALA B O 1
ATOM 7661 N N . VAL B 1 281 ? -22.234 6.605 -5.652 1 98.5 281 VAL B N 1
ATOM 7662 C CA . VAL B 1 281 ? -22.234 5.199 -6.043 1 98.5 281 VAL B CA 1
ATOM 7663 C C . VAL B 1 281 ? -20.891 4.824 -6.637 1 98.5 281 VAL B C 1
ATOM 7665 O O . VAL B 1 281 ? -20.297 3.812 -6.254 1 98.5 281 VAL B O 1
ATOM 7668 N N . SER B 1 282 ? -20.344 5.68 -7.52 1 98.38 282 SER B N 1
ATOM 7669 C CA . SER B 1 282 ? -19.031 5.41 -8.094 1 98.38 282 SER B CA 1
ATOM 7670 C C . SER B 1 282 ? -17.953 5.438 -7.02 1 98.38 282 SER B C 1
ATOM 7672 O O . SER B 1 282 ? -17.031 4.609 -7.035 1 98.38 282 SER B O 1
ATOM 7674 N N . GLY B 1 283 ? -18.078 6.387 -6.156 1 98.5 283 GLY B N 1
ATOM 7675 C CA . GLY B 1 283 ? -17.125 6.453 -5.062 1 98.5 283 GLY B CA 1
ATOM 7676 C C . GLY B 1 283 ? -17.125 5.207 -4.199 1 98.5 283 GLY B C 1
ATOM 7677 O O . GLY B 1 283 ? -16.062 4.695 -3.842 1 98.5 283 GLY B O 1
ATOM 7678 N N . ALA B 1 284 ? -18.281 4.73 -3.869 1 98.81 284 ALA B N 1
ATOM 7679 C CA . ALA B 1 284 ? -18.391 3.523 -3.055 1 98.81 284 ALA B CA 1
ATOM 7680 C C . ALA B 1 284 ? -17.844 2.309 -3.791 1 98.81 284 ALA B C 1
ATOM 7682 O O . ALA B 1 284 ? -17.109 1.509 -3.209 1 98.81 284 ALA B O 1
ATOM 7683 N N . ARG B 1 285 ? -18.203 2.199 -5.082 1 98.69 285 ARG B N 1
ATOM 7684 C CA . ARG B 1 285 ? -17.703 1.079 -5.879 1 98.69 285 ARG B CA 1
ATOM 7685 C C . ARG B 1 285 ? -16.172 1.078 -5.934 1 98.69 285 ARG B C 1
ATOM 7687 O O . ARG B 1 285 ? -15.547 0.027 -5.801 1 98.69 285 ARG B O 1
ATOM 7694 N N . ALA B 1 286 ? -15.617 2.246 -6.109 1 98.56 286 ALA B N 1
ATOM 7695 C CA . ALA B 1 286 ? -14.164 2.363 -6.18 1 98.56 286 ALA B CA 1
ATOM 7696 C C . ALA B 1 286 ? -13.516 2.014 -4.84 1 98.56 286 ALA B C 1
ATOM 7698 O O . ALA B 1 286 ? -12.57 1.23 -4.785 1 98.56 286 ALA B O 1
ATOM 7699 N N . LYS B 1 287 ? -14.023 2.508 -3.779 1 98.56 287 LYS B N 1
ATOM 7700 C CA . LYS B 1 287 ? -13.43 2.33 -2.457 1 98.56 287 LYS B CA 1
ATOM 7701 C C . LYS B 1 287 ? -13.641 0.906 -1.948 1 98.56 287 LYS B C 1
ATOM 7703 O O . LYS B 1 287 ? -12.695 0.262 -1.486 1 98.56 287 LYS B O 1
ATOM 7708 N N . VAL B 1 288 ? -14.875 0.455 -2.021 1 98.88 288 VAL B N 1
ATOM 7709 C CA . VAL B 1 288 ? -15.18 -0.882 -1.525 1 98.88 288 VAL B CA 1
ATOM 7710 C C . VAL B 1 288 ? -14.414 -1.924 -2.338 1 98.88 288 VAL B C 1
ATOM 7712 O O . VAL B 1 288 ? -13.922 -2.91 -1.787 1 98.88 288 VAL B O 1
ATOM 7715 N N . GLY B 1 289 ? -14.383 -1.686 -3.678 1 98.44 289 GLY B N 1
ATOM 7716 C CA . GLY B 1 289 ? -13.617 -2.607 -4.5 1 98.44 289 GLY B CA 1
ATOM 7717 C C . GLY B 1 289 ? -12.18 -2.76 -4.043 1 98.44 289 GLY B C 1
ATOM 7718 O O . GLY B 1 289 ? -11.688 -3.881 -3.896 1 98.44 289 GLY B O 1
ATOM 7719 N N . ARG B 1 290 ? -11.516 -1.691 -3.75 1 97.31 290 ARG B N 1
ATOM 7720 C CA . ARG B 1 290 ? -10.133 -1.707 -3.303 1 97.31 290 ARG B CA 1
ATOM 7721 C C . ARG B 1 290 ? -10 -2.363 -1.933 1 97.31 290 ARG B C 1
ATOM 7723 O O . ARG B 1 290 ? -9.133 -3.215 -1.724 1 97.31 290 ARG B O 1
ATOM 7730 N N . LEU B 1 291 ? -10.859 -1.982 -1.015 1 98.69 291 LEU B N 1
ATOM 7731 C CA . LEU B 1 291 ? -10.773 -2.482 0.353 1 98.69 291 LEU B CA 1
ATOM 7732 C C . LEU B 1 291 ? -11.133 -3.963 0.414 1 98.69 291 LEU B C 1
ATOM 7734 O O . LEU B 1 291 ? -10.508 -4.727 1.156 1 98.69 291 LEU B O 1
ATOM 7738 N N . ALA B 1 292 ? -12.156 -4.328 -0.36 1 98.69 292 ALA B N 1
ATOM 7739 C CA . ALA B 1 292 ? -12.609 -5.719 -0.345 1 98.69 292 ALA B CA 1
ATOM 7740 C C . ALA B 1 292 ? -11.508 -6.656 -0.823 1 98.69 292 ALA B C 1
ATOM 7742 O O . ALA B 1 292 ? -11.336 -7.754 -0.28 1 98.69 292 ALA B O 1
ATOM 7743 N N . ARG B 1 293 ? -10.797 -6.293 -1.832 1 97.94 293 ARG B N 1
ATOM 7744 C CA . ARG B 1 293 ? -9.664 -7.082 -2.316 1 97.94 293 ARG B CA 1
ATOM 7745 C C . ARG B 1 293 ? -8.633 -7.297 -1.217 1 97.94 293 ARG B C 1
ATOM 7747 O O . ARG B 1 293 ? -8.156 -8.414 -1.014 1 97.94 293 ARG B O 1
ATOM 7754 N N . GLN B 1 294 ? -8.328 -6.219 -0.53 1 98.44 294 GLN B N 1
ATOM 7755 C CA . GLN B 1 294 ? -7.316 -6.285 0.522 1 98.44 294 GLN B CA 1
ATOM 7756 C C . GLN B 1 294 ? -7.773 -7.188 1.664 1 98.44 294 GLN B C 1
ATOM 7758 O O . GLN B 1 294 ? -7 -8.008 2.162 1 98.44 294 GLN B O 1
ATOM 7763 N N . VAL B 1 295 ? -9 -7 2.059 1 98.81 295 VAL B N 1
ATOM 7764 C CA . VAL B 1 295 ? -9.539 -7.809 3.146 1 98.81 295 VAL B CA 1
ATOM 7765 C C . VAL B 1 295 ? -9.531 -9.281 2.754 1 98.81 295 VAL B C 1
ATOM 7767 O O . VAL B 1 295 ? -9.164 -10.141 3.561 1 98.81 295 VAL B O 1
ATOM 7770 N N . ALA B 1 296 ? -9.898 -9.586 1.537 1 98.69 296 ALA B N 1
ATOM 7771 C CA . ALA B 1 296 ? -9.906 -10.969 1.064 1 98.69 296 ALA B CA 1
ATOM 7772 C C . ALA B 1 296 ? -8.5 -11.547 1.05 1 98.69 296 ALA B C 1
ATOM 7774 O O . ALA B 1 296 ? -8.281 -12.68 1.479 1 98.69 296 ALA B O 1
ATOM 7775 N N . HIS B 1 297 ? -7.531 -10.781 0.543 1 98.62 297 HIS B N 1
ATOM 7776 C CA . HIS B 1 297 ? -6.141 -11.219 0.523 1 98.62 297 HIS B CA 1
ATOM 7777 C C . HIS B 1 297 ? -5.637 -11.516 1.931 1 98.62 297 HIS B C 1
ATOM 7779 O O . HIS B 1 297 ? -4.977 -12.539 2.156 1 98.62 297 HIS B O 1
ATOM 7785 N N . GLU B 1 298 ? -5.969 -10.617 2.844 1 98.44 298 GLU B N 1
ATOM 7786 C CA . GLU B 1 298 ? -5.523 -10.789 4.223 1 98.44 298 GLU B CA 1
ATOM 7787 C C . GLU B 1 298 ? -6.145 -12.031 4.855 1 98.44 298 GLU B C 1
ATOM 7789 O O . GLU B 1 298 ? -5.473 -12.758 5.586 1 98.44 298 GLU B O 1
ATOM 7794 N N . ALA B 1 299 ? -7.438 -12.211 4.586 1 98.69 299 ALA B N 1
ATOM 7795 C CA . ALA B 1 299 ? -8.117 -13.383 5.129 1 98.69 299 ALA B CA 1
ATOM 7796 C C . ALA B 1 299 ? -7.438 -14.672 4.664 1 98.69 299 ALA B C 1
ATOM 7798 O O . ALA B 1 299 ? -7.16 -15.555 5.473 1 98.69 299 ALA B O 1
ATOM 7799 N N . ILE B 1 300 ? -7.141 -14.727 3.398 1 98.44 300 ILE B N 1
ATOM 7800 C CA . ILE B 1 300 ? -6.488 -15.914 2.854 1 98.44 300 ILE B CA 1
ATOM 7801 C C . ILE B 1 300 ? -5.113 -16.078 3.49 1 98.44 300 ILE B C 1
ATOM 7803 O O . ILE B 1 300 ? -4.77 -17.172 3.963 1 98.44 300 ILE B O 1
ATOM 7807 N N . GLN B 1 301 ? -4.348 -15.047 3.555 1 98.44 301 GLN B N 1
ATOM 7808 C CA . GLN B 1 301 ? -2.988 -15.102 4.086 1 98.44 301 GLN B CA 1
ATOM 7809 C C . GLN B 1 301 ? -2.984 -15.562 5.543 1 98.44 301 GLN B C 1
ATOM 7811 O O . GLN B 1 301 ? -2.168 -16.391 5.934 1 98.44 301 GLN B O 1
ATOM 7816 N N . LEU B 1 302 ? -3.865 -15.039 6.336 1 98.06 302 LEU B N 1
ATOM 7817 C CA . LEU B 1 302 ? -3.854 -15.273 7.773 1 98.06 302 LEU B CA 1
ATOM 7818 C C . LEU B 1 302 ? -4.379 -16.672 8.094 1 98.06 302 LEU B C 1
ATOM 7820 O O . LEU B 1 302 ? -4.18 -17.172 9.203 1 98.06 302 LEU B O 1
ATOM 7824 N N . HIS B 1 303 ? -5.004 -17.328 7.125 1 97.56 303 HIS B N 1
ATOM 7825 C CA . HIS B 1 303 ? -5.441 -18.703 7.316 1 97.56 303 HIS B CA 1
ATOM 7826 C C . HIS B 1 303 ? -4.371 -19.703 6.859 1 97.56 303 HIS B C 1
ATOM 7828 O O . HIS B 1 303 ? -4.535 -20.906 7.008 1 97.56 303 HIS B O 1
ATOM 7834 N N . GLY B 1 304 ? -3.287 -19.219 6.223 1 95.38 304 GLY B N 1
ATOM 7835 C CA . GLY B 1 304 ? -2.242 -20.094 5.727 1 95.38 304 GLY B CA 1
ATOM 7836 C C . GLY B 1 304 ? -2.723 -21.047 4.641 1 95.38 304 GLY B C 1
ATOM 7837 O O . GLY B 1 304 ? -3.498 -20.641 3.766 1 95.38 304 GLY B O 1
ATOM 7838 N N . ALA B 1 305 ? -2.281 -22.203 4.656 1 94.69 305 ALA B N 1
ATOM 7839 C CA . ALA B 1 305 ? -2.613 -23.172 3.615 1 94.69 305 ALA B CA 1
ATOM 7840 C C . ALA B 1 305 ? -4.113 -23.438 3.576 1 94.69 305 ALA B C 1
ATOM 7842 O O . ALA B 1 305 ? -4.68 -23.672 2.506 1 94.69 305 ALA B O 1
ATOM 7843 N N . MET B 1 306 ? -4.73 -23.406 4.711 1 94.5 306 MET B N 1
ATOM 7844 C CA . MET B 1 306 ? -6.172 -23.625 4.758 1 94.5 306 MET B CA 1
ATOM 7845 C C . MET B 1 306 ? -6.902 -22.562 3.924 1 94.5 306 MET B C 1
ATOM 7847 O O . MET B 1 306 ? -7.965 -22.844 3.359 1 94.5 306 MET B O 1
ATOM 7851 N N . GLY B 1 307 ? -6.32 -21.422 3.822 1 96.19 307 GLY B N 1
ATOM 7852 C CA . GLY B 1 307 ? -6.938 -20.312 3.113 1 96.19 307 GLY B CA 1
ATOM 7853 C C . GLY B 1 307 ? -6.996 -20.516 1.611 1 96.19 307 GLY B C 1
ATOM 7854 O O . GLY B 1 307 ? -7.793 -19.875 0.921 1 96.19 307 GLY B O 1
ATOM 7855 N N . VAL B 1 308 ? -6.219 -21.406 1.106 1 95.62 308 VAL B N 1
ATOM 7856 C CA . VAL B 1 308 ? -6.176 -21.594 -0.34 1 95.62 308 VAL B CA 1
ATOM 7857 C C . VAL B 1 308 ? -6.84 -22.922 -0.707 1 95.62 308 VAL B C 1
ATOM 7859 O O . VAL B 1 308 ? -6.551 -23.5 -1.758 1 95.62 308 VAL B O 1
ATOM 7862 N N . THR B 1 309 ? -7.711 -23.438 0.167 1 95.38 309 THR B N 1
ATOM 7863 C CA . THR B 1 309 ? -8.453 -24.656 -0.108 1 95.38 309 THR B CA 1
ATOM 7864 C C . THR B 1 309 ? -9.953 -24.375 -0.17 1 95.38 309 THR B C 1
ATOM 7866 O O . THR B 1 309 ? -10.414 -23.328 0.276 1 95.38 309 THR B O 1
ATOM 7869 N N . GLU B 1 310 ? -10.68 -25.266 -0.679 1 93.12 310 GLU B N 1
ATOM 7870 C CA . GLU B 1 310 ? -12.133 -25.156 -0.752 1 93.12 310 GLU B CA 1
ATOM 7871 C C . GLU B 1 310 ? -12.789 -25.672 0.525 1 93.12 310 GLU B C 1
ATOM 7873 O O . GLU B 1 310 ? -14.016 -25.75 0.61 1 93.12 310 GLU B O 1
ATOM 7878 N N . GLU B 1 311 ? -11.945 -25.953 1.52 1 89.44 311 GLU B N 1
ATOM 7879 C CA . GLU B 1 311 ? -12.477 -26.469 2.781 1 89.44 311 GLU B CA 1
ATOM 7880 C C . GLU B 1 311 ? -13.195 -25.375 3.562 1 89.44 311 GLU B C 1
ATOM 7882 O O . GLU B 1 311 ? -14.047 -25.656 4.406 1 89.44 311 GLU B O 1
ATOM 7887 N N . LEU B 1 312 ? -12.828 -24.203 3.395 1 90.5 312 LEU B N 1
ATOM 7888 C CA . LEU B 1 312 ? -13.477 -23.016 3.971 1 90.5 312 LEU B CA 1
ATOM 7889 C C . LEU B 1 312 ? -14.07 -22.141 2.881 1 90.5 312 LEU B C 1
ATOM 7891 O O . LEU B 1 312 ? -13.656 -22.219 1.722 1 90.5 312 LEU B O 1
ATOM 7895 N N . PRO B 1 313 ? -15.016 -21.375 3.236 1 91.5 313 PRO B N 1
ATOM 7896 C CA . PRO B 1 313 ? -15.664 -20.578 2.189 1 91.5 313 PRO B CA 1
ATOM 7897 C C . PRO B 1 313 ? -14.867 -19.328 1.811 1 91.5 313 PRO B C 1
ATOM 7899 O O . PRO B 1 313 ? -15.445 -18.359 1.334 1 91.5 313 PRO B O 1
ATOM 7902 N N . LEU B 1 314 ? -13.594 -19.312 2.068 1 96.94 314 LEU B N 1
ATOM 7903 C CA . LEU B 1 314 ? -12.773 -18.141 1.79 1 96.94 314 LEU B CA 1
ATOM 7904 C C . LEU B 1 314 ? -12.57 -17.969 0.289 1 96.94 314 LEU B C 1
ATOM 7906 O O . LEU B 1 314 ? -12.609 -16.844 -0.219 1 96.94 314 LEU B O 1
ATOM 7910 N N . GLY B 1 315 ? -12.375 -19.109 -0.377 1 96.19 315 GLY B N 1
ATOM 7911 C CA . GLY B 1 315 ? -12.203 -19.047 -1.82 1 96.19 315 GLY B CA 1
ATOM 7912 C C . GLY B 1 315 ? -13.422 -18.516 -2.543 1 96.19 315 GLY B C 1
ATOM 7913 O O . GLY B 1 315 ? -13.305 -17.703 -3.461 1 96.19 315 GLY B O 1
ATOM 7914 N N . ARG B 1 316 ? -14.594 -18.953 -2.148 1 95.38 316 ARG B N 1
ATOM 7915 C CA . ARG B 1 316 ? -15.836 -18.484 -2.732 1 95.38 316 ARG B CA 1
ATOM 7916 C C . ARG B 1 316 ? -16.016 -16.984 -2.486 1 95.38 316 ARG B C 1
ATOM 7918 O O . ARG B 1 316 ? -16.484 -16.25 -3.363 1 95.38 316 ARG B O 1
ATOM 7925 N N . ALA B 1 317 ? -15.664 -16.562 -1.251 1 97.94 317 ALA B N 1
ATOM 7926 C CA . ALA B 1 317 ? -15.75 -15.141 -0.927 1 97.94 317 ALA B CA 1
ATOM 7927 C C . ALA B 1 317 ? -14.805 -14.32 -1.801 1 97.94 317 ALA B C 1
ATOM 7929 O O . ALA B 1 317 ? -15.18 -13.258 -2.305 1 97.94 317 ALA B O 1
ATOM 7930 N N . LEU B 1 318 ? -13.57 -14.797 -1.973 1 97.81 318 LEU B N 1
ATOM 7931 C CA . LEU B 1 318 ? -12.602 -14.102 -2.812 1 97.81 318 LEU B CA 1
ATOM 7932 C C . LEU B 1 318 ? -13.109 -13.992 -4.25 1 97.81 318 LEU B C 1
ATOM 7934 O O . LEU B 1 318 ? -13.008 -12.93 -4.871 1 97.81 318 LEU B O 1
ATOM 7938 N N . ARG B 1 319 ? -13.617 -15.023 -4.809 1 96.38 319 ARG B N 1
ATOM 7939 C CA . ARG B 1 319 ? -14.141 -15.031 -6.168 1 96.38 319 ARG B CA 1
ATOM 7940 C C . ARG B 1 319 ? -15.328 -14.078 -6.301 1 96.38 319 ARG B C 1
ATOM 7942 O O . ARG B 1 319 ? -15.461 -13.375 -7.309 1 96.38 319 ARG B O 1
ATOM 7949 N N . ARG B 1 320 ? -16.188 -14.086 -5.281 1 96.88 320 ARG B N 1
ATOM 7950 C CA . ARG B 1 320 ? -17.328 -13.18 -5.262 1 96.88 320 ARG B CA 1
ATOM 7951 C C . ARG B 1 320 ? -16.859 -11.727 -5.293 1 96.88 320 ARG B C 1
ATOM 7953 O O . ARG B 1 320 ? -17.406 -10.914 -6.047 1 96.88 320 ARG B O 1
ATOM 7960 N N . LEU B 1 321 ? -15.898 -11.367 -4.492 1 98.19 321 LEU B N 1
ATOM 7961 C CA . LEU B 1 321 ? -15.391 -10 -4.422 1 98.19 321 LEU B CA 1
ATOM 7962 C C . LEU B 1 321 ? -14.633 -9.633 -5.691 1 98.19 321 LEU B C 1
ATOM 7964 O O . LEU B 1 321 ? -14.656 -8.484 -6.125 1 98.19 321 LEU B O 1
ATOM 7968 N N . TYR B 1 322 ? -13.992 -10.648 -6.352 1 97.12 322 TYR B N 1
ATOM 7969 C CA . TYR B 1 322 ? -13.398 -10.422 -7.66 1 97.12 322 TYR B CA 1
ATOM 7970 C C . TYR B 1 322 ? -14.453 -10.031 -8.688 1 97.12 322 TYR B C 1
ATOM 7972 O O . TYR B 1 322 ? -14.273 -9.086 -9.453 1 97.12 322 TYR B O 1
ATOM 7980 N N . ALA B 1 323 ? -15.516 -10.742 -8.719 1 96.5 323 ALA B N 1
ATOM 7981 C CA . ALA B 1 323 ? -16.609 -10.438 -9.641 1 96.5 323 ALA B CA 1
ATOM 7982 C C . ALA B 1 323 ? -17.188 -9.047 -9.367 1 96.5 323 ALA B C 1
ATOM 7984 O O . ALA B 1 323 ? -17.516 -8.312 -10.297 1 96.5 323 ALA B O 1
ATOM 7985 N N . PHE B 1 324 ? -17.297 -8.734 -8.086 1 97.06 324 PHE B N 1
ATOM 7986 C CA . PHE B 1 324 ? -17.766 -7.41 -7.68 1 97.06 324 PHE B CA 1
ATOM 7987 C C . PHE B 1 324 ? -16.938 -6.316 -8.344 1 97.06 324 PHE B C 1
ATOM 7989 O O . PHE B 1 324 ? -17.469 -5.309 -8.797 1 97.06 324 PHE B O 1
ATOM 7996 N N . GLU B 1 325 ? -15.68 -6.492 -8.422 1 96.62 325 GLU B N 1
ATOM 7997 C CA . GLU B 1 325 ? -14.781 -5.461 -8.93 1 96.62 325 GLU B CA 1
ATOM 7998 C C . GLU B 1 325 ? -14.922 -5.305 -10.445 1 96.62 325 GLU B C 1
ATOM 8000 O O . GLU B 1 325 ? -14.375 -4.367 -11.023 1 96.62 325 GLU B O 1
ATOM 8005 N N . ARG B 1 326 ? -15.703 -6.152 -11.07 1 92.81 326 ARG B N 1
ATOM 8006 C CA . ARG B 1 326 ? -15.719 -6.137 -12.531 1 92.81 326 ARG B CA 1
ATOM 8007 C C . ARG B 1 326 ? -17.141 -5.953 -13.062 1 92.81 326 ARG B C 1
ATOM 8009 O O . ARG B 1 326 ? -17.328 -5.41 -14.148 1 92.81 326 ARG B O 1
ATOM 8016 N N . ARG B 1 327 ? -18.094 -6.402 -12.328 1 92.94 327 ARG B N 1
ATOM 8017 C CA . ARG B 1 327 ? -19.469 -6.375 -12.781 1 92.94 327 ARG B CA 1
ATOM 8018 C C . ARG B 1 327 ? -20.047 -4.965 -12.703 1 92.94 327 ARG B C 1
ATOM 8020 O O . ARG B 1 327 ? -19.828 -4.258 -11.711 1 92.94 327 ARG B O 1
ATOM 8027 N N . TRP B 1 328 ? -20.766 -4.562 -13.773 1 93.75 328 TRP B N 1
ATOM 8028 C CA . TRP B 1 328 ? -21.438 -3.275 -13.859 1 93.75 328 TRP B CA 1
ATOM 8029 C C . TRP B 1 328 ? -20.469 -2.123 -13.672 1 93.75 328 TRP B C 1
ATOM 8031 O O . TRP B 1 328 ? -20.75 -1.163 -12.953 1 93.75 328 TRP B O 1
ATOM 8041 N N . GLY B 1 329 ? -19.281 -2.289 -14.211 1 91.88 329 GLY B N 1
ATOM 8042 C CA . GLY B 1 329 ? -18.203 -1.318 -14.117 1 91.88 329 GLY B CA 1
ATOM 8043 C C . GLY B 1 329 ? -17.062 -1.784 -13.234 1 91.88 329 GLY B C 1
ATOM 8044 O O . GLY B 1 329 ? -17.281 -2.332 -12.156 1 91.88 329 GLY B O 1
ATOM 8045 N N . THR B 1 330 ? -15.844 -1.581 -13.68 1 92.69 330 THR B N 1
ATOM 8046 C CA . THR B 1 330 ? -14.68 -2.01 -12.922 1 92.69 330 THR B CA 1
ATOM 8047 C C . THR B 1 330 ? -14.391 -1.039 -11.773 1 92.69 330 THR B C 1
ATOM 8049 O O . THR B 1 330 ? -14.844 0.106 -11.797 1 92.69 330 THR B O 1
ATOM 8052 N N . THR B 1 331 ? -13.641 -1.467 -10.797 1 95.56 331 THR B N 1
ATOM 8053 C CA . THR B 1 331 ? -13.211 -0.617 -9.688 1 95.56 331 THR B CA 1
ATOM 8054 C C . THR B 1 331 ? -12.492 0.623 -10.203 1 95.56 331 THR B C 1
ATOM 8056 O O . THR B 1 331 ? -12.773 1.74 -9.766 1 95.56 331 THR B O 1
ATOM 8059 N N . ASP B 1 332 ? -11.609 0.518 -11.172 1 93.31 332 ASP B N 1
ATOM 8060 C CA . ASP B 1 332 ? -10.883 1.645 -11.75 1 93.31 332 ASP B CA 1
ATOM 8061 C C . ASP B 1 332 ? -11.812 2.541 -12.562 1 93.31 332 ASP B C 1
ATOM 8063 O O . ASP B 1 332 ? -11.656 3.764 -12.578 1 93.31 332 ASP B O 1
ATOM 8067 N N . GLY B 1 333 ? -12.734 1.886 -13.297 1 93.25 333 GLY B N 1
ATOM 8068 C CA . GLY B 1 333 ? -13.727 2.672 -14.023 1 93.25 333 GLY B CA 1
ATOM 8069 C C . GLY B 1 333 ? -14.562 3.561 -13.125 1 93.25 333 GLY B C 1
ATOM 8070 O O . GLY B 1 333 ? -14.812 4.719 -13.453 1 93.25 333 GLY B O 1
ATOM 8071 N N . HIS B 1 334 ? -14.945 2.992 -11.992 1 97.19 334 HIS B N 1
ATOM 8072 C CA . HIS B 1 334 ? -15.734 3.76 -11.039 1 97.19 334 HIS B CA 1
ATOM 8073 C C . HIS B 1 334 ? -14.898 4.859 -10.391 1 97.19 334 HIS B C 1
ATOM 8075 O O . HIS B 1 334 ? -15.422 5.934 -10.078 1 97.19 334 HIS B O 1
ATOM 8081 N N . LEU B 1 335 ? -13.617 4.637 -10.188 1 97.75 335 LEU B N 1
ATOM 8082 C CA . LEU B 1 335 ? -12.758 5.707 -9.695 1 97.75 335 LEU B CA 1
ATOM 8083 C C . LEU B 1 335 ? -12.719 6.867 -10.688 1 97.75 335 LEU B C 1
ATOM 8085 O O . LEU B 1 335 ? -12.781 8.031 -10.289 1 97.75 335 LEU B O 1
ATOM 8089 N N . SER B 1 336 ? -12.609 6.566 -11.969 1 95.75 336 SER B N 1
ATOM 8090 C CA . SER B 1 336 ? -12.648 7.594 -13.008 1 95.75 336 SER B CA 1
ATOM 8091 C C . SER B 1 336 ? -13.984 8.328 -13.008 1 95.75 336 SER B C 1
ATOM 8093 O O . SER B 1 336 ? -14.031 9.547 -13.148 1 95.75 336 SER B O 1
ATOM 8095 N N . GLY B 1 337 ? -15.07 7.508 -12.898 1 96.31 337 GLY B N 1
ATOM 8096 C CA . GLY B 1 337 ? -16.391 8.125 -12.812 1 96.31 337 GLY B CA 1
ATOM 8097 C C . GLY B 1 337 ? -16.531 9.062 -11.633 1 96.31 337 GLY B C 1
ATOM 8098 O O . GLY B 1 337 ? -17.125 10.141 -11.758 1 96.31 337 GLY B O 1
ATOM 8099 N N . TYR B 1 338 ? -15.969 8.648 -10.508 1 97.5 338 TYR B N 1
ATOM 8100 C CA . TYR B 1 338 ? -15.969 9.508 -9.328 1 97.5 338 TYR B CA 1
ATOM 8101 C C . TYR B 1 338 ? -15.195 10.797 -9.594 1 97.5 338 TYR B C 1
ATOM 8103 O O . TYR B 1 338 ? -15.664 11.883 -9.25 1 97.5 338 TYR B O 1
ATOM 8111 N N . ALA B 1 339 ? -14.07 10.648 -10.172 1 96.38 339 ALA B N 1
ATOM 8112 C CA . ALA B 1 339 ? -13.242 11.812 -10.492 1 96.38 339 ALA B CA 1
ATOM 8113 C C . ALA B 1 339 ? -13.992 12.789 -11.391 1 96.38 339 ALA B C 1
ATOM 8115 O O . ALA B 1 339 ? -13.906 14.008 -11.195 1 96.38 339 ALA B O 1
ATOM 8116 N N . ASP B 1 340 ? -14.742 12.297 -12.297 1 95.25 340 ASP B N 1
ATOM 8117 C CA . ASP B 1 340 ? -15.5 13.117 -13.242 1 95.25 340 ASP B CA 1
ATOM 8118 C C . ASP B 1 340 ? -16.641 13.844 -12.539 1 95.25 340 ASP B C 1
ATOM 8120 O O . ASP B 1 340 ? -17 14.961 -12.906 1 95.25 340 ASP B O 1
ATOM 8124 N N . ALA B 1 341 ? -17.188 13.141 -11.57 1 94.75 341 ALA B N 1
ATOM 8125 C CA . ALA B 1 341 ? -18.359 13.672 -10.898 1 94.75 341 ALA B CA 1
ATOM 8126 C C . ALA B 1 341 ? -17.969 14.602 -9.75 1 94.75 341 ALA B C 1
ATOM 8128 O O . ALA B 1 341 ? -18.797 15.359 -9.242 1 94.75 341 ALA B O 1
ATOM 8129 N N . LEU B 1 342 ? -16.75 14.492 -9.32 1 92 342 LEU B N 1
ATOM 8130 C CA . LEU B 1 342 ? -16.266 15.258 -8.18 1 92 342 LEU B CA 1
ATOM 8131 C C . LEU B 1 342 ? -16.094 16.734 -8.547 1 92 342 LEU B C 1
ATOM 8133 O O . LEU B 1 342 ? -15.508 17.047 -9.586 1 92 342 LEU B O 1
ATOM 8137 N N . ASP B 1 343 ? -16.766 17.594 -7.832 1 88.06 343 ASP B N 1
ATOM 8138 C CA . ASP B 1 343 ? -16.406 19.016 -7.891 1 88.06 343 ASP B CA 1
ATOM 8139 C C . ASP B 1 343 ? -15.258 19.328 -6.941 1 88.06 343 ASP B C 1
ATOM 8141 O O . ASP B 1 343 ? -15.469 19.484 -5.734 1 88.06 343 ASP B O 1
ATOM 8145 N N . PRO B 1 344 ? -14.148 19.453 -7.41 1 82.12 344 PRO B N 1
ATOM 8146 C CA . PRO B 1 344 ? -12.984 19.547 -6.535 1 82.12 344 PRO B CA 1
ATOM 8147 C C . PRO B 1 344 ? -12.836 20.938 -5.902 1 82.12 344 PRO B C 1
ATOM 8149 O O . PRO B 1 344 ? -12.031 21.109 -4.988 1 82.12 344 PRO B O 1
ATOM 8152 N N . VAL B 1 345 ? -13.648 21.891 -6.328 1 78.25 345 VAL B N 1
ATOM 8153 C CA . VAL B 1 345 ? -13.539 23.266 -5.852 1 78.25 345 VAL B CA 1
ATOM 8154 C C . VAL B 1 345 ? -14.383 23.438 -4.59 1 78.25 345 VAL B C 1
ATOM 8156 O O . VAL B 1 345 ? -14 24.172 -3.68 1 78.25 345 VAL B O 1
ATOM 8159 N N . VAL B 1 346 ? -15.445 22.641 -4.547 1 73.06 346 VAL B N 1
ATOM 8160 C CA . VAL B 1 346 ? -16.406 22.844 -3.475 1 73.06 346 VAL B CA 1
ATOM 8161 C C . VAL B 1 346 ? -16.109 21.891 -2.314 1 73.06 346 VAL B C 1
ATOM 8163 O O . VAL B 1 346 ? -15.977 20.688 -2.51 1 73.06 346 VAL B O 1
ATOM 8166 N N . ALA B 1 347 ? -16.062 22.516 -1.208 1 77.44 347 ALA B N 1
ATOM 8167 C CA . ALA B 1 347 ? -15.773 21.75 0 1 77.44 347 ALA B CA 1
ATOM 8168 C C . ALA B 1 347 ? -17.047 21.516 0.819 1 77.44 347 ALA B C 1
ATOM 8170 O O . ALA B 1 347 ? -17 21.516 2.051 1 77.44 347 ALA B O 1
ATOM 8171 N N . ASP B 1 348 ? -18.094 21.266 0.126 1 78.12 348 ASP B N 1
ATOM 8172 C CA . ASP B 1 348 ? -19.344 21.062 0.849 1 78.12 348 ASP B CA 1
ATOM 8173 C C . ASP B 1 348 ? -19.406 19.656 1.45 1 78.12 348 ASP B C 1
ATOM 8175 O O . ASP B 1 348 ? -18.922 18.703 0.852 1 78.12 348 ASP B O 1
ATOM 8179 N N . GLY B 1 349 ? -19.969 19.594 2.602 1 83.88 349 GLY B N 1
ATOM 8180 C CA . GLY B 1 349 ? -20.188 18.312 3.254 1 83.88 349 GLY B CA 1
ATOM 8181 C C . GLY B 1 349 ? -21.297 17.484 2.607 1 83.88 349 GLY B C 1
ATOM 8182 O O . GLY B 1 349 ? -21.734 17.797 1.496 1 83.88 349 GLY B O 1
ATOM 8183 N N . LEU B 1 350 ? -21.656 16.453 3.246 1 90.38 350 LEU B N 1
ATOM 8184 C CA . LEU B 1 350 ? -22.562 15.477 2.668 1 90.38 350 LEU B CA 1
ATOM 8185 C C . LEU B 1 350 ? -24 15.758 3.074 1 90.38 350 LEU B C 1
ATOM 8187 O O . LEU B 1 350 ? -24.938 15.242 2.461 1 90.38 350 LEU B O 1
ATOM 8191 N N . VAL B 1 351 ? -24.219 16.594 4.137 1 90.75 351 VAL B N 1
ATOM 8192 C CA . VAL B 1 351 ? -25.562 16.875 4.625 1 90.75 351 VAL B CA 1
ATOM 8193 C C . VAL B 1 351 ? -26.203 17.953 3.762 1 90.75 351 VAL B C 1
ATOM 8195 O O . VAL B 1 351 ? -25.531 18.875 3.283 1 90.75 351 VAL B O 1
ATOM 8198 N N . ARG B 1 352 ? -27.594 17.844 3.654 1 88.19 352 ARG B N 1
ATOM 8199 C CA . ARG B 1 352 ? -28.344 18.797 2.842 1 88.19 352 ARG B CA 1
ATOM 8200 C C . ARG B 1 352 ? -29.609 19.25 3.549 1 88.19 352 ARG B C 1
ATOM 8202 O O . ARG B 1 352 ? -30.156 18.531 4.395 1 88.19 352 ARG B O 1
ATOM 8209 N N . ALA B 1 353 ? -30 20.406 3.117 1 88.81 353 ALA B N 1
ATOM 8210 C CA . ALA B 1 353 ? -31.266 20.906 3.639 1 88.81 353 ALA B CA 1
ATOM 8211 C C . ALA B 1 353 ? -32.438 20.109 3.07 1 88.81 353 ALA B C 1
ATOM 8213 O O . ALA B 1 353 ? -32.438 19.766 1.887 1 88.81 353 ALA B O 1
ATOM 8214 N N . GLY B 1 354 ? -33.344 19.766 3.912 1 85.19 354 GLY B N 1
ATOM 8215 C CA . GLY B 1 354 ? -34.562 19.047 3.504 1 85.19 354 GLY B CA 1
ATOM 8216 C C . GLY B 1 354 ? -35.594 18.969 4.598 1 85.19 354 GLY B C 1
ATOM 8217 O O . GLY B 1 354 ? -35.469 19.609 5.645 1 85.19 354 GLY B O 1
ATOM 8218 N N . PRO B 1 355 ? -36.844 18.453 4.359 1 80.94 355 PRO B N 1
ATOM 8219 C CA . PRO B 1 355 ? -37.938 18.391 5.324 1 80.94 355 PRO B CA 1
ATOM 8220 C C . PRO B 1 355 ? -37.594 17.562 6.559 1 80.94 355 PRO B C 1
ATOM 8222 O O . PRO B 1 355 ? -38.25 17.641 7.582 1 80.94 355 PRO B O 1
ATOM 8225 N N . ALA B 1 356 ? -36.531 17.141 6.727 1 66.12 356 ALA B N 1
ATOM 8226 C CA . ALA B 1 356 ? -36.062 16.281 7.805 1 66.12 356 ALA B CA 1
ATOM 8227 C C . ALA B 1 356 ? -37.062 15.141 8.055 1 66.12 356 ALA B C 1
ATOM 8229 O O . ALA B 1 356 ? -38.188 15.383 8.445 1 66.12 356 ALA B O 1
ATOM 8230 N N . ASP B 1 357 ? -36.875 14.008 7.5 1 72.25 357 ASP B N 1
ATOM 8231 C CA . ASP B 1 357 ? -37.719 12.82 7.652 1 72.25 357 ASP B CA 1
ATOM 8232 C C . ASP B 1 357 ? -37.188 11.906 8.758 1 72.25 357 ASP B C 1
ATOM 8234 O O . ASP B 1 357 ? -36 11.492 8.719 1 72.25 357 ASP B O 1
ATOM 8238 N N . ASP B 1 358 ? -37.969 11.695 9.781 1 75 358 ASP B N 1
ATOM 8239 C CA . ASP B 1 358 ? -37.531 10.891 10.922 1 75 358 ASP B CA 1
ATOM 8240 C C . ASP B 1 358 ? -37.938 9.422 10.742 1 75 358 ASP B C 1
ATOM 8242 O O . ASP B 1 358 ? -37.688 8.602 11.625 1 75 358 ASP B O 1
ATOM 8246 N N . GLU B 1 359 ? -38.438 9.18 9.602 1 80.44 359 GLU B N 1
ATOM 8247 C CA . GLU B 1 359 ? -38.938 7.82 9.43 1 80.44 359 GLU B CA 1
ATOM 8248 C C . GLU B 1 359 ? -37.906 6.922 8.773 1 80.44 359 GLU B C 1
ATOM 8250 O O . GLU B 1 359 ? -37.906 5.703 8.953 1 80.44 359 GLU B O 1
ATOM 8255 N N . GLU B 1 360 ? -37 7.551 8.031 1 86.94 360 GLU B N 1
ATOM 8256 C CA . GLU B 1 360 ? -35.969 6.785 7.332 1 86.94 360 GLU B CA 1
ATOM 8257 C C . GLU B 1 360 ? -34.594 7.422 7.5 1 86.94 360 GLU B C 1
ATOM 8259 O O . GLU B 1 360 ? -34.5 8.617 7.77 1 86.94 360 GLU B O 1
ATOM 8264 N N . MET B 1 361 ? -33.688 6.574 7.344 1 90.56 361 MET B N 1
ATOM 8265 C CA . MET B 1 361 ? -32.312 7.109 7.363 1 90.56 361 MET B CA 1
ATOM 8266 C C . MET B 1 361 ? -32.125 8.117 6.242 1 90.56 361 MET B C 1
ATOM 8268 O O . MET B 1 361 ? -32.594 7.91 5.121 1 90.56 361 MET B O 1
ATOM 8272 N N . ASN B 1 362 ? -31.5 9.164 6.527 1 91.31 362 ASN B N 1
ATOM 8273 C CA . ASN B 1 362 ? -31.25 10.195 5.527 1 91.31 362 ASN B CA 1
ATOM 8274 C C . ASN B 1 362 ? -30.141 11.148 5.969 1 91.31 362 ASN B C 1
ATOM 8276 O O . ASN B 1 362 ? -29.672 11.086 7.109 1 91.31 362 ASN B O 1
ATOM 8280 N N . LEU B 1 363 ? -29.719 12.031 5.047 1 92.62 363 LEU B N 1
ATOM 8281 C CA . LEU B 1 363 ? -28.672 13.008 5.297 1 92.62 363 LEU B CA 1
ATOM 8282 C C . LEU B 1 363 ? -29.219 14.43 5.277 1 92.62 363 LEU B C 1
ATOM 8284 O O . LEU B 1 363 ? -28.484 15.383 5.012 1 92.62 363 LEU B O 1
ATOM 8288 N N . GLU B 1 364 ? -30.453 14.523 5.539 1 91.88 364 GLU B N 1
ATOM 8289 C CA . GLU B 1 364 ? -31.094 15.828 5.449 1 91.88 364 GLU B CA 1
ATOM 8290 C C . GLU B 1 364 ? -31.188 16.5 6.82 1 91.88 364 GLU B C 1
ATOM 8292 O O . GLU B 1 364 ? -31.484 15.836 7.816 1 91.88 364 GLU B O 1
ATOM 8297 N N . ILE B 1 365 ? -30.875 17.766 6.809 1 90.88 365 ILE B N 1
ATOM 8298 C CA . ILE B 1 365 ? -31.062 18.562 8.023 1 90.88 365 ILE B CA 1
ATOM 8299 C C . ILE B 1 365 ? -32.281 19.469 7.859 1 90.88 365 ILE B C 1
ATOM 8301 O O . ILE B 1 365 ? -32.562 19.953 6.758 1 90.88 365 ILE B O 1
ATOM 8305 N N . GLY B 1 366 ? -33.031 19.734 8.898 1 90.88 366 GLY B N 1
ATOM 8306 C CA . GLY B 1 366 ? -34.219 20.562 8.859 1 90.88 366 GLY B CA 1
ATOM 8307 C C . GLY B 1 366 ? -33.906 22.016 8.562 1 90.88 366 GLY B C 1
ATOM 8308 O O . GLY B 1 366 ? -32.75 22.438 8.594 1 90.88 366 GLY B O 1
ATOM 8309 N N . PRO B 1 367 ? -34.969 22.703 8.227 1 92.56 367 PRO B N 1
ATOM 8310 C CA . PRO B 1 367 ? -34.812 24.109 7.832 1 92.56 367 PRO B CA 1
ATOM 8311 C C . PRO B 1 367 ? -34.156 24.953 8.922 1 92.56 367 PRO B C 1
ATOM 8313 O O . PRO B 1 367 ? -33.375 25.875 8.617 1 92.56 367 PRO B O 1
ATOM 8316 N N . ALA B 1 368 ? -34.438 24.719 10.156 1 94.44 368 ALA B N 1
ATOM 8317 C CA . ALA B 1 368 ? -33.875 25.484 11.258 1 94.44 368 ALA B CA 1
ATOM 8318 C C . ALA B 1 368 ? -32.375 25.297 11.32 1 94.44 368 ALA B C 1
ATOM 8320 O O . ALA B 1 368 ? -31.625 26.266 11.508 1 94.44 368 ALA B O 1
ATOM 8321 N N . ASP B 1 369 ? -31.922 24.125 11.188 1 94.69 369 ASP B N 1
ATOM 8322 C CA . ASP B 1 369 ? -30.484 23.844 11.195 1 94.69 369 ASP B CA 1
ATOM 8323 C C . ASP B 1 369 ? -29.812 24.406 9.953 1 94.69 369 ASP B C 1
ATOM 8325 O O . ASP B 1 369 ? -28.688 24.906 10.031 1 94.69 369 ASP B O 1
ATOM 8329 N N . ALA B 1 370 ? -30.5 24.281 8.859 1 94.5 370 ALA B N 1
ATOM 8330 C CA . ALA B 1 370 ? -29.953 24.891 7.641 1 94.5 370 ALA B CA 1
ATOM 8331 C C . ALA B 1 370 ? -29.781 26.391 7.801 1 94.5 370 ALA B C 1
ATOM 8333 O O . ALA B 1 370 ? -28.766 26.953 7.371 1 94.5 370 ALA B O 1
ATOM 8334 N N . ALA B 1 371 ? -30.781 27 8.352 1 96.31 371 ALA B N 1
ATOM 8335 C CA . ALA B 1 371 ? -30.703 28.438 8.609 1 96.31 371 ALA B CA 1
ATOM 8336 C C . ALA B 1 371 ? -29.547 28.766 9.555 1 96.31 371 ALA B C 1
ATOM 8338 O O . ALA B 1 371 ? -28.891 29.797 9.406 1 96.31 371 ALA B O 1
ATOM 8339 N N . PHE B 1 372 ? -29.359 27.969 10.508 1 96.94 372 PHE B N 1
ATOM 8340 C CA . PHE B 1 372 ? -28.234 28.141 11.414 1 96.94 372 PHE B CA 1
ATOM 8341 C C . PHE B 1 372 ? -26.906 28.078 10.656 1 96.94 372 PHE B C 1
ATOM 8343 O O . PHE B 1 372 ? -26.016 28.891 10.883 1 96.94 372 PHE B O 1
ATOM 8350 N N . GLY B 1 373 ? -26.75 27.078 9.773 1 95.94 373 GLY B N 1
ATOM 8351 C CA . GLY B 1 373 ? -25.578 27.016 8.93 1 95.94 373 GLY B CA 1
ATOM 8352 C C . GLY B 1 373 ? -25.328 28.297 8.156 1 95.94 373 GLY B C 1
ATOM 8353 O O . GLY B 1 373 ? -24.188 28.766 8.094 1 95.94 373 GLY B O 1
ATOM 8354 N N . ASP B 1 374 ? -26.359 28.828 7.641 1 96.56 374 ASP B N 1
ATOM 8355 C CA . ASP B 1 374 ? -26.266 30.078 6.902 1 96.56 374 ASP B CA 1
ATOM 8356 C C . ASP B 1 374 ? -25.828 31.234 7.816 1 96.56 374 ASP B C 1
ATOM 8358 O O . ASP B 1 374 ? -25.047 32.094 7.41 1 96.56 374 ASP B O 1
ATOM 8362 N N . GLU B 1 375 ? -26.375 31.203 8.953 1 97.88 375 GLU B N 1
ATOM 8363 C CA . GLU B 1 375 ? -26 32.219 9.938 1 97.88 375 GLU B CA 1
ATOM 8364 C C . GLU B 1 375 ? -24.516 32.156 10.258 1 97.88 375 GLU B C 1
ATOM 8366 O O . GLU B 1 375 ? -23.844 33.188 10.328 1 97.88 375 GLU B O 1
ATOM 8371 N N . VAL B 1 376 ? -24.031 30.984 10.484 1 97.88 376 VAL B N 1
ATOM 8372 C CA . VAL B 1 376 ? -22.609 30.781 10.789 1 97.88 376 VAL B CA 1
ATOM 8373 C C . VAL B 1 376 ? -21.766 31.25 9.617 1 97.88 376 VAL B C 1
ATOM 8375 O O . VAL B 1 376 ? -20.766 31.969 9.805 1 97.88 376 VAL B O 1
ATOM 8378 N N . ARG B 1 377 ? -22.141 30.859 8.438 1 96.44 377 ARG B N 1
ATOM 8379 C CA . ARG B 1 377 ? -21.422 31.25 7.238 1 96.44 377 ARG B CA 1
ATOM 8380 C C . ARG B 1 377 ? -21.344 32.781 7.121 1 96.44 377 ARG B C 1
ATOM 8382 O O . ARG B 1 377 ? -20.281 33.312 6.805 1 96.44 377 ARG B O 1
ATOM 8389 N N . ALA B 1 378 ? -22.438 33.406 7.348 1 97.81 378 ALA B N 1
ATOM 8390 C CA . ALA B 1 378 ? -22.5 34.844 7.273 1 97.81 378 ALA B CA 1
ATOM 8391 C C . ALA B 1 378 ? -21.609 35.5 8.328 1 97.81 378 ALA B C 1
ATOM 8393 O O . ALA B 1 378 ? -20.891 36.469 8.039 1 97.81 378 ALA B O 1
ATOM 8394 N N . PHE B 1 379 ? -21.672 35.062 9.492 1 97.94 379 PHE B N 1
ATOM 8395 C CA . PHE B 1 379 ? -20.844 35.562 10.578 1 97.94 379 PHE B CA 1
ATOM 8396 C C . PHE B 1 379 ? -19.359 35.438 10.234 1 97.94 379 PHE B C 1
ATOM 8398 O O . PHE B 1 379 ? -18.594 36.375 10.406 1 97.94 379 PHE B O 1
ATOM 8405 N N . LEU B 1 380 ? -18.953 34.219 9.766 1 97.75 380 LEU B N 1
ATOM 8406 C CA . LEU B 1 380 ? -17.547 33.969 9.438 1 97.75 380 LEU B CA 1
ATOM 8407 C C . LEU B 1 380 ? -17.078 34.875 8.305 1 97.75 380 LEU B C 1
ATOM 8409 O O . LEU B 1 380 ? -15.977 35.438 8.359 1 97.75 380 LEU B O 1
ATOM 8413 N N . SER B 1 381 ? -17.906 35.094 7.301 1 97 381 SER B N 1
ATOM 8414 C CA . SER B 1 381 ? -17.578 35.969 6.188 1 97 381 SER B CA 1
ATOM 8415 C C . SER B 1 381 ? -17.375 37.406 6.66 1 97 381 SER B C 1
ATOM 8417 O O . SER B 1 381 ? -16.484 38.094 6.176 1 97 381 SER B O 1
ATOM 8419 N N . ALA B 1 382 ? -18.141 37.75 7.629 1 97.56 382 ALA B N 1
ATOM 8420 C CA . ALA B 1 382 ? -18.141 39.156 8.094 1 97.56 382 ALA B CA 1
ATOM 8421 C C . ALA B 1 382 ? -17.062 39.375 9.148 1 97.56 382 ALA B C 1
ATOM 8423 O O . ALA B 1 382 ? -16.5 40.469 9.25 1 97.56 382 ALA B O 1
ATOM 8424 N N . SER B 1 383 ? -16.797 38.375 9.953 1 97.81 383 SER B N 1
ATOM 8425 C CA . SER B 1 383 ? -16.094 38.625 11.211 1 97.81 383 SER B CA 1
ATOM 8426 C C . SER B 1 383 ? -14.68 38.062 11.164 1 97.81 383 SER B C 1
ATOM 8428 O O . SER B 1 383 ? -13.836 38.375 12 1 97.81 383 SER B O 1
ATOM 8430 N N . LEU B 1 384 ? -14.32 37.156 10.242 1 97.88 384 LEU B N 1
ATOM 8431 C CA . LEU B 1 384 ? -12.969 36.594 10.141 1 97.88 384 LEU B CA 1
ATOM 8432 C C . LEU B 1 384 ? -12.047 37.562 9.414 1 97.88 384 LEU B C 1
ATOM 8434 O O . LEU B 1 384 ? -12.164 37.75 8.203 1 97.88 384 LEU B O 1
ATOM 8438 N N . PRO B 1 385 ? -11.109 38.156 10.07 1 97.25 385 PRO B N 1
ATOM 8439 C CA . PRO B 1 385 ? -10.195 39.094 9.414 1 97.25 385 PRO B CA 1
ATOM 8440 C C . PRO B 1 385 ? -9.297 38.406 8.375 1 97.25 385 PRO B C 1
ATOM 8442 O O . PRO B 1 385 ? -8.844 37.281 8.586 1 97.25 385 PRO B O 1
ATOM 8445 N N . ASP B 1 386 ? -9 39.094 7.316 1 96 386 ASP B N 1
ATOM 8446 C CA . ASP B 1 386 ? -8.172 38.594 6.23 1 96 386 ASP B CA 1
ATOM 8447 C C . ASP B 1 386 ? -6.789 38.188 6.734 1 96 386 ASP B C 1
ATOM 8449 O O . ASP B 1 386 ? -6.207 37.219 6.258 1 96 386 ASP B O 1
ATOM 8453 N N . GLU B 1 387 ? -6.348 38.938 7.633 1 95.88 387 GLU B N 1
ATOM 8454 C CA . GLU B 1 387 ? -5.02 38.688 8.172 1 95.88 387 GLU B CA 1
ATOM 8455 C C . GLU B 1 387 ? -4.98 37.344 8.906 1 95.88 387 GLU B C 1
ATOM 8457 O O . GLU B 1 387 ? -3.992 36.625 8.812 1 95.88 387 GLU B O 1
ATOM 8462 N N . LEU B 1 388 ? -6.027 37.031 9.664 1 96.88 388 LEU B N 1
ATOM 8463 C CA . LEU B 1 388 ? -6.094 35.75 10.367 1 96.88 388 LEU B CA 1
ATOM 8464 C C . LEU B 1 388 ? -6.281 34.594 9.391 1 96.88 388 LEU B C 1
ATOM 8466 O O . LEU B 1 388 ? -5.723 33.5 9.586 1 96.88 388 LEU B O 1
ATOM 8470 N N . HIS B 1 389 ? -7.051 34.875 8.391 1 95.69 389 HIS B N 1
ATOM 8471 C CA . HIS B 1 389 ? -7.242 33.875 7.34 1 95.69 389 HIS B CA 1
ATOM 8472 C C . HIS B 1 389 ? -5.926 33.531 6.656 1 95.69 389 HIS B C 1
ATOM 8474 O O . HIS B 1 389 ? -5.613 32.344 6.457 1 95.69 389 HIS B O 1
ATOM 8480 N N . ARG B 1 390 ? -5.176 34.5 6.281 1 96.62 390 ARG B N 1
ATOM 8481 C CA . ARG B 1 390 ? -3.873 34.312 5.652 1 96.62 390 ARG B CA 1
ATOM 8482 C C . ARG B 1 390 ? -2.926 33.562 6.586 1 96.62 390 ARG B C 1
ATOM 8484 O O . ARG B 1 390 ? -2.209 32.656 6.152 1 96.62 390 ARG B O 1
ATOM 8491 N N . ALA B 1 391 ? -2.947 33.969 7.836 1 96.81 391 ALA B N 1
ATOM 8492 C CA . ALA B 1 391 ? -2.074 33.312 8.812 1 96.81 391 ALA B CA 1
ATOM 8493 C C . ALA B 1 391 ? -2.375 31.828 8.914 1 96.81 391 ALA B C 1
ATOM 8495 O O . ALA B 1 391 ? -1.459 31.016 8.977 1 96.81 391 ALA B O 1
ATOM 8496 N N . GLU B 1 392 ? -3.629 31.516 8.875 1 95.19 392 GLU B N 1
ATOM 8497 C CA . GLU B 1 392 ? -4.031 30.109 8.938 1 95.19 392 GLU B CA 1
ATOM 8498 C C . GLU B 1 392 ? -3.582 29.344 7.699 1 95.19 392 GLU B C 1
ATOM 8500 O O . GLU B 1 392 ? -3.07 28.234 7.801 1 95.19 392 GLU B O 1
ATOM 8505 N N . ARG B 1 393 ? -3.768 29.938 6.582 1 93.69 393 ARG B N 1
ATOM 8506 C CA . ARG B 1 393 ? -3.4 29.312 5.324 1 93.69 393 ARG B CA 1
ATOM 8507 C C . ARG B 1 393 ? -1.902 29.031 5.266 1 93.69 393 ARG B C 1
ATOM 8509 O O . ARG B 1 393 ? -1.466 28.078 4.602 1 93.69 393 ARG B O 1
ATOM 8516 N N . LEU B 1 394 ? -1.146 29.797 5.945 1 96.19 394 LEU B N 1
ATOM 8517 C CA . LEU B 1 394 ? 0.309 29.719 5.871 1 96.19 394 LEU B CA 1
ATOM 8518 C C . LEU B 1 394 ? 0.868 28.953 7.066 1 96.19 394 LEU B C 1
ATOM 8520 O O . LEU B 1 394 ? 2.086 28.875 7.246 1 96.19 394 LEU B O 1
ATOM 8524 N N . THR B 1 395 ? -0.038 28.422 7.895 1 94.69 395 THR B N 1
ATOM 8525 C CA . THR B 1 395 ? 0.382 27.562 9 1 94.69 395 THR B CA 1
ATOM 8526 C C . THR B 1 395 ? 0.618 26.141 8.523 1 94.69 395 THR B C 1
ATOM 8528 O O . THR B 1 395 ? -0.317 25.453 8.094 1 94.69 395 THR B O 1
ATOM 8531 N N . PRO B 1 396 ? 1.854 25.625 8.609 1 93.25 396 PRO B N 1
ATOM 8532 C CA . PRO B 1 396 ? 2.119 24.266 8.148 1 93.25 396 PRO B CA 1
ATOM 8533 C C . PRO B 1 396 ? 1.509 23.203 9.055 1 93.25 396 PRO B C 1
ATOM 8535 O O . PRO B 1 396 ? 1.043 22.156 8.57 1 93.25 396 PRO B O 1
ATOM 8538 N N . GLY B 1 397 ? 1.53 23.438 10.297 1 87.25 397 GLY B N 1
ATOM 8539 C CA . GLY B 1 397 ? 1.112 22.453 11.289 1 87.25 397 GLY B CA 1
ATOM 8540 C C . GLY B 1 397 ? -0.388 22.453 11.516 1 87.25 397 GLY B C 1
ATOM 8541 O O . GLY B 1 397 ? -1.152 22.938 10.68 1 87.25 397 GLY B O 1
ATOM 8542 N N . PHE B 1 398 ? -0.791 21.812 12.617 1 82.19 398 PHE B N 1
ATOM 8543 C CA . PHE B 1 398 ? -2.219 21.578 12.805 1 82.19 398 PHE B CA 1
ATOM 8544 C C . PHE B 1 398 ? -2.809 22.594 13.773 1 82.19 398 PHE B C 1
ATOM 8546 O O . PHE B 1 398 ? -4.02 22.594 14.016 1 82.19 398 PHE B O 1
ATOM 8553 N N . LEU B 1 399 ? -1.955 23.5 14.305 1 89.12 399 LEU B N 1
ATOM 8554 C CA . LEU B 1 399 ? -2.475 24.531 15.195 1 89.12 399 LEU B CA 1
ATOM 8555 C C . LEU B 1 399 ? -1.991 25.922 14.766 1 89.12 399 LEU B C 1
ATOM 8557 O O . LEU B 1 399 ? -0.832 26.078 14.383 1 89.12 399 LEU B O 1
ATOM 8561 N N . ALA B 1 400 ? -2.857 26.828 14.898 1 93.38 400 ALA B N 1
ATOM 8562 C CA . ALA B 1 400 ? -2.496 28.219 14.656 1 93.38 400 ALA B CA 1
ATOM 8563 C C . ALA B 1 400 ? -1.549 28.734 15.734 1 93.38 400 ALA B C 1
ATOM 8565 O O . ALA B 1 400 ? -1.562 28.25 16.859 1 93.38 400 ALA B O 1
ATOM 8566 N N . GLU B 1 401 ? -0.783 29.734 15.375 1 93 401 GLU B N 1
ATOM 8567 C CA . GLU B 1 401 ? 0.034 30.422 16.359 1 93 401 GLU B CA 1
ATOM 8568 C C . GLU B 1 401 ? -0.829 31 17.484 1 93 401 GLU B C 1
ATOM 8570 O O . GLU B 1 401 ? -1.94 31.484 17.234 1 93 401 GLU B O 1
ATOM 8575 N N . PRO B 1 402 ? -0.33 31 18.688 1 92.94 402 PRO B N 1
ATOM 8576 C CA . PRO B 1 402 ? -1.123 31.453 19.844 1 92.94 402 PRO B CA 1
ATOM 8577 C C . PRO B 1 402 ? -1.703 32.844 19.656 1 92.94 402 PRO B C 1
ATOM 8579 O O . PRO B 1 402 ? -2.877 33.062 19.953 1 92.94 402 PRO B O 1
ATOM 8582 N N . ALA B 1 403 ? -0.928 33.781 19.125 1 92.88 403 ALA B N 1
ATOM 8583 C CA . ALA B 1 403 ? -1.414 35.125 18.938 1 92.88 403 ALA B CA 1
ATOM 8584 C C . ALA B 1 403 ? -2.58 35.188 17.969 1 92.88 403 ALA B C 1
ATOM 8586 O O . ALA B 1 403 ? -3.553 35.906 18.172 1 92.88 403 ALA B O 1
ATOM 8587 N N . VAL B 1 404 ? -2.488 34.406 16.906 1 95.12 404 VAL B N 1
ATOM 8588 C CA . VAL B 1 404 ? -3.523 34.312 15.883 1 95.12 404 VAL B CA 1
ATOM 8589 C C . VAL B 1 404 ? -4.766 33.656 16.469 1 95.12 404 VAL B C 1
ATOM 8591 O O . VAL B 1 404 ? -5.879 34.156 16.328 1 95.12 404 VAL B O 1
ATOM 8594 N N . GLY B 1 405 ? -4.539 32.594 17.125 1 94.31 405 GLY B N 1
ATOM 8595 C CA . GLY B 1 405 ? -5.633 31.828 17.688 1 94.31 405 GLY B CA 1
ATOM 8596 C C . GLY B 1 405 ? -6.391 32.562 18.781 1 94.31 405 GLY B C 1
ATOM 8597 O O . GLY B 1 405 ? -7.621 32.531 18.828 1 94.31 405 GLY B O 1
ATOM 8598 N N . ARG B 1 406 ? -5.73 33.219 19.656 1 93.44 406 ARG B N 1
ATOM 8599 C CA . ARG B 1 406 ? -6.355 33.969 20.75 1 93.44 406 ARG B CA 1
ATOM 8600 C C . ARG B 1 406 ? -7.223 35.094 20.219 1 93.44 406 ARG B C 1
ATOM 8602 O O . ARG B 1 406 ? -8.312 35.344 20.75 1 93.44 406 ARG B O 1
ATOM 8609 N N . ARG B 1 407 ? -6.715 35.781 19.25 1 95.12 407 ARG B N 1
ATOM 8610 C CA . ARG B 1 407 ? -7.5 36.844 18.641 1 95.12 407 ARG B CA 1
ATOM 8611 C C . ARG B 1 407 ? -8.797 36.312 18.047 1 95.12 407 ARG B C 1
ATOM 8613 O O . ARG B 1 407 ? -9.867 36.875 18.25 1 95.12 407 ARG B O 1
ATOM 8620 N N . TRP B 1 408 ? -8.688 35.25 17.328 1 96.25 408 TRP B N 1
ATOM 8621 C CA . TRP B 1 408 ? -9.875 34.625 16.734 1 96.25 408 TRP B CA 1
ATOM 8622 C C . TRP B 1 408 ? -10.836 34.156 17.812 1 96.25 408 TRP B C 1
ATOM 8624 O O . TRP B 1 408 ? -12.047 34.344 17.719 1 96.25 408 TRP B O 1
ATOM 8634 N N . GLN B 1 409 ? -10.289 33.469 18.859 1 95.38 409 GLN B N 1
ATOM 8635 C CA . GLN B 1 409 ? -11.125 33 19.969 1 95.38 409 GLN B CA 1
ATOM 8636 C C . GLN B 1 409 ? -11.867 34.188 20.625 1 95.38 409 GLN B C 1
ATOM 8638 O O . GLN B 1 409 ? -13.023 34.031 21.031 1 95.38 409 GLN B O 1
ATOM 8643 N N . ALA B 1 410 ? -11.25 35.281 20.781 1 94.69 410 ALA B N 1
ATOM 8644 C CA . ALA B 1 410 ? -11.883 36.438 21.375 1 94.69 410 ALA B CA 1
ATOM 8645 C C . ALA B 1 410 ? -13.07 36.938 20.547 1 94.69 410 ALA B C 1
ATOM 8647 O O . ALA B 1 410 ? -14.109 37.312 21.094 1 94.69 410 ALA B O 1
ATOM 8648 N N . ILE B 1 411 ? -12.883 36.906 19.25 1 96.56 411 ILE B N 1
ATOM 8649 C CA . ILE B 1 411 ? -13.969 37.281 18.344 1 96.56 411 ILE B CA 1
ATOM 8650 C C . ILE B 1 411 ? -15.141 36.344 18.5 1 96.56 411 ILE B C 1
ATOM 8652 O O . ILE B 1 411 ? -16.297 36.75 18.609 1 96.56 411 ILE B O 1
ATOM 8656 N N . LEU B 1 412 ? -14.867 35.031 18.594 1 96.69 412 LEU B N 1
ATOM 8657 C CA . LEU B 1 412 ? -15.914 34.031 18.781 1 96.69 412 LEU B CA 1
ATOM 8658 C C . LEU B 1 412 ? -16.578 34.188 20.141 1 96.69 412 LEU B C 1
ATOM 8660 O O . LEU B 1 412 ? -17.781 34 20.281 1 96.69 412 LEU B O 1
ATOM 8664 N N . ALA B 1 413 ? -15.75 34.469 21.156 1 95.19 413 ALA B N 1
ATOM 8665 C CA . ALA B 1 413 ? -16.266 34.625 22.516 1 95.19 413 ALA B CA 1
ATOM 8666 C C . ALA B 1 413 ? -17.234 35.781 22.594 1 95.19 413 ALA B C 1
ATOM 8668 O O . ALA B 1 413 ? -18.266 35.719 23.281 1 95.19 413 ALA B O 1
ATOM 8669 N N . ALA B 1 414 ? -16.891 36.875 21.938 1 95.44 414 ALA B N 1
ATOM 8670 C CA . ALA B 1 414 ? -17.766 38.031 21.922 1 95.44 414 ALA B CA 1
ATOM 8671 C C . ALA B 1 414 ? -19.125 37.688 21.312 1 95.44 414 ALA B C 1
ATOM 8673 O O . ALA B 1 414 ? -20.156 38.25 21.734 1 95.44 414 ALA B O 1
ATOM 8674 N N . LYS B 1 415 ? -19.141 36.75 20.375 1 96.31 415 LYS B N 1
ATOM 8675 C CA . LYS B 1 415 ? -20.375 36.281 19.734 1 96.31 415 LYS B CA 1
ATOM 8676 C C . LYS B 1 415 ? -21.078 35.25 20.594 1 96.31 415 LYS B C 1
ATOM 8678 O O . LYS B 1 415 ? -22.266 34.969 20.406 1 96.31 415 LYS B O 1
ATOM 8683 N N . GLY B 1 416 ? -20.281 34.656 21.547 1 95.88 416 GLY B N 1
ATOM 8684 C CA . GLY B 1 416 ? -20.797 33.562 22.359 1 95.88 416 GLY B CA 1
ATOM 8685 C C . GLY B 1 416 ? -20.625 32.188 21.719 1 95.88 416 GLY B C 1
ATOM 8686 O O . GLY B 1 416 ? -21.328 31.25 22.078 1 95.88 416 GLY B O 1
ATOM 8687 N N . TRP B 1 417 ? -19.734 32.031 20.703 1 96.56 417 TRP B N 1
ATOM 8688 C CA . TRP B 1 417 ? -19.594 30.797 19.922 1 96.56 417 TRP B CA 1
ATOM 8689 C C . TRP B 1 417 ? -18.25 30.141 20.172 1 96.56 417 TRP B C 1
ATOM 8691 O O . TRP B 1 417 ? -17.859 29.219 19.469 1 96.56 417 TRP B O 1
ATOM 8701 N N . ALA B 1 418 ? -17.484 30.531 21.234 1 95.38 418 ALA B N 1
ATOM 8702 C CA . ALA B 1 418 ? -16.109 30.078 21.453 1 95.38 418 ALA B CA 1
ATOM 8703 C C . ALA B 1 418 ? -16.078 28.625 21.891 1 95.38 418 ALA B C 1
ATOM 8705 O O . ALA B 1 418 ? -15.102 27.906 21.625 1 95.38 418 ALA B O 1
ATOM 8706 N N . ALA B 1 419 ? -17.125 28.172 22.547 1 94.94 419 ALA B N 1
ATOM 8707 C CA . ALA B 1 419 ? -17.125 26.828 23.109 1 94.94 419 ALA B CA 1
ATOM 8708 C C . ALA B 1 419 ? -18.422 26.094 22.734 1 94.94 419 ALA B C 1
ATOM 8710 O O . ALA B 1 419 ? -19.281 25.891 23.594 1 94.94 419 ALA B O 1
ATOM 8711 N N . PRO B 1 420 ? -18.422 25.562 21.531 1 92.62 420 PRO B N 1
ATOM 8712 C CA . PRO B 1 420 ? -19.656 24.953 21.016 1 92.62 420 PRO B CA 1
ATOM 8713 C C . PRO B 1 420 ? -20.125 23.797 21.891 1 92.62 420 PRO B C 1
ATOM 8715 O O . PRO B 1 420 ? -21.328 23.531 21.969 1 92.62 420 PRO B O 1
ATOM 8718 N N . ALA B 1 421 ? -19.281 23.094 22.578 1 90.62 421 ALA B N 1
ATOM 8719 C CA . ALA B 1 421 ? -19.641 21.875 23.297 1 90.62 421 ALA B CA 1
ATOM 8720 C C . ALA B 1 421 ? -19.922 22.172 24.766 1 90.62 421 ALA B C 1
ATOM 8722 O O . ALA B 1 421 ? -20.344 21.281 25.516 1 90.62 421 ALA B O 1
ATOM 8723 N N . TRP B 1 422 ? -19.656 23.438 25.219 1 94.12 422 TRP B N 1
ATOM 8724 C CA . TRP B 1 422 ? -19.891 23.781 26.609 1 94.12 422 TRP B CA 1
ATOM 8725 C C . TRP B 1 422 ? -21.391 23.906 26.906 1 94.12 422 TRP B C 1
ATOM 8727 O O . TRP B 1 422 ? -22.156 24.375 26.047 1 94.12 422 TRP B O 1
ATOM 8737 N N . PRO B 1 423 ? -21.844 23.5 28.141 1 94.56 423 PRO B N 1
ATOM 8738 C CA . PRO B 1 423 ? -23.219 23.797 28.562 1 94.56 423 PRO B CA 1
ATOM 8739 C C . PRO B 1 423 ? -23.484 25.297 28.672 1 94.56 423 PRO B C 1
ATOM 8741 O O . PRO B 1 423 ? -22.562 26.078 28.922 1 94.56 423 PRO B O 1
ATOM 8744 N N . ALA B 1 424 ? -24.703 25.609 28.547 1 95.38 424 ALA B N 1
ATOM 8745 C CA . ALA B 1 424 ? -25.109 27.016 28.594 1 95.38 424 ALA B CA 1
ATOM 8746 C C . ALA B 1 424 ? -24.766 27.641 29.938 1 95.38 424 ALA B C 1
ATOM 8748 O O . ALA B 1 424 ? -24.406 28.812 30.016 1 95.38 424 ALA B O 1
ATOM 8749 N N . GLU B 1 425 ? -24.859 26.875 30.969 1 94.44 425 GLU B N 1
ATOM 8750 C CA . GLU B 1 425 ? -24.594 27.375 32.312 1 94.44 425 GLU B CA 1
ATOM 8751 C C . GLU B 1 425 ? -23.156 27.812 32.469 1 94.44 425 GLU B C 1
ATOM 8753 O O . GLU B 1 425 ? -22.844 28.625 33.375 1 94.44 425 GLU B O 1
ATOM 8758 N N . HIS B 1 426 ? -22.312 27.375 31.625 1 95.38 426 HIS B N 1
ATOM 8759 C CA . HIS B 1 426 ? -20.906 27.734 31.703 1 95.38 426 HIS B CA 1
ATOM 8760 C C . HIS B 1 426 ? -20.5 28.641 30.547 1 95.38 426 HIS B C 1
ATOM 8762 O O . HIS B 1 426 ? -19.297 28.844 30.297 1 95.38 426 HIS B O 1
ATOM 8768 N N . GLY B 1 427 ? -21.453 29.094 29.797 1 94.31 427 GLY B N 1
ATOM 8769 C CA . GLY B 1 427 ? -21.172 30.078 28.766 1 94.31 427 GLY B CA 1
ATOM 8770 C C . GLY B 1 427 ? -21.203 29.5 27.359 1 94.31 427 GLY B C 1
ATOM 8771 O O . GLY B 1 427 ? -20.891 30.188 26.391 1 94.31 427 GLY B O 1
ATOM 8772 N N . GLY B 1 428 ? -21.516 28.25 27.172 1 95.44 428 GLY B N 1
ATOM 8773 C CA . GLY B 1 428 ? -21.703 27.688 25.844 1 95.44 428 GLY B CA 1
ATOM 8774 C C . GLY B 1 428 ? -23.016 28.078 25.203 1 95.44 428 GLY B C 1
ATOM 8775 O O . GLY B 1 428 ? -23.906 28.625 25.875 1 95.44 428 GLY B O 1
ATOM 8776 N N . PRO B 1 429 ? -23.094 27.812 23.938 1 96.19 429 PRO B N 1
ATOM 8777 C CA . PRO B 1 429 ? -24.297 28.234 23.219 1 96.19 429 PRO B CA 1
ATOM 8778 C C . PRO B 1 429 ? -25.469 27.25 23.406 1 96.19 429 PRO B C 1
ATOM 8780 O O . PRO B 1 429 ? -26.594 27.562 23.047 1 96.19 429 PRO B O 1
ATOM 8783 N N . GLY B 1 430 ? -25.172 26.016 23.906 1 94.75 430 GLY B N 1
ATOM 8784 C CA . GLY B 1 430 ? -26.219 25.031 24.094 1 94.75 430 GLY B CA 1
ATOM 8785 C C . GLY B 1 430 ? -26.656 24.375 22.797 1 94.75 430 GLY B C 1
ATOM 8786 O O . GLY B 1 430 ? -27.812 23.953 22.672 1 94.75 430 GLY B O 1
ATOM 8787 N N . TRP B 1 431 ? -25.828 24.281 21.906 1 94.94 431 TRP B N 1
ATOM 8788 C CA . TRP B 1 431 ? -26.125 23.734 20.578 1 94.94 431 TRP B CA 1
ATOM 8789 C C . TRP B 1 431 ? -26.312 22.219 20.641 1 94.94 431 TRP B C 1
ATOM 8791 O O . TRP B 1 431 ? -25.703 21.547 21.469 1 94.94 431 TRP B O 1
ATOM 8801 N N . SER B 1 432 ? -27.203 21.719 19.75 1 92.06 432 SER B N 1
ATOM 8802 C CA . SER B 1 432 ? -27.281 20.297 19.5 1 92.06 432 SER B CA 1
ATOM 8803 C C . SER B 1 432 ? -26.016 19.797 18.797 1 92.06 432 SER B C 1
ATOM 8805 O O . SER B 1 432 ? -25.203 20.594 18.344 1 92.06 432 SER B O 1
ATOM 8807 N N . LEU B 1 433 ? -25.844 18.547 18.766 1 90.12 433 LEU B N 1
ATOM 8808 C CA . LEU B 1 433 ? -24.703 17.969 18.094 1 90.12 433 LEU B CA 1
ATOM 8809 C C . LEU B 1 433 ? -24.703 18.312 16.609 1 90.12 433 LEU B C 1
ATOM 8811 O O . LEU B 1 433 ? -23.641 18.531 16.016 1 90.12 433 LEU B O 1
ATOM 8815 N N . THR B 1 434 ? -25.844 18.344 15.984 1 91.94 434 THR B N 1
ATOM 8816 C CA . THR B 1 434 ? -25.969 18.703 14.57 1 91.94 434 THR B CA 1
ATOM 8817 C C . THR B 1 434 ? -25.469 20.125 14.336 1 91.94 434 THR B C 1
ATOM 8819 O O . THR B 1 434 ? -24.734 20.375 13.375 1 91.94 434 THR B O 1
ATOM 8822 N N . ARG B 1 435 ? -25.891 21 15.164 1 94.75 435 ARG B N 1
ATOM 8823 C CA . ARG B 1 435 ? -25.469 22.391 15 1 94.75 435 ARG B CA 1
ATOM 8824 C C . ARG B 1 435 ? -23.969 22.531 15.234 1 94.75 435 ARG B C 1
ATOM 8826 O O . ARG B 1 435 ? -23.312 23.328 14.57 1 94.75 435 ARG B O 1
ATOM 8833 N N . ARG B 1 436 ? -23.453 21.812 16.188 1 93.75 436 ARG B N 1
ATOM 8834 C CA . ARG B 1 436 ? -22.016 21.797 16.391 1 93.75 436 ARG B CA 1
ATOM 8835 C C . ARG B 1 436 ? -21.281 21.328 15.133 1 93.75 436 ARG B C 1
ATOM 8837 O O . ARG B 1 436 ? -20.266 21.891 14.75 1 93.75 436 ARG B O 1
ATOM 8844 N N . TYR B 1 437 ? -21.797 20.25 14.555 1 93.19 437 TYR B N 1
ATOM 8845 C CA . TYR B 1 437 ? -21.25 19.719 13.312 1 93.19 437 TYR B CA 1
ATOM 8846 C C . TYR B 1 437 ? -21.25 20.781 12.211 1 93.19 437 TYR B C 1
ATOM 8848 O O . TYR B 1 437 ? -20.25 20.984 11.531 1 93.19 437 TYR B O 1
ATOM 8856 N N . LEU B 1 438 ? -22.391 21.453 12.055 1 94.44 438 LEU B N 1
ATOM 8857 C CA . LEU B 1 438 ? -22.516 22.469 11.023 1 94.44 438 LEU B CA 1
ATOM 8858 C C . LEU B 1 438 ? -21.547 23.625 11.266 1 94.44 438 LEU B C 1
ATOM 8860 O O . LEU B 1 438 ? -20.953 24.141 10.32 1 94.44 438 LEU B O 1
ATOM 8864 N N . PHE B 1 439 ? -21.484 24.047 12.484 1 95.38 439 PHE B N 1
ATOM 8865 C CA . PHE B 1 439 ? -20.531 25.094 12.852 1 95.38 439 PHE B CA 1
ATOM 8866 C C . PHE B 1 439 ? -19.109 24.719 12.453 1 95.38 439 PHE B C 1
ATOM 8868 O O . PHE B 1 439 ? -18.406 25.5 11.836 1 95.38 439 PHE B O 1
ATOM 8875 N N . ASP B 1 440 ? -18.688 23.5 12.75 1 92.81 440 ASP B N 1
ATOM 8876 C CA . ASP B 1 440 ? -17.359 23.016 12.422 1 92.81 440 ASP B CA 1
ATOM 8877 C C . ASP B 1 440 ? -17.125 23.016 10.906 1 92.81 440 ASP B C 1
ATOM 8879 O O . ASP B 1 440 ? -16.062 23.422 10.438 1 92.81 440 ASP B O 1
ATOM 8883 N N . GLN B 1 441 ? -18.094 22.516 10.203 1 93.25 441 GLN B N 1
ATOM 8884 C CA . GLN B 1 441 ? -17.984 22.469 8.75 1 93.25 441 GLN B CA 1
ATOM 8885 C C . GLN B 1 441 ? -17.75 23.859 8.164 1 93.25 441 GLN B C 1
ATOM 8887 O O . GLN B 1 441 ? -16.891 24.047 7.312 1 93.25 441 GLN B O 1
ATOM 8892 N N . GLU B 1 442 ? -18.547 24.797 8.648 1 94.75 442 GLU B N 1
ATOM 8893 C CA . GLU B 1 442 ? -18.469 26.156 8.125 1 94.75 442 GLU B CA 1
ATOM 8894 C C . GLU B 1 442 ? -17.156 26.812 8.523 1 94.75 442 GLU B C 1
ATOM 8896 O O . GLU B 1 442 ? -16.594 27.594 7.754 1 94.75 442 GLU B O 1
ATOM 8901 N N . CYS B 1 443 ? -16.734 26.562 9.727 1 94.25 443 CYS B N 1
ATOM 8902 C CA . CYS B 1 443 ? -15.445 27.094 10.18 1 94.25 443 CYS B CA 1
ATOM 8903 C C . CYS B 1 443 ? -14.312 26.609 9.289 1 94.25 443 CYS B C 1
ATOM 8905 O O . CYS B 1 443 ? -13.453 27.391 8.883 1 94.25 443 CYS B O 1
ATOM 8907 N N . GLU B 1 444 ? -14.305 25.344 9.008 1 92.88 444 GLU B N 1
ATOM 8908 C CA . GLU B 1 444 ? -13.258 24.781 8.172 1 92.88 444 GLU B CA 1
ATOM 8909 C C . GLU B 1 444 ? -13.328 25.312 6.746 1 92.88 444 GLU B C 1
ATOM 8911 O O . GLU B 1 444 ? -12.297 25.625 6.141 1 92.88 444 GLU B O 1
ATOM 8916 N N . ARG B 1 445 ? -14.516 25.406 6.219 1 92.06 445 ARG B N 1
ATOM 8917 C CA . ARG B 1 445 ? -14.719 25.969 4.887 1 92.06 445 ARG B CA 1
ATOM 8918 C C . ARG B 1 445 ? -14.164 27.391 4.805 1 92.06 445 ARG B C 1
ATOM 8920 O O . ARG B 1 445 ? -13.57 27.781 3.793 1 92.06 445 ARG B O 1
ATOM 8927 N N . ALA B 1 446 ? -14.383 28.156 5.867 1 94.44 446 ALA B N 1
ATOM 8928 C CA . ALA B 1 446 ? -13.984 29.562 5.898 1 94.44 446 ALA B CA 1
ATOM 8929 C C . ALA B 1 446 ? -12.477 29.688 6.109 1 94.44 446 ALA B C 1
ATOM 8931 O O . ALA B 1 446 ? -11.906 30.75 5.859 1 94.44 446 ALA B O 1
ATOM 8932 N N . GLY B 1 447 ? -11.867 28.609 6.594 1 93.38 447 GLY B N 1
ATOM 8933 C CA . GLY B 1 447 ? -10.438 28.656 6.867 1 93.38 447 GLY B CA 1
ATOM 8934 C C . GLY B 1 447 ? -10.094 29.422 8.133 1 93.38 447 GLY B C 1
ATOM 8935 O O . GLY B 1 447 ? -9.148 30.219 8.148 1 93.38 447 GLY B O 1
ATOM 8936 N N . GLU B 1 448 ? -10.883 29.312 9.117 1 94.94 448 GLU B N 1
ATOM 8937 C CA . GLU B 1 448 ? -10.586 29.969 10.383 1 94.94 448 GLU B CA 1
ATOM 8938 C C . GLU B 1 448 ? -9.32 29.406 11.016 1 94.94 448 GLU B C 1
ATOM 8940 O O . GLU B 1 448 ? -8.914 28.281 10.703 1 94.94 448 GLU B O 1
ATOM 8945 N N . PRO B 1 449 ? -8.664 30.125 11.898 1 94.88 449 PRO B N 1
ATOM 8946 C CA . PRO B 1 449 ? -7.523 29.578 12.641 1 94.88 449 PRO B CA 1
ATOM 8947 C C . PRO B 1 449 ? -7.898 28.391 13.516 1 94.88 449 PRO B C 1
ATOM 8949 O O . PRO B 1 449 ? -8.852 28.469 14.297 1 94.88 449 PRO B O 1
ATOM 8952 N N . HIS B 1 450 ? -7.152 27.344 13.344 1 88.88 450 HIS B N 1
ATOM 8953 C CA . HIS B 1 450 ? -7.352 26.172 14.18 1 88.88 450 HIS B CA 1
ATOM 8954 C C . HIS B 1 450 ? -6.68 26.344 15.539 1 88.88 450 HIS B C 1
ATOM 8956 O O . HIS B 1 450 ? -5.484 26.078 15.688 1 88.88 450 HIS B O 1
ATOM 8962 N N . PHE B 1 451 ? -7.352 26.797 16.531 1 83.69 451 PHE B N 1
ATOM 8963 C CA . PHE B 1 451 ? -6.762 27.125 17.828 1 83.69 451 PHE B CA 1
ATOM 8964 C C . PHE B 1 451 ? -7.609 26.562 18.953 1 83.69 451 PHE B C 1
ATOM 8966 O O . PHE B 1 451 ? -7.344 26.828 20.125 1 83.69 451 PHE B O 1
ATOM 8973 N N . ARG B 1 452 ? -8.391 25.469 18.75 1 78.56 452 ARG B N 1
ATOM 8974 C CA . ARG B 1 452 ? -9.141 24.922 19.875 1 78.56 452 ARG B CA 1
ATOM 8975 C C . ARG B 1 452 ? -8.219 24.531 21.016 1 78.56 452 ARG B C 1
ATOM 8977 O O . ARG B 1 452 ? -7.82 23.359 21.125 1 78.56 452 ARG B O 1
ATOM 8984 N N . SER B 1 453 ? -7.973 25.594 21.891 1 86.94 453 SER B N 1
ATOM 8985 C CA . SER B 1 453 ? -6.934 25.5 22.906 1 86.94 453 SER B CA 1
ATOM 8986 C C . SER B 1 453 ? -7.184 24.312 23.828 1 86.94 453 SER B C 1
ATOM 8988 O O . SER B 1 453 ? -8.328 23.891 24.016 1 86.94 453 SER B O 1
ATOM 8990 N N . ALA B 1 454 ? -6.199 23.812 24.391 1 91.81 454 ALA B N 1
ATOM 8991 C CA . ALA B 1 454 ? -6.273 22.703 25.328 1 91.81 454 ALA B CA 1
ATOM 8992 C C . ALA B 1 454 ? -7.137 23.062 26.531 1 91.81 454 ALA B C 1
ATOM 8994 O O . ALA B 1 454 ? -7.828 22.203 27.094 1 91.81 454 ALA B O 1
ATOM 8995 N N . GLY B 1 455 ? -7.133 24.328 26.922 1 93.88 455 GLY B N 1
ATOM 8996 C CA . GLY B 1 455 ? -7.984 24.781 28 1 93.88 455 GLY B CA 1
ATOM 8997 C C . GLY B 1 455 ? -9.461 24.656 27.703 1 93.88 455 GLY B C 1
ATOM 8998 O O . GLY B 1 455 ? -10.234 24.156 28.531 1 93.88 455 GLY B O 1
ATOM 8999 N N . LEU B 1 456 ? -9.773 25.047 26.562 1 92.56 456 LEU B N 1
ATOM 9000 C CA . LEU B 1 456 ? -11.172 25.078 26.156 1 92.56 456 LEU B CA 1
ATOM 9001 C C . LEU B 1 456 ? -11.688 23.672 25.891 1 92.56 456 LEU B C 1
ATOM 9003 O O . LEU B 1 456 ? -12.766 23.297 26.344 1 92.56 456 LEU B O 1
ATOM 9007 N N . LYS B 1 457 ? -10.922 22.891 25.234 1 90.94 457 LYS B N 1
ATOM 9008 C CA . LYS B 1 457 ? -11.383 21.609 24.719 1 90.94 457 LYS B CA 1
ATOM 9009 C C . LYS B 1 457 ? -11.164 20.484 25.734 1 90.94 457 LYS B C 1
ATOM 9011 O O . LYS B 1 457 ? -11.961 19.547 25.812 1 90.94 457 LYS B O 1
ATOM 9016 N N . MET B 1 458 ? -10.156 20.578 26.484 1 93.38 458 MET B N 1
ATOM 9017 C CA . MET B 1 458 ? -9.758 19.438 27.297 1 93.38 458 MET B CA 1
ATOM 9018 C C . MET B 1 458 ? -9.891 19.734 28.781 1 93.38 458 MET B C 1
ATOM 9020 O O . MET B 1 458 ? -10.578 19.016 29.516 1 93.38 458 MET B O 1
ATOM 9024 N N . LEU B 1 459 ? -9.375 20.797 29.266 1 96.44 459 LEU B N 1
ATOM 9025 C CA . LEU B 1 459 ? -9.328 21.078 30.688 1 96.44 459 LEU B CA 1
ATOM 9026 C C . LEU B 1 459 ? -10.695 21.5 31.219 1 96.44 459 LEU B C 1
ATOM 9028 O O . LEU B 1 459 ? -11.117 21.078 32.281 1 96.44 459 LEU B O 1
ATOM 9032 N N . ALA B 1 460 ? -11.344 22.359 30.5 1 96.81 460 ALA B N 1
ATOM 9033 C CA . ALA B 1 460 ? -12.602 22.938 30.984 1 96.81 460 ALA B CA 1
ATOM 9034 C C . ALA B 1 460 ? -13.609 21.828 31.297 1 96.81 460 ALA B C 1
ATOM 9036 O O . ALA B 1 460 ? -14.211 21.828 32.375 1 96.81 460 ALA B O 1
ATOM 9037 N N . PRO B 1 461 ? -13.797 20.859 30.391 1 94.44 461 PRO B N 1
ATOM 9038 C CA . PRO B 1 461 ? -14.703 19.766 30.75 1 94.44 461 PRO B CA 1
ATOM 9039 C C . PRO B 1 461 ? -14.273 19.047 32.031 1 94.44 461 PRO B C 1
ATOM 9041 O O . PRO B 1 461 ? -15.125 18.609 32.812 1 94.44 461 PRO B O 1
ATOM 9044 N N . VAL B 1 462 ? -13.055 18.906 32.25 1 96.88 462 VAL B N 1
ATOM 9045 C CA . VAL B 1 462 ? -12.539 18.297 33.469 1 96.88 462 VAL B CA 1
ATOM 9046 C C . VAL B 1 462 ? -12.938 19.125 34.688 1 96.88 462 VAL B C 1
ATOM 9048 O O . VAL B 1 462 ? -13.398 18.578 35.688 1 96.88 462 VAL B O 1
ATOM 9051 N N . LEU B 1 463 ? -12.758 20.406 34.625 1 98.12 463 LEU B N 1
ATOM 9052 C CA . LEU B 1 463 ? -13.102 21.297 35.719 1 98.12 463 LEU B CA 1
ATOM 9053 C C . LEU B 1 463 ? -14.602 21.281 36 1 98.12 463 LEU B C 1
ATOM 9055 O O . LEU B 1 463 ? -15.031 21.344 37.156 1 98.12 463 LEU B O 1
ATOM 9059 N N . MET B 1 464 ? -15.336 21.203 34.969 1 97.38 464 MET B N 1
ATOM 9060 C CA . MET B 1 464 ? -16.797 21.172 35.125 1 97.38 464 MET B CA 1
ATOM 9061 C C . MET B 1 464 ? -17.234 19.906 35.844 1 97.38 464 MET B C 1
ATOM 9063 O O . MET B 1 464 ? -18.203 19.938 36.625 1 97.38 464 MET B O 1
ATOM 9067 N N . ARG B 1 465 ? -16.547 18.844 35.594 1 96.56 465 ARG B N 1
ATOM 9068 C CA . ARG B 1 465 ? -16.953 17.562 36.156 1 96.56 465 ARG B CA 1
ATOM 9069 C C . ARG B 1 465 ? -16.297 17.328 37.531 1 96.56 465 ARG B C 1
ATOM 9071 O O . ARG B 1 465 ? -16.953 16.828 38.438 1 96.56 465 ARG B O 1
ATOM 9078 N N . TYR B 1 466 ? -15.039 17.656 37.656 1 97.81 466 TYR B N 1
ATOM 9079 C CA . TYR B 1 466 ? -14.273 17.219 38.844 1 97.81 466 TYR B CA 1
ATOM 9080 C C . TYR B 1 466 ? -13.82 18.406 39.656 1 97.81 466 TYR B C 1
ATOM 9082 O O . TYR B 1 466 ? -13.383 18.25 40.812 1 97.81 466 TYR B O 1
ATOM 9090 N N . GLY B 1 467 ? -13.891 19.594 39.156 1 98 467 GLY B N 1
ATOM 9091 C CA . GLY B 1 467 ? -13.414 20.781 39.875 1 98 467 GLY B CA 1
ATOM 9092 C C . GLY B 1 467 ? -14.359 21.25 40.938 1 98 467 GLY B C 1
ATOM 9093 O O . GLY B 1 467 ? -15.555 20.969 40.906 1 98 467 GLY B O 1
ATOM 9094 N N . THR B 1 468 ? -13.82 21.984 41.906 1 97.44 468 THR B N 1
ATOM 9095 C CA . THR B 1 468 ? -14.656 22.656 42.875 1 97.44 468 THR B CA 1
ATOM 9096 C C . THR B 1 468 ? -15.336 23.875 42.281 1 97.44 468 THR B C 1
ATOM 9098 O O . THR B 1 468 ? -14.945 24.359 41.219 1 97.44 468 THR B O 1
ATOM 9101 N N . LYS B 1 469 ? -16.297 24.344 43 1 97.12 469 LYS B N 1
ATOM 9102 C CA . LYS B 1 469 ? -16.984 25.562 42.531 1 97.12 469 LYS B CA 1
ATOM 9103 C C . LYS B 1 469 ? -16.016 26.734 42.469 1 97.12 469 LYS B C 1
ATOM 9105 O O . LYS B 1 469 ? -16.109 27.578 41.562 1 97.12 469 LYS B O 1
ATOM 9110 N N . ASP B 1 470 ? -15.164 26.781 43.406 1 97.75 470 ASP B N 1
ATOM 9111 C CA . ASP B 1 470 ? -14.164 27.844 43.438 1 97.75 470 ASP B CA 1
ATOM 9112 C C . ASP B 1 470 ? -13.242 27.75 42.219 1 97.75 470 ASP B C 1
ATOM 9114 O O . ASP B 1 470 ? -12.945 28.75 41.562 1 97.75 470 ASP B O 1
ATOM 9118 N N . GLN B 1 471 ? -12.773 26.609 41.906 1 97.94 471 GLN B N 1
ATOM 9119 C CA . GLN B 1 471 ? -11.922 26.391 40.719 1 97.94 471 GLN B CA 1
ATOM 9120 C C . GLN B 1 471 ? -12.641 26.766 39.438 1 97.94 471 GLN B C 1
ATOM 9122 O O . GLN B 1 471 ? -12.055 27.406 38.562 1 97.94 471 GLN B O 1
ATOM 9127 N N . GLN B 1 472 ? -13.852 26.344 39.281 1 97.94 472 GLN B N 1
ATOM 9128 C CA . GLN B 1 472 ? -14.648 26.688 38.125 1 97.94 472 GLN B CA 1
ATOM 9129 C C . GLN B 1 472 ? -14.773 28.203 37.969 1 97.94 472 GLN B C 1
ATOM 9131 O O . GLN B 1 472 ? -14.547 28.734 36.875 1 97.94 472 GLN B O 1
ATOM 9136 N N . ALA B 1 473 ? -15.141 28.844 39.094 1 97.06 473 ALA B N 1
ATOM 9137 C CA . ALA B 1 473 ? -15.336 30.297 39.062 1 97.06 473 ALA B CA 1
ATOM 9138 C C . ALA B 1 473 ? -14.039 31.016 38.719 1 97.06 473 ALA B C 1
ATOM 9140 O O . ALA B 1 473 ? -14.07 32.062 38.062 1 97.06 473 ALA B O 1
ATOM 9141 N N . ARG B 1 474 ? -12.961 30.5 39.094 1 96.44 474 ARG B N 1
ATOM 9142 C CA . ARG B 1 474 ? -11.672 31.156 38.906 1 96.44 474 ARG B CA 1
ATOM 9143 C C . ARG B 1 474 ? -11.141 30.938 37.5 1 96.44 474 ARG B C 1
ATOM 9145 O O . ARG B 1 474 ? -10.492 31.812 36.938 1 96.44 474 ARG B O 1
ATOM 9152 N N . HIS B 1 475 ? -11.375 29.781 36.938 1 97.56 475 HIS B N 1
ATOM 9153 C CA . HIS B 1 475 ? -10.602 29.422 35.75 1 97.56 475 HIS B CA 1
ATOM 9154 C C . HIS B 1 475 ? -11.477 29.422 34.5 1 97.56 475 HIS B C 1
ATOM 9156 O O . HIS B 1 475 ? -11 29.75 33.406 1 97.56 475 HIS B O 1
ATOM 9162 N N . LEU B 1 476 ? -12.719 29.062 34.5 1 97.69 476 LEU B N 1
ATOM 9163 C CA . LEU B 1 476 ? -13.539 28.812 33.312 1 97.69 476 LEU B CA 1
ATOM 9164 C C . LEU B 1 476 ? -13.719 30.109 32.531 1 97.69 476 LEU B C 1
ATOM 9166 O O . LEU B 1 476 ? -13.609 30.094 31.297 1 97.69 476 LEU B O 1
ATOM 9170 N N . PRO B 1 477 ? -13.977 31.281 33.188 1 95.88 477 PRO B N 1
ATOM 9171 C CA . PRO B 1 477 ? -14.156 32.5 32.406 1 95.88 477 PRO B CA 1
ATOM 9172 C C . PRO B 1 477 ? -12.914 32.875 31.594 1 95.88 477 PRO B C 1
ATOM 9174 O O . PRO B 1 477 ? -13.023 33.281 30.438 1 95.88 477 PRO B O 1
ATOM 9177 N N . GLY B 1 478 ? -11.742 32.812 32.188 1 95.25 478 GLY B N 1
ATOM 9178 C CA . GLY B 1 478 ? -10.5 33.094 31.484 1 95.25 478 GLY B CA 1
ATOM 9179 C C . GLY B 1 478 ? -10.234 32.125 30.344 1 95.25 478 GLY B C 1
ATOM 9180 O O . GLY B 1 478 ? -9.695 32.5 29.312 1 95.25 478 GLY B O 1
ATOM 9181 N N . ILE B 1 479 ? -10.594 30.828 30.531 1 96.19 479 ILE B N 1
ATOM 9182 C CA . ILE B 1 479 ? -10.461 29.828 29.484 1 96.19 479 ILE B CA 1
ATOM 9183 C C . ILE B 1 479 ? -11.391 30.172 28.328 1 96.19 479 ILE B C 1
ATOM 9185 O O . ILE B 1 479 ? -10.977 30.141 27.156 1 96.19 479 ILE B O 1
ATOM 9189 N N . LEU B 1 480 ? -12.594 30.531 28.562 1 95.31 480 LEU B N 1
ATOM 9190 C CA . LEU B 1 480 ? -13.609 30.812 27.547 1 95.31 480 LEU B CA 1
ATOM 9191 C C . LEU B 1 480 ? -13.234 32.031 26.719 1 95.31 480 LEU B C 1
ATOM 9193 O O . LEU B 1 480 ? -13.344 32 25.484 1 95.31 480 LEU B O 1
ATOM 9197 N N . SER B 1 481 ? -12.75 33.094 27.406 1 92.56 481 SER B N 1
ATOM 9198 C CA . SER B 1 481 ? -12.445 34.344 26.719 1 92.56 481 SER B CA 1
ATOM 9199 C C . SER B 1 481 ? -11.133 34.25 25.938 1 92.56 481 SER B C 1
ATOM 9201 O O . SER B 1 481 ? -10.867 35.062 25.047 1 92.56 481 SER B O 1
ATOM 9203 N N . GLY B 1 482 ? -10.336 33.281 26.328 1 90.62 482 GLY B N 1
ATOM 9204 C CA . GLY B 1 482 ? -9.023 33.125 25.703 1 90.62 482 GLY B CA 1
ATOM 9205 C C . GLY B 1 482 ? -7.938 33.906 26.422 1 90.62 482 GLY B C 1
ATOM 9206 O O . GLY B 1 482 ? -6.781 33.906 26 1 90.62 482 GLY B O 1
ATOM 9207 N N . ALA B 1 483 ? -8.273 34.531 27.469 1 91.75 483 ALA B N 1
ATOM 9208 C CA . ALA B 1 483 ? -7.293 35.281 28.234 1 91.75 483 ALA B CA 1
ATOM 9209 C C . ALA B 1 483 ? -6.25 34.344 28.875 1 91.75 483 ALA B C 1
ATOM 9211 O O . ALA B 1 483 ? -5.078 34.719 28.984 1 91.75 483 ALA B O 1
ATOM 9212 N N . ASP B 1 484 ? -6.637 33.219 29.266 1 93.69 484 ASP B N 1
ATOM 9213 C CA . ASP B 1 484 ? -5.727 32.25 29.844 1 93.69 484 ASP B CA 1
ATOM 9214 C C . ASP B 1 484 ? -5.438 31.125 28.828 1 93.69 484 ASP B C 1
ATOM 9216 O O . ASP B 1 484 ? -6.359 30.469 28.344 1 93.69 484 ASP B O 1
ATOM 9220 N N . LEU B 1 485 ? -4.203 31 28.531 1 95.44 485 LEU B N 1
ATOM 9221 C CA . LEU B 1 485 ? -3.771 29.891 27.688 1 95.44 485 LEU B CA 1
ATOM 9222 C C . LEU B 1 485 ? -3.182 28.766 28.531 1 95.44 485 LEU B C 1
ATOM 9224 O O . LEU B 1 485 ? -2.342 29.016 29.406 1 95.44 485 LEU B O 1
ATOM 9228 N N . TRP B 1 486 ? -3.666 27.594 28.281 1 96.88 486 TRP B N 1
ATOM 9229 C CA . TRP B 1 486 ? -3.266 26.438 29.078 1 96.88 486 TRP B CA 1
ATOM 9230 C C . TRP B 1 486 ? -2.461 25.453 28.25 1 96.88 486 TRP B C 1
ATOM 9232 O O . TRP B 1 486 ? -2.773 25.203 27.078 1 96.88 486 TRP B O 1
ATOM 9242 N N . ALA B 1 487 ? -1.427 24.875 28.797 1 96.94 487 ALA B N 1
ATOM 9243 C CA . ALA B 1 487 ? -0.645 23.797 28.188 1 96.94 487 ALA B CA 1
ATOM 9244 C C . ALA B 1 487 ? -0.842 22.484 28.938 1 96.94 487 ALA B C 1
ATOM 9246 O O . ALA B 1 487 ? -1.164 22.484 30.125 1 96.94 487 ALA B O 1
ATOM 9247 N N . GLN B 1 488 ? -0.695 21.406 28.219 1 96.62 488 GLN B N 1
ATOM 9248 C CA . GLN B 1 488 ? -0.818 20.078 28.812 1 96.62 488 GLN B CA 1
ATOM 9249 C C . GLN B 1 488 ? 0.533 19.562 29.297 1 96.62 488 GLN B C 1
ATOM 9251 O O . GLN B 1 488 ? 1.519 19.578 28.562 1 96.62 488 GLN B O 1
ATOM 9256 N N . GLY B 1 489 ? 0.577 19.172 30.547 1 97.69 489 GLY B N 1
ATOM 9257 C CA . GLY B 1 489 ? 1.779 18.594 31.125 1 97.69 489 GLY B CA 1
ATOM 9258 C C . GLY B 1 489 ? 1.624 17.125 31.484 1 97.69 489 GLY B C 1
ATOM 9259 O O . GLY B 1 489 ? 1.674 16.766 32.656 1 97.69 489 GLY B O 1
ATOM 9260 N N . TYR B 1 490 ? 1.553 16.219 30.438 1 96.12 490 TYR B N 1
ATOM 9261 C CA . TYR B 1 490 ? 1.376 14.781 30.609 1 96.12 490 TYR B CA 1
ATOM 9262 C C . TYR B 1 490 ? 2.672 14.031 30.328 1 96.12 490 TYR B C 1
ATOM 9264 O O . TYR B 1 490 ? 3.367 13.609 31.266 1 96.12 490 TYR B O 1
ATOM 9272 N N . SER B 1 491 ? 3.141 14.078 29.094 1 95.56 491 SER B N 1
ATOM 9273 C CA . SER B 1 491 ? 4.266 13.273 28.625 1 95.56 491 SER B CA 1
ATOM 9274 C C . SER B 1 491 ? 5.57 13.719 29.281 1 95.56 491 SER B C 1
ATOM 9276 O O . SER B 1 491 ? 5.742 14.898 29.594 1 95.56 491 SER B O 1
ATOM 9278 N N . GLU B 1 492 ? 6.379 12.766 29.562 1 96.69 492 GLU B N 1
ATOM 9279 C CA . GLU B 1 492 ? 7.75 12.938 30.031 1 96.69 492 GLU B CA 1
ATOM 9280 C C . GLU B 1 492 ? 8.734 12.164 29.172 1 96.69 492 GLU B C 1
ATOM 9282 O O . GLU B 1 492 ? 8.336 11.328 28.359 1 96.69 492 GLU B O 1
ATOM 9287 N N . PRO B 1 493 ? 9.992 12.453 29.172 1 91 493 PRO B N 1
ATOM 9288 C CA . PRO B 1 493 ? 10.961 11.734 28.344 1 91 493 PRO B CA 1
ATOM 9289 C C . PRO B 1 493 ? 10.844 10.219 28.469 1 91 493 PRO B C 1
ATOM 9291 O O . PRO B 1 493 ? 10.992 9.5 27.469 1 91 493 PRO B O 1
ATOM 9294 N N . GLY B 1 494 ? 10.539 9.727 29.516 1 89.62 494 GLY B N 1
ATOM 9295 C CA . GLY B 1 494 ? 10.438 8.289 29.719 1 89.62 494 GLY B CA 1
ATOM 9296 C C . GLY B 1 494 ? 9.008 7.781 29.688 1 89.62 494 GLY B C 1
ATOM 9297 O O . GLY B 1 494 ? 8.773 6.578 29.797 1 89.62 494 GLY B O 1
ATOM 9298 N N . ALA B 1 495 ? 8.023 8.688 29.5 1 92.38 495 ALA B N 1
ATOM 9299 C CA . ALA B 1 495 ? 6.609 8.32 29.562 1 92.38 495 ALA B CA 1
ATOM 9300 C C . ALA B 1 495 ? 5.805 9.023 28.469 1 92.38 495 ALA B C 1
ATOM 9302 O O . ALA B 1 495 ? 5.438 10.188 28.625 1 92.38 495 ALA B O 1
ATOM 9303 N N . GLY B 1 496 ? 5.504 8.336 27.422 1 91.19 496 GLY B N 1
ATOM 9304 C CA . GLY B 1 496 ? 4.637 8.789 26.344 1 91.19 496 GLY B CA 1
ATOM 9305 C C . GLY B 1 496 ? 3.375 7.953 26.203 1 91.19 496 GLY B C 1
ATOM 9306 O O . GLY B 1 496 ? 2.389 8.195 26.906 1 91.19 496 GLY B O 1
ATOM 9307 N N . SER B 1 497 ? 3.518 6.816 25.5 1 86.75 497 SER B N 1
ATOM 9308 C CA . SER B 1 497 ? 2.4 5.883 25.391 1 86.75 497 SER B CA 1
ATOM 9309 C C . SER B 1 497 ? 2.105 5.215 26.719 1 86.75 497 SER B C 1
ATOM 9311 O O . SER B 1 497 ? 0.952 4.902 27.031 1 86.75 497 SER B O 1
ATOM 9313 N N . ASP B 1 498 ? 3.125 4.992 27.484 1 89.62 498 ASP B N 1
ATOM 9314 C CA . ASP B 1 498 ? 2.998 4.484 28.844 1 89.62 498 ASP B CA 1
ATOM 9315 C C . ASP B 1 498 ? 2.93 5.629 29.859 1 89.62 498 ASP B C 1
ATOM 9317 O O . ASP B 1 498 ? 3.754 5.707 30.766 1 89.62 498 ASP B O 1
ATOM 9321 N N . LEU B 1 499 ? 1.918 6.375 29.844 1 90.31 499 LEU B N 1
ATOM 9322 C CA . LEU B 1 499 ? 1.768 7.602 30.609 1 90.31 499 LEU B CA 1
ATOM 9323 C C . LEU B 1 499 ? 1.759 7.305 32.094 1 90.31 499 LEU B C 1
ATOM 9325 O O . LEU B 1 499 ? 2.258 8.102 32.906 1 90.31 499 LEU B O 1
ATOM 9329 N N . ALA B 1 500 ? 1.282 6.141 32.5 1 91.56 500 ALA B N 1
ATOM 9330 C CA . ALA B 1 500 ? 1.134 5.789 33.906 1 91.56 500 ALA B CA 1
ATOM 9331 C C . ALA B 1 500 ? 2.494 5.672 34.562 1 91.56 500 ALA B C 1
ATOM 9333 O O . ALA B 1 500 ? 2.58 5.672 35.812 1 91.56 500 ALA B O 1
ATOM 9334 N N . SER B 1 501 ? 3.545 5.652 33.844 1 92.44 501 SER B N 1
ATOM 9335 C CA . SER B 1 501 ? 4.887 5.477 34.406 1 92.44 501 SER B CA 1
ATOM 9336 C C . SER B 1 501 ? 5.555 6.82 34.656 1 92.44 501 SER B C 1
ATOM 9338 O O . SER B 1 501 ? 6.75 6.879 34.969 1 92.44 501 SER B O 1
ATOM 9340 N N . LEU B 1 502 ? 4.816 7.914 34.531 1 96.12 502 LEU B N 1
ATOM 9341 C CA . LEU B 1 502 ? 5.406 9.234 34.688 1 96.12 502 LEU B CA 1
ATOM 9342 C C . LEU B 1 502 ? 6.062 9.367 36.062 1 96.12 502 LEU B C 1
ATOM 9344 O O . LEU B 1 502 ? 5.668 8.68 37.031 1 96.12 502 LEU B O 1
ATOM 9348 N N . LYS B 1 503 ? 7.074 10.32 36.188 1 96.19 503 LYS B N 1
ATOM 9349 C CA . LYS B 1 503 ? 7.91 10.383 37.375 1 96.19 503 LYS B CA 1
ATOM 9350 C C . LYS B 1 503 ? 7.82 11.75 38.062 1 96.19 503 LYS B C 1
ATOM 9352 O O . LYS B 1 503 ? 8.219 11.914 39.188 1 96.19 503 LYS B O 1
ATOM 9357 N N . THR B 1 504 ? 7.348 12.781 37.312 1 98.38 504 THR B N 1
ATOM 9358 C CA . THR B 1 504 ? 7.191 14.078 37.969 1 98.38 504 THR B CA 1
ATOM 9359 C C . THR B 1 504 ? 6.477 13.938 39.312 1 98.38 504 THR B C 1
ATOM 9361 O O . THR B 1 504 ? 5.363 13.414 39.375 1 98.38 504 THR B O 1
ATOM 9364 N N . ARG B 1 505 ? 7.074 14.516 40.344 1 98.38 505 ARG B N 1
ATOM 9365 C CA . ARG B 1 505 ? 6.621 14.227 41.719 1 98.38 505 ARG B CA 1
ATOM 9366 C C . ARG B 1 505 ? 6.105 15.484 42.406 1 98.38 505 ARG B C 1
ATOM 9368 O O . ARG B 1 505 ? 6.703 16.562 42.281 1 98.38 505 ARG B O 1
ATOM 9375 N N . ALA B 1 506 ? 5.043 15.32 43.125 1 98.69 506 ALA B N 1
ATOM 9376 C CA . ALA B 1 506 ? 4.496 16.359 44 1 98.69 506 ALA B CA 1
ATOM 9377 C C . ALA B 1 506 ? 4.461 15.898 45.438 1 98.69 506 ALA B C 1
ATOM 9379 O O . ALA B 1 506 ? 3.775 14.93 45.781 1 98.69 506 ALA B O 1
ATOM 9380 N N . VAL B 1 507 ? 5.172 16.609 46.281 1 98.38 507 VAL B N 1
ATOM 9381 C CA . VAL B 1 507 ? 5.223 16.281 47.719 1 98.38 507 VAL B CA 1
ATOM 9382 C C . VAL B 1 507 ? 4.488 17.359 48.531 1 98.38 507 VAL B C 1
ATOM 9384 O O . VAL B 1 507 ? 4.758 18.547 48.375 1 98.38 507 VAL B O 1
ATOM 9387 N N . ARG B 1 508 ? 3.578 16.891 49.375 1 97.75 508 ARG B N 1
ATOM 9388 C CA . ARG B 1 508 ? 2.818 17.828 50.188 1 97.75 508 ARG B CA 1
ATOM 9389 C C . ARG B 1 508 ? 3.721 18.516 51.219 1 97.75 508 ARG B C 1
ATOM 9391 O O . ARG B 1 508 ? 4.527 17.859 51.875 1 97.75 508 ARG B O 1
ATOM 9398 N N . ASP B 1 509 ? 3.65 19.781 51.281 1 98 509 ASP B N 1
ATOM 9399 C CA . ASP B 1 509 ? 4.32 20.641 52.25 1 98 509 ASP B CA 1
ATOM 9400 C C . ASP B 1 509 ? 3.379 21.719 52.781 1 98 509 ASP B C 1
ATOM 9402 O O . ASP B 1 509 ? 3.367 22.844 52.25 1 98 509 ASP B O 1
ATOM 9406 N N . GLY B 1 510 ? 2.668 21.453 53.844 1 96.94 510 GLY B N 1
ATOM 9407 C CA . GLY B 1 510 ? 1.651 22.359 54.344 1 96.94 510 GLY B CA 1
ATOM 9408 C C . GLY B 1 510 ? 0.487 22.531 53.375 1 96.94 510 GLY B C 1
ATOM 9409 O O . GLY B 1 510 ? -0.157 21.562 53 1 96.94 510 GLY B O 1
ATOM 9410 N N . ASP B 1 511 ? 0.348 23.75 52.969 1 97.25 511 ASP B N 1
ATOM 9411 C CA . ASP B 1 511 ? -0.778 24.062 52.094 1 97.25 511 ASP B CA 1
ATOM 9412 C C . ASP B 1 511 ? -0.349 24.078 50.625 1 97.25 511 ASP B C 1
ATOM 9414 O O . ASP B 1 511 ? -1.105 24.516 49.75 1 97.25 511 ASP B O 1
ATOM 9418 N N . ASP B 1 512 ? 0.866 23.5 50.438 1 98.38 512 ASP B N 1
ATOM 9419 C CA . ASP B 1 512 ? 1.385 23.469 49.094 1 98.38 512 ASP B CA 1
ATOM 9420 C C . ASP B 1 512 ? 1.892 22.078 48.719 1 98.38 512 ASP B C 1
ATOM 9422 O O . ASP B 1 512 ? 2.104 21.234 49.594 1 98.38 512 ASP B O 1
ATOM 9426 N N . TYR B 1 513 ? 1.948 21.875 47.406 1 98.69 513 TYR B N 1
ATOM 9427 C CA . TYR B 1 513 ? 2.791 20.812 46.875 1 98.69 513 TYR B CA 1
ATOM 9428 C C . TYR B 1 513 ? 4.125 21.375 46.375 1 98.69 513 TYR B C 1
ATOM 9430 O O . TYR B 1 513 ? 4.18 22.5 45.844 1 98.69 513 TYR B O 1
ATOM 9438 N N . VAL B 1 514 ? 5.188 20.688 46.594 1 98.81 514 VAL B N 1
ATOM 9439 C CA . VAL B 1 514 ? 6.465 20.953 45.938 1 98.81 514 VAL B CA 1
ATOM 9440 C C . VAL B 1 514 ? 6.672 19.984 44.781 1 98.81 514 VAL B C 1
ATOM 9442 O O . VAL B 1 514 ? 6.848 18.781 45 1 98.81 514 VAL B O 1
ATOM 9445 N N . VAL B 1 515 ? 6.652 20.562 43.562 1 98.88 515 VAL B N 1
ATOM 9446 C CA . VAL B 1 515 ? 6.625 19.734 42.344 1 98.88 515 VAL B CA 1
ATOM 9447 C C . VAL B 1 515 ? 7.996 19.75 41.688 1 98.88 515 VAL B C 1
ATOM 9449 O O . VAL B 1 515 ? 8.547 20.812 41.406 1 98.88 515 VAL B O 1
ATOM 9452 N N . THR B 1 516 ? 8.586 18.594 41.438 1 98.81 516 THR B N 1
ATOM 9453 C CA . THR B 1 516 ? 9.859 18.453 40.75 1 98.81 516 THR B CA 1
ATOM 9454 C C . THR B 1 516 ? 9.773 17.391 39.656 1 98.81 516 THR B C 1
ATOM 9456 O O . THR B 1 516 ? 9.25 16.297 39.875 1 98.81 516 THR B O 1
ATOM 9459 N N . GLY B 1 517 ? 10.242 17.75 38.531 1 98.44 517 GLY B N 1
ATOM 9460 C CA . GLY B 1 517 ? 10.242 16.859 37.375 1 98.44 517 GLY B CA 1
ATOM 9461 C C . GLY B 1 517 ? 10.328 17.594 36.062 1 98.44 517 GLY B C 1
ATOM 9462 O O . GLY B 1 517 ? 10.906 18.672 35.969 1 98.44 517 GLY B O 1
ATOM 9463 N N . THR B 1 518 ? 9.93 16.938 34.969 1 98.25 518 THR B N 1
ATOM 9464 C CA . THR B 1 518 ? 9.953 17.547 33.656 1 98.25 518 THR B CA 1
ATOM 9465 C C . THR B 1 518 ? 8.828 16.984 32.781 1 98.25 518 THR B C 1
ATOM 9467 O O . THR B 1 518 ? 8.461 15.82 32.906 1 98.25 518 THR B O 1
ATOM 9470 N N . LYS B 1 519 ? 8.211 17.844 32.031 1 98.31 519 LYS B N 1
ATOM 9471 C CA . LYS B 1 519 ? 7.242 17.5 31 1 98.31 519 LYS B CA 1
ATOM 9472 C C . LYS B 1 519 ? 7.785 17.812 29.625 1 98.31 519 LYS B C 1
ATOM 9474 O O . LYS B 1 519 ? 8.609 18.719 29.453 1 98.31 519 LYS B O 1
ATOM 9479 N N . ILE B 1 520 ? 7.352 17.031 28.641 1 96.94 520 ILE B N 1
ATOM 9480 C CA . ILE B 1 520 ? 7.852 17.25 27.297 1 96.94 520 ILE B CA 1
ATOM 9481 C C . ILE B 1 520 ? 6.703 17.141 26.297 1 96.94 520 ILE B C 1
ATOM 9483 O O . ILE B 1 520 ? 5.633 16.625 26.625 1 96.94 520 ILE B O 1
ATOM 9487 N N . TRP B 1 521 ? 6.898 17.703 25.094 1 96 521 TRP B N 1
ATOM 9488 C CA . TRP B 1 521 ? 5.918 17.781 24.016 1 96 521 TRP B CA 1
ATOM 9489 C C . TRP B 1 521 ? 4.727 18.641 24.422 1 96 521 TRP B C 1
ATOM 9491 O O . TRP B 1 521 ? 3.584 18.344 24.062 1 96 521 TRP B O 1
ATOM 9501 N N . THR B 1 522 ? 4.969 19.562 25.297 1 96.31 522 THR B N 1
ATOM 9502 C CA . THR B 1 522 ? 3.926 20.453 25.781 1 96.31 522 THR B CA 1
ATOM 9503 C C . THR B 1 522 ? 3.637 21.547 24.766 1 96.31 522 THR B C 1
ATOM 9505 O O . THR B 1 522 ? 4.387 22.531 24.656 1 96.31 522 THR B O 1
ATOM 9508 N N . THR B 1 523 ? 2.564 21.391 24.078 1 94.5 523 THR B N 1
ATOM 9509 C CA . THR B 1 523 ? 2.199 22.281 22.984 1 94.5 523 THR B CA 1
ATOM 9510 C C . THR B 1 523 ? 1.957 23.688 23.5 1 94.5 523 THR B C 1
ATOM 9512 O O . THR B 1 523 ? 1.212 23.891 24.453 1 94.5 523 THR B O 1
ATOM 9515 N N . HIS B 1 524 ? 2.637 24.703 23.016 1 95.25 524 HIS B N 1
ATOM 9516 C CA . HIS B 1 524 ? 2.463 26.141 23.219 1 95.25 524 HIS B CA 1
ATOM 9517 C C . HIS B 1 524 ? 2.764 26.531 24.656 1 95.25 524 HIS B C 1
ATOM 9519 O O . HIS B 1 524 ? 2.283 27.562 25.125 1 95.25 524 HIS B O 1
ATOM 9525 N N . ALA B 1 525 ? 3.535 25.75 25.344 1 97.25 525 ALA B N 1
ATOM 9526 C CA . ALA B 1 525 ? 3.9 26.062 26.719 1 97.25 525 ALA B CA 1
ATOM 9527 C C . ALA B 1 525 ? 4.617 27.422 26.797 1 97.25 525 ALA B C 1
ATOM 9529 O O . ALA B 1 525 ? 4.5 28.141 27.797 1 97.25 525 ALA B O 1
ATOM 9530 N N . HIS B 1 526 ? 5.305 27.812 25.75 1 95.69 526 HIS B N 1
ATOM 9531 C CA . HIS B 1 526 ? 6.059 29.062 25.719 1 95.69 526 HIS B CA 1
ATOM 9532 C C . HIS B 1 526 ? 5.125 30.266 25.781 1 95.69 526 HIS B C 1
ATOM 9534 O O . HIS B 1 526 ? 5.551 31.375 26.141 1 95.69 526 HIS B O 1
ATOM 9540 N N . ALA B 1 527 ? 3.916 30.062 25.422 1 95.31 527 ALA B N 1
ATOM 9541 C CA . ALA B 1 527 ? 2.945 31.156 25.422 1 95.31 527 ALA B CA 1
ATOM 9542 C C . ALA B 1 527 ? 1.887 30.953 26.5 1 95.31 527 ALA B C 1
ATOM 9544 O O . ALA B 1 527 ? 1.026 31.812 26.703 1 95.31 527 ALA B O 1
ATOM 9545 N N . ALA B 1 528 ? 1.942 29.891 27.234 1 97.06 528 ALA B N 1
ATOM 9546 C CA . ALA B 1 528 ? 0.888 29.531 28.172 1 97.06 528 ALA B CA 1
ATOM 9547 C C . ALA B 1 528 ? 1.066 30.266 29.5 1 97.06 528 ALA B C 1
ATOM 9549 O O . ALA B 1 528 ? 2.193 30.469 29.953 1 97.06 528 ALA B O 1
ATOM 9550 N N . SER B 1 529 ? -0.05 30.578 30.109 1 96.69 529 SER B N 1
ATOM 9551 C CA . SER B 1 529 ? -0.017 31.172 31.438 1 96.69 529 SER B CA 1
ATOM 9552 C C . SER B 1 529 ? -0.117 30.094 32.531 1 96.69 529 SER B C 1
ATOM 9554 O O . SER B 1 529 ? 0.292 30.328 33.656 1 96.69 529 SER B O 1
ATOM 9556 N N . ARG B 1 530 ? -0.677 28.953 32.156 1 97.44 530 ARG B N 1
ATOM 9557 C CA . ARG B 1 530 ? -0.872 27.859 33.094 1 97.44 530 ARG B CA 1
ATOM 9558 C C . ARG B 1 530 ? -0.687 26.5 32.438 1 97.44 530 ARG B C 1
ATOM 9560 O O . ARG B 1 530 ? -0.7 26.406 31.188 1 97.44 530 ARG B O 1
ATOM 9567 N N . MET B 1 531 ? -0.484 25.484 33.25 1 98.5 531 MET B N 1
ATOM 9568 C CA . MET B 1 531 ? -0.368 24.094 32.781 1 98.5 531 MET B CA 1
ATOM 9569 C C . MET B 1 531 ? -1.199 23.172 33.656 1 98.5 531 MET B C 1
ATOM 9571 O O . MET B 1 531 ? -1.229 23.312 34.875 1 98.5 531 MET B O 1
ATOM 9575 N N . PHE B 1 532 ? -2.004 22.344 33.062 1 98.5 532 PHE B N 1
ATOM 9576 C CA . PHE B 1 532 ? -2.568 21.219 33.812 1 98.5 532 PHE B CA 1
ATOM 9577 C C . PHE B 1 532 ? -1.688 19.969 33.656 1 98.5 532 PHE B C 1
ATOM 9579 O O . PHE B 1 532 ? -1.332 19.594 32.531 1 98.5 532 PHE B O 1
ATOM 9586 N N . ALA B 1 533 ? -1.323 19.391 34.781 1 98.56 533 ALA B N 1
ATOM 9587 C CA . ALA B 1 533 ? -0.285 18.359 34.781 1 98.56 533 ALA B CA 1
ATOM 9588 C C . ALA B 1 533 ? -0.711 17.125 35.562 1 98.56 533 ALA B C 1
ATOM 9590 O O . ALA B 1 533 ? -1.421 17.25 36.562 1 98.56 533 ALA B O 1
ATOM 9591 N N . LEU B 1 534 ? -0.305 16.016 35.031 1 98.25 534 LEU B N 1
ATOM 9592 C CA . LEU B 1 534 ? -0.365 14.766 35.812 1 98.25 534 LEU B CA 1
ATOM 9593 C C . LEU B 1 534 ? 0.927 14.547 36.594 1 98.25 534 LEU B C 1
ATOM 9595 O O . LEU B 1 534 ? 2.02 14.617 36.031 1 98.25 534 LEU B O 1
ATOM 9599 N N . VAL B 1 535 ? 0.777 14.289 37.938 1 98.56 535 VAL B N 1
ATOM 9600 C CA . VAL B 1 535 ? 1.944 14.164 38.781 1 98.56 535 VAL B CA 1
ATOM 9601 C C . VAL B 1 535 ? 1.78 12.945 39.719 1 98.56 535 VAL B C 1
ATOM 9603 O O . VAL B 1 535 ? 0.666 12.453 39.906 1 98.56 535 VAL B O 1
ATOM 9606 N N . ARG B 1 536 ? 2.887 12.492 40.156 1 98.38 536 ARG B N 1
ATOM 9607 C CA . ARG B 1 536 ? 2.863 11.375 41.094 1 98.38 536 ARG B CA 1
ATOM 9608 C C . ARG B 1 536 ? 2.904 11.875 42.531 1 98.38 536 ARG B C 1
ATOM 9610 O O . ARG B 1 536 ? 3.807 12.625 42.906 1 98.38 536 ARG B O 1
ATOM 9617 N N . THR B 1 537 ? 1.977 11.422 43.406 1 98 537 THR B N 1
ATOM 9618 C CA . THR B 1 537 ? 1.911 11.828 44.812 1 98 537 THR B CA 1
ATOM 9619 C C . THR B 1 537 ? 2.137 10.633 45.719 1 98 537 THR B C 1
ATOM 9621 O O . THR B 1 537 ? 2.344 10.797 46.938 1 98 537 THR B O 1
ATOM 9624 N N . SER B 1 538 ? 2.078 9.484 45.125 1 96.44 538 SER B N 1
ATOM 9625 C CA . SER B 1 538 ? 2.316 8.273 45.906 1 96.44 538 SER B CA 1
ATOM 9626 C C . SER B 1 538 ? 2.914 7.172 45.031 1 96.44 538 SER B C 1
ATOM 9628 O O . SER B 1 538 ? 2.619 7.082 43.844 1 96.44 538 SER B O 1
ATOM 9630 N N . ASP B 1 539 ? 3.771 6.41 45.656 1 93.81 539 ASP B N 1
ATOM 9631 C CA . ASP B 1 539 ? 4.324 5.246 44.969 1 93.81 539 ASP B CA 1
ATOM 9632 C C . ASP B 1 539 ? 3.666 3.959 45.469 1 93.81 539 ASP B C 1
ATOM 9634 O O . ASP B 1 539 ? 4.098 2.861 45.094 1 93.81 539 ASP B O 1
ATOM 9638 N N . GLU B 1 540 ? 2.648 4.102 46.219 1 90.5 540 GLU B N 1
ATOM 9639 C CA . GLU B 1 540 ? 1.978 2.934 46.781 1 90.5 540 GLU B CA 1
ATOM 9640 C C . GLU B 1 540 ? 0.903 2.402 45.844 1 90.5 540 GLU B C 1
ATOM 9642 O O . GLU B 1 540 ? 0.278 3.17 45.094 1 90.5 540 GLU B O 1
ATOM 9647 N N . GLY B 1 541 ? 0.799 1.081 45.844 1 87.5 541 GLY B N 1
ATOM 9648 C CA . GLY B 1 541 ? -0.229 0.437 45.031 1 87.5 541 GLY B CA 1
ATOM 9649 C C . GLY B 1 541 ? 0.117 0.371 43.562 1 87.5 541 GLY B C 1
ATOM 9650 O O . GLY B 1 541 ? 1.293 0.294 43.188 1 87.5 541 GLY B O 1
ATOM 9651 N N . LYS B 1 542 ? -0.973 0.109 42.844 1 88.81 542 LYS B N 1
ATOM 9652 C CA . LYS B 1 542 ? -0.802 0.118 41.375 1 88.81 542 LYS B CA 1
ATOM 9653 C C . LYS B 1 542 ? -0.28 1.468 40.906 1 88.81 542 LYS B C 1
ATOM 9655 O O . LYS B 1 542 ? -0.581 2.504 41.5 1 88.81 542 LYS B O 1
ATOM 9660 N N . ARG B 1 543 ? 0.446 1.569 39.875 1 90.12 543 ARG B N 1
ATOM 9661 C CA . ARG B 1 543 ? 1.082 2.77 39.344 1 90.12 543 ARG B CA 1
ATOM 9662 C C . ARG B 1 543 ? 0.056 3.873 39.125 1 90.12 543 ARG B C 1
ATOM 9664 O O . ARG B 1 543 ? 0.342 5.051 39.344 1 90.12 543 ARG B O 1
ATOM 9671 N N . GLN B 1 544 ? -1.102 3.59 38.625 1 93.31 544 GLN B N 1
ATOM 9672 C CA . GLN B 1 544 ? -2.146 4.535 38.25 1 93.31 544 GLN B CA 1
ATOM 9673 C C . GLN B 1 544 ? -2.756 5.199 39.469 1 93.31 544 GLN B C 1
ATOM 9675 O O . GLN B 1 544 ? -3.158 6.363 39.438 1 93.31 544 GLN B O 1
ATOM 9680 N N . ALA B 1 545 ? -2.746 4.516 40.594 1 94 545 ALA B N 1
ATOM 9681 C CA . ALA B 1 545 ? -3.385 5.004 41.812 1 94 545 ALA B CA 1
ATOM 9682 C C . ALA B 1 545 ? -2.543 6.09 42.5 1 94 545 ALA B C 1
ATOM 9684 O O . ALA B 1 545 ? -3.035 6.828 43.344 1 94 545 ALA B O 1
ATOM 9685 N N . GLY B 1 546 ? -1.346 6.188 42.125 1 95.94 546 GLY B N 1
ATOM 9686 C CA . GLY B 1 546 ? -0.458 7.176 42.719 1 95.94 546 GLY B CA 1
ATOM 9687 C C . GLY B 1 546 ? -0.468 8.508 41.969 1 95.94 546 GLY B C 1
ATOM 9688 O O . GLY B 1 546 ? 0.304 9.406 42.312 1 95.94 546 GLY B O 1
ATOM 9689 N N . LEU B 1 547 ? -1.364 8.68 41.031 1 98.06 547 LEU B N 1
ATOM 9690 C CA . LEU B 1 547 ? -1.334 9.875 40.188 1 98.06 547 LEU B CA 1
ATOM 9691 C C . LEU B 1 547 ? -2.391 10.875 40.625 1 98.06 547 LEU B C 1
ATOM 9693 O O . LEU B 1 547 ? -3.492 10.492 41.031 1 98.06 547 LEU B O 1
ATOM 9697 N N . SER B 1 548 ? -2.082 12.094 40.594 1 98.44 548 SER B N 1
ATOM 9698 C CA . SER B 1 548 ? -2.973 13.211 40.875 1 98.44 548 SER B CA 1
ATOM 9699 C C . SER B 1 548 ? -2.92 14.281 39.812 1 98.44 548 SER B C 1
ATOM 9701 O O . SER B 1 548 ? -2.029 14.258 38.938 1 98.44 548 SER B O 1
ATOM 9703 N N . PHE B 1 549 ? -3.875 15.195 39.781 1 98.62 549 PHE B N 1
ATOM 9704 C CA . PHE B 1 549 ? -4.043 16.203 38.75 1 98.62 549 PHE B CA 1
ATOM 9705 C C . PHE B 1 549 ? -3.877 17.609 39.344 1 98.62 549 PHE B C 1
ATOM 9707 O O . PHE B 1 549 ? -4.633 18.016 40.219 1 98.62 549 PHE B O 1
ATOM 9714 N N . LEU B 1 550 ? -2.893 18.375 38.844 1 98.62 550 LEU B N 1
ATOM 9715 C CA . LEU B 1 550 ? -2.582 19.688 39.406 1 98.62 550 LEU B CA 1
ATOM 9716 C C . LEU B 1 550 ? -2.666 20.781 38.344 1 98.62 550 LEU B C 1
ATOM 9718 O O . LEU B 1 550 ? -2.277 20.562 37.188 1 98.62 550 LEU B O 1
ATOM 9722 N N . LEU B 1 551 ? -3.096 21.953 38.719 1 98.75 551 LEU B N 1
ATOM 9723 C CA . LEU B 1 551 ? -3.018 23.172 37.938 1 98.75 551 LEU B CA 1
ATOM 9724 C C . LEU B 1 551 ? -1.82 24.016 38.375 1 98.75 551 LEU B C 1
ATOM 9726 O O . LEU B 1 551 ? -1.735 24.453 39.531 1 98.75 551 LEU B O 1
ATOM 9730 N N . ILE B 1 552 ? -0.918 24.312 37.438 1 98.69 552 ILE B N 1
ATOM 9731 C CA . ILE B 1 552 ? 0.356 24.938 37.781 1 98.69 552 ILE B CA 1
ATOM 9732 C C . ILE B 1 552 ? 0.48 26.266 37.031 1 98.69 552 ILE B C 1
ATOM 9734 O O . ILE B 1 552 ? 0.231 26.359 35.844 1 98.69 552 ILE B O 1
ATOM 9738 N N . ALA B 1 553 ? 0.871 27.312 37.75 1 98.38 553 ALA B N 1
ATOM 9739 C CA . ALA B 1 553 ? 1.164 28.594 37.156 1 98.38 553 ALA B CA 1
ATOM 9740 C C . ALA B 1 553 ? 2.508 28.562 36.438 1 98.38 553 ALA B C 1
ATOM 9742 O O . ALA B 1 553 ? 3.516 28.141 37 1 98.38 553 ALA B O 1
ATOM 9743 N N . MET B 1 554 ? 2.545 29.062 35.188 1 98.25 554 MET B N 1
ATOM 9744 C CA . MET B 1 554 ? 3.748 28.938 34.375 1 98.25 554 MET B CA 1
ATOM 9745 C C . MET B 1 554 ? 4.785 29.984 34.75 1 98.25 554 MET B C 1
ATOM 9747 O O . MET B 1 554 ? 5.953 29.875 34.375 1 98.25 554 MET B O 1
ATOM 9751 N N . ASP B 1 555 ? 4.391 31.016 35.469 1 97.62 555 ASP B N 1
ATOM 9752 C CA . ASP B 1 555 ? 5.32 32.031 35.938 1 97.62 555 ASP B CA 1
ATOM 9753 C C . ASP B 1 555 ? 5.812 31.766 37.344 1 97.62 555 ASP B C 1
ATOM 9755 O O . ASP B 1 555 ? 6.527 32.562 37.938 1 97.62 555 ASP B O 1
ATOM 9759 N N . ALA B 1 556 ? 5.457 30.672 37.875 1 98.12 556 ALA B N 1
ATOM 9760 C CA . ALA B 1 556 ? 5.922 30.312 39.219 1 98.12 556 ALA B CA 1
ATOM 9761 C C . ALA B 1 556 ? 7.434 30.109 39.25 1 98.12 556 ALA B C 1
ATOM 9763 O O . ALA B 1 556 ? 8.008 29.594 38.281 1 98.12 556 ALA B O 1
ATOM 9764 N N . PRO B 1 557 ? 8.094 30.531 40.406 1 98.19 557 PRO B N 1
ATOM 9765 C CA . PRO B 1 557 ? 9.523 30.219 40.5 1 98.19 557 PRO B CA 1
ATOM 9766 C C . PRO B 1 557 ? 9.828 28.734 40.344 1 98.19 557 PRO B C 1
ATOM 9768 O O . PRO B 1 557 ? 9.109 27.891 40.875 1 98.19 557 PRO B O 1
ATOM 9771 N N . GLY B 1 558 ? 10.852 28.5 39.531 1 98.56 558 GLY B N 1
ATOM 9772 C CA . GLY B 1 558 ? 11.273 27.125 39.344 1 98.56 558 GLY B CA 1
ATOM 9773 C C . GLY B 1 558 ? 10.797 26.531 38.031 1 98.56 558 GLY B C 1
ATOM 9774 O O . GLY B 1 558 ? 11.234 25.453 37.625 1 98.56 558 GLY B O 1
ATOM 9775 N N . VAL B 1 559 ? 9.891 27.219 37.281 1 98.75 559 VAL B N 1
ATOM 9776 C CA . VAL B 1 559 ? 9.414 26.75 36 1 98.75 559 VAL B CA 1
ATOM 9777 C C . VAL B 1 559 ? 10.328 27.281 34.875 1 98.75 559 VAL B C 1
ATOM 9779 O O . VAL B 1 559 ? 10.617 28.469 34.812 1 98.75 559 VAL B O 1
ATOM 9782 N N . THR B 1 560 ? 10.852 26.406 34.031 1 98.56 560 THR B N 1
ATOM 9783 C CA . THR B 1 560 ? 11.633 26.781 32.875 1 98.56 560 THR B CA 1
ATOM 9784 C C . THR B 1 560 ? 11.078 26.109 31.625 1 98.56 560 THR B C 1
ATOM 9786 O O . THR B 1 560 ? 10.805 24.906 31.625 1 98.56 560 THR B O 1
ATOM 9789 N N . VAL B 1 561 ? 10.891 26.891 30.578 1 98.5 561 VAL B N 1
ATOM 9790 C CA . VAL B 1 561 ? 10.367 26.391 29.312 1 98.5 561 VAL B CA 1
ATOM 9791 C C . VAL B 1 561 ? 11.453 26.438 28.25 1 98.5 561 VAL B C 1
ATOM 9793 O O . VAL B 1 561 ? 12.055 27.5 28.016 1 98.5 561 VAL B O 1
ATOM 9796 N N . ARG B 1 562 ? 11.727 25.375 27.594 1 97.5 562 ARG B N 1
ATOM 9797 C CA . ARG B 1 562 ? 12.688 25.297 26.5 1 97.5 562 ARG B CA 1
ATOM 9798 C C . ARG B 1 562 ? 12.008 24.891 25.203 1 97.5 562 ARG B C 1
ATOM 9800 O O . ARG B 1 562 ? 11.25 23.922 25.172 1 97.5 562 ARG B O 1
ATOM 9807 N N . PRO B 1 563 ? 12.258 25.625 24.188 1 95.94 563 PRO B N 1
ATOM 9808 C CA . PRO B 1 563 ? 11.602 25.312 22.906 1 95.94 563 PRO B CA 1
ATOM 9809 C C . PRO B 1 563 ? 12.148 24.047 22.266 1 95.94 563 PRO B C 1
ATOM 9811 O O . PRO B 1 563 ? 13.336 23.734 22.406 1 95.94 563 PRO B O 1
ATOM 9814 N N . ILE B 1 564 ? 11.305 23.297 21.547 1 95.81 564 ILE B N 1
ATOM 9815 C CA . ILE B 1 564 ? 11.664 22.188 20.672 1 95.81 564 ILE B CA 1
ATOM 9816 C C . ILE B 1 564 ? 11.281 22.531 19.234 1 95.81 564 ILE B C 1
ATOM 9818 O O . ILE B 1 564 ? 10.109 22.781 18.938 1 95.81 564 ILE B O 1
ATOM 9822 N N . THR B 1 565 ? 12.219 22.547 18.297 1 95 565 THR B N 1
ATOM 9823 C CA . THR B 1 565 ? 11.961 22.859 16.906 1 95 565 THR B CA 1
ATOM 9824 C C . THR B 1 565 ? 11.555 21.609 16.125 1 95 565 THR B C 1
ATOM 9826 O O . THR B 1 565 ? 12.195 20.578 16.234 1 95 565 THR B O 1
ATOM 9829 N N . SER B 1 566 ? 10.477 21.719 15.375 1 95.12 566 SER B N 1
ATOM 9830 C CA . SER B 1 566 ? 9.969 20.609 14.562 1 95.12 566 SER B CA 1
ATOM 9831 C C . SER B 1 566 ? 10.656 20.578 13.203 1 95.12 566 SER B C 1
ATOM 9833 O O . SER B 1 566 ? 11.266 21.562 12.773 1 95.12 566 SER B O 1
ATOM 9835 N N . ILE B 1 567 ? 10.523 19.484 12.484 1 95.62 567 ILE B N 1
ATOM 9836 C CA . ILE B 1 567 ? 11.234 19.25 11.227 1 95.62 567 ILE B CA 1
ATOM 9837 C C . ILE B 1 567 ? 10.688 20.172 10.148 1 95.62 567 ILE B C 1
ATOM 9839 O O . ILE B 1 567 ? 11.312 20.375 9.109 1 95.62 567 ILE B O 1
ATOM 9843 N N . ASP B 1 568 ? 9.516 20.797 10.328 1 94.81 568 ASP B N 1
ATOM 9844 C CA . ASP B 1 568 ? 8.977 21.75 9.375 1 94.81 568 ASP B CA 1
ATOM 9845 C C . ASP B 1 568 ? 9.469 23.172 9.68 1 94.81 568 ASP B C 1
ATOM 9847 O O . ASP B 1 568 ? 9.125 24.125 8.984 1 94.81 568 ASP B O 1
ATOM 9851 N N . GLY B 1 569 ? 10.227 23.297 10.742 1 93.25 569 GLY B N 1
ATOM 9852 C CA . GLY B 1 569 ? 10.82 24.578 11.117 1 93.25 569 GLY B CA 1
ATOM 9853 C C . GLY B 1 569 ? 10.008 25.312 12.164 1 93.25 569 GLY B C 1
ATOM 9854 O O . GLY B 1 569 ? 10.477 26.312 12.719 1 93.25 569 GLY B O 1
ATOM 9855 N N . SER B 1 570 ? 8.859 24.828 12.539 1 93 570 SER B N 1
ATOM 9856 C CA . SER B 1 570 ? 8.008 25.516 13.508 1 93 570 SER B CA 1
ATOM 9857 C C . SER B 1 570 ? 8.375 25.125 14.938 1 93 570 SER B C 1
ATOM 9859 O O . SER B 1 570 ? 9.125 24.172 15.156 1 93 570 SER B O 1
ATOM 9861 N N . HIS B 1 571 ? 7.938 25.984 15.789 1 91.81 571 HIS B N 1
ATOM 9862 C CA . HIS B 1 571 ? 8.094 25.766 17.219 1 91.81 571 HIS B CA 1
ATOM 9863 C C . HIS B 1 571 ? 6.738 25.734 17.922 1 91.81 571 HIS B C 1
ATOM 9865 O O . HIS B 1 571 ? 6.172 26.781 18.25 1 91.81 571 HIS B O 1
ATOM 9871 N N . GLU B 1 572 ? 6.223 24.547 18.062 1 90.81 572 GLU B N 1
ATOM 9872 C CA . GLU B 1 572 ? 4.953 24.359 18.766 1 90.81 572 GLU B CA 1
ATOM 9873 C C . GLU B 1 572 ? 5.148 23.625 20.094 1 90.81 572 GLU B C 1
ATOM 9875 O O . GLU B 1 572 ? 4.398 23.844 21.047 1 90.81 572 GLU B O 1
ATOM 9880 N N . PHE B 1 573 ? 6.176 22.812 20.172 1 94 573 PHE B N 1
ATOM 9881 C CA . PHE B 1 573 ? 6.395 21.938 21.312 1 94 573 PHE B CA 1
ATOM 9882 C C . PHE B 1 573 ? 7.477 22.5 22.234 1 94 573 PHE B C 1
ATOM 9884 O O . PHE B 1 573 ? 8.305 23.312 21.797 1 94 573 PHE B O 1
ATOM 9891 N N . ASN B 1 574 ? 7.375 22.047 23.484 1 96.94 574 ASN B N 1
ATOM 9892 C CA . ASN B 1 574 ? 8.32 22.5 24.5 1 96.94 574 ASN B CA 1
ATOM 9893 C C . ASN B 1 574 ? 8.625 21.406 25.516 1 96.94 574 ASN B C 1
ATOM 9895 O O . ASN B 1 574 ? 7.863 20.438 25.641 1 96.94 574 ASN B O 1
ATOM 9899 N N . GLN B 1 575 ? 9.734 21.562 26.094 1 97.88 575 GLN B N 1
ATOM 9900 C CA . GLN B 1 575 ? 10.016 20.859 27.344 1 97.88 575 GLN B CA 1
ATOM 9901 C C . GLN B 1 575 ? 9.898 21.812 28.531 1 97.88 575 GLN B C 1
ATOM 9903 O O . GLN B 1 575 ? 10.375 22.953 28.469 1 97.88 575 GLN B O 1
ATOM 9908 N N . VAL B 1 576 ? 9.211 21.375 29.516 1 98.69 576 VAL B N 1
ATOM 9909 C CA . VAL B 1 576 ? 9.016 22.188 30.703 1 98.69 576 VAL B CA 1
ATOM 9910 C C . VAL B 1 576 ? 9.711 21.516 31.906 1 98.69 576 VAL B C 1
ATOM 9912 O O . VAL B 1 576 ? 9.469 20.344 32.188 1 98.69 576 VAL B O 1
ATOM 9915 N N . PHE B 1 577 ? 10.523 22.266 32.531 1 98.69 577 PHE B N 1
ATOM 9916 C CA . PHE B 1 577 ? 11.227 21.797 33.719 1 98.69 577 PHE B CA 1
ATOM 9917 C C . PHE B 1 577 ? 10.602 22.391 34.969 1 98.69 577 PHE B C 1
ATOM 9919 O O . PHE B 1 577 ? 10.266 23.578 35 1 98.69 577 PHE B O 1
ATOM 9926 N N . LEU B 1 578 ? 10.383 21.562 35.906 1 98.88 578 LEU B N 1
ATOM 9927 C CA . LEU B 1 578 ? 9.859 21.938 37.219 1 98.88 578 LEU B CA 1
ATOM 9928 C C . LEU B 1 578 ? 10.867 21.641 38.344 1 98.88 578 LEU B C 1
ATOM 9930 O O . LEU B 1 578 ? 11.102 20.469 38.656 1 98.88 578 LEU B O 1
ATOM 9934 N N . ASP B 1 579 ? 11.359 22.688 38.906 1 98.69 579 ASP B N 1
ATOM 9935 C CA . ASP B 1 579 ? 12.367 22.547 39.969 1 98.69 579 ASP B CA 1
ATOM 9936 C C . ASP B 1 579 ? 11.852 23.078 41.281 1 98.69 579 ASP B C 1
ATOM 9938 O O . ASP B 1 579 ? 12.07 24.25 41.625 1 98.69 579 ASP B O 1
ATOM 9942 N N . GLY B 1 580 ? 11.297 22.234 42.062 1 98.56 580 GLY B N 1
ATOM 9943 C CA . GLY B 1 580 ? 10.758 22.625 43.375 1 98.56 580 GLY B CA 1
ATOM 9944 C C . GLY B 1 580 ? 9.664 23.672 43.281 1 98.56 580 GLY B C 1
ATOM 9945 O O . GLY B 1 580 ? 9.672 24.641 44.031 1 98.56 580 GLY B O 1
ATOM 9946 N N . VAL B 1 581 ? 8.773 23.547 42.375 1 98.81 581 VAL B N 1
ATOM 9947 C CA . VAL B 1 581 ? 7.715 24.531 42.156 1 98.81 581 VAL B CA 1
ATOM 9948 C C . VAL B 1 581 ? 6.625 24.375 43.219 1 98.81 581 VAL B C 1
ATOM 9950 O O . VAL B 1 581 ? 6.09 23.297 43.406 1 98.81 581 VAL B O 1
ATOM 9953 N N . ARG B 1 582 ? 6.301 25.422 43.844 1 98.69 582 ARG B N 1
ATOM 9954 C CA . ARG B 1 582 ? 5.254 25.391 44.875 1 98.69 582 ARG B CA 1
ATOM 9955 C C . ARG B 1 582 ? 3.881 25.625 44.25 1 98.69 582 ARG B C 1
ATOM 9957 O O . ARG B 1 582 ? 3.674 26.625 43.562 1 98.69 582 ARG B O 1
ATOM 9964 N N . VAL B 1 583 ? 2.99 24.734 44.469 1 98.69 583 VAL B N 1
ATOM 9965 C CA . VAL B 1 583 ? 1.62 24.781 43.969 1 98.69 583 VAL B CA 1
ATOM 9966 C C . VAL B 1 583 ? 0.639 24.625 45.125 1 98.69 583 VAL B C 1
ATOM 9968 O O . VAL B 1 583 ? 0.667 23.641 45.844 1 98.69 583 VAL B O 1
ATOM 9971 N N . PRO B 1 584 ? -0.223 25.547 45.312 1 98.31 584 PRO B N 1
ATOM 9972 C CA . PRO B 1 584 ? -1.197 25.406 46.406 1 98.31 584 PRO B CA 1
ATOM 9973 C C . PRO B 1 584 ? -2.045 24.141 46.281 1 98.31 584 PRO B C 1
ATOM 9975 O O . PRO B 1 584 ? -2.439 23.766 45.188 1 98.31 584 PRO B O 1
ATOM 9978 N N . VAL B 1 585 ? -2.402 23.547 47.406 1 97.94 585 VAL B N 1
ATOM 9979 C CA . VAL B 1 585 ? -3.229 22.344 47.438 1 97.94 585 VAL B CA 1
ATOM 9980 C C . VAL B 1 585 ? -4.594 22.641 46.844 1 97.94 585 VAL B C 1
ATOM 9982 O O . VAL B 1 585 ? -5.195 21.766 46.219 1 97.94 585 VAL B O 1
ATOM 9985 N N . ALA B 1 586 ? -5.027 23.859 46.875 1 97.31 586 ALA B N 1
ATOM 9986 C CA . ALA B 1 586 ? -6.309 24.297 46.312 1 97.31 586 ALA B CA 1
ATOM 9987 C C . ALA B 1 586 ? -6.324 24.156 44.781 1 97.31 586 ALA B C 1
ATOM 9989 O O . ALA B 1 586 ? -7.387 24.172 44.156 1 97.31 586 ALA B O 1
ATOM 9990 N N . GLU B 1 587 ? -5.168 23.938 44.188 1 98.12 587 GLU B N 1
ATOM 9991 C CA . GLU B 1 587 ? -5.062 23.812 42.75 1 98.12 587 GLU B CA 1
ATOM 9992 C C . GLU B 1 587 ? -5.066 22.344 42.312 1 98.12 587 GLU B C 1
ATOM 9994 O O . GLU B 1 587 ? -4.953 22.047 41.125 1 98.12 587 GLU B O 1
ATOM 9999 N N . ARG B 1 588 ? -5.191 21.484 43.25 1 98.56 588 ARG B N 1
ATOM 10000 C CA . ARG B 1 588 ? -5.398 20.078 42.906 1 98.56 588 ARG B CA 1
ATOM 10001 C C . ARG B 1 588 ? -6.844 19.828 42.469 1 98.56 588 ARG B C 1
ATOM 10003 O O . ARG B 1 588 ? -7.777 20.219 43.188 1 98.56 588 ARG B O 1
ATOM 10010 N N . VAL B 1 589 ? -7.035 19.25 41.344 1 98.69 589 VAL B N 1
ATOM 10011 C CA . VAL B 1 589 ? -8.367 18.875 40.906 1 98.69 589 VAL B CA 1
ATOM 10012 C C . VAL B 1 589 ? -8.688 17.453 41.375 1 98.69 589 VAL B C 1
ATOM 10014 O O . VAL B 1 589 ? -7.938 16.516 41.125 1 98.69 589 VAL B O 1
ATOM 10017 N N . GLY B 1 590 ? -9.836 17.281 42.062 1 97.81 590 GLY B N 1
ATOM 10018 C CA . GLY B 1 590 ? -10.148 15.992 42.656 1 97.81 590 GLY B CA 1
ATOM 10019 C C . GLY B 1 590 ? -9.234 15.641 43.844 1 97.81 590 GLY B C 1
ATOM 10020 O O . GLY B 1 590 ? -8.438 16.469 44.281 1 97.81 590 GLY B O 1
ATOM 10021 N N . ASP B 1 591 ? -9.328 14.375 44.25 1 96.94 591 ASP B N 1
ATOM 10022 C CA . ASP B 1 591 ? -8.523 13.93 45.375 1 96.94 591 ASP B CA 1
ATOM 10023 C C . ASP B 1 591 ? -7.199 13.336 44.906 1 96.94 591 ASP B C 1
ATOM 10025 O O . ASP B 1 591 ? -7.031 13.039 43.719 1 96.94 591 ASP B O 1
ATOM 10029 N N . GLU B 1 592 ? -6.262 13.312 45.938 1 97 592 GLU B N 1
ATOM 10030 C CA . GLU B 1 592 ? -5.039 12.578 45.625 1 97 592 GLU B CA 1
ATOM 10031 C C . GLU B 1 592 ? -5.352 11.148 45.188 1 97 592 GLU B C 1
ATOM 10033 O O . GLU B 1 592 ? -6.227 10.492 45.75 1 97 592 GLU B O 1
ATOM 10038 N N . GLY B 1 593 ? -4.719 10.773 44.094 1 96.38 593 GLY B N 1
ATOM 10039 C CA . GLY B 1 593 ? -4.922 9.414 43.625 1 96.38 593 GLY B CA 1
ATOM 10040 C C . GLY B 1 593 ? -5.98 9.32 42.531 1 96.38 593 GLY B C 1
ATOM 10041 O O . GLY B 1 593 ? -6.105 8.281 41.875 1 96.38 593 GLY B O 1
ATOM 10042 N N . GLN B 1 594 ? -6.641 10.391 42.25 1 97.25 594 GLN B N 1
ATOM 10043 C CA . GLN B 1 594 ? -7.695 10.359 41.25 1 97.25 594 GLN B CA 1
ATOM 10044 C C . GLN B 1 594 ? -7.18 10.828 39.875 1 97.25 594 GLN B C 1
ATOM 10046 O O . GLN B 1 594 ? -7.957 11.008 38.938 1 97.25 594 GLN B O 1
ATOM 10051 N N . GLY B 1 595 ? -5.918 11.031 39.875 1 96.94 595 GLY B N 1
ATOM 10052 C CA . GLY B 1 595 ? -5.328 11.609 38.688 1 96.94 595 GLY B CA 1
ATOM 10053 C C . GLY B 1 595 ? -5.555 10.773 37.438 1 96.94 595 GLY B C 1
ATOM 10054 O O . GLY B 1 595 ? -5.812 11.32 36.344 1 96.94 595 GLY B O 1
ATOM 10055 N N . TRP B 1 596 ? -5.484 9.484 37.531 1 95.5 596 TRP B N 1
ATOM 10056 C CA . TRP B 1 596 ? -5.613 8.609 36.375 1 95.5 596 TRP B CA 1
ATOM 10057 C C . TRP B 1 596 ? -7.035 8.641 35.812 1 95.5 596 TRP B C 1
ATOM 10059 O O . TRP B 1 596 ? -7.234 8.711 34.625 1 95.5 596 TRP B O 1
ATOM 10069 N N . GLN B 1 597 ? -7.984 8.562 36.625 1 95.19 597 GLN B N 1
ATOM 10070 C CA . GLN B 1 597 ? -9.375 8.672 36.219 1 95.19 597 GLN B CA 1
ATOM 10071 C C . GLN B 1 597 ? -9.648 9.992 35.5 1 95.19 597 GLN B C 1
ATOM 10073 O O . GLN B 1 597 ? -10.305 10.031 34.469 1 95.19 597 GLN B O 1
ATOM 10078 N N . ILE B 1 598 ? -9.125 11.039 36.062 1 96.44 598 ILE B N 1
ATOM 10079 C CA . ILE B 1 598 ? -9.289 12.375 35.469 1 96.44 598 ILE B CA 1
ATOM 10080 C C . ILE B 1 598 ? -8.578 12.453 34.125 1 96.44 598 ILE B C 1
ATOM 10082 O O . ILE B 1 598 ? -9.125 13 33.156 1 96.44 598 ILE B O 1
ATOM 10086 N N . ALA B 1 599 ? -7.406 11.906 34.156 1 94.19 599 ALA B N 1
ATOM 10087 C CA . ALA B 1 599 ? -6.625 11.914 32.938 1 94.19 599 ALA B CA 1
ATOM 10088 C C . ALA B 1 599 ? -7.363 11.18 31.812 1 94.19 599 ALA B C 1
ATOM 10090 O O . ALA B 1 599 ? -7.387 11.641 30.656 1 94.19 599 ALA B O 1
ATOM 10091 N N . ARG B 1 600 ? -7.891 10.039 32.031 1 87.44 600 ARG B N 1
ATOM 10092 C CA . ARG B 1 600 ? -8.648 9.273 31.031 1 87.44 600 ARG B CA 1
ATOM 10093 C C . ARG B 1 600 ? -9.844 10.062 30.516 1 87.44 600 ARG B C 1
ATOM 10095 O O . ARG B 1 600 ? -10.133 10.047 29.328 1 87.44 600 ARG B O 1
ATOM 10102 N N . TYR B 1 601 ? -10.523 10.68 31.469 1 89.94 601 TYR B N 1
ATOM 10103 C CA . TYR B 1 601 ? -11.656 11.523 31.109 1 89.94 601 TYR B CA 1
ATOM 10104 C C . TYR B 1 601 ? -11.211 12.656 30.188 1 89.94 601 TYR B C 1
ATOM 10106 O O . TYR B 1 601 ? -11.859 12.922 29.172 1 89.94 601 TYR B O 1
ATOM 10114 N N . LEU B 1 602 ? -10.148 13.297 30.5 1 91.44 602 LEU B N 1
ATOM 10115 C CA . LEU B 1 602 ? -9.609 14.391 29.688 1 91.44 602 LEU B CA 1
ATOM 10116 C C . LEU B 1 602 ? -9.273 13.922 28.281 1 91.44 602 LEU B C 1
ATOM 10118 O O . LEU B 1 602 ? -9.578 14.609 27.312 1 91.44 602 LEU B O 1
ATOM 10122 N N . LEU B 1 603 ? -8.648 12.812 28.172 1 83.25 603 LEU B N 1
ATOM 10123 C CA . LEU B 1 603 ? -8.148 12.312 26.891 1 83.25 603 LEU B CA 1
ATOM 10124 C C . LEU B 1 603 ? -9.297 11.977 25.953 1 83.25 603 LEU B C 1
ATOM 10126 O O . LEU B 1 603 ? -9.109 11.891 24.734 1 83.25 603 LEU B O 1
ATOM 10130 N N . GLU B 1 604 ? -10.484 11.758 26.422 1 75.06 604 GLU B N 1
ATOM 10131 C CA . GLU B 1 604 ? -11.656 11.578 25.578 1 75.06 604 GLU B CA 1
ATOM 10132 C C . GLU B 1 604 ? -11.922 12.82 24.734 1 75.06 604 GLU B C 1
ATOM 10134 O O . GLU B 1 604 ? -12.453 12.719 23.625 1 75.06 604 GLU B O 1
ATOM 10139 N N . PHE B 1 605 ? -11.5 13.891 25.266 1 78.75 605 PHE B N 1
ATOM 10140 C CA . PHE B 1 605 ? -11.758 15.156 24.594 1 78.75 605 PHE B CA 1
ATOM 10141 C C . PHE B 1 605 ? -10.633 15.492 23.625 1 78.75 605 PHE B C 1
ATOM 10143 O O . PHE B 1 605 ? -10.797 16.344 22.734 1 78.75 605 PHE B O 1
ATOM 10150 N N . GLU B 1 606 ? -9.547 14.898 23.797 1 74.5 606 GLU B N 1
ATOM 10151 C CA . GLU B 1 606 ? -8.461 15.078 22.828 1 74.5 606 GLU B CA 1
ATOM 10152 C C . GLU B 1 606 ? -8.758 14.352 21.531 1 74.5 606 GLU B C 1
ATOM 10154 O O . GLU B 1 606 ? -8.508 14.875 20.438 1 74.5 606 GLU B O 1
ATOM 10159 N N . ARG B 1 607 ? -9.25 13.141 21.578 1 64.56 607 ARG B N 1
ATOM 10160 C CA . ARG B 1 607 ? -9.5 12.266 20.438 1 64.56 607 ARG B CA 1
ATOM 10161 C C . ARG B 1 607 ? -10.852 12.578 19.797 1 64.56 607 ARG B C 1
ATOM 10163 O O . ARG B 1 607 ? -11.07 12.289 18.625 1 64.56 607 ARG B O 1
ATOM 10170 N N . GLY B 1 608 ? -11.68 13.172 20.734 1 60.25 608 GLY B N 1
ATOM 10171 C CA . GLY B 1 608 ? -13.07 13.297 20.312 1 60.25 608 GLY B CA 1
ATOM 10172 C C . GLY B 1 608 ? -13.523 14.742 20.203 1 60.25 608 GLY B C 1
ATOM 10173 O O . GLY B 1 608 ? -12.734 15.664 20.391 1 60.25 608 GLY B O 1
ATOM 10174 N N . GLY B 1 609 ? -14.57 15 19.656 1 60.06 609 GLY B N 1
ATOM 10175 C CA . GLY B 1 609 ? -15.312 16.25 19.766 1 60.06 609 GLY B CA 1
ATOM 10176 C C . GLY B 1 609 ? -15.266 17.078 18.484 1 60.06 609 GLY B C 1
ATOM 10177 O O . GLY B 1 609 ? -15.945 18.094 18.391 1 60.06 609 GLY B O 1
ATOM 10178 N N . SER B 1 610 ? -14.273 16.688 17.703 1 67.31 610 SER B N 1
ATOM 10179 C CA . SER B 1 610 ? -14.297 17.469 16.469 1 67.31 610 SER B CA 1
ATOM 10180 C C . SER B 1 610 ? -14.5 16.578 15.25 1 67.31 610 SER B C 1
ATOM 10182 O O . SER B 1 610 ? -14.102 15.406 15.266 1 67.31 610 SER B O 1
ATOM 10184 N N . PHE B 1 611 ? -15.219 17.141 14.414 1 80.94 611 PHE B N 1
ATOM 10185 C CA . PHE B 1 611 ? -15.453 16.469 13.141 1 80.94 611 PHE B CA 1
ATOM 10186 C C . PHE B 1 611 ? -14.375 16.828 12.125 1 80.94 611 PHE B C 1
ATOM 10188 O O . PHE B 1 611 ? -14.133 18 11.867 1 80.94 611 PHE B O 1
ATOM 10195 N N . ALA B 1 612 ? -13.711 15.836 11.641 1 87.88 612 ALA B N 1
ATOM 10196 C CA . ALA B 1 612 ? -12.57 16.062 10.758 1 87.88 612 ALA B CA 1
ATOM 10197 C C . ALA B 1 612 ? -13.031 16.281 9.32 1 87.88 612 ALA B C 1
ATOM 10199 O O . ALA B 1 612 ? -12.273 16.781 8.484 1 87.88 612 ALA B O 1
ATOM 10200 N N . GLY B 1 613 ? -14.25 15.938 9.008 1 91.06 613 GLY B N 1
ATOM 10201 C CA . GLY B 1 613 ? -14.719 15.961 7.633 1 91.06 613 GLY B CA 1
ATOM 10202 C C . GLY B 1 613 ? -14.555 17.312 6.965 1 91.06 613 GLY B C 1
ATOM 10203 O O . GLY B 1 613 ? -14.023 17.391 5.855 1 91.06 613 GLY B O 1
ATOM 10204 N N . GLY B 1 614 ? -15.008 18.359 7.664 1 92.25 614 GLY B N 1
ATOM 10205 C CA . GLY B 1 614 ? -14.883 19.703 7.113 1 92.25 614 GLY B CA 1
ATOM 10206 C C . GLY B 1 614 ? -13.445 20.094 6.832 1 92.25 614 GLY B C 1
ATOM 10207 O O . GLY B 1 614 ? -13.148 20.688 5.789 1 92.25 614 GLY B O 1
ATOM 10208 N N . LEU B 1 615 ? -12.609 19.766 7.75 1 92.88 615 LEU B N 1
ATOM 10209 C CA . LEU B 1 615 ? -11.195 20.078 7.582 1 92.88 615 LEU B CA 1
ATOM 10210 C C . LEU B 1 615 ? -10.617 19.328 6.387 1 92.88 615 LEU B C 1
ATOM 10212 O O . LEU B 1 615 ? -9.922 19.922 5.559 1 92.88 615 LEU B O 1
ATOM 10216 N N . LEU B 1 616 ? -10.867 18.031 6.297 1 95.56 616 LEU B N 1
ATOM 10217 C CA . LEU B 1 616 ? -10.328 17.203 5.223 1 95.56 616 LEU B CA 1
ATOM 10218 C C . LEU B 1 616 ? -10.797 17.703 3.861 1 95.56 616 LEU B C 1
ATOM 10220 O O . LEU B 1 616 ? -10.008 17.781 2.914 1 95.56 616 LEU B O 1
ATOM 10224 N N . ARG B 1 617 ? -12.039 18.109 3.779 1 95.5 617 ARG B N 1
ATOM 10225 C CA . ARG B 1 617 ? -12.586 18.641 2.529 1 95.5 617 ARG B CA 1
ATOM 10226 C C . ARG B 1 617 ? -11.938 19.969 2.172 1 95.5 617 ARG B C 1
ATOM 10228 O O . ARG B 1 617 ? -11.656 20.234 1 1 95.5 617 ARG B O 1
ATOM 10235 N N . ALA B 1 618 ? -11.742 20.781 3.166 1 94 618 ALA B N 1
ATOM 10236 C CA . ALA B 1 618 ? -11.078 22.062 2.926 1 94 618 ALA B CA 1
ATOM 10237 C C . ALA B 1 618 ? -9.648 21.859 2.439 1 94 618 ALA B C 1
ATOM 10239 O O . ALA B 1 618 ? -9.211 22.531 1.5 1 94 618 ALA B O 1
ATOM 10240 N N . LEU B 1 619 ? -8.953 20.969 3.102 1 95.12 619 LEU B N 1
ATOM 10241 C CA . LEU B 1 619 ? -7.578 20.672 2.705 1 95.12 619 LEU B CA 1
ATOM 10242 C C . LEU B 1 619 ? -7.535 20.094 1.29 1 95.12 619 LEU B C 1
ATOM 10244 O O . LEU B 1 619 ? -6.648 20.453 0.505 1 95.12 619 LEU B O 1
ATOM 10248 N N . HIS B 1 620 ? -8.461 19.234 0.979 1 96.56 620 HIS B N 1
ATOM 10249 C CA . HIS B 1 620 ? -8.555 18.625 -0.343 1 96.56 620 HIS B CA 1
ATOM 10250 C C . HIS B 1 620 ? -8.812 19.688 -1.417 1 96.56 620 HIS B C 1
ATOM 10252 O O . HIS B 1 620 ? -8.188 19.656 -2.479 1 96.56 620 HIS B O 1
ATOM 10258 N N . ALA B 1 621 ? -9.695 20.594 -1.144 1 95.5 621 ALA B N 1
ATOM 10259 C CA . ALA B 1 621 ? -9.992 21.688 -2.068 1 95.5 621 ALA B CA 1
ATOM 10260 C C . ALA B 1 621 ? -8.773 22.578 -2.273 1 95.5 621 ALA B C 1
ATOM 10262 O O . ALA B 1 621 ? -8.5 23.016 -3.393 1 95.5 621 ALA B O 1
ATOM 10263 N N . ARG B 1 622 ? -8.102 22.875 -1.196 1 93.69 622 ARG B N 1
ATOM 10264 C CA . ARG B 1 622 ? -6.883 23.672 -1.297 1 93.69 622 ARG B CA 1
ATOM 10265 C C . ARG B 1 622 ? -5.832 22.969 -2.146 1 93.69 622 ARG B C 1
ATOM 10267 O O . ARG B 1 622 ? -5.141 23.609 -2.947 1 93.69 622 ARG B O 1
ATOM 10274 N N . ALA B 1 623 ? -5.68 21.688 -1.929 1 95.75 623 ALA B N 1
ATOM 10275 C CA . ALA B 1 623 ? -4.75 20.891 -2.736 1 95.75 623 ALA B CA 1
ATOM 10276 C C . ALA B 1 623 ? -5.09 21 -4.223 1 95.75 623 ALA B C 1
ATOM 10278 O O . ALA B 1 623 ? -4.199 21.156 -5.059 1 95.75 623 ALA B O 1
ATOM 10279 N N . HIS B 1 624 ? -6.387 20.938 -4.547 1 95.88 624 HIS B N 1
ATOM 10280 C CA . HIS B 1 624 ? -6.809 21.016 -5.941 1 95.88 624 HIS B CA 1
ATOM 10281 C C . HIS B 1 624 ? -6.387 22.344 -6.574 1 95.88 624 HIS B C 1
ATOM 10283 O O . HIS B 1 624 ? -5.977 22.375 -7.734 1 95.88 624 HIS B O 1
ATOM 10289 N N . ARG B 1 625 ? -6.523 23.406 -5.867 1 93.69 625 ARG B N 1
ATOM 10290 C CA . ARG B 1 625 ? -6.152 24.703 -6.402 1 93.69 625 ARG B CA 1
ATOM 10291 C C . ARG B 1 625 ? -4.695 24.719 -6.844 1 93.69 625 ARG B C 1
ATOM 10293 O O . ARG B 1 625 ? -4.367 25.266 -7.902 1 93.69 625 ARG B O 1
ATOM 10300 N N . LEU B 1 626 ? -3.908 24.141 -6.031 1 93.69 626 LEU B N 1
ATOM 10301 C CA . LEU B 1 626 ? -2.486 24.094 -6.352 1 93.69 626 LEU B CA 1
ATOM 10302 C C . LEU B 1 626 ? -2.217 23.109 -7.492 1 93.69 626 LEU B C 1
ATOM 10304 O O . LEU B 1 626 ? -1.418 23.391 -8.383 1 93.69 626 LEU B O 1
ATOM 10308 N N . LEU B 1 627 ? -2.832 21.953 -7.484 1 95.38 627 LEU B N 1
ATOM 10309 C CA . LEU B 1 627 ? -2.617 20.906 -8.477 1 95.38 627 LEU B CA 1
ATOM 10310 C C . LEU B 1 627 ? -3.133 21.344 -9.844 1 95.38 627 LEU B C 1
ATOM 10312 O O . LEU B 1 627 ? -2.615 20.906 -10.875 1 95.38 627 LEU B O 1
ATOM 10316 N N . ALA B 1 628 ? -4.137 22.203 -9.805 1 94.12 628 ALA B N 1
ATOM 10317 C CA . ALA B 1 628 ? -4.773 22.641 -11.039 1 94.12 628 ALA B CA 1
ATOM 10318 C C . ALA B 1 628 ? -4.062 23.859 -11.617 1 94.12 628 ALA B C 1
ATOM 10320 O O . ALA B 1 628 ? -4.324 24.25 -12.758 1 94.12 628 ALA B O 1
ATOM 10321 N N . ALA B 1 629 ? -3.199 24.438 -10.844 1 91.75 629 ALA B N 1
ATOM 10322 C CA . ALA B 1 629 ? -2.447 25.594 -11.32 1 91.75 629 ALA B CA 1
ATOM 10323 C C . ALA B 1 629 ? -1.249 25.156 -12.156 1 91.75 629 ALA B C 1
ATOM 10325 O O . ALA B 1 629 ? -0.683 24.078 -11.945 1 91.75 629 ALA B O 1
ATOM 10326 N N . PRO B 1 630 ? -0.898 26 -13.125 1 85.12 630 PRO B N 1
ATOM 10327 C CA . PRO B 1 630 ? 0.301 25.672 -13.906 1 85.12 630 PRO B CA 1
ATOM 10328 C C . PRO B 1 630 ? 1.569 25.672 -13.055 1 85.12 630 PRO B C 1
ATOM 10330 O O . PRO B 1 630 ? 1.725 26.516 -12.164 1 85.12 630 PRO B O 1
ATOM 10333 N N . GLY B 1 631 ? 2.334 24.688 -13.211 1 75.5 631 GLY B N 1
ATOM 10334 C CA . GLY B 1 631 ? 3.635 24.594 -12.57 1 75.5 631 GLY B CA 1
ATOM 10335 C C . GLY B 1 631 ? 4.785 24.562 -13.562 1 75.5 631 GLY B C 1
ATOM 10336 O O . GLY B 1 631 ? 4.59 24.781 -14.758 1 75.5 631 GLY B O 1
ATOM 10337 N N . PRO B 1 632 ? 6.02 24.375 -13.039 1 67.5 632 PRO B N 1
ATOM 10338 C CA . PRO B 1 632 ? 7.203 24.344 -13.906 1 67.5 632 PRO B CA 1
ATOM 10339 C C . PRO B 1 632 ? 7.109 23.281 -14.992 1 67.5 632 PRO B C 1
ATOM 10341 O O . PRO B 1 632 ? 7.602 23.484 -16.109 1 67.5 632 PRO B O 1
ATOM 10344 N N . ALA B 1 633 ? 6.508 22.125 -14.68 1 69.38 633 ALA B N 1
ATOM 10345 C CA . ALA B 1 633 ? 6.422 21.016 -15.641 1 69.38 633 ALA B CA 1
ATOM 10346 C C . ALA B 1 633 ? 5 20.859 -16.156 1 69.38 633 ALA B C 1
ATOM 10348 O O . ALA B 1 633 ? 4.609 19.781 -16.609 1 69.38 633 ALA B O 1
ATOM 10349 N N . GLY B 1 634 ? 4.203 21.938 -16.031 1 79.75 634 GLY B N 1
ATOM 10350 C CA . GLY B 1 634 ? 2.805 21.875 -16.438 1 79.75 634 GLY B CA 1
ATOM 10351 C C . GLY B 1 634 ? 1.856 21.766 -15.25 1 79.75 634 GLY B C 1
ATOM 10352 O O . GLY B 1 634 ? 2.248 22.016 -14.109 1 79.75 634 GLY B O 1
ATOM 10353 N N . ARG B 1 635 ? 0.595 21.516 -15.664 1 90.12 635 ARG B N 1
ATOM 10354 C CA . ARG B 1 635 ? -0.417 21.359 -14.625 1 90.12 635 ARG B CA 1
ATOM 10355 C C . ARG B 1 635 ? -0.414 19.938 -14.055 1 90.12 635 ARG B C 1
ATOM 10357 O O . ARG B 1 635 ? -0.75 18.984 -14.758 1 90.12 635 ARG B O 1
ATOM 10364 N N . PRO B 1 636 ? -0.056 19.797 -12.797 1 92.12 636 PRO B N 1
ATOM 10365 C CA . PRO B 1 636 ? 0.028 18.453 -12.219 1 92.12 636 PRO B CA 1
ATOM 10366 C C . PRO B 1 636 ? -1.276 17.672 -12.352 1 92.12 636 PRO B C 1
ATOM 10368 O O . PRO B 1 636 ? -1.253 16.453 -12.547 1 92.12 636 PRO B O 1
ATOM 10371 N N . PHE B 1 637 ? -2.391 18.344 -12.312 1 94.19 637 PHE B N 1
ATOM 10372 C CA . PHE B 1 637 ? -3.695 17.688 -12.297 1 94.19 637 PHE B CA 1
ATOM 10373 C C . PHE B 1 637 ? -4.004 17.047 -13.648 1 94.19 637 PHE B C 1
ATOM 10375 O O . PHE B 1 637 ? -4.93 16.25 -13.773 1 94.19 637 PHE B O 1
ATOM 10382 N N . ASP B 1 638 ? -3.256 17.375 -14.703 1 93.44 638 ASP B N 1
ATOM 10383 C CA . ASP B 1 638 ? -3.434 16.766 -16.016 1 93.44 638 ASP B CA 1
ATOM 10384 C C . ASP B 1 638 ? -2.838 15.367 -16.078 1 93.44 638 ASP B C 1
ATOM 10386 O O . ASP B 1 638 ? -3.143 14.594 -16.984 1 93.44 638 ASP B O 1
ATOM 10390 N N . ASP B 1 639 ? -1.937 15.094 -15.18 1 93.5 639 ASP B N 1
ATOM 10391 C CA . ASP B 1 639 ? -1.385 13.742 -15.062 1 93.5 639 ASP B CA 1
ATOM 10392 C C . ASP B 1 639 ? -2.434 12.766 -14.547 1 93.5 639 ASP B C 1
ATOM 10394 O O . ASP B 1 639 ? -2.953 12.93 -13.445 1 93.5 639 ASP B O 1
ATOM 10398 N N . PRO B 1 640 ? -2.688 11.703 -15.352 1 94 640 PRO B N 1
ATOM 10399 C CA . PRO B 1 640 ? -3.729 10.758 -14.945 1 94 640 PRO B CA 1
ATOM 10400 C C . PRO B 1 640 ? -3.43 10.094 -13.602 1 94 640 PRO B C 1
ATOM 10402 O O . PRO B 1 640 ? -4.352 9.75 -12.859 1 94 640 PRO B O 1
ATOM 10405 N N . LEU B 1 641 ? -2.201 9.914 -13.25 1 94.69 641 LEU B N 1
ATOM 10406 C CA . LEU B 1 641 ? -1.848 9.297 -11.977 1 94.69 641 LEU B CA 1
ATOM 10407 C C . LEU B 1 641 ? -2.152 10.234 -10.82 1 94.69 641 LEU B C 1
ATOM 10409 O O . LEU B 1 641 ? -2.619 9.797 -9.766 1 94.69 641 LEU B O 1
ATOM 10413 N N . VAL B 1 642 ? -1.893 11.523 -10.969 1 95.88 642 VAL B N 1
ATOM 10414 C CA . VAL B 1 642 ? -2.186 12.523 -9.945 1 95.88 642 VAL B CA 1
ATOM 10415 C C . VAL B 1 642 ? -3.695 12.633 -9.75 1 95.88 642 VAL B C 1
ATOM 10417 O O . VAL B 1 642 ? -4.184 12.641 -8.617 1 95.88 642 VAL B O 1
ATOM 10420 N N . ARG B 1 643 ? -4.406 12.672 -10.883 1 96.19 643 ARG B N 1
ATOM 10421 C CA . ARG B 1 643 ? -5.859 12.773 -10.828 1 96.19 643 ARG B CA 1
ATOM 10422 C C . ARG B 1 643 ? -6.469 11.57 -10.117 1 96.19 643 ARG B C 1
ATOM 10424 O O . ARG B 1 643 ? -7.402 11.719 -9.32 1 96.19 643 ARG B O 1
ATOM 10431 N N . ALA B 1 644 ? -5.973 10.391 -10.406 1 97.06 644 ALA B N 1
ATOM 10432 C CA . ALA B 1 644 ? -6.465 9.172 -9.773 1 97.06 644 ALA B CA 1
ATOM 10433 C C . ALA B 1 644 ? -6.203 9.195 -8.266 1 97.06 644 ALA B C 1
ATOM 10435 O O . ALA B 1 644 ? -7.066 8.812 -7.473 1 97.06 644 ALA B O 1
ATOM 10436 N N . ARG B 1 645 ? -5.012 9.617 -7.871 1 97.31 645 ARG B N 1
ATOM 10437 C CA . ARG B 1 645 ? -4.688 9.703 -6.453 1 97.31 645 ARG B CA 1
ATOM 10438 C C . ARG B 1 645 ? -5.578 10.719 -5.746 1 97.31 645 ARG B C 1
ATOM 10440 O O . ARG B 1 645 ? -6.047 10.477 -4.633 1 97.31 645 ARG B O 1
ATOM 10447 N N . PHE B 1 646 ? -5.785 11.844 -6.387 1 97.75 646 PHE B N 1
ATOM 10448 C CA . PHE B 1 646 ? -6.668 12.875 -5.855 1 97.75 646 PHE B CA 1
ATOM 10449 C C . PHE B 1 646 ? -8.07 12.32 -5.637 1 97.75 646 PHE B C 1
ATOM 10451 O O . PHE B 1 646 ? -8.68 12.547 -4.586 1 97.75 646 PHE B O 1
ATOM 10458 N N . ALA B 1 647 ? -8.555 11.578 -6.609 1 98.12 647 ALA B N 1
ATOM 10459 C CA . ALA B 1 647 ? -9.891 10.992 -6.531 1 98.12 647 ALA B CA 1
ATOM 10460 C C . ALA B 1 647 ? -9.977 9.953 -5.414 1 98.12 647 ALA B C 1
ATOM 10462 O O . ALA B 1 647 ? -10.969 9.883 -4.691 1 98.12 647 ALA B O 1
ATOM 10463 N N . ARG B 1 648 ? -8.992 9.164 -5.281 1 98.38 648 ARG B N 1
ATOM 10464 C CA . ARG B 1 648 ? -8.961 8.164 -4.215 1 98.38 648 ARG B CA 1
ATOM 10465 C C . ARG B 1 648 ? -9.07 8.82 -2.844 1 98.38 648 ARG B C 1
ATOM 10467 O O . ARG B 1 648 ? -9.789 8.344 -1.971 1 98.38 648 ARG B O 1
ATOM 10474 N N . ILE B 1 649 ? -8.328 9.914 -2.656 1 98.38 649 ILE B N 1
ATOM 10475 C CA . ILE B 1 649 ? -8.406 10.656 -1.401 1 98.38 649 ILE B CA 1
ATOM 10476 C C . ILE B 1 649 ? -9.828 11.172 -1.192 1 98.38 649 ILE B C 1
ATOM 10478 O O . ILE B 1 649 ? -10.344 11.156 -0.072 1 98.38 649 ILE B O 1
ATOM 10482 N N . GLY B 1 650 ? -10.43 11.609 -2.307 1 97.94 650 GLY B N 1
ATOM 10483 C CA . GLY B 1 650 ? -11.82 12.039 -2.217 1 97.94 650 GLY B CA 1
ATOM 10484 C C . GLY B 1 650 ? -12.742 10.961 -1.689 1 97.94 650 GLY B C 1
ATOM 10485 O O . GLY B 1 650 ? -13.602 11.227 -0.843 1 97.94 650 GLY B O 1
ATOM 10486 N N . THR B 1 651 ? -12.562 9.727 -2.158 1 98.25 651 THR B N 1
ATOM 10487 C CA . THR B 1 651 ? -13.383 8.625 -1.671 1 98.25 651 THR B CA 1
ATOM 10488 C C . THR B 1 651 ? -13.109 8.359 -0.194 1 98.25 651 THR B C 1
ATOM 10490 O O . THR B 1 651 ? -14.016 7.984 0.553 1 98.25 651 THR B O 1
ATOM 10493 N N . ASP B 1 652 ? -11.875 8.531 0.232 1 98.31 652 ASP B N 1
ATOM 10494 C CA . ASP B 1 652 ? -11.523 8.367 1.641 1 98.31 652 ASP B CA 1
ATOM 10495 C C . ASP B 1 652 ? -12.234 9.406 2.504 1 98.31 652 ASP B C 1
ATOM 10497 O O . ASP B 1 652 ? -12.727 9.094 3.592 1 98.31 652 ASP B O 1
ATOM 10501 N N . ILE B 1 653 ? -12.281 10.594 2.033 1 97.5 653 ILE B N 1
ATOM 10502 C CA . ILE B 1 653 ? -12.914 11.688 2.762 1 97.5 653 ILE B CA 1
ATOM 10503 C C . ILE B 1 653 ? -14.414 11.422 2.889 1 97.5 653 ILE B C 1
ATOM 10505 O O . ILE B 1 653 ? -14.992 11.602 3.961 1 97.5 653 ILE B O 1
ATOM 10509 N N . ASP B 1 654 ? -15.023 10.938 1.803 1 97.25 654 ASP B N 1
ATOM 10510 C CA . ASP B 1 654 ? -16.438 10.578 1.852 1 97.25 654 ASP B CA 1
ATOM 10511 C C . ASP B 1 654 ? -16.703 9.516 2.92 1 97.25 654 ASP B C 1
ATOM 10513 O O . ASP B 1 654 ? -17.656 9.625 3.689 1 97.25 654 ASP B O 1
ATOM 10517 N N . ALA B 1 655 ? -15.898 8.516 2.912 1 97.75 655 ALA B N 1
ATOM 10518 C CA . ALA B 1 655 ? -16.047 7.453 3.902 1 97.75 655 ALA B CA 1
ATOM 10519 C C . ALA B 1 655 ? -15.883 8 5.32 1 97.75 655 ALA B C 1
ATOM 10521 O O . ALA B 1 655 ? -16.656 7.652 6.215 1 97.75 655 ALA B O 1
ATOM 10522 N N . ASN B 1 656 ? -14.906 8.836 5.52 1 96.56 656 ASN B N 1
ATOM 10523 C CA . ASN B 1 656 ? -14.68 9.438 6.832 1 96.56 656 ASN B CA 1
ATOM 10524 C C . ASN B 1 656 ? -15.883 10.258 7.285 1 96.56 656 ASN B C 1
ATOM 10526 O O . ASN B 1 656 ? -16.281 10.203 8.453 1 96.56 656 ASN B O 1
ATOM 10530 N N . ASP B 1 657 ? -16.406 11.062 6.371 1 95.81 657 ASP B N 1
ATOM 10531 C CA . ASP B 1 657 ? -17.594 11.852 6.688 1 95.81 657 ASP B CA 1
ATOM 10532 C C . ASP B 1 657 ? -18.719 10.953 7.199 1 95.81 657 ASP B C 1
ATOM 10534 O O . ASP B 1 657 ? -19.359 11.266 8.203 1 95.81 657 ASP B O 1
ATOM 10538 N N . MET B 1 658 ? -18.875 9.883 6.527 1 96.56 658 MET B N 1
ATOM 10539 C CA . MET B 1 658 ? -19.969 8.992 6.891 1 96.56 658 MET B CA 1
ATOM 10540 C C . MET B 1 658 ? -19.688 8.297 8.219 1 96.56 658 MET B C 1
ATOM 10542 O O . MET B 1 658 ? -20.609 8.047 9 1 96.56 658 MET B O 1
ATOM 10546 N N . LEU B 1 659 ? -18.469 7.938 8.508 1 95.19 659 LEU B N 1
ATOM 10547 C CA . LEU B 1 659 ? -18.125 7.391 9.812 1 95.19 659 LEU B CA 1
ATOM 10548 C C . LEU B 1 659 ? -18.469 8.375 10.922 1 95.19 659 LEU B C 1
ATOM 10550 O O . LEU B 1 659 ? -19.062 7.996 11.93 1 95.19 659 LEU B O 1
ATOM 10554 N N . GLU B 1 660 ? -18.125 9.609 10.727 1 93.06 660 GLU B N 1
ATOM 10555 C CA . GLU B 1 660 ? -18.375 10.648 11.727 1 93.06 660 GLU B CA 1
ATOM 10556 C C . GLU B 1 660 ? -19.875 10.891 11.891 1 93.06 660 GLU B C 1
ATOM 10558 O O . GLU B 1 660 ? -20.375 11 13.016 1 93.06 660 GLU B O 1
ATOM 10563 N N . LEU B 1 661 ? -20.578 10.977 10.773 1 93.88 661 LEU B N 1
ATOM 10564 C CA . LEU B 1 661 ? -22.016 11.234 10.82 1 93.88 661 LEU B CA 1
ATOM 10565 C C . LEU B 1 661 ? -22.75 10.078 11.469 1 93.88 661 LEU B C 1
ATOM 10567 O O . LEU B 1 661 ? -23.719 10.289 12.219 1 93.88 661 LEU B O 1
ATOM 10571 N N . THR B 1 662 ? -22.344 8.867 11.18 1 93.19 662 THR B N 1
ATOM 10572 C CA . THR B 1 662 ? -22.953 7.707 11.812 1 93.19 662 THR B CA 1
ATOM 10573 C C . THR B 1 662 ? -22.703 7.711 13.32 1 93.19 662 THR B C 1
ATOM 10575 O O . THR B 1 662 ? -23.609 7.426 14.109 1 93.19 662 THR B O 1
ATOM 10578 N N . ALA B 1 663 ? -21.516 8.016 13.711 1 90.12 663 ALA B N 1
ATOM 10579 C CA . ALA B 1 663 ? -21.203 8.133 15.133 1 90.12 663 ALA B CA 1
ATOM 10580 C C . ALA B 1 663 ? -22.031 9.227 15.789 1 90.12 663 ALA B C 1
ATOM 10582 O O . ALA B 1 663 ? -22.5 9.07 16.922 1 90.12 663 ALA B O 1
ATOM 10583 N N . LEU B 1 664 ? -22.156 10.344 15.078 1 88.56 664 LEU B N 1
ATOM 10584 C CA . LEU B 1 664 ? -22.984 11.453 15.555 1 88.56 664 LEU B CA 1
ATOM 10585 C C . LEU B 1 664 ? -24.438 11.008 15.734 1 88.56 664 LEU B C 1
ATOM 10587 O O . LEU B 1 664 ? -25.062 11.32 16.75 1 88.56 664 LEU B O 1
ATOM 10591 N N . GLY B 1 665 ? -24.922 10.32 14.734 1 88 665 GLY B N 1
ATOM 10592 C CA . GLY B 1 665 ? -26.281 9.805 14.828 1 88 665 GLY B CA 1
ATOM 10593 C C . GLY B 1 665 ? -26.484 8.875 16 1 88 665 GLY B C 1
ATOM 10594 O O . GLY B 1 665 ? -27.5 8.953 16.703 1 88 665 GLY B O 1
ATOM 10595 N N . GLU B 1 666 ? -25.578 8.055 16.234 1 88.12 666 GLU B N 1
ATOM 10596 C CA . GLU B 1 666 ? -25.641 7.137 17.359 1 88.12 666 GLU B CA 1
ATOM 10597 C C . GLU B 1 666 ? -25.625 7.895 18.688 1 88.12 666 GLU B C 1
ATOM 10599 O O . GLU B 1 666 ? -26.375 7.559 19.609 1 88.12 666 GLU B O 1
ATOM 10604 N N . ALA B 1 667 ? -24.812 8.836 18.781 1 85.88 667 ALA B N 1
ATOM 10605 C CA . ALA B 1 667 ? -24.719 9.633 20 1 85.88 667 ALA B CA 1
ATOM 10606 C C . ALA B 1 667 ? -26.016 10.391 20.25 1 85.88 667 ALA B C 1
ATOM 10608 O O . ALA B 1 667 ? -26.484 10.461 21.391 1 85.88 667 ALA B O 1
ATOM 10609 N N . GLU B 1 668 ? -26.562 10.969 19.219 1 84.44 668 GLU B N 1
ATOM 10610 C CA . GLU B 1 668 ? -27.812 11.711 19.344 1 84.44 668 GLU B CA 1
ATOM 10611 C C . GLU B 1 668 ? -28.953 10.797 19.781 1 84.44 668 GLU B C 1
ATOM 10613 O O . GLU B 1 668 ? -29.875 11.227 20.484 1 84.44 668 GLU B O 1
ATOM 10618 N N . ALA B 1 669 ? -28.797 9.578 19.344 1 84 669 ALA B N 1
ATOM 10619 C CA . ALA B 1 669 ? -29.828 8.609 19.703 1 84 669 ALA B CA 1
ATOM 10620 C C . ALA B 1 669 ? -29.594 8.062 21.109 1 84 669 ALA B C 1
ATOM 10622 O O . ALA B 1 669 ? -30.344 7.203 21.578 1 84 669 ALA B O 1
ATOM 10623 N N . GLY B 1 670 ? -28.562 8.547 21.812 1 81.62 670 GLY B N 1
ATOM 10624 C CA . GLY B 1 670 ? -28.297 8.172 23.188 1 81.62 670 GLY B CA 1
ATOM 10625 C C . GLY B 1 670 ? -27.281 7.055 23.328 1 81.62 670 GLY B C 1
ATOM 10626 O O . GLY B 1 670 ? -27.031 6.566 24.422 1 81.62 670 GLY B O 1
ATOM 10627 N N . GLY B 1 671 ? -26.797 6.723 22.203 1 80.06 671 GLY B N 1
ATOM 10628 C CA . GLY B 1 671 ? -25.781 5.68 22.234 1 80.06 671 GLY B CA 1
ATOM 10629 C C . GLY B 1 671 ? -24.375 6.219 22.391 1 80.06 671 GLY B C 1
ATOM 10630 O O . GLY B 1 671 ? -24.172 7.434 22.438 1 80.06 671 GLY B O 1
ATOM 10631 N N . ALA B 1 672 ? -23.438 5.258 22.688 1 79.69 672 ALA B N 1
ATOM 10632 C CA . ALA B 1 672 ? -22 5.547 22.719 1 79.69 672 ALA B CA 1
ATOM 10633 C C . ALA B 1 672 ? -21.25 4.766 21.641 1 79.69 672 ALA B C 1
ATOM 10635 O O . ALA B 1 672 ? -21.219 3.535 21.672 1 79.69 672 ALA B O 1
ATOM 10636 N N . PRO B 1 673 ? -20.734 5.453 20.656 1 75.62 673 PRO B N 1
ATOM 10637 C CA . PRO B 1 673 ? -20.062 4.742 19.562 1 75.62 673 PRO B CA 1
ATOM 10638 C C . PRO B 1 673 ? -18.938 3.832 20.047 1 75.62 673 PRO B C 1
ATOM 10640 O O . PRO B 1 673 ? -18.625 2.828 19.406 1 75.62 673 PRO B O 1
ATOM 10643 N N . GLY B 1 674 ? -18.312 4.086 21.141 1 78.69 674 GLY B N 1
ATOM 10644 C CA . GLY B 1 674 ? -17.328 3.207 21.734 1 78.69 674 GLY B CA 1
ATOM 10645 C C . GLY B 1 674 ? -15.914 3.486 21.266 1 78.69 674 GLY B C 1
ATOM 10646 O O . GLY B 1 674 ? -15.703 4.309 20.375 1 78.69 674 GLY B O 1
ATOM 10647 N N . ALA B 1 675 ? -15.008 2.752 21.797 1 81.44 675 ALA B N 1
ATOM 10648 C CA . ALA B 1 675 ? -13.57 2.984 21.625 1 81.44 675 ALA B CA 1
ATOM 10649 C C . ALA B 1 675 ? -13.117 2.566 20.234 1 81.44 675 ALA B C 1
ATOM 10651 O O . ALA B 1 675 ? -12.266 3.217 19.625 1 81.44 675 ALA B O 1
ATOM 10652 N N . VAL B 1 676 ? -13.727 1.568 19.656 1 89.19 676 VAL B N 1
ATOM 10653 C CA . VAL B 1 676 ? -13.312 1.062 18.344 1 89.19 676 VAL B CA 1
ATOM 10654 C C . VAL B 1 676 ? -13.641 2.092 17.266 1 89.19 676 VAL B C 1
ATOM 10656 O O . VAL B 1 676 ? -12.797 2.4 16.422 1 89.19 676 VAL B O 1
ATOM 10659 N N . ALA B 1 677 ? -14.828 2.627 17.344 1 90.12 677 ALA B N 1
ATOM 10660 C CA . ALA B 1 677 ? -15.227 3.635 16.375 1 90.12 677 ALA B CA 1
ATOM 10661 C C . ALA B 1 677 ? -14.289 4.84 16.406 1 90.12 677 ALA B C 1
ATOM 10663 O O . ALA B 1 677 ? -13.883 5.359 15.367 1 90.12 677 ALA B O 1
ATOM 10664 N N . ALA B 1 678 ? -13.953 5.281 17.609 1 90 678 ALA B N 1
ATOM 10665 C CA . ALA B 1 678 ? -13.055 6.422 17.781 1 90 678 ALA B CA 1
ATOM 10666 C C . ALA B 1 678 ? -11.672 6.117 17.219 1 90 678 ALA B C 1
ATOM 10668 O O . ALA B 1 678 ? -11.055 6.965 16.562 1 90 678 ALA B O 1
ATOM 10669 N N . SER B 1 679 ? -11.18 4.867 17.469 1 93.38 679 SER B N 1
ATOM 10670 C CA . SER B 1 679 ? -9.867 4.461 16.984 1 93.38 679 SER B CA 1
ATOM 10671 C C . SER B 1 679 ? -9.836 4.398 15.453 1 93.38 679 SER B C 1
ATOM 10673 O O . SER B 1 679 ? -8.859 4.828 14.828 1 93.38 679 SER B O 1
ATOM 10675 N N . VAL B 1 680 ? -10.898 3.92 14.875 1 95 680 VAL B N 1
ATOM 10676 C CA . VAL B 1 680 ? -10.992 3.826 13.422 1 95 680 VAL B CA 1
ATOM 10677 C C . VAL B 1 680 ? -10.914 5.223 12.805 1 95 680 VAL B C 1
ATOM 10679 O O . VAL B 1 680 ? -10.148 5.449 11.867 1 95 680 VAL B O 1
ATOM 10682 N N . MET B 1 681 ? -11.656 6.109 13.328 1 93.94 681 MET B N 1
ATOM 10683 C CA . MET B 1 681 ? -11.703 7.465 12.789 1 93.94 681 MET B CA 1
ATOM 10684 C C . MET B 1 681 ? -10.359 8.164 12.953 1 93.94 681 MET B C 1
ATOM 10686 O O . MET B 1 681 ? -9.914 8.898 12.07 1 93.94 681 MET B O 1
ATOM 10690 N N . LYS B 1 682 ? -9.727 7.949 14.109 1 93.81 682 LYS B N 1
ATOM 10691 C CA . LYS B 1 682 ? -8.414 8.539 14.336 1 93.81 682 LYS B CA 1
ATOM 10692 C C . LYS B 1 682 ? -7.398 8.047 13.312 1 93.81 682 LYS B C 1
ATOM 10694 O O . LYS B 1 682 ? -6.637 8.836 12.75 1 93.81 682 LYS B O 1
ATOM 10699 N N . ILE B 1 683 ? -7.359 6.73 13.07 1 96.5 683 ILE B N 1
ATOM 10700 C CA . ILE B 1 683 ? -6.441 6.141 12.102 1 96.5 683 ILE B CA 1
ATOM 10701 C C . ILE B 1 683 ? -6.719 6.719 10.711 1 96.5 683 ILE B C 1
ATOM 10703 O O . ILE B 1 683 ? -5.801 7.18 10.031 1 96.5 683 ILE B O 1
ATOM 10707 N N . GLU B 1 684 ? -7.973 6.793 10.328 1 95.94 684 GLU B N 1
ATOM 10708 C CA . GLU B 1 684 ? -8.352 7.238 8.992 1 95.94 684 GLU B CA 1
ATOM 10709 C C . GLU B 1 684 ? -8.023 8.711 8.789 1 95.94 684 GLU B C 1
ATOM 10711 O O . GLU B 1 684 ? -7.469 9.094 7.754 1 95.94 684 GLU B O 1
ATOM 10716 N N . ARG B 1 685 ? -8.367 9.5 9.742 1 95.31 685 ARG B N 1
ATOM 10717 C CA . ARG B 1 685 ? -8.133 10.938 9.633 1 95.31 685 ARG B CA 1
ATOM 10718 C C . ARG B 1 685 ? -6.641 11.234 9.484 1 95.31 685 ARG B C 1
ATOM 10720 O O . ARG B 1 685 ? -6.25 12.094 8.695 1 95.31 685 ARG B O 1
ATOM 10727 N N . SER B 1 686 ? -5.844 10.562 10.312 1 96.5 686 SER B N 1
ATOM 10728 C CA . SER B 1 686 ? -4.402 10.773 10.234 1 96.5 686 SER B CA 1
ATOM 10729 C C . SER B 1 686 ? -3.857 10.383 8.867 1 96.5 686 SER B C 1
ATOM 10731 O O . SER B 1 686 ? -3.078 11.133 8.266 1 96.5 686 SER B O 1
ATOM 10733 N N . ARG B 1 687 ? -4.348 9.266 8.336 1 97.81 687 ARG B N 1
ATOM 10734 C CA . ARG B 1 687 ? -3.881 8.781 7.039 1 97.81 687 ARG B CA 1
ATOM 10735 C C . ARG B 1 687 ? -4.316 9.711 5.914 1 97.81 687 ARG B C 1
ATOM 10737 O O . ARG B 1 687 ? -3.547 9.984 4.992 1 97.81 687 ARG B O 1
ATOM 10744 N N . ILE B 1 688 ? -5.539 10.234 5.953 1 98 688 ILE B N 1
ATOM 10745 C CA . ILE B 1 688 ? -6.07 11.094 4.902 1 98 688 ILE B CA 1
ATOM 10746 C C . ILE B 1 688 ? -5.32 12.422 4.898 1 98 688 ILE B C 1
ATOM 10748 O O . ILE B 1 688 ? -4.926 12.914 3.836 1 98 688 ILE B O 1
ATOM 10752 N N . ARG B 1 689 ? -5.074 12.992 6.059 1 97.44 689 ARG B N 1
ATOM 10753 C CA . ARG B 1 689 ? -4.332 14.25 6.148 1 97.44 689 ARG B CA 1
ATOM 10754 C C . ARG B 1 689 ? -2.922 14.094 5.59 1 97.44 689 ARG B C 1
ATOM 10756 O O . ARG B 1 689 ? -2.443 14.953 4.848 1 97.44 689 ARG B O 1
ATOM 10763 N N . GLN B 1 690 ? -2.289 13.008 5.957 1 98.31 690 GLN B N 1
ATOM 10764 C CA . GLN B 1 690 ? -0.949 12.742 5.445 1 98.31 690 GLN B CA 1
ATOM 10765 C C . GLN B 1 690 ? -0.97 12.547 3.932 1 98.31 690 GLN B C 1
ATOM 10767 O O . GLN B 1 690 ? -0.073 13.016 3.229 1 98.31 690 GLN B O 1
ATOM 10772 N N . ALA B 1 691 ? -2.002 11.875 3.449 1 98.44 691 ALA B N 1
ATOM 10773 C CA . ALA B 1 691 ? -2.105 11.617 2.016 1 98.44 691 ALA B CA 1
ATOM 10774 C C . ALA B 1 691 ? -2.291 12.914 1.238 1 98.44 691 ALA B C 1
ATOM 10776 O O . ALA B 1 691 ? -1.692 13.109 0.177 1 98.44 691 ALA B O 1
ATOM 10777 N N . ILE B 1 692 ? -3.131 13.805 1.708 1 97.75 692 ILE B N 1
ATOM 10778 C CA . ILE B 1 692 ? -3.363 15.086 1.054 1 97.75 692 ILE B CA 1
ATOM 10779 C C . ILE B 1 692 ? -2.059 15.875 0.989 1 97.75 692 ILE B C 1
ATOM 10781 O O . ILE B 1 692 ? -1.681 16.375 -0.072 1 97.75 692 ILE B O 1
ATOM 10785 N N . ALA B 1 693 ? -1.382 15.977 2.131 1 97.81 693 ALA B N 1
ATOM 10786 C CA . ALA B 1 693 ? -0.141 16.734 2.205 1 97.81 693 ALA B CA 1
ATOM 10787 C C . ALA B 1 693 ? 0.931 16.141 1.301 1 97.81 693 ALA B C 1
ATOM 10789 O O . ALA B 1 693 ? 1.649 16.859 0.611 1 97.81 693 ALA B O 1
ATOM 10790 N N . GLU B 1 694 ? 1.043 14.828 1.308 1 97.81 694 GLU B N 1
ATOM 10791 C CA . GLU B 1 694 ? 2.025 14.125 0.486 1 97.81 694 GLU B CA 1
ATOM 10792 C C . GLU B 1 694 ? 1.78 14.375 -1 1 97.81 694 GLU B C 1
ATOM 10794 O O . GLU B 1 694 ? 2.707 14.711 -1.739 1 97.81 694 GLU B O 1
ATOM 10799 N N . LEU B 1 695 ? 0.53 14.203 -1.427 1 97.44 695 LEU B N 1
ATOM 10800 C CA . LEU B 1 695 ? 0.19 14.438 -2.826 1 97.44 695 LEU B CA 1
ATOM 10801 C C . LEU B 1 695 ? 0.518 15.867 -3.236 1 97.44 695 LEU B C 1
ATOM 10803 O O . LEU B 1 695 ? 1.13 16.094 -4.285 1 97.44 695 LEU B O 1
ATOM 10807 N N . THR B 1 696 ? 0.147 16.812 -2.393 1 96.56 696 THR B N 1
ATOM 10808 C CA . THR B 1 696 ? 0.343 18.219 -2.697 1 96.56 696 THR B CA 1
ATOM 10809 C C . THR B 1 696 ? 1.828 18.547 -2.818 1 96.56 696 THR B C 1
ATOM 10811 O O . THR B 1 696 ? 2.256 19.172 -3.797 1 96.56 696 THR B O 1
ATOM 10814 N N . ALA B 1 697 ? 2.598 18.078 -1.871 1 96.25 697 ALA B N 1
ATOM 10815 C CA . ALA B 1 697 ? 4.027 18.359 -1.859 1 96.25 697 ALA B CA 1
ATOM 10816 C C . ALA B 1 697 ? 4.734 17.719 -3.045 1 96.25 697 ALA B C 1
ATOM 10818 O O . ALA B 1 697 ? 5.531 18.359 -3.732 1 96.25 697 ALA B O 1
ATOM 10819 N N . HIS B 1 698 ? 4.445 16.5 -3.379 1 93.81 698 HIS B N 1
ATOM 10820 C CA . HIS B 1 698 ? 5.199 15.75 -4.379 1 93.81 698 HIS B CA 1
ATOM 10821 C C . HIS B 1 698 ? 4.738 16.094 -5.789 1 93.81 698 HIS B C 1
ATOM 10823 O O . HIS B 1 698 ? 5.516 16 -6.742 1 93.81 698 HIS B O 1
ATOM 10829 N N . ALA B 1 699 ? 3.498 16.531 -5.926 1 92.19 699 ALA B N 1
ATOM 10830 C CA . ALA B 1 699 ? 2.998 16.828 -7.266 1 92.19 699 ALA B CA 1
ATOM 10831 C C . ALA B 1 699 ? 3.152 18.312 -7.594 1 92.19 699 ALA B C 1
ATOM 10833 O O . ALA B 1 699 ? 3.299 18.688 -8.758 1 92.19 699 ALA B O 1
ATOM 10834 N N . ALA B 1 700 ? 3.156 19.141 -6.527 1 86.94 700 ALA B N 1
ATOM 10835 C CA . ALA B 1 700 ? 3.09 20.562 -6.84 1 86.94 700 ALA B CA 1
ATOM 10836 C C . ALA B 1 700 ? 4.043 21.359 -5.957 1 86.94 700 ALA B C 1
ATOM 10838 O O . ALA B 1 700 ? 4.172 22.578 -6.113 1 86.94 700 ALA B O 1
ATOM 10839 N N . GLY B 1 701 ? 4.676 20.719 -5.051 1 79.62 701 GLY B N 1
ATOM 10840 C CA . GLY B 1 701 ? 5.551 21.438 -4.141 1 79.62 701 GLY B CA 1
ATOM 10841 C C . GLY B 1 701 ? 6.816 21.953 -4.809 1 79.62 701 GLY B C 1
ATOM 10842 O O . GLY B 1 701 ? 7.129 21.562 -5.938 1 79.62 701 GLY B O 1
ATOM 10843 N N . ASP B 1 702 ? 7.477 22.875 -4.09 1 80.81 702 ASP B N 1
ATOM 10844 C CA . ASP B 1 702 ? 8.711 23.5 -4.555 1 80.81 702 ASP B CA 1
ATOM 10845 C C . ASP B 1 702 ? 9.93 22.906 -3.857 1 80.81 702 ASP B C 1
ATOM 10847 O O . ASP B 1 702 ? 9.812 22.344 -2.766 1 80.81 702 ASP B O 1
ATOM 10851 N N . LEU B 1 703 ? 11.07 22.922 -4.504 1 90.25 703 LEU B N 1
ATOM 10852 C CA . LEU B 1 703 ? 12.328 22.562 -3.861 1 90.25 703 LEU B CA 1
ATOM 10853 C C . LEU B 1 703 ? 12.875 23.719 -3.051 1 90.25 703 LEU B C 1
ATOM 10855 O O . LEU B 1 703 ? 13.758 23.547 -2.207 1 90.25 703 LEU B O 1
ATOM 10859 N N . ARG B 1 704 ? 12.359 24.891 -3.338 1 92.31 704 ARG B N 1
ATOM 10860 C CA . ARG B 1 704 ? 12.797 26.062 -2.564 1 92.31 704 ARG B CA 1
ATOM 10861 C C . ARG B 1 704 ? 12.273 25.984 -1.133 1 92.31 704 ARG B C 1
ATOM 10863 O O . ARG B 1 704 ? 11.117 25.625 -0.904 1 92.31 704 ARG B O 1
ATOM 10870 N N . TRP B 1 705 ? 13.094 26.281 -0.198 1 93.5 705 TRP B N 1
ATOM 10871 C CA . TRP B 1 705 ? 12.766 26.234 1.223 1 93.5 705 TRP B CA 1
ATOM 10872 C C . TRP B 1 705 ? 12.805 27.625 1.848 1 93.5 705 TRP B C 1
ATOM 10874 O O . TRP B 1 705 ? 13.836 28.297 1.818 1 93.5 705 TRP B O 1
ATOM 10884 N N . GLU B 1 706 ? 11.727 28.094 2.289 1 93 706 GLU B N 1
ATOM 10885 C CA . GLU B 1 706 ? 11.664 29.312 3.096 1 93 706 GLU B CA 1
ATOM 10886 C C . GLU B 1 706 ? 11.852 29 4.578 1 93 706 GLU B C 1
ATOM 10888 O O . GLU B 1 706 ? 10.969 28.422 5.207 1 93 706 GLU B O 1
ATOM 10893 N N . PRO B 1 707 ? 12.969 29.453 5.215 1 91.75 707 PRO B N 1
ATOM 10894 C CA . PRO B 1 707 ? 13.281 29.047 6.586 1 91.75 707 PRO B CA 1
ATOM 10895 C C . PRO B 1 707 ? 12.516 29.859 7.629 1 91.75 707 PRO B C 1
ATOM 10897 O O . PRO B 1 707 ? 12.383 29.438 8.781 1 91.75 707 PRO B O 1
ATOM 10900 N N . HIS B 1 708 ? 12.016 31.031 7.246 1 94.56 708 HIS B N 1
ATOM 10901 C CA . HIS B 1 708 ? 11.375 31.938 8.203 1 94.56 708 HIS B CA 1
ATOM 10902 C C . HIS B 1 708 ? 10.117 31.297 8.797 1 94.56 708 HIS B C 1
ATOM 10904 O O . HIS B 1 708 ? 9.352 30.656 8.078 1 94.56 708 HIS B O 1
ATOM 10910 N N . ARG B 1 709 ? 9.938 31.578 10.086 1 94 709 ARG B N 1
ATOM 10911 C CA . ARG B 1 709 ? 8.727 31.156 10.797 1 94 709 ARG B CA 1
ATOM 10912 C C . ARG B 1 709 ? 8.305 32.219 11.82 1 94 709 ARG B C 1
ATOM 10914 O O . ARG B 1 709 ? 9.156 32.844 12.453 1 94 709 ARG B O 1
ATOM 10921 N N . PRO B 1 710 ? 7.047 32.438 11.961 1 95.44 710 PRO B N 1
ATOM 10922 C CA . PRO B 1 710 ? 5.973 31.891 11.133 1 95.44 710 PRO B CA 1
ATOM 10923 C C . PRO B 1 710 ? 5.973 32.469 9.719 1 95.44 710 PRO B C 1
ATOM 10925 O O . PRO B 1 710 ? 6.438 33.594 9.5 1 95.44 710 PRO B O 1
ATOM 10928 N N . LEU B 1 711 ? 5.418 31.75 8.773 1 95.56 711 LEU B N 1
ATOM 10929 C CA . LEU B 1 711 ? 5.469 32.125 7.363 1 95.56 711 LEU B CA 1
ATOM 10930 C C . LEU B 1 711 ? 4.621 33.375 7.102 1 95.56 711 LEU B C 1
ATOM 10932 O O . LEU B 1 711 ? 4.914 34.156 6.188 1 95.56 711 LEU B O 1
ATOM 10936 N N . HIS B 1 712 ? 3.604 33.594 7.895 1 95.62 712 HIS B N 1
ATOM 10937 C CA . HIS B 1 712 ? 2.701 34.719 7.633 1 95.62 712 HIS B CA 1
ATOM 10938 C C . HIS B 1 712 ? 3.34 36.062 8.023 1 95.62 712 HIS B C 1
ATOM 10940 O O . HIS B 1 712 ? 2.791 37.125 7.73 1 95.62 712 HIS B O 1
ATOM 10946 N N . ASP B 1 713 ? 4.527 36.031 8.672 1 95.88 713 ASP B N 1
ATOM 10947 C CA . ASP B 1 713 ? 5.293 37.25 8.938 1 95.88 713 ASP B CA 1
ATOM 10948 C C . ASP B 1 713 ? 5.898 37.812 7.652 1 95.88 713 ASP B C 1
ATOM 10950 O O . ASP B 1 713 ? 6.309 38.969 7.609 1 95.88 713 ASP B O 1
ATOM 10954 N N . LEU B 1 714 ? 6.016 36.938 6.664 1 96.5 714 LEU B N 1
ATOM 10955 C CA . LEU B 1 714 ? 6.574 37.375 5.383 1 96.5 714 LEU B CA 1
ATOM 10956 C C . LEU B 1 714 ? 5.609 38.281 4.648 1 96.5 714 LEU B C 1
ATOM 10958 O O . LEU B 1 714 ? 4.395 38.219 4.832 1 96.5 714 LEU B O 1
ATOM 10962 N N . PRO B 1 715 ? 6.141 39.156 3.771 1 96.44 715 PRO B N 1
ATOM 10963 C CA . PRO B 1 715 ? 5.242 40 2.967 1 96.44 715 PRO B CA 1
ATOM 10964 C C . PRO B 1 715 ? 4.281 39.156 2.113 1 96.44 715 PRO B C 1
ATOM 10966 O O . PRO B 1 715 ? 4.668 38.125 1.591 1 96.44 715 PRO B O 1
ATOM 10969 N N . PRO B 1 716 ? 3.01 39.625 2.016 1 95.75 716 PRO B N 1
ATOM 10970 C CA . PRO B 1 716 ? 2.039 38.875 1.215 1 95.75 716 PRO B CA 1
ATOM 10971 C C . PRO B 1 716 ? 2.477 38.719 -0.24 1 95.75 716 PRO B C 1
ATOM 10973 O O . PRO B 1 716 ? 3.047 39.625 -0.823 1 95.75 716 PRO B O 1
ATOM 10976 N N . GLU B 1 717 ? 2.234 37.594 -0.746 1 94.5 717 GLU B N 1
ATOM 10977 C CA . GLU B 1 717 ? 2.426 37.25 -2.154 1 94.5 717 GLU B CA 1
ATOM 10978 C C . GLU B 1 717 ? 1.138 36.719 -2.773 1 94.5 717 GLU B C 1
ATOM 10980 O O . GLU B 1 717 ? 0.086 36.719 -2.129 1 94.5 717 GLU B O 1
ATOM 10985 N N . ASP B 1 718 ? 1.274 36.375 -4.078 1 93.19 718 ASP B N 1
ATOM 10986 C CA . ASP B 1 718 ? 0.153 35.688 -4.719 1 93.19 718 ASP B CA 1
ATOM 10987 C C . ASP B 1 718 ? -0.244 34.438 -3.951 1 93.19 718 ASP B C 1
ATOM 10989 O O . ASP B 1 718 ? 0.62 33.688 -3.496 1 93.19 718 ASP B O 1
ATOM 10993 N N . PRO B 1 719 ? -1.573 34.25 -3.793 1 90.38 719 PRO B N 1
ATOM 10994 C CA . PRO B 1 719 ? -2.043 33.125 -2.982 1 90.38 719 PRO B CA 1
ATOM 10995 C C . PRO B 1 719 ? -1.486 31.766 -3.457 1 90.38 719 PRO B C 1
ATOM 10997 O O . PRO B 1 719 ? -1.218 30.891 -2.641 1 90.38 719 PRO B O 1
ATOM 11000 N N . LEU B 1 720 ? -1.351 31.609 -4.719 1 91.62 720 LEU B N 1
ATOM 11001 C CA . LEU B 1 720 ? -0.819 30.359 -5.242 1 91.62 720 LEU B CA 1
ATOM 11002 C C . LEU B 1 720 ? 0.65 30.188 -4.867 1 91.62 720 LEU B C 1
ATOM 11004 O O . LEU B 1 720 ? 1.097 29.078 -4.57 1 91.62 720 LEU B O 1
ATOM 11008 N N . ASP B 1 721 ? 1.377 31.234 -4.945 1 91.75 721 ASP B N 1
ATOM 11009 C CA . ASP B 1 721 ? 2.783 31.188 -4.559 1 91.75 721 ASP B CA 1
ATOM 11010 C C . ASP B 1 721 ? 2.936 30.891 -3.066 1 91.75 721 ASP B C 1
ATOM 11012 O O . ASP B 1 721 ? 3.83 30.156 -2.66 1 91.75 721 ASP B O 1
ATOM 11016 N N . GLU B 1 722 ? 2.049 31.516 -2.316 1 94 722 GLU B N 1
ATOM 11017 C CA . GLU B 1 722 ? 2.061 31.25 -0.881 1 94 722 GLU B CA 1
ATOM 11018 C C . GLU B 1 722 ? 1.709 29.781 -0.586 1 94 722 GLU B C 1
ATOM 11020 O O . GLU B 1 722 ? 2.312 29.156 0.289 1 94 722 GLU B O 1
ATOM 11025 N N . ALA B 1 723 ? 0.708 29.281 -1.371 1 93.12 723 ALA B N 1
ATOM 11026 C CA . ALA B 1 723 ? 0.324 27.891 -1.209 1 93.12 723 ALA B CA 1
ATOM 11027 C C . ALA B 1 723 ? 1.487 26.953 -1.544 1 93.12 723 ALA B C 1
ATOM 11029 O O . ALA B 1 723 ? 1.688 25.938 -0.876 1 93.12 723 ALA B O 1
ATOM 11030 N N . ARG B 1 724 ? 2.215 27.266 -2.496 1 91.75 724 ARG B N 1
ATOM 11031 C CA . ARG B 1 724 ? 3.373 26.469 -2.895 1 91.75 724 ARG B CA 1
ATOM 11032 C C . ARG B 1 724 ? 4.449 26.484 -1.815 1 91.75 724 ARG B C 1
ATOM 11034 O O . ARG B 1 724 ? 5.082 25.469 -1.538 1 91.75 724 ARG B O 1
ATOM 11041 N N . LYS B 1 725 ? 4.629 27.641 -1.207 1 92.06 725 LYS B N 1
ATOM 11042 C CA . LYS B 1 725 ? 5.645 27.844 -0.179 1 92.06 725 LYS B CA 1
ATOM 11043 C C . LYS B 1 725 ? 5.352 26.984 1.056 1 92.06 725 LYS B C 1
ATOM 11045 O O . LYS B 1 725 ? 6.277 26.531 1.732 1 92.06 725 LYS B O 1
ATOM 11050 N N . VAL B 1 726 ? 4.121 26.766 1.301 1 94.88 726 VAL B N 1
ATOM 11051 C CA . VAL B 1 726 ? 3.744 26.078 2.533 1 94.88 726 VAL B CA 1
ATOM 11052 C C . VAL B 1 726 ? 3.65 24.578 2.279 1 94.88 726 VAL B C 1
ATOM 11054 O O . VAL B 1 726 ? 3.703 23.781 3.217 1 94.88 726 VAL B O 1
ATOM 11057 N N . ALA B 1 727 ? 3.623 24.078 1.041 1 95.5 727 ALA B N 1
ATOM 11058 C CA . ALA B 1 727 ? 3.311 22.688 0.68 1 95.5 727 ALA B CA 1
ATOM 11059 C C . ALA B 1 727 ? 4.297 21.719 1.322 1 95.5 727 ALA B C 1
ATOM 11061 O O . ALA B 1 727 ? 3.891 20.734 1.935 1 95.5 727 ALA B O 1
ATOM 11062 N N . VAL B 1 728 ? 5.562 21.969 1.273 1 96.62 728 VAL B N 1
ATOM 11063 C CA . VAL B 1 728 ? 6.57 21.047 1.779 1 96.62 728 VAL B CA 1
ATOM 11064 C C . VAL B 1 728 ? 6.594 21.094 3.305 1 96.62 728 VAL B C 1
ATOM 11066 O O . VAL B 1 728 ? 6.562 20.047 3.963 1 96.62 728 VAL B O 1
ATOM 11069 N N . PRO B 1 729 ? 6.57 22.312 3.932 1 96.62 729 PRO B N 1
ATOM 11070 C CA . PRO B 1 729 ? 6.469 22.344 5.391 1 96.62 729 PRO B CA 1
ATOM 11071 C C . PRO B 1 729 ? 5.242 21.594 5.91 1 96.62 729 PRO B C 1
ATOM 11073 O O . PRO B 1 729 ? 5.324 20.891 6.926 1 96.62 729 PRO B O 1
ATOM 11076 N N . ALA B 1 730 ? 4.125 21.75 5.211 1 96.75 730 ALA B N 1
ATOM 11077 C CA . ALA B 1 730 ? 2.904 21.047 5.621 1 96.75 730 ALA B CA 1
ATOM 11078 C C . ALA B 1 730 ? 3.068 19.531 5.508 1 96.75 730 ALA B C 1
ATOM 11080 O O . ALA B 1 730 ? 2.562 18.781 6.348 1 96.75 730 ALA B O 1
ATOM 11081 N N . TYR B 1 731 ? 3.752 19.109 4.477 1 97.62 731 TYR B N 1
ATOM 11082 C CA . TYR B 1 731 ? 4.059 17.688 4.301 1 97.62 731 TYR B CA 1
ATOM 11083 C C . TYR B 1 731 ? 4.906 17.172 5.453 1 97.62 731 TYR B C 1
ATOM 11085 O O . TYR B 1 731 ? 4.605 16.109 6.031 1 97.62 731 TYR B O 1
ATOM 11093 N N . LEU B 1 732 ? 5.898 17.859 5.852 1 97.31 732 LEU B N 1
ATOM 11094 C CA . LEU B 1 732 ? 6.762 17.469 6.961 1 97.31 732 LEU B CA 1
ATOM 11095 C C . LEU B 1 732 ? 5.984 17.469 8.273 1 97.31 732 LEU B C 1
ATOM 11097 O O . LEU B 1 732 ? 6.09 16.516 9.055 1 97.31 732 LEU B O 1
ATOM 11101 N N . ALA B 1 733 ? 5.18 18.469 8.469 1 96.81 733 ALA B N 1
ATOM 11102 C CA . ALA B 1 733 ? 4.402 18.594 9.695 1 96.81 733 ALA B CA 1
ATOM 11103 C C . ALA B 1 733 ? 3.363 17.469 9.797 1 96.81 733 ALA B C 1
ATOM 11105 O O . ALA B 1 733 ? 3.059 17 10.898 1 96.81 733 ALA B O 1
ATOM 11106 N N . SER B 1 734 ? 2.852 17.031 8.672 1 97.25 734 SER B N 1
ATOM 11107 C CA . SER B 1 734 ? 1.762 16.062 8.648 1 97.25 734 SER B CA 1
ATOM 11108 C C . SER B 1 734 ? 2.211 14.719 9.188 1 97.25 734 SER B C 1
ATOM 11110 O O . SER B 1 734 ? 1.382 13.883 9.57 1 97.25 734 SER B O 1
ATOM 11112 N N . ARG B 1 735 ? 3.488 14.438 9.242 1 97.56 735 ARG B N 1
ATOM 11113 C CA . ARG B 1 735 ? 3.998 13.156 9.719 1 97.56 735 ARG B CA 1
ATOM 11114 C C . ARG B 1 735 ? 3.598 12.922 11.172 1 97.56 735 ARG B C 1
ATOM 11116 O O . ARG B 1 735 ? 3.449 11.773 11.602 1 97.56 735 ARG B O 1
ATOM 11123 N N . ALA B 1 736 ? 3.291 13.961 11.906 1 96.38 736 ALA B N 1
ATOM 11124 C CA . ALA B 1 736 ? 2.965 13.859 13.328 1 96.38 736 ALA B CA 1
ATOM 11125 C C . ALA B 1 736 ? 1.537 13.359 13.531 1 96.38 736 ALA B C 1
ATOM 11127 O O . ALA B 1 736 ? 1.167 12.945 14.633 1 96.38 736 ALA B O 1
ATOM 11128 N N . GLN B 1 737 ? 0.684 13.383 12.461 1 96 737 GLN B N 1
ATOM 11129 C CA . GLN B 1 737 ? -0.742 13.094 12.578 1 96 737 GLN B CA 1
ATOM 11130 C C . GLN B 1 737 ? -0.978 11.68 13.094 1 96 737 GLN B C 1
ATOM 11132 O O . GLN B 1 737 ? -1.972 11.422 13.781 1 96 737 GLN B O 1
ATOM 11137 N N . SER B 1 738 ? -0.087 10.766 12.805 1 97 738 SER B N 1
ATOM 11138 C CA . SER B 1 738 ? -0.253 9.375 13.203 1 97 738 SER B CA 1
ATOM 11139 C C . SER B 1 738 ? 0.475 9.086 14.516 1 97 738 SER B C 1
ATOM 11141 O O . SER B 1 738 ? 0.584 7.926 14.922 1 97 738 SER B O 1
ATOM 11143 N N . ILE B 1 739 ? 0.98 10.125 15.156 1 95.5 739 ILE B N 1
ATOM 11144 C CA . ILE B 1 739 ? 1.822 9.938 16.328 1 95.5 739 ILE B CA 1
ATOM 11145 C C . ILE B 1 739 ? 1.108 10.469 17.578 1 95.5 739 ILE B C 1
ATOM 11147 O O . ILE B 1 739 ? 0.94 9.75 18.562 1 95.5 739 ILE B O 1
ATOM 11151 N N . PHE B 1 740 ? 0.635 11.711 17.516 1 90.94 740 PHE B N 1
ATOM 11152 C CA . PHE B 1 740 ? 0.048 12.297 18.719 1 90.94 740 PHE B CA 1
ATOM 11153 C C . PHE B 1 740 ? -1.373 11.789 18.938 1 90.94 740 PHE B C 1
ATOM 11155 O O . PHE B 1 740 ? -1.961 11.188 18.031 1 90.94 740 PHE B O 1
ATOM 11162 N N . GLY B 1 741 ? -1.937 11.984 20.141 1 85.94 741 GLY B N 1
ATOM 11163 C CA . GLY B 1 741 ? -3.275 11.516 20.484 1 85.94 741 GLY B CA 1
ATOM 11164 C C . GLY B 1 741 ? -3.393 10.008 20.516 1 85.94 741 GLY B C 1
ATOM 11165 O O . GLY B 1 741 ? -4.473 9.453 20.281 1 85.94 741 GLY B O 1
ATOM 11166 N N . GLY B 1 742 ? -2.275 9.328 20.797 1 89.69 742 GLY B N 1
ATOM 11167 C CA . GLY B 1 742 ? -2.203 7.879 20.656 1 89.69 742 GLY B CA 1
ATOM 11168 C C . GLY B 1 742 ? -1.813 7.441 19.25 1 89.69 742 GLY B C 1
ATOM 11169 O O . GLY B 1 742 ? -2.574 7.633 18.297 1 89.69 742 GLY B O 1
ATOM 11170 N N . THR B 1 743 ? -0.625 6.848 19.156 1 94.19 743 THR B N 1
ATOM 11171 C CA . THR B 1 743 ? -0.107 6.469 17.844 1 94.19 743 THR B CA 1
ATOM 11172 C C . THR B 1 743 ? -1.068 5.516 17.141 1 94.19 743 THR B C 1
ATOM 11174 O O . THR B 1 743 ? -1.932 4.91 17.781 1 94.19 743 THR B O 1
ATOM 11177 N N . ASN B 1 744 ? -0.995 5.438 15.844 1 96.38 744 ASN B N 1
ATOM 11178 C CA . ASN B 1 744 ? -1.823 4.496 15.102 1 96.38 744 ASN B CA 1
ATOM 11179 C C . ASN B 1 744 ? -1.604 3.062 15.578 1 96.38 744 ASN B C 1
ATOM 11181 O O . ASN B 1 744 ? -2.529 2.25 15.562 1 96.38 744 ASN B O 1
ATOM 11185 N N . GLU B 1 745 ? -0.423 2.701 16.078 1 96.69 745 GLU B N 1
ATOM 11186 C CA . GLU B 1 745 ? -0.144 1.382 16.641 1 96.69 745 GLU B CA 1
ATOM 11187 C C . GLU B 1 745 ? -0.975 1.129 17.891 1 96.69 745 GLU B C 1
ATOM 11189 O O . GLU B 1 745 ? -1.507 0.033 18.078 1 96.69 745 GLU B O 1
ATOM 11194 N N . ILE B 1 746 ? -1.039 2.182 18.719 1 94.69 746 ILE B N 1
ATOM 11195 C CA . ILE B 1 746 ? -1.84 2.057 19.938 1 94.69 746 ILE B CA 1
ATOM 11196 C C . ILE B 1 746 ? -3.314 1.917 19.562 1 94.69 746 ILE B C 1
ATOM 11198 O O . ILE B 1 746 ? -4.039 1.114 20.172 1 94.69 746 ILE B O 1
ATOM 11202 N N . GLN B 1 747 ? -3.758 2.709 18.531 1 95.62 747 GLN B N 1
ATOM 11203 C CA . GLN B 1 747 ? -5.145 2.598 18.094 1 95.62 747 GLN B CA 1
ATOM 11204 C C . GLN B 1 747 ? -5.441 1.198 17.562 1 95.62 747 GLN B C 1
ATOM 11206 O O . GLN B 1 747 ? -6.504 0.639 17.844 1 95.62 747 GLN B O 1
ATOM 11211 N N . LEU B 1 748 ? -4.566 0.62 16.812 1 97.75 748 LEU B N 1
ATOM 11212 C CA . LEU B 1 748 ? -4.734 -0.738 16.297 1 97.75 748 LEU B CA 1
ATOM 11213 C C . LEU B 1 748 ? -4.797 -1.742 17.438 1 97.75 748 LEU B C 1
ATOM 11215 O O . LEU B 1 748 ? -5.566 -2.707 17.391 1 97.75 748 LEU B O 1
ATOM 11219 N N . GLU B 1 749 ? -3.994 -1.501 18.469 1 95.69 749 GLU B N 1
ATOM 11220 C CA . GLU B 1 749 ? -4.031 -2.373 19.641 1 95.69 749 GLU B CA 1
ATOM 11221 C C . GLU B 1 749 ? -5.398 -2.33 20.328 1 95.69 749 GLU B C 1
ATOM 11223 O O . GLU B 1 749 ? -5.891 -3.354 20.812 1 95.69 749 GLU B O 1
ATOM 11228 N N . ILE B 1 750 ? -5.934 -1.162 20.422 1 94.31 750 ILE B N 1
ATOM 11229 C CA . ILE B 1 750 ? -7.246 -1.003 21.031 1 94.31 750 ILE B CA 1
ATOM 11230 C C . ILE B 1 750 ? -8.281 -1.797 20.234 1 94.31 750 ILE B C 1
ATOM 11232 O O . ILE B 1 750 ? -9.086 -2.533 20.812 1 94.31 750 ILE B O 1
ATOM 11236 N N . ILE B 1 751 ? -8.273 -1.693 18.938 1 97.19 751 ILE B N 1
ATOM 11237 C CA . ILE B 1 751 ? -9.211 -2.412 18.078 1 97.19 751 ILE B CA 1
ATOM 11238 C C . ILE B 1 751 ? -8.984 -3.916 18.219 1 97.19 751 ILE B C 1
ATOM 11240 O O . ILE B 1 751 ? -9.938 -4.68 18.391 1 97.19 751 ILE B O 1
ATOM 11244 N N . ALA B 1 752 ? -7.73 -4.316 18.141 1 97.81 752 ALA B N 1
ATOM 11245 C CA . ALA B 1 752 ? -7.398 -5.734 18.234 1 97.81 752 ALA B CA 1
ATOM 11246 C C . ALA B 1 752 ? -7.879 -6.328 19.547 1 97.81 752 ALA B C 1
ATOM 11248 O O . ALA B 1 752 ? -8.398 -7.445 19.578 1 97.81 752 ALA B O 1
ATOM 11249 N N . ARG B 1 753 ? -7.68 -5.605 20.641 1 96 753 ARG B N 1
ATOM 11250 C CA . ARG B 1 753 ? -8.109 -6.07 21.969 1 96 753 ARG B CA 1
ATOM 11251 C C . ARG B 1 753 ? -9.625 -6.254 22.016 1 96 753 ARG B C 1
ATOM 11253 O O . ARG B 1 753 ? -10.117 -7.227 22.594 1 96 753 ARG B O 1
ATOM 11260 N N . ALA B 1 754 ? -10.273 -5.367 21.422 1 95.25 754 ALA B N 1
ATOM 11261 C CA . ALA B 1 754 ? -11.734 -5.449 21.406 1 95.25 754 ALA B CA 1
ATOM 11262 C C . ALA B 1 754 ? -12.195 -6.664 20.609 1 95.25 754 ALA B C 1
ATOM 11264 O O . ALA B 1 754 ? -13.219 -7.273 20.938 1 95.25 754 ALA B O 1
ATOM 11265 N N . LEU B 1 755 ? -11.516 -7.023 19.578 1 95.81 755 LEU B N 1
ATOM 11266 C CA . LEU B 1 755 ? -11.969 -8.047 18.625 1 95.81 755 LEU B CA 1
ATOM 11267 C C . LEU B 1 755 ? -11.461 -9.422 19.047 1 95.81 755 LEU B C 1
ATOM 11269 O O . LEU B 1 755 ? -12.141 -10.43 18.844 1 95.81 755 LEU B O 1
ATOM 11273 N N . LEU B 1 756 ? -10.227 -9.469 19.594 1 96 756 LEU B N 1
ATOM 11274 C CA . LEU B 1 756 ? -9.547 -10.742 19.797 1 96 756 LEU B CA 1
ATOM 11275 C C . LEU B 1 756 ? -9.352 -11.023 21.281 1 96 756 LEU B C 1
ATOM 11277 O O . LEU B 1 756 ? -8.938 -12.117 21.656 1 96 756 LEU B O 1
ATOM 11281 N N . GLY B 1 757 ? -9.742 -10.07 22.234 1 90.75 757 GLY B N 1
ATOM 11282 C CA . GLY B 1 757 ? -9.477 -10.211 23.656 1 90.75 757 GLY B CA 1
ATOM 11283 C C . GLY B 1 757 ? -8.078 -9.789 24.047 1 90.75 757 GLY B C 1
ATOM 11284 O O . GLY B 1 757 ? -7.172 -9.758 23.203 1 90.75 757 GLY B O 1
#

Organism: NCBI:txid1123501

Secondary structure (DSSP, 8-state):
-B-SPPHHHHHHHHHHHHHHHS--S-HHHHHHHTT-SSTTS-GGGT---HHHHHHHHHHHHHTT----HIIIIIIIHHHHHHH--HHHHHHHHHHHHTTS--EEEE---SSSSS---EEEEETTEEEEEEEEEEEETGGG-SEEEEEEEETTEEEEEEE-TT-TTEEEEEEEETTEEEEEEEEEEEEEEE--SS--HHHHHHHHHHHHHHHHHHHHHHHHHHHHHHHHHHHH-EETTEEGGG-HHHHHHHHHHHHHHHHHHHHHHHHHHHTT-TTTHHHHHHHHHHHHHHHHHHHHHHHHHHTGGGGGBTTSTHHHHHHHHHHHTTTTS-HHHHHHHHHHH--TT----S-EE----SSS-B-EE-HHHHHHHHHHHHHHHHHS-HHHHHHHHT--SSS--HHHHHHHHHHHHHHT-S-TTS-GGGT-----HHHHHHHHHHHHHHT------HIIIIIHHHHHHHS-HHHHHHHHHHHHHT-S-EEEE--BTTBSTTGGG---EEEEETTEEEEEEEEES-TTGGG-SEEEEEEE---SSSGGGGEEEEEEETTSTTEEEEEE-BTTS---EEEEEEEEEEEEGGGEES-TT-HHHHHHHHHHHHHSS--SHHHHHHHHHHHHHHHTS-BTTB-GGGSHHHHHHHHHHHHHHHHHHHHHHHHHHHHHTT---HHHHHHHHHHHHHHHHHHHHHHHHHHH--SB----SSGGGSPP--HHHHHHHHHHHHHHHHGGGGTTTS-HHHHHHHHHHHHH-/-B-SPPHHHHHHHHHHHHHHHS--S-HHHHHHHTT-SSTTS-GGGT---HHHHHHHHHHHHHTT----HIIIIIIIHHHHHHH--HHHHHHHHHHHHTTS--EEEE---SSSSS---EEEEETTEEEEEEEE---TTGGG-SEEEEEEEETTEEEEEEE-TT-TTEEEEEEEETTEEEEEEEEEEEEEEE--SS--HHHHHHHHHHHHHHHHHHHHHHHHHHHHHHHHHHHH-EETTEEGGG-HHHHHHHHHHHHHHHHHHHHHHHHHHHTT-TTTHHHHHHHHHHHHHHHHHHHHHHHHHHTGGGGGBTTSTHHHHHHHHHHHTTTTS-HHHHHHHHHHH--TT----S-EE----SSS-B-EE-HHHHHHHHHHHHHHHHHS-HHHHHHHHT--SSS--HHHHHHHHHHHHHHT-S-TTS-GGGT-----HHHHHHHHHHHHHHT------HIIIIIHHHHHHHS-HHHHHHHHHHHHHT-S-EEEE--BTTBSTTGGG---EEEEETTEEEEEEEEES-TTGGG-SEEEEEEE---SSSGGGGEEEEEEETTSTTEEEEEE-BTTS---EEEEEEEEEEEEGGGEES-TT-HHHHHHHHHHHHHSS--SHHHHHHHHHHHHHHHHS-BTTB-GGGSHHHHHHHHHHHHHHHHHHHHHHHHHHHHHTT---HHHHHHHHHHHHHHHHHHHHHHHHHHH--SB----SSGGGSPP--HHHHHHHHHHHHHHHHGGGGTSSS-HHHHHHHHHHHHH-

Radius of gyration: 35.19 Å; Cα contacts (8 Å, |Δi|>4): 3045; chains: 2; bounding box: 95×97×93 Å